Protein AF-0000000084439876 (afdb_homodimer)

InterPro domains:
  IPR001199 Cytochrome b5-like heme/steroid binding domain [PF00173] (379-425)
  IPR001199 Cytochrome b5-like heme/steroid binding domain [PS50255] (379-426)
  IPR001199 Cytochrome b5-like heme/steroid binding domain [SM01117] (335-426)
  IPR005804 Fatty acid desaturase domain [PF00487] (55-283)
  IPR009160 Acyl-CoA desaturase, haem/steroid binding domain-containing [PIRSF000345] (8-427)
  IPR015876 Acyl-CoA desaturase [PR00075] (55-77)
  IPR015876 Acyl-CoA desaturase [PR00075] (78-98)
  IPR015876 Acyl-CoA desaturase [PR00075] (115-144)
  IPR015876 Acyl-CoA desaturase [PR00075] (173-191)
  IPR015876 Acyl-CoA desaturase [PR00075] (251-265)
  IPR015876 Acyl-CoA desaturase [PTHR11351] (15-312)
  IPR015876 Acyl-CoA desaturase [cd03505] (54-293)
  IPR036400 Cytochrome b5-like heme/steroid binding domain superfamily [G3DSA:3.10.120.10] (331-429)
  IPR036400 Cytochrome b5-like heme/steroid binding domain superfamily [SSF55856] (329-426)

Nearest PDB structures (foldseek):
  6wf2-assembly2_B  TM=8.950E-01  e=7.050E-20  Mus musculus
  4zyo-assembly1_A  TM=9.152E-01  e=2.314E-19  Homo sapiens
  6wf2-assembly2_B  TM=8.950E-01  e=4.419E-20  Mus musculus
  4zyo-assembly1_A  TM=9.151E-01  e=1.450E-19  Homo sapiens

Organism: Leishmania panamensis (NCBI:txid5679)

Secondary structure (DSSP, 8-state):
--------------------TTTT---B-HHHHHHHHHHHHHHHHHHHHT----HHHHHHHHHHHIIIIIIIIIIIIIIIIIT--SEE-HHHHHHHHHHHHTT-S--HHHHHHHHHHHHHSTTSTT-TT-GGG-HHIIIIIHHHBPP-GGGS-----HHHHT-HHHHHHHHTHHHHHHIIIIIHHHHHHHHHHS-HHHIIIIIIIIHHHHHHHHHHHHHTGGGS-GGG-B-SS--SSS--B-HHHHHHTTTTTBHHHHHHSTTSS-SS-STTS--HHHHHHHHHHHTTSEE------HHHHHHHHHHHHHHHHHHHHHHHHHHHHHH------EE-HHHHHHHHHTT--EEEETTEEEETT-EEE----SS----EEEHHHH-TT-HHHHHHTTTSB-HHHHHTSSSPPPHHHHHHHHHHEEEEE-----/--------------------TTTT---B-HHHHHHHHHHHHHHHHHHHHT----HHHHHHHHHHHIIIIIIIIIIIIIIIIIT--SEE-HHHHHHHHHHHHTTTS--HHHHHHHHHHHHHTTTSTT-TT-GGG-HHIIIIIHHHBPP-GGGS-----HHHHT-HHHHHHHHTHHHHHHIIIIIHHHHHHHHHHS-HHHIIIIIIIIHHHHHHHHHHHHHTGGGS-GGG-B-SS--SSS--B-HHHHHHTTTTTBHHHHHHSTT-S-SS-STTS--HHHHHHHHHHHTTSEE------HHHHHHHHHHHHHHHHHHHHHHHHHHHHHH------EE-HHHHHHHHHTT--EEEETTEEEETT-EEE----SS----EEEHHHH-TT-HHHHHHTTTSB-HHHHHTSSSPPPHHHHHHHHHHEEEEE-----

Radius of gyration: 34.42 Å; Cα contacts (8 Å, |Δi|>4): 1474; chains: 2; bounding box: 84×92×147 Å

pLDDT: mean 92.36, std 11.89, range [29.14, 98.88]

Solvent-accessible surface area (backbone atoms only — not comparable to full-atom values): 43931 Å² total; per-residue (Å²): 135,82,78,72,78,72,75,75,72,71,70,70,72,75,82,87,68,79,62,42,80,89,74,60,62,57,49,78,26,62,67,44,45,45,66,64,43,47,33,51,52,46,33,51,49,36,59,74,70,61,61,67,84,48,68,72,38,51,50,47,13,52,51,43,35,42,39,14,41,33,44,1,33,49,40,20,35,43,36,35,68,46,41,52,7,35,45,62,36,71,69,51,47,47,51,16,52,40,26,21,23,20,40,70,70,55,32,53,54,61,40,20,52,52,49,49,21,26,69,64,30,59,67,37,85,29,11,72,47,26,46,81,72,32,58,62,34,16,39,50,36,48,54,34,32,53,72,62,71,85,62,36,54,84,71,90,59,65,70,49,76,75,30,64,65,46,46,50,43,45,75,43,27,68,63,41,16,45,44,51,26,36,50,47,39,15,47,52,28,26,72,68,76,63,35,44,64,38,6,41,35,43,19,9,25,40,26,37,49,50,43,44,55,40,55,25,32,58,40,21,57,28,42,34,60,66,92,78,21,38,52,53,39,44,81,89,50,58,39,6,28,23,71,71,47,8,70,65,40,45,9,59,11,27,29,18,49,28,70,42,42,52,44,27,51,49,43,36,82,50,90,83,41,65,24,58,37,41,51,50,51,52,51,33,34,75,74,64,35,29,44,75,73,35,67,67,29,47,68,39,54,48,46,31,32,28,53,37,44,30,54,51,20,50,52,46,28,51,51,22,50,52,52,47,59,69,67,55,68,86,81,88,43,76,36,47,72,67,52,52,48,51,45,32,74,73,67,48,56,33,33,27,46,84,53,28,31,30,38,42,76,43,64,46,61,23,48,68,54,99,89,42,72,60,46,73,40,44,49,44,83,62,40,89,83,41,51,65,61,53,60,73,34,48,70,34,78,39,37,55,59,48,63,44,63,86,48,56,62,45,65,43,56,59,45,50,48,63,72,27,43,70,29,33,48,62,73,78,76,123,136,82,77,72,76,72,75,74,73,72,69,71,72,76,81,86,68,81,63,44,78,89,75,61,63,55,51,77,26,62,67,46,45,45,68,62,43,48,33,51,51,47,33,51,49,36,59,75,69,61,60,65,83,48,67,70,37,50,51,48,12,52,52,44,36,44,40,15,43,34,45,1,33,48,39,21,36,43,36,35,68,45,41,53,8,34,44,64,35,70,68,51,48,47,52,16,52,39,26,22,24,19,40,70,70,54,31,55,54,61,40,22,52,54,50,48,22,26,69,62,29,57,66,35,84,30,12,73,46,24,45,82,72,32,59,62,35,16,40,50,38,49,54,32,34,54,72,63,70,85,62,37,54,84,70,92,60,65,69,50,76,75,30,64,65,45,46,51,43,44,74,42,27,66,64,40,16,44,44,51,25,36,49,46,40,16,47,51,27,27,73,68,75,64,35,44,65,38,5,41,35,43,20,9,25,41,26,36,48,50,42,42,53,40,55,25,33,57,40,21,57,27,41,35,61,66,92,77,22,38,54,53,40,44,81,90,49,57,37,8,28,22,71,72,47,8,71,65,41,44,9,58,10,25,30,18,49,28,71,42,40,53,42,27,51,48,44,36,82,50,90,83,41,66,23,57,37,40,52,51,51,52,52,33,34,73,74,63,36,28,44,73,72,35,66,67,29,47,67,39,54,49,44,32,31,28,54,37,44,30,53,51,20,50,51,46,29,52,52,22,49,52,51,46,60,70,66,55,68,84,79,88,43,76,36,48,73,68,54,52,47,51,45,33,76,73,68,48,57,32,32,29,45,84,54,28,32,29,38,43,76,42,64,46,61,23,46,67,54,98,89,40,72,60,48,73,40,44,47,45,82,62,41,89,83,41,50,65,62,52,60,73,33,47,70,33,78,39,37,56,60,48,62,43,64,86,47,55,62,46,64,43,57,58,45,49,47,66,72,28,43,71,29,33,48,62,73,78,77,123

Structure (mmCIF, N/CA/C/O backbone):
data_AF-0000000084439876-model_v1
#
loop_
_entity.id
_entity.type
_entity.pdbx_description
1 polymer 'Fatty-acid desaturase, putative'
#
loop_
_atom_site.group_PDB
_atom_site.id
_atom_site.type_symbol
_atom_site.label_atom_id
_atom_site.label_alt_id
_atom_site.label_comp_id
_atom_site.label_asym_id
_atom_site.label_entity_id
_atom_site.label_seq_id
_atom_site.pdbx_PDB_ins_code
_atom_site.Cartn_x
_atom_site.Cartn_y
_atom_site.Cartn_z
_atom_site.occupancy
_atom_site.B_iso_or_equiv
_atom_site.auth_seq_id
_atom_site.auth_comp_id
_atom_site.auth_asym_id
_atom_site.auth_atom_id
_atom_site.pdbx_PDB_model_num
ATOM 1 N N . MET A 1 1 ? 32.688 28.562 69.625 1 29.14 1 MET A N 1
ATOM 2 C CA . MET A 1 1 ? 31.297 28.312 69.312 1 29.14 1 MET A CA 1
ATOM 3 C C . MET A 1 1 ? 31.078 28.422 67.812 1 29.14 1 MET A C 1
ATOM 5 O O . MET A 1 1 ? 30.859 29.531 67.25 1 29.14 1 MET A O 1
ATOM 9 N N . THR A 1 2 ? 31.906 27.734 67 1 36.16 2 THR A N 1
ATOM 10 C CA . THR A 1 2 ? 31.953 27.672 65.5 1 36.16 2 THR A CA 1
ATOM 11 C C . THR A 1 2 ? 30.641 27.141 64.938 1 36.16 2 THR A C 1
ATOM 13 O O . THR A 1 2 ? 30.25 26 65.25 1 36.16 2 THR A O 1
ATOM 16 N N . SER A 1 3 ? 29.672 28.062 64.812 1 36.81 3 SER A N 1
ATOM 17 C CA . SER A 1 3 ? 28.359 27.75 64.25 1 36.81 3 SER A CA 1
ATOM 18 C C . SER A 1 3 ? 28.516 27.078 62.875 1 36.81 3 SER A C 1
ATOM 20 O O . SER A 1 3 ? 29.141 27.641 61.969 1 36.81 3 SER A O 1
ATOM 22 N N . VAL A 1 4 ? 28.609 25.719 62.875 1 37.78 4 VAL A N 1
ATOM 23 C CA . VAL A 1 4 ? 28.562 24.891 61.656 1 37.78 4 VAL A CA 1
ATOM 24 C C . VAL A 1 4 ? 27.297 25.188 60.875 1 37.78 4 VAL A C 1
ATOM 26 O O . VAL A 1 4 ? 26.188 25.016 61.375 1 37.78 4 VAL A O 1
ATOM 29 N N . GLU A 1 5 ? 27.281 26.203 60.031 1 31.47 5 GLU A N 1
ATOM 30 C CA . GLU A 1 5 ? 26.172 26.328 59.094 1 31.47 5 GLU A CA 1
ATOM 31 C C . GLU A 1 5 ? 25.906 25 58.406 1 31.47 5 GLU A C 1
ATOM 33 O O . GLU A 1 5 ? 26.781 24.438 57.75 1 31.47 5 GLU A O 1
ATOM 38 N N . LYS A 1 6 ? 25.016 24.141 58.938 1 38.69 6 LYS A N 1
ATOM 39 C CA . LYS A 1 6 ? 24.469 22.938 58.344 1 38.69 6 LYS A CA 1
ATOM 40 C C . LYS A 1 6 ? 24.078 23.156 56.875 1 38.69 6 LYS A C 1
ATOM 42 O O . LYS A 1 6 ? 23.453 24.156 56.531 1 38.69 6 LYS A O 1
ATOM 47 N N . GLY A 1 7 ? 24.875 22.656 56 1 35.72 7 GLY A N 1
ATOM 48 C CA . GLY A 1 7 ? 24.609 22.609 54.562 1 35.72 7 GLY A CA 1
ATOM 49 C C . GLY A 1 7 ? 23.141 22.406 54.219 1 35.72 7 GLY A C 1
ATOM 50 O O . GLY A 1 7 ? 22.484 21.531 54.781 1 35.72 7 GLY A O 1
ATOM 51 N N . LYS A 1 8 ? 22.406 23.484 54 1 40.81 8 LYS A N 1
ATOM 52 C CA . LYS A 1 8 ? 21.047 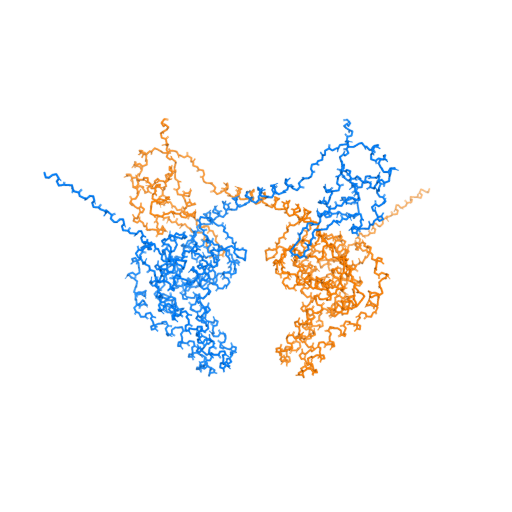23.359 53.5 1 40.81 8 LYS A CA 1
ATOM 53 C C . LYS A 1 8 ? 20.938 22.203 52.5 1 40.81 8 LYS A C 1
ATOM 55 O O . LYS A 1 8 ? 21.719 22.125 51.531 1 40.81 8 LYS A O 1
ATOM 60 N N . ASP A 1 9 ? 20.594 21.094 52.938 1 37.81 9 ASP A N 1
ATOM 61 C CA . ASP A 1 9 ? 20.125 20.031 52.062 1 37.81 9 ASP A CA 1
ATOM 62 C C . ASP A 1 9 ? 19.297 20.578 50.906 1 37.81 9 ASP A C 1
ATOM 64 O O . ASP A 1 9 ? 18.234 21.172 51.125 1 37.81 9 ASP A O 1
ATOM 68 N N . VAL A 1 10 ? 19.859 21.312 50.031 1 41.59 10 VAL A N 1
ATOM 69 C CA . VAL A 1 10 ? 19.141 21.562 48.781 1 41.59 10 VAL A CA 1
ATOM 70 C C . VAL A 1 10 ? 18.297 20.359 48.438 1 41.59 10 VAL A C 1
ATOM 72 O O . VAL A 1 10 ? 18.828 19.297 48.094 1 41.59 10 VAL A O 1
ATOM 75 N N . THR A 1 11 ? 17.297 20.078 49.188 1 40.81 11 THR A N 1
ATOM 76 C CA . THR A 1 11 ? 16.312 19.125 48.688 1 40.81 11 THR A CA 1
ATOM 77 C C . THR A 1 11 ? 16.078 19.312 47.188 1 40.81 11 THR A C 1
ATOM 79 O O . THR A 1 11 ? 15.688 20.391 46.75 1 40.81 11 THR A O 1
ATOM 82 N N . GLU A 1 12 ? 16.906 18.875 46.312 1 44.12 12 GLU A N 1
ATOM 83 C CA . GLU A 1 12 ? 16.672 18.812 44.875 1 44.12 12 GLU A CA 1
ATOM 84 C C . GLU A 1 12 ? 15.18 18.625 44.562 1 44.12 12 GLU A C 1
ATOM 86 O O . GLU A 1 12 ? 14.555 17.688 45.062 1 44.12 12 GLU A O 1
ATOM 91 N N . GLU A 1 13 ? 14.383 19.609 44.469 1 46.72 13 GLU A N 1
ATOM 92 C CA . GLU A 1 13 ? 13.016 19.469 44 1 46.72 13 GLU A CA 1
ATOM 93 C C . GLU A 1 13 ? 12.914 18.359 42.938 1 46.72 13 GLU A C 1
ATOM 95 O O . GLU A 1 13 ? 13.727 18.312 42.031 1 46.72 13 GLU A O 1
ATOM 100 N N . PRO A 1 14 ? 12.336 17.297 43.25 1 51.16 14 PRO A N 1
ATOM 101 C CA . PRO A 1 14 ? 12.242 16.188 42.312 1 51.16 14 PRO A CA 1
ATOM 102 C C . PRO A 1 14 ? 11.828 16.641 40.906 1 51.16 14 PRO A C 1
ATOM 104 O O . PRO A 1 14 ? 11.016 17.562 40.781 1 51.16 14 PRO A O 1
ATOM 107 N N . VAL A 1 15 ? 12.633 16.5 39.875 1 62 15 VAL A N 1
ATOM 108 C CA . VAL A 1 15 ? 12.391 16.781 38.469 1 62 15 VAL A CA 1
ATOM 109 C C . VAL A 1 15 ? 10.992 16.312 38.094 1 62 15 VAL A C 1
ATOM 111 O O . VAL A 1 15 ? 10.68 15.125 38.219 1 62 15 VAL A O 1
ATOM 114 N N . ARG A 1 16 ? 10.078 17.203 37.938 1 73.19 16 ARG A N 1
ATOM 115 C CA . ARG A 1 16 ? 8.711 16.906 37.562 1 73.19 16 ARG A CA 1
ATOM 116 C C . ARG A 1 16 ? 8.664 16.344 36.125 1 73.19 16 ARG A C 1
ATOM 118 O O . ARG A 1 16 ? 9.289 16.875 35.219 1 73.19 16 ARG A O 1
ATOM 125 N N . ARG A 1 17 ? 8.258 15.055 36.062 1 77.88 17 ARG A N 1
ATOM 126 C CA . ARG A 1 17 ? 8.086 14.375 34.781 1 77.88 17 ARG A CA 1
ATOM 127 C C . ARG A 1 17 ? 6.617 14.07 34.5 1 77.88 17 ARG A C 1
ATOM 129 O O . ARG A 1 17 ? 5.82 13.984 35.438 1 77.88 17 ARG A O 1
ATOM 136 N N . GLN A 1 18 ? 6.297 14.047 33.281 1 81.31 18 GLN A N 1
ATOM 137 C CA . GLN A 1 18 ? 4.938 13.664 32.906 1 81.31 18 GLN A CA 1
ATOM 138 C C . GLN A 1 18 ? 4.609 12.258 33.406 1 81.31 18 GLN A C 1
ATOM 140 O O . GLN A 1 18 ? 5.469 11.375 33.406 1 81.31 18 GLN A O 1
ATOM 145 N N . PRO A 1 19 ? 3.443 12.102 33.844 1 80.12 19 PRO A N 1
ATOM 146 C CA . PRO A 1 19 ? 3.047 10.781 34.344 1 80.12 19 PRO A CA 1
ATOM 147 C C . PRO A 1 19 ? 3.115 9.703 33.25 1 80.12 19 PRO A C 1
ATOM 149 O O . PRO A 1 19 ? 2.98 10 32.062 1 80.12 19 PRO A O 1
ATOM 152 N N . THR A 1 20 ? 3.404 8.477 33.75 1 81.62 20 THR A N 1
ATOM 153 C CA . THR A 1 20 ? 3.486 7.34 32.844 1 81.62 20 THR A CA 1
ATOM 154 C C . THR A 1 20 ? 2.66 6.168 33.344 1 81.62 20 THR A C 1
ATOM 156 O O . THR A 1 20 ? 2.451 6.043 34.562 1 81.62 20 THR A O 1
ATOM 159 N N . TYR A 1 21 ? 2.227 5.336 32.469 1 80.25 21 TYR A N 1
ATOM 160 C CA . TYR A 1 21 ? 1.484 4.145 32.875 1 80.25 21 TYR A CA 1
ATOM 161 C C . TYR A 1 21 ? 2.367 3.186 33.656 1 80.25 21 TYR A C 1
ATOM 163 O O . TYR A 1 21 ? 1.902 2.531 34.594 1 80.25 21 TYR A O 1
ATOM 171 N N . LYS A 1 22 ? 3.578 3.098 33.375 1 76.12 22 LYS A N 1
ATOM 172 C CA . LYS A 1 22 ? 4.527 2.176 34 1 76.12 22 LYS A CA 1
ATOM 173 C C . LYS A 1 22 ? 4.695 2.475 35.5 1 76.12 22 LYS A C 1
ATOM 175 O O . LYS A 1 22 ? 4.695 1.561 36.312 1 76.12 22 LYS A O 1
ATOM 180 N N . GLU A 1 23 ? 4.75 3.742 35.812 1 77.5 23 GLU A N 1
ATOM 181 C CA . GLU A 1 23 ? 4.977 4.172 37.219 1 77.5 23 GLU A CA 1
ATOM 182 C C . GLU A 1 23 ? 3.666 4.25 37.969 1 77.5 23 GLU A C 1
ATOM 184 O O . GLU A 1 23 ? 3.67 4.289 39.219 1 77.5 23 GLU A O 1
ATOM 189 N N . GLY A 1 24 ? 2.646 4.301 37.219 1 78.31 24 GLY A N 1
ATOM 190 C CA . GLY A 1 24 ? 1.336 4.371 37.844 1 78.31 24 GLY A CA 1
ATOM 191 C C . GLY A 1 24 ? 1.085 5.688 38.562 1 78.31 24 GLY A C 1
ATOM 192 O O . GLY A 1 24 ? 0.263 5.758 39.469 1 78.31 24 GLY A O 1
ATOM 193 N N . ASN A 1 25 ? 1.817 6.672 38.281 1 79.06 25 ASN A N 1
ATOM 194 C CA . ASN A 1 25 ? 1.74 7.957 38.969 1 79.06 25 ASN A CA 1
ATOM 195 C C . ASN A 1 25 ? 0.896 8.961 38.188 1 79.06 25 ASN A C 1
ATOM 197 O O . ASN A 1 25 ? 1.364 10.055 37.875 1 79.06 25 ASN A O 1
ATOM 201 N N . TYR A 1 26 ? -0.273 8.625 37.781 1 85.69 26 TYR A N 1
ATOM 202 C CA . TYR A 1 26 ? -1.103 9.562 37.031 1 85.69 26 TYR A CA 1
ATOM 203 C C . TYR A 1 26 ? -2.477 9.711 37.688 1 85.69 26 TYR A C 1
ATOM 205 O O . TYR A 1 26 ? -2.943 8.805 38.375 1 85.69 26 TYR A O 1
ATOM 213 N N . GLU A 1 27 ? -2.965 10.883 37.531 1 91.06 27 GLU A N 1
ATOM 214 C CA . GLU A 1 27 ? -4.359 11.148 37.875 1 91.06 27 GLU A CA 1
ATOM 215 C C . GLU A 1 27 ? -5.266 10.977 36.688 1 91.06 27 GLU A C 1
ATOM 217 O O . GLU A 1 27 ? -4.918 11.391 35.562 1 91.06 27 GLU A O 1
ATOM 222 N N . ILE A 1 28 ? -6.406 10.406 36.969 1 93.5 28 ILE A N 1
ATOM 223 C CA . ILE A 1 28 ? -7.332 10.117 35.875 1 93.5 28 ILE A CA 1
ATOM 224 C C . ILE A 1 28 ? -8.164 11.359 35.562 1 93.5 28 ILE A C 1
ATOM 226 O O . ILE A 1 28 ? -8.664 12.023 36.469 1 93.5 28 ILE A O 1
ATOM 230 N N . ASN A 1 29 ? -8.211 11.703 34.312 1 94.31 29 ASN A N 1
ATOM 231 C CA . ASN A 1 29 ? -9.125 12.727 33.812 1 94.31 29 ASN A CA 1
ATOM 232 C C . ASN A 1 29 ? -10.508 12.148 33.531 1 94.31 29 ASN A C 1
ATOM 234 O O . ASN A 1 29 ? -10.758 11.648 32.438 1 94.31 29 ASN A O 1
ATOM 238 N N . TYR A 1 30 ? -11.43 12.344 34.375 1 94.38 30 TYR A N 1
ATOM 239 C CA . TYR A 1 30 ? -12.719 11.672 34.312 1 94.38 30 TYR A CA 1
ATOM 240 C C . TYR A 1 30 ? -13.586 12.273 33.219 1 94.38 30 TYR A C 1
ATOM 242 O O . TYR A 1 30 ? -14.453 11.594 32.656 1 94.38 30 TYR A O 1
ATOM 250 N N . VAL A 1 31 ? -13.367 13.531 33 1 92.31 31 VAL A N 1
ATOM 251 C CA . VAL A 1 31 ? -14.094 14.148 31.906 1 92.31 31 VAL A CA 1
ATOM 252 C C . VAL A 1 31 ? -13.719 13.469 30.594 1 92.31 31 VAL A C 1
ATOM 254 O O . VAL A 1 31 ? -14.594 13.109 29.797 1 92.31 31 VAL A O 1
ATOM 257 N N . ALA A 1 32 ? -12.438 13.25 30.438 1 94.25 32 ALA A N 1
ATOM 258 C CA . ALA A 1 32 ? -11.953 12.586 29.234 1 94.25 32 ALA A CA 1
ATOM 259 C C . ALA A 1 32 ? -12.477 11.148 29.156 1 94.25 32 ALA A C 1
ATOM 261 O O . ALA A 1 32 ? -12.898 10.688 28.094 1 94.25 32 ALA A O 1
ATOM 262 N N . VAL A 1 33 ? -12.508 10.484 30.234 1 95.56 33 VAL A N 1
ATOM 263 C CA . VAL A 1 33 ? -12.984 9.102 30.297 1 95.56 33 VAL A CA 1
ATOM 264 C C . VAL A 1 33 ? -14.453 9.055 29.891 1 95.56 33 VAL A C 1
ATOM 266 O O . VAL A 1 33 ? -14.875 8.156 29.172 1 95.56 33 VAL A O 1
ATOM 269 N N . ALA A 1 34 ? -15.141 9.969 30.391 1 95.25 34 ALA A N 1
ATOM 270 C CA . ALA A 1 34 ? -16.562 10.016 30.062 1 95.25 34 ALA A CA 1
ATOM 271 C C . ALA A 1 34 ? -16.797 10.289 28.594 1 95.25 34 ALA A C 1
ATOM 273 O O . ALA A 1 34 ? -17.609 9.633 27.938 1 95.25 34 ALA A O 1
ATOM 274 N N . VAL A 1 35 ? -16.078 11.242 28.094 1 95.12 35 VAL A N 1
ATOM 275 C CA . VAL A 1 35 ? -16.25 11.656 26.703 1 95.12 35 VAL A CA 1
ATOM 276 C C . VAL A 1 35 ? -15.875 10.5 25.781 1 95.12 35 VAL A C 1
ATOM 278 O O . VAL A 1 35 ? -16.516 10.289 24.75 1 95.12 35 VAL A O 1
ATOM 281 N N . LEU A 1 36 ? -14.906 9.703 26.141 1 96.31 36 LEU A N 1
ATOM 282 C CA . LEU A 1 36 ? -14.43 8.594 25.328 1 96.31 36 LEU A CA 1
ATOM 283 C C . LEU A 1 36 ? -15.289 7.355 25.531 1 96.31 36 LEU A C 1
ATOM 285 O O . LEU A 1 36 ? -15.539 6.602 24.594 1 96.31 36 LEU A O 1
ATOM 289 N N . GLY A 1 37 ? -15.797 7.148 26.719 1 97.06 37 GLY A N 1
ATOM 290 C CA . GLY A 1 37 ? -16.422 5.895 27.094 1 97.06 37 GLY A CA 1
ATOM 291 C C . GLY A 1 37 ? -17.938 5.902 26.891 1 97.06 37 GLY A C 1
ATOM 292 O O . GLY A 1 37 ? -18.516 4.891 26.484 1 97.06 37 GLY A O 1
ATOM 293 N N . LEU A 1 38 ? -18.562 7.027 27.094 1 96.62 38 LEU A N 1
ATOM 294 C CA . LEU A 1 38 ? -20.031 7.082 27.078 1 96.62 38 LEU A CA 1
ATOM 295 C C . LEU A 1 38 ? -20.562 6.793 25.688 1 96.62 38 LEU A C 1
ATOM 297 O O . LEU A 1 38 ? -21.531 6.035 25.531 1 96.62 38 LEU A O 1
ATOM 301 N N . PRO A 1 39 ? -19.984 7.406 24.688 1 97.94 39 PRO A N 1
ATOM 302 C CA . PRO A 1 39 ? -20.484 7.055 23.359 1 97.94 39 PRO A CA 1
ATOM 303 C C . PRO A 1 39 ? -20.344 5.57 23.031 1 97.94 39 PRO A C 1
ATOM 305 O O . PRO A 1 39 ? -21.25 4.961 22.469 1 97.94 39 PRO A O 1
ATOM 308 N N . ILE A 1 40 ? -19.25 4.977 23.391 1 97.75 40 ILE A N 1
ATOM 309 C CA . ILE A 1 40 ? -19.031 3.553 23.172 1 97.75 40 ILE A CA 1
ATOM 310 C C . ILE A 1 40 ? -20.078 2.742 23.922 1 97.75 40 ILE A C 1
ATOM 312 O O . ILE A 1 40 ? -20.688 1.825 23.359 1 97.75 40 ILE A O 1
ATOM 316 N N . ALA A 1 41 ? -20.312 3.088 25.188 1 97.62 41 ALA A N 1
ATOM 317 C CA . ALA A 1 41 ? -21.328 2.408 26 1 97.62 41 ALA A CA 1
ATOM 318 C C . ALA A 1 41 ? -22.703 2.52 25.359 1 97.62 41 ALA A C 1
ATOM 320 O O . ALA A 1 41 ? -23.469 1.552 25.344 1 97.62 41 ALA A O 1
ATOM 321 N N . GLY A 1 42 ? -22.953 3.695 24.891 1 97.25 42 GLY A N 1
ATOM 322 C CA . GLY A 1 42 ? -24.234 3.896 24.219 1 97.25 42 GLY A CA 1
ATOM 323 C C . GLY A 1 42 ? -24.422 3.002 23.016 1 97.25 42 GLY A C 1
ATOM 324 O O . GLY A 1 42 ? -25.5 2.43 22.812 1 97.25 42 GLY A O 1
ATOM 325 N N . VAL A 1 43 ? -23.469 2.842 22.219 1 97 43 VAL A N 1
ATOM 326 C CA . VAL A 1 43 ? -23.547 2.004 21.031 1 97 43 VAL A CA 1
ATOM 327 C C . VAL A 1 43 ? -23.703 0.542 21.438 1 97 43 VAL A C 1
ATOM 329 O O . VAL A 1 43 ? -24.469 -0.198 20.812 1 97 43 VAL A O 1
ATOM 332 N N . LEU A 1 44 ? -23.062 0.129 22.469 1 96.5 44 LEU A N 1
ATOM 333 C CA . LEU A 1 44 ? -23.188 -1.241 22.953 1 96.5 44 LEU A CA 1
ATOM 334 C C . LEU A 1 44 ? -24.594 -1.517 23.469 1 96.5 44 LEU A C 1
ATOM 336 O O . LEU A 1 44 ? -25.141 -2.602 23.25 1 96.5 44 LEU A O 1
ATOM 340 N N . VAL A 1 45 ? -25.125 -0.566 24.141 1 95.25 45 VAL A N 1
ATOM 341 C CA . VAL A 1 45 ? -26.484 -0.688 24.625 1 95.25 45 VAL A CA 1
ATOM 342 C C . VAL A 1 45 ? -27.438 -0.866 23.438 1 95.25 45 VAL A C 1
ATOM 344 O O . VAL A 1 45 ? -28.328 -1.716 23.484 1 95.25 45 VAL A O 1
ATOM 347 N N . ALA A 1 46 ? -27.25 -0.061 22.438 1 95.88 46 ALA A N 1
ATOM 348 C CA . ALA A 1 46 ? -28.094 -0.166 21.234 1 95.88 46 ALA A CA 1
ATOM 349 C C . ALA A 1 46 ? -27.969 -1.549 20.609 1 95.88 46 ALA A C 1
ATOM 351 O O . ALA A 1 46 ? -28.984 -2.131 20.188 1 95.88 46 ALA A O 1
ATOM 352 N N . ALA A 1 47 ? -26.797 -2.076 20.484 1 92.88 47 ALA A N 1
ATOM 353 C CA . ALA A 1 47 ? -26.562 -3.4 19.922 1 92.88 47 ALA A CA 1
ATOM 354 C C . ALA A 1 47 ? -27.25 -4.48 20.75 1 92.88 47 ALA A C 1
ATOM 356 O O . ALA A 1 47 ? -27.906 -5.379 20.203 1 92.88 47 ALA A O 1
ATOM 357 N N . PHE A 1 48 ? -27.188 -4.344 22.078 1 94.31 48 PHE A N 1
ATOM 358 C CA . PHE A 1 48 ? -27.781 -5.324 22.984 1 94.31 48 PHE A CA 1
ATOM 359 C C . PHE A 1 48 ? -29.297 -5.25 22.938 1 94.31 48 PHE A C 1
ATOM 361 O O . PHE A 1 48 ? -29.984 -6.27 23.078 1 94.31 48 PHE A O 1
ATOM 368 N N . MET A 1 49 ? -29.797 -4.09 22.688 1 94.94 49 MET A N 1
ATOM 369 C CA . MET A 1 49 ? -31.234 -3.889 22.641 1 94.94 49 MET A CA 1
ATOM 370 C C . MET A 1 49 ? -31.797 -4.254 21.266 1 94.94 49 MET A C 1
ATOM 372 O O . MET A 1 49 ? -33 -4.289 21.078 1 94.94 49 MET A O 1
ATOM 376 N N . GLY A 1 50 ? -30.953 -4.484 20.312 1 92.56 50 GLY A N 1
ATOM 377 C CA . GLY A 1 50 ? -31.375 -4.902 18.984 1 92.56 50 GLY A CA 1
ATOM 378 C C . GLY A 1 50 ? -31.906 -3.758 18.125 1 92.56 50 GLY A C 1
ATOM 379 O O . GLY A 1 50 ? -32.812 -3.951 17.312 1 92.56 50 GLY A O 1
ATOM 380 N N . VAL A 1 51 ? -31.359 -2.539 18.406 1 94 51 VAL A N 1
ATOM 381 C CA . VAL A 1 51 ? -31.75 -1.402 17.578 1 94 51 VAL A CA 1
ATOM 382 C C . VAL A 1 51 ? -31.25 -1.596 16.156 1 94 51 VAL A C 1
ATOM 384 O O . VAL A 1 51 ? -30.047 -1.73 15.922 1 94 51 VAL A O 1
ATOM 387 N N . PRO A 1 52 ? -32.156 -1.602 15.234 1 90.75 52 PRO A N 1
ATOM 388 C CA . PRO A 1 52 ? -31.719 -1.863 13.867 1 90.75 52 PRO A CA 1
ATOM 389 C C . PRO A 1 52 ? -30.984 -0.676 13.25 1 90.75 52 PRO A C 1
ATOM 391 O O . PRO A 1 52 ? -31.297 0.477 13.555 1 90.75 52 PRO A O 1
ATOM 394 N N . LEU A 1 53 ? -30.047 -0.921 12.438 1 92.19 53 LEU A N 1
ATOM 395 C CA . LEU A 1 53 ? -29.359 0.1 11.664 1 92.19 53 LEU A CA 1
ATOM 396 C C . LEU A 1 53 ? -29.953 0.221 10.266 1 92.19 53 LEU A C 1
ATOM 398 O O . LEU A 1 53 ? -29.734 -0.655 9.422 1 92.19 53 LEU A O 1
ATOM 402 N N . GLN A 1 54 ? -30.641 1.31 10.086 1 90.94 54 GLN A N 1
ATOM 403 C CA . GLN A 1 54 ? -31.219 1.57 8.773 1 90.94 54 GLN A CA 1
ATOM 404 C C . GLN A 1 54 ? -30.203 2.197 7.832 1 90.94 54 GLN A C 1
ATOM 406 O O . GLN A 1 54 ? -29.344 2.977 8.266 1 90.94 54 GLN A O 1
ATOM 411 N N . TRP A 1 55 ? -30.391 1.922 6.562 1 87.38 55 TRP A N 1
ATOM 412 C CA . TRP A 1 55 ? -29.453 2.406 5.559 1 87.38 55 TRP A CA 1
ATOM 413 C C . TRP A 1 55 ? -29.422 3.932 5.535 1 87.38 55 TRP A C 1
ATOM 415 O O . TRP A 1 55 ? -28.344 4.535 5.453 1 87.38 55 TRP A O 1
ATOM 425 N N . LYS A 1 56 ? -30.594 4.52 5.543 1 93.75 56 LYS A N 1
ATOM 426 C CA . LYS A 1 56 ? -30.656 5.98 5.52 1 93.75 56 LYS A CA 1
ATOM 427 C C . LYS A 1 56 ? -29.953 6.578 6.734 1 93.75 56 LYS A C 1
ATOM 429 O O . LYS A 1 56 ? -29.297 7.621 6.633 1 93.75 56 LYS A O 1
ATOM 434 N N . THR A 1 57 ? -30.078 5.91 7.875 1 97 57 THR A N 1
ATOM 435 C CA . THR A 1 57 ? -29.422 6.355 9.102 1 97 57 THR A CA 1
ATOM 436 C C . THR A 1 57 ? -27.922 6.168 9.008 1 97 57 THR A C 1
ATOM 438 O O . THR A 1 57 ? -27.156 7.02 9.477 1 97 57 THR A O 1
ATOM 441 N N . PHE A 1 58 ? -27.562 5.105 8.414 1 95.75 58 PHE A N 1
ATOM 442 C CA . PHE A 1 58 ? -26.141 4.871 8.188 1 95.75 58 PHE A CA 1
ATOM 443 C C . PHE A 1 58 ? -25.547 5.973 7.316 1 95.75 58 PHE A C 1
ATOM 445 O O . PHE A 1 58 ? -24.484 6.5 7.617 1 95.75 58 PHE A O 1
ATOM 452 N N . VAL A 1 59 ? -26.25 6.305 6.27 1 96.5 59 VAL A N 1
ATOM 453 C CA . VAL A 1 59 ? -25.781 7.348 5.363 1 96.5 59 VAL A CA 1
ATOM 454 C C . VAL A 1 59 ? -25.688 8.68 6.102 1 96.5 59 VAL A C 1
ATOM 456 O O . VAL A 1 59 ? -24.734 9.445 5.91 1 96.5 59 VAL A O 1
ATOM 459 N N . THR A 1 60 ? -26.672 8.891 6.941 1 98.25 60 THR A N 1
ATOM 460 C CA . THR A 1 60 ? -26.656 10.102 7.75 1 98.25 60 THR A CA 1
ATOM 461 C C . THR A 1 60 ? -25.453 10.125 8.68 1 98.25 60 THR A C 1
ATOM 463 O O . THR A 1 60 ? -24.828 11.164 8.867 1 98.25 60 THR A O 1
ATOM 466 N N . ALA A 1 61 ? -25.125 8.984 9.203 1 98.5 61 ALA A N 1
ATOM 467 C CA . ALA A 1 61 ? -23.938 8.883 10.055 1 98.5 61 ALA A CA 1
ATOM 468 C C . ALA A 1 61 ? -22.672 9.227 9.289 1 98.5 61 ALA A C 1
ATOM 470 O O . ALA A 1 61 ? -21.812 9.945 9.789 1 98.5 61 ALA A O 1
ATOM 471 N N . VAL A 1 62 ? -22.594 8.781 8.094 1 97.88 62 VAL A N 1
ATOM 472 C CA . VAL A 1 62 ? -21.438 9.031 7.25 1 97.88 62 VAL A CA 1
ATOM 473 C C . VAL A 1 62 ? -21.344 10.516 6.914 1 97.88 62 VAL A C 1
ATOM 475 O O . VAL A 1 62 ? -20.266 11.109 6.957 1 97.88 62 VAL A O 1
ATOM 478 N N . LEU A 1 63 ? -22.469 11.102 6.617 1 98.31 63 LEU A N 1
ATOM 479 C CA . LEU A 1 63 ? -22.5 12.523 6.281 1 98.31 63 LEU A CA 1
ATOM 480 C C . LEU A 1 63 ? -22.078 13.375 7.473 1 98.31 63 LEU A C 1
ATOM 482 O O . LEU A 1 63 ? -21.344 14.359 7.309 1 98.31 63 LEU A O 1
ATOM 486 N N . PHE A 1 64 ? -22.5 12.961 8.594 1 98.69 64 PHE A N 1
ATOM 487 C CA . PHE A 1 64 ? -22.125 13.742 9.773 1 98.69 64 PHE A CA 1
ATOM 488 C C . PHE A 1 64 ? -20.688 13.445 10.195 1 98.69 64 PHE A C 1
ATOM 490 O O . PHE A 1 64 ? -20.047 14.266 10.844 1 98.69 64 PHE A O 1
ATOM 497 N N . TYR A 1 65 ? -20.266 12.258 9.875 1 98.44 65 TYR A N 1
ATOM 498 C CA . TYR A 1 65 ? -18.828 12.008 10.031 1 98.44 65 TYR A CA 1
ATOM 499 C C . TYR A 1 65 ? -18.016 12.977 9.195 1 98.44 65 TYR A C 1
ATOM 501 O O . TYR A 1 65 ? -17.031 13.547 9.68 1 98.44 65 TYR A O 1
ATOM 509 N N . MET A 1 66 ? -18.453 13.203 8.016 1 98.38 66 MET A N 1
ATOM 510 C CA . MET A 1 66 ? -17.766 14.156 7.137 1 98.38 66 MET A CA 1
ATOM 511 C C . MET A 1 66 ? -17.953 15.586 7.637 1 98.38 66 MET A C 1
ATOM 513 O O . MET A 1 66 ? -17.016 16.375 7.594 1 98.38 66 MET A O 1
ATOM 517 N N . PHE A 1 67 ? -19.078 15.875 8.109 1 98.75 67 PHE A N 1
ATOM 518 C CA . PHE A 1 67 ? -19.391 17.219 8.586 1 98.75 67 PHE A CA 1
ATOM 519 C C . PHE A 1 67 ? -18.562 17.562 9.812 1 98.75 67 PHE A C 1
ATOM 521 O O . PHE A 1 67 ? -17.906 18.609 9.852 1 98.75 67 PHE A O 1
ATOM 528 N N . ASN A 1 68 ? -18.547 16.656 10.758 1 98.81 68 ASN A N 1
ATOM 529 C CA . ASN A 1 68 ? -17.812 16.922 11.992 1 98.81 68 ASN A CA 1
ATOM 530 C C . ASN A 1 68 ? -16.328 16.625 11.844 1 98.81 68 ASN A C 1
ATOM 532 O O . ASN A 1 68 ? -15.484 17.422 12.273 1 98.81 68 ASN A O 1
ATOM 536 N N . GLY A 1 69 ? -16.031 15.539 11.234 1 98.44 69 GLY A N 1
ATOM 537 C CA . GLY A 1 69 ? -14.648 15.102 11.148 1 98.44 69 GLY A CA 1
ATOM 538 C C . GLY A 1 69 ? -13.867 15.82 10.07 1 98.44 69 GLY A C 1
ATOM 539 O O . GLY A 1 69 ? -12.711 16.203 10.281 1 98.44 69 GLY A O 1
ATOM 540 N N . CYS A 1 70 ? -14.422 16.031 8.945 1 98.62 70 CYS A N 1
ATOM 541 C CA . CYS A 1 70 ? -13.719 16.656 7.836 1 98.62 70 CYS A CA 1
ATOM 542 C C . CYS A 1 70 ? -13.883 18.172 7.867 1 98.62 70 CYS A C 1
ATOM 544 O O . CYS A 1 70 ? -12.969 18.891 8.258 1 98.62 70 CYS A O 1
ATOM 546 N N . LEU A 1 71 ? -15.047 18.672 7.723 1 98.69 71 LEU A N 1
ATOM 547 C CA . LEU A 1 71 ? -15.281 20.109 7.699 1 98.69 71 LEU A CA 1
ATOM 548 C C . LEU A 1 71 ? -14.906 20.734 9.039 1 98.69 71 LEU A C 1
ATOM 550 O O . LEU A 1 71 ? -14.289 21.797 9.07 1 98.69 71 LEU A O 1
ATOM 554 N N . GLY A 1 72 ? -15.266 20.047 10.023 1 98.75 72 GLY A N 1
ATOM 555 C CA . GLY A 1 72 ? -15.023 20.594 11.352 1 98.75 72 GLY A CA 1
ATOM 556 C C . GLY A 1 72 ? -13.57 20.484 11.781 1 98.75 72 GLY A C 1
ATOM 557 O O . GLY A 1 72 ? -12.922 21.5 12.039 1 98.75 72 GLY A O 1
ATOM 558 N N . VAL A 1 73 ? -13.062 19.297 11.75 1 98.69 73 VAL A N 1
ATOM 559 C CA . VAL A 1 73 ? -11.758 19.062 12.359 1 98.69 73 VAL A CA 1
ATOM 560 C C . VAL A 1 73 ? -10.656 19.312 11.328 1 98.69 73 VAL A C 1
ATOM 562 O O . VAL A 1 73 ? -9.797 20.172 11.523 1 98.69 73 VAL A O 1
ATOM 565 N N . THR A 1 74 ? -10.641 18.672 10.203 1 98.75 74 THR A N 1
ATOM 566 C CA . THR A 1 74 ? -9.5 18.719 9.305 1 98.75 74 THR A CA 1
ATOM 567 C C . THR A 1 74 ? -9.461 20.062 8.562 1 98.75 74 THR A C 1
ATOM 569 O O . THR A 1 74 ? -8.422 20.703 8.484 1 98.75 74 THR A O 1
ATOM 572 N N . VAL A 1 75 ? -10.602 20.547 8.109 1 98.81 75 VAL A N 1
ATOM 573 C CA . VAL A 1 75 ? -10.672 21.812 7.398 1 98.81 75 VAL A CA 1
ATOM 574 C C . VAL A 1 75 ? -10.602 22.969 8.398 1 98.81 75 VAL A C 1
ATOM 576 O O . VAL A 1 75 ? -9.836 23.922 8.203 1 98.81 75 VAL A O 1
ATOM 579 N N . GLY A 1 76 ? -11.344 22.859 9.453 1 98.75 76 GLY A N 1
ATOM 580 C CA . GLY A 1 76 ? -11.5 23.953 10.398 1 98.75 76 GLY A CA 1
ATOM 581 C C . GLY A 1 76 ? -10.414 23.984 11.461 1 98.75 76 GLY A C 1
ATOM 582 O O . GLY A 1 76 ? -9.445 24.734 11.336 1 98.75 76 GLY A O 1
ATOM 583 N N . TYR A 1 77 ? -10.469 23.078 12.445 1 98.62 77 TYR A N 1
ATOM 584 C CA . TYR A 1 77 ? -9.555 23.078 13.586 1 98.62 77 TYR A CA 1
ATOM 585 C C . TYR A 1 77 ? -8.102 23 13.125 1 98.62 77 TYR A C 1
ATOM 587 O O . TYR A 1 77 ? -7.25 23.75 13.586 1 98.62 77 TYR A O 1
ATOM 595 N N . HIS A 1 78 ? -7.824 22.172 12.195 1 98.62 78 HIS A N 1
ATOM 596 C CA . HIS A 1 78 ? -6.465 21.797 11.82 1 98.62 78 HIS A CA 1
ATOM 597 C C . HIS A 1 78 ? -5.871 22.781 10.82 1 98.62 78 HIS A C 1
ATOM 599 O O . HIS A 1 78 ? -5.023 23.594 11.18 1 98.62 78 HIS A O 1
ATOM 605 N N . ARG A 1 79 ? -6.461 22.875 9.602 1 98.44 79 ARG A N 1
ATOM 606 C CA . ARG A 1 79 ? -5.824 23.625 8.523 1 98.44 79 ARG A CA 1
ATOM 607 C C . ARG A 1 79 ? -6.098 25.125 8.664 1 98.44 79 ARG A C 1
ATOM 609 O O . ARG A 1 79 ? -5.23 25.953 8.367 1 98.44 79 ARG A O 1
ATOM 616 N N . LEU A 1 80 ? -7.281 25.453 9.117 1 98.44 80 LEU A N 1
ATOM 617 C CA . LEU A 1 80 ? -7.66 26.859 9.227 1 98.44 80 LEU A CA 1
ATOM 618 C C . LEU A 1 80 ? -7.133 27.469 10.523 1 98.44 80 LEU A C 1
ATOM 620 O O . LEU A 1 80 ? -6.277 28.359 10.492 1 98.44 80 LEU A O 1
ATOM 624 N N . PHE A 1 81 ? -7.555 26.938 11.656 1 98.06 81 PHE A N 1
ATOM 625 C CA . PHE A 1 81 ? -7.316 27.609 12.93 1 98.06 81 PHE A CA 1
ATOM 626 C C . PHE A 1 81 ? -5.914 27.312 13.445 1 98.06 81 PHE A C 1
ATOM 628 O O . PHE A 1 81 ? -5.246 28.188 13.992 1 98.06 81 PHE A O 1
ATOM 635 N N . SER A 1 82 ? -5.422 26.141 13.32 1 97.44 82 SER A N 1
ATOM 636 C CA . SER A 1 82 ? -4.125 25.781 13.875 1 97.44 82 SER A CA 1
ATOM 637 C C . SER A 1 82 ? -2.986 26.266 12.984 1 97.44 82 SER A C 1
ATOM 639 O O . SER A 1 82 ? -2.08 26.969 13.438 1 97.44 82 SER A O 1
ATOM 641 N N . HIS A 1 83 ? -3.051 25.938 11.703 1 96.81 83 HIS A N 1
ATOM 642 C CA . HIS A 1 83 ? -1.901 26.172 10.836 1 96.81 83 HIS A CA 1
ATOM 643 C C . HIS A 1 83 ? -2.084 27.422 9.992 1 96.81 83 HIS A C 1
ATOM 645 O O . HIS A 1 83 ? -1.145 27.875 9.336 1 96.81 83 HIS A O 1
ATOM 651 N N . ARG A 1 84 ? -3.225 27.969 9.992 1 95.31 84 ARG A N 1
ATOM 652 C CA . ARG A 1 84 ? -3.498 29.172 9.211 1 95.31 84 ARG A CA 1
ATOM 653 C C . ARG A 1 84 ? -3.025 29 7.766 1 95.31 84 ARG A C 1
ATOM 655 O O . ARG A 1 84 ? -2.369 29.891 7.219 1 95.31 84 ARG A O 1
ATOM 662 N N . SER A 1 85 ? -3.348 27.906 7.258 1 96.81 85 SER A N 1
ATOM 663 C CA . SER A 1 85 ? -2.918 27.562 5.906 1 96.81 85 SER A CA 1
ATOM 664 C C . SER A 1 85 ? -3.703 28.344 4.859 1 96.81 85 SER A C 1
ATOM 666 O O . SER A 1 85 ? -3.322 28.375 3.689 1 96.81 85 SER A O 1
ATOM 668 N N . TYR A 1 86 ? -4.719 28.953 5.234 1 97.31 86 TYR A N 1
ATOM 669 C CA . TYR A 1 86 ? -5.523 29.859 4.426 1 97.31 86 TYR A CA 1
ATOM 670 C C . TYR A 1 86 ? -6.328 30.812 5.305 1 97.31 86 TYR A C 1
ATOM 672 O O . TYR A 1 86 ? -6.348 30.672 6.531 1 97.31 86 TYR A O 1
ATOM 680 N N . THR A 1 87 ? -6.855 31.828 4.703 1 96.94 87 THR A N 1
ATOM 681 C CA . THR A 1 87 ? -7.77 32.719 5.395 1 96.94 87 THR A CA 1
ATOM 682 C C . THR A 1 87 ? -9.219 32.438 5 1 96.94 87 THR A C 1
ATOM 684 O O . THR A 1 87 ? -9.5 32.125 3.84 1 96.94 87 THR A O 1
ATOM 687 N N . ALA A 1 88 ? -10.039 32.5 5.984 1 98.25 88 ALA A N 1
ATOM 688 C CA . ALA A 1 88 ? -11.438 32.156 5.723 1 98.25 88 ALA A CA 1
ATOM 689 C C . ALA A 1 88 ? -12.359 33.312 6.043 1 98.25 88 ALA A C 1
ATOM 691 O O . ALA A 1 88 ? -12.062 34.125 6.918 1 98.25 88 ALA A O 1
ATOM 692 N N . SER A 1 89 ? -13.477 33.406 5.293 1 98.25 89 SER A N 1
ATOM 693 C CA . SER A 1 89 ? -14.531 34.344 5.645 1 98.25 89 SER A CA 1
ATOM 694 C C . SER A 1 89 ? -15.109 34.031 7.023 1 98.25 89 SER A C 1
ATOM 696 O O . SER A 1 89 ? -15 32.906 7.516 1 98.25 89 SER A O 1
ATOM 698 N N . THR A 1 90 ? -15.711 35.031 7.598 1 97.81 90 THR A N 1
ATOM 699 C CA . THR A 1 90 ? -16.297 34.875 8.922 1 97.81 90 THR A CA 1
ATOM 700 C C . THR A 1 90 ? -17.375 33.781 8.898 1 97.81 90 THR A C 1
ATOM 702 O O . THR A 1 90 ? -17.469 32.969 9.82 1 97.81 90 THR A O 1
ATOM 705 N N . ALA A 1 91 ? -18.141 33.781 7.844 1 98.12 91 ALA A N 1
ATOM 706 C CA . ALA A 1 91 ? -19.203 32.781 7.711 1 98.12 91 ALA A CA 1
ATOM 707 C C . ALA A 1 91 ? -18.609 31.375 7.668 1 98.12 91 ALA A C 1
ATOM 709 O O . ALA A 1 91 ? -19.141 30.453 8.305 1 98.12 91 ALA A O 1
ATOM 710 N N . PHE A 1 92 ? -17.594 31.203 6.906 1 98.62 92 PHE A N 1
ATOM 711 C CA . PHE A 1 92 ? -16.969 29.891 6.789 1 98.62 92 PHE A CA 1
ATOM 712 C C . PHE A 1 92 ? -16.312 29.484 8.102 1 98.62 92 PHE A C 1
ATOM 714 O O . PHE A 1 92 ? -16.297 28.297 8.453 1 98.62 92 PHE A O 1
ATOM 721 N N . GLN A 1 93 ? -15.758 30.453 8.859 1 98.69 93 GLN A N 1
ATOM 722 C CA . GLN A 1 93 ? -15.188 30.172 10.18 1 98.69 93 GLN A CA 1
ATOM 723 C C . GLN A 1 93 ? -16.266 29.656 11.133 1 98.69 93 GLN A C 1
ATOM 725 O O . GLN A 1 93 ? -16.031 28.703 11.883 1 98.69 93 GLN A O 1
ATOM 730 N N . TRP A 1 94 ? -17.375 30.281 11.086 1 98.75 94 TRP A N 1
ATOM 731 C CA . TRP A 1 94 ? -18.469 29.859 11.953 1 98.75 94 TRP A CA 1
ATOM 732 C C . TRP A 1 94 ? -18.906 28.422 11.625 1 98.75 94 TRP A C 1
ATOM 734 O O . TRP A 1 94 ? -19.156 27.625 12.523 1 98.75 94 TRP A O 1
ATOM 744 N N . LEU A 1 95 ? -19 28.188 10.359 1 98.81 95 LEU A N 1
ATOM 745 C CA . LEU A 1 95 ? -19.406 26.859 9.93 1 98.81 95 LEU A CA 1
ATOM 746 C C . LEU A 1 95 ? -18.406 25.797 10.414 1 98.81 95 LEU A C 1
ATOM 748 O O . LEU A 1 95 ? -18.797 24.75 10.93 1 98.81 95 LEU A O 1
ATOM 752 N N . CYS A 1 96 ? -17.172 26.078 10.25 1 98.81 96 CYS A N 1
ATOM 753 C CA . CYS A 1 96 ? -16.125 25.156 10.664 1 98.81 96 CYS A CA 1
ATOM 754 C C . CYS A 1 96 ? -16.125 24.984 12.18 1 98.81 96 CYS A C 1
ATOM 756 O O . CYS A 1 96 ? -16 23.859 12.68 1 98.81 96 CYS A O 1
ATOM 758 N N . ALA A 1 97 ? -16.281 26.078 12.875 1 98.88 97 ALA A N 1
ATOM 759 C CA . ALA A 1 97 ? -16.297 26.031 14.336 1 98.88 97 ALA A CA 1
ATOM 760 C C . ALA A 1 97 ? -17.469 25.203 14.844 1 98.88 97 ALA A C 1
ATOM 762 O O . ALA A 1 97 ? -17.312 24.406 15.773 1 98.88 97 ALA A O 1
ATOM 763 N N . PHE A 1 98 ? -18.578 25.422 14.219 1 98.88 98 PHE A N 1
ATOM 764 C CA . PHE A 1 98 ? -19.766 24.688 14.609 1 98.88 98 PHE A CA 1
ATOM 765 C C . PHE A 1 98 ? -19.625 23.203 14.297 1 98.88 98 PHE A C 1
ATOM 767 O O . PHE A 1 98 ? -19.906 22.359 15.148 1 98.88 98 PHE A O 1
ATOM 774 N N . ALA A 1 99 ? -19.234 22.922 13.125 1 98.88 99 ALA A N 1
ATOM 775 C CA . ALA A 1 99 ? -19.016 21.531 12.734 1 98.88 99 ALA A CA 1
ATOM 776 C C . ALA A 1 99 ? -17.969 20.859 13.625 1 98.88 99 ALA A C 1
ATOM 778 O O . ALA A 1 99 ? -18.156 19.719 14.062 1 98.88 99 ALA A O 1
ATOM 779 N N . GLY A 1 100 ? -16.906 21.562 13.914 1 98.81 100 GLY A N 1
ATOM 780 C CA . GLY A 1 100 ? -15.812 21.016 14.711 1 98.81 100 GLY A CA 1
ATOM 781 C C . GLY A 1 100 ? -16.219 20.688 16.141 1 98.81 100 GLY A C 1
ATOM 782 O O . GLY A 1 100 ? -15.75 19.703 16.703 1 98.81 100 GLY A O 1
ATOM 783 N N . ALA A 1 101 ? -17.078 21.5 16.672 1 98.81 101 ALA A N 1
ATOM 784 C CA . ALA A 1 101 ? -17.547 21.25 18.031 1 98.81 101 ALA A CA 1
ATOM 785 C C . ALA A 1 101 ? -18.219 19.875 18.141 1 98.81 101 ALA A C 1
ATOM 787 O O . ALA A 1 101 ? -18.078 19.203 19.156 1 98.81 101 ALA A O 1
ATOM 788 N N . GLY A 1 102 ? -18.797 19.484 17.094 1 98.69 102 GLY A N 1
ATOM 789 C CA . GLY A 1 102 ? -19.562 18.234 17.094 1 98.69 102 GLY A CA 1
ATOM 790 C C . GLY A 1 102 ? -18.688 17 17.125 1 98.69 102 GLY A C 1
ATOM 791 O O . GLY A 1 102 ? -19.188 15.891 17.344 1 98.69 102 GLY A O 1
ATOM 792 N N . SER A 1 103 ? -17.453 17.188 16.953 1 98.31 103 SER A N 1
ATOM 793 C CA . SER A 1 103 ? -16.531 16.062 17.016 1 98.31 103 SER A CA 1
ATOM 794 C C . SER A 1 103 ? -16.25 15.641 18.453 1 98.31 103 SER A C 1
ATOM 796 O O . SER A 1 103 ? -15.719 14.555 18.703 1 98.31 103 SER A O 1
ATOM 798 N N . PHE A 1 104 ? -16.531 16.562 19.391 1 97.94 104 PHE A N 1
ATOM 799 C CA . PHE A 1 104 ? -16.312 16.344 20.812 1 97.94 104 PHE A CA 1
ATOM 800 C C . PHE A 1 104 ? -14.836 16.109 21.109 1 97.94 104 PHE A C 1
ATOM 802 O O . PHE A 1 104 ? -14.492 15.297 21.969 1 97.94 104 PHE A O 1
ATOM 809 N N . GLU A 1 105 ? -13.953 16.781 20.391 1 96.81 105 GLU A N 1
ATOM 810 C CA . GLU A 1 105 ? -12.516 16.688 20.609 1 96.81 105 GLU A CA 1
ATOM 811 C C . GLU A 1 105 ? -11.969 17.906 21.328 1 96.81 105 GLU A C 1
ATOM 813 O O . GLU A 1 105 ? -10.773 18.188 21.266 1 96.81 105 GLU A O 1
ATOM 818 N N . GLY A 1 106 ? -12.836 18.688 21.969 1 96.62 106 GLY A N 1
ATOM 819 C CA . GLY A 1 106 ? -12.445 19.922 22.641 1 96.62 106 GLY A CA 1
ATOM 820 C C . GLY A 1 106 ? -12.719 21.156 21.797 1 96.62 106 GLY A C 1
ATOM 821 O O . GLY A 1 106 ? -13.07 21.062 20.625 1 96.62 106 GLY A O 1
ATOM 822 N N . SER A 1 107 ? -12.586 22.281 22.5 1 97.94 107 SER A N 1
ATOM 823 C CA . SER A 1 107 ? -12.797 23.547 21.797 1 97.94 107 SER A CA 1
ATOM 824 C C . SER A 1 107 ? -11.703 23.797 20.766 1 97.94 107 SER A C 1
ATOM 826 O O . SER A 1 107 ? -10.617 23.234 20.859 1 97.94 107 SER A O 1
ATOM 828 N N . ALA A 1 108 ? -12.055 24.641 19.797 1 98.44 108 ALA A N 1
ATOM 829 C CA . ALA A 1 108 ? -11.086 24.984 18.766 1 98.44 108 ALA A CA 1
ATOM 830 C C . ALA A 1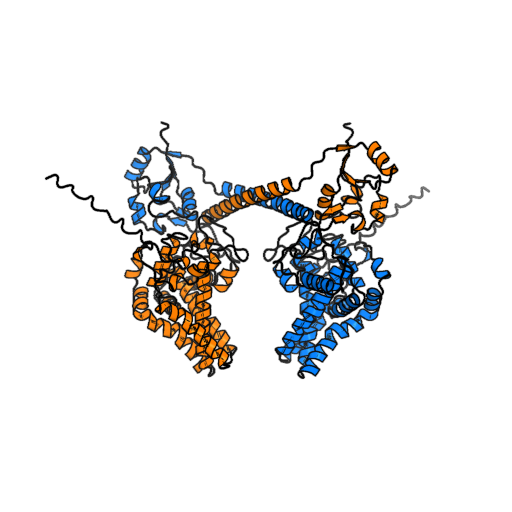 108 ? -9.82 25.594 19.359 1 98.44 108 ALA A C 1
ATOM 832 O O . ALA A 1 108 ? -8.711 25.312 18.922 1 98.44 108 ALA A O 1
ATOM 833 N N . LYS A 1 109 ? -9.992 26.422 20.359 1 98 109 LYS A N 1
ATOM 834 C CA . LYS A 1 109 ? -8.875 27.062 21.047 1 98 109 LYS A CA 1
ATOM 835 C C . LYS A 1 109 ? -7.969 26.031 21.703 1 98 109 LYS A C 1
ATOM 837 O O . LYS A 1 109 ? -6.754 26.031 21.484 1 98 109 LYS A O 1
ATOM 842 N N . TRP A 1 110 ? -8.562 25.188 22.438 1 96.12 110 TRP A N 1
ATOM 843 C CA . TRP A 1 110 ? -7.828 24.156 23.156 1 96.12 110 TRP A CA 1
ATOM 844 C C . TRP A 1 110 ? -7.16 23.188 22.188 1 96.12 110 TRP A C 1
ATOM 846 O O . TRP A 1 110 ? -5.98 22.859 22.344 1 96.12 110 TRP A O 1
ATOM 856 N N . TRP A 1 111 ? -7.887 22.781 21.25 1 97.44 111 TRP A N 1
ATOM 857 C CA . TRP A 1 111 ? -7.414 21.812 20.266 1 97.44 111 TRP A CA 1
ATOM 858 C C . TRP A 1 111 ? -6.25 22.375 19.469 1 97.44 111 TRP A C 1
ATOM 860 O O . TRP A 1 111 ? -5.211 21.734 19.328 1 97.44 111 TRP A O 1
ATOM 870 N N . ALA A 1 112 ? -6.414 23.547 18.984 1 97.94 112 ALA A N 1
ATOM 871 C CA . ALA A 1 112 ? -5.414 24.172 18.125 1 97.94 112 ALA A CA 1
ATOM 872 C C . ALA A 1 112 ? -4.133 24.469 18.906 1 97.94 112 ALA A C 1
ATOM 874 O O . ALA A 1 112 ? -3.029 24.328 18.375 1 97.94 112 ALA A O 1
ATOM 875 N N . ARG A 1 113 ? -4.281 24.922 20.094 1 96.12 113 ARG A N 1
ATOM 876 C CA . ARG A 1 113 ? -3.107 25.156 20.922 1 96.12 113 ARG A CA 1
ATOM 877 C C . ARG A 1 113 ? -2.281 23.891 21.109 1 96.12 113 ARG A C 1
ATOM 879 O O . ARG A 1 113 ? -1.07 23.891 20.875 1 96.12 113 ARG A O 1
ATOM 886 N N . ASN A 1 114 ? -2.949 22.844 21.516 1 96.19 114 ASN A N 1
ATOM 887 C CA . ASN A 1 114 ? -2.254 21.578 21.719 1 96.19 114 ASN A CA 1
ATOM 888 C C . ASN A 1 114 ? -1.637 21.062 20.422 1 96.19 114 ASN A C 1
ATOM 890 O O . ASN A 1 114 ? -0.553 20.484 20.438 1 96.19 114 ASN A O 1
ATOM 894 N N . HIS A 1 115 ? -2.324 21.281 19.359 1 97.19 115 HIS A N 1
ATOM 895 C CA . HIS A 1 115 ? -1.828 20.844 18.062 1 97.19 115 HIS A CA 1
ATOM 896 C C . HIS A 1 115 ? -0.571 21.609 17.656 1 97.19 115 HIS A C 1
ATOM 898 O O . HIS A 1 115 ? 0.385 21.016 17.156 1 97.19 115 HIS A O 1
ATOM 904 N N . ARG A 1 116 ? -0.573 22.891 17.922 1 95.38 116 ARG A N 1
ATOM 905 C CA . ARG A 1 116 ? 0.615 23.688 17.641 1 95.38 116 ARG A CA 1
ATOM 906 C C . ARG A 1 116 ? 1.797 23.219 18.484 1 95.38 116 ARG A C 1
ATOM 908 O O . ARG A 1 116 ? 2.924 23.141 18 1 95.38 116 ARG A O 1
ATOM 915 N N . ILE A 1 117 ? 1.568 22.906 19.734 1 94.69 117 ILE A N 1
ATOM 916 C CA . ILE A 1 117 ? 2.619 22.391 20.609 1 94.69 117 ILE A CA 1
ATOM 917 C C . ILE A 1 117 ? 3.168 21.078 20.047 1 94.69 117 ILE A C 1
ATOM 919 O O . ILE A 1 117 ? 4.383 20.891 19.984 1 94.69 117 ILE A O 1
ATOM 923 N N . HIS A 1 118 ? 2.268 20.266 19.641 1 95.81 118 HIS A N 1
ATOM 924 C CA . HIS A 1 118 ? 2.662 18.984 19.062 1 95.81 118 HIS A CA 1
ATOM 925 C C . HIS A 1 118 ? 3.588 19.188 17.859 1 95.81 118 HIS A C 1
ATOM 927 O O . HIS A 1 118 ? 4.621 18.531 17.75 1 95.81 118 HIS A O 1
ATOM 933 N N . HIS A 1 119 ? 3.271 20.062 17 1 94.88 119 HIS A N 1
ATOM 934 C CA . HIS A 1 119 ? 4.074 20.297 15.805 1 94.88 119 HIS A CA 1
ATOM 935 C C . HIS A 1 119 ? 5.441 20.875 16.172 1 94.88 119 HIS A C 1
ATOM 937 O O . HIS A 1 119 ? 6.449 20.5 15.555 1 94.88 119 HIS A O 1
ATOM 943 N N . ARG A 1 120 ? 5.449 21.688 17.141 1 91.25 120 ARG A N 1
ATOM 944 C CA . ARG A 1 120 ? 6.688 22.359 17.5 1 91.25 120 ARG A CA 1
ATOM 945 C C . ARG A 1 120 ? 7.621 21.422 18.266 1 91.25 120 ARG A C 1
ATOM 947 O O . ARG A 1 120 ? 8.844 21.5 18.109 1 91.25 120 ARG A O 1
ATOM 954 N N . TYR A 1 121 ? 7.02 20.531 19.047 1 92.19 121 TYR A N 1
ATOM 955 C CA . TYR A 1 121 ? 7.832 19.719 19.953 1 92.19 121 TYR A CA 1
ATOM 956 C C . TYR A 1 121 ? 7.598 18.234 19.719 1 92.19 121 TYR A C 1
ATOM 958 O O . TYR A 1 121 ? 7.684 17.438 20.641 1 92.19 121 TYR A O 1
ATOM 966 N N . VAL A 1 122 ? 7.332 17.875 18.516 1 93.75 122 VAL A N 1
ATOM 967 C CA . VAL A 1 122 ? 6.941 16.516 18.156 1 93.75 122 VAL A CA 1
ATOM 968 C C . VAL A 1 122 ? 7.965 15.523 18.688 1 93.75 122 VAL A C 1
ATOM 970 O O . VAL A 1 122 ? 9.172 15.75 18.578 1 93.75 122 VAL A O 1
ATOM 973 N N . ASP A 1 123 ? 7.586 14.477 19.359 1 93.62 123 ASP A N 1
ATOM 974 C CA . ASP A 1 123 ? 8.352 13.312 19.812 1 93.62 123 ASP A CA 1
ATOM 975 C C . ASP A 1 123 ? 9.266 13.672 20.969 1 93.62 123 ASP A C 1
ATOM 977 O O . ASP A 1 123 ? 10.305 13.039 21.172 1 93.62 123 ASP A O 1
ATOM 981 N N . THR A 1 124 ? 8.992 14.758 21.672 1 91.19 124 THR A N 1
ATOM 982 C CA . THR A 1 124 ? 9.727 15.125 22.875 1 91.19 124 THR A CA 1
ATOM 983 C C . THR A 1 124 ? 8.812 15.102 24.094 1 91.19 124 THR A C 1
ATOM 985 O O . THR A 1 124 ? 7.602 14.922 23.969 1 91.19 124 THR A O 1
ATOM 988 N N . GLU A 1 125 ? 9.336 15.359 25.172 1 89.69 125 GLU A N 1
ATOM 989 C CA . GLU A 1 125 ? 8.562 15.359 26.422 1 89.69 125 GLU A CA 1
ATOM 990 C C . GLU A 1 125 ? 7.621 16.562 26.469 1 89.69 125 GLU A C 1
ATOM 992 O O . GLU A 1 125 ? 6.664 16.562 27.25 1 89.69 125 GLU A O 1
ATOM 997 N N . LYS A 1 126 ? 7.883 17.531 25.703 1 92.44 126 LYS A N 1
ATOM 998 C CA . LYS A 1 126 ? 7.043 18.719 25.672 1 92.44 126 LYS A CA 1
ATOM 999 C C . LYS A 1 126 ? 5.832 18.516 24.766 1 92.44 126 LYS A C 1
ATOM 1001 O O . LYS A 1 126 ? 4.93 19.359 24.734 1 92.44 126 LYS A O 1
ATOM 1006 N N . ASP A 1 127 ? 5.844 17.422 24 1 93.94 127 ASP A N 1
ATOM 1007 C CA . ASP A 1 127 ? 4.762 17.031 23.094 1 93.94 127 ASP A CA 1
ATOM 1008 C C . ASP A 1 127 ? 3.604 16.406 23.859 1 93.94 127 ASP A C 1
ATOM 1010 O O . ASP A 1 127 ? 3.77 15.359 24.5 1 93.94 127 ASP A O 1
ATOM 1014 N N . PRO A 1 128 ? 2.49 17.016 23.781 1 94.38 128 PRO A N 1
ATOM 1015 C CA . PRO A 1 128 ? 1.359 16.453 24.531 1 94.38 128 PRO A CA 1
ATOM 1016 C C . PRO A 1 128 ? 0.98 15.055 24.062 1 94.38 128 PRO A C 1
ATOM 1018 O O . PRO A 1 128 ? 0.419 14.273 24.828 1 94.38 128 PRO A O 1
ATOM 1021 N N . TYR A 1 129 ? 1.254 14.727 22.781 1 93.69 129 TYR A N 1
ATOM 1022 C CA . TYR A 1 129 ? 0.904 13.438 22.188 1 93.69 129 TYR A CA 1
ATOM 1023 C C . TYR A 1 129 ? 2.152 12.609 21.906 1 93.69 129 TYR A C 1
ATOM 1025 O O . TYR A 1 129 ? 2.201 11.867 20.922 1 93.69 129 TYR A O 1
ATOM 1033 N N . ASN A 1 130 ? 3.084 12.664 22.656 1 94.56 130 ASN A N 1
ATOM 1034 C CA . ASN A 1 130 ? 4.387 12.055 22.406 1 94.56 130 ASN A CA 1
ATOM 1035 C C . ASN A 1 130 ? 4.258 10.578 22.031 1 94.56 130 ASN A C 1
ATOM 1037 O O . ASN A 1 130 ? 4.059 9.734 22.906 1 94.56 130 ASN A O 1
ATOM 1041 N N . ALA A 1 131 ? 4.492 10.312 20.781 1 95.5 131 ALA A N 1
ATOM 1042 C CA . ALA A 1 131 ? 4.332 8.953 20.266 1 95.5 131 ALA A CA 1
ATOM 1043 C C . ALA A 1 131 ? 5.398 8.023 20.828 1 95.5 131 ALA A C 1
ATOM 1045 O O . ALA A 1 131 ? 5.227 6.801 20.844 1 95.5 131 ALA A O 1
ATOM 1046 N N . GLN A 1 132 ? 6.449 8.57 21.328 1 94.06 132 GLN A N 1
ATOM 1047 C CA . GLN A 1 132 ? 7.535 7.77 21.891 1 94.06 132 GLN A CA 1
ATOM 1048 C C . GLN A 1 132 ? 7.125 7.121 23.203 1 94.06 132 GLN A C 1
ATOM 1050 O O . GLN A 1 132 ? 7.785 6.195 23.688 1 94.06 132 GLN A O 1
ATOM 1055 N N . ARG A 1 133 ? 6.07 7.57 23.719 1 93.38 133 ARG A N 1
ATOM 1056 C CA . ARG A 1 133 ? 5.586 7.016 24.969 1 93.38 133 ARG A CA 1
ATOM 1057 C C . ARG A 1 133 ? 4.715 5.785 24.734 1 93.38 133 ARG A C 1
ATOM 1059 O O . ARG A 1 133 ? 4.18 5.203 25.688 1 93.38 133 ARG A O 1
ATOM 1066 N N . GLY A 1 134 ? 4.566 5.469 23.531 1 93.88 134 GLY A N 1
ATOM 1067 C CA . GLY A 1 134 ? 3.832 4.258 23.219 1 93.88 134 GLY A CA 1
ATOM 1068 C C . GLY A 1 134 ? 2.566 4.52 22.422 1 93.88 134 GLY A C 1
ATOM 1069 O O . GLY A 1 134 ? 2.004 5.617 22.484 1 93.88 134 GLY A O 1
ATOM 1070 N N . PHE A 1 135 ? 2.084 3.488 21.828 1 95.25 135 PHE A N 1
ATOM 1071 C CA . PHE A 1 135 ? 0.934 3.572 20.938 1 95.25 135 PHE A CA 1
ATOM 1072 C C . PHE A 1 135 ? -0.33 3.918 21.703 1 95.25 135 PHE A C 1
ATOM 1074 O O . PHE A 1 135 ? -1.088 4.805 21.312 1 95.25 135 PHE A O 1
ATOM 1081 N N . ILE A 1 136 ? -0.581 3.322 22.812 1 94.5 136 ILE A N 1
ATOM 1082 C CA . ILE A 1 136 ? -1.798 3.51 23.594 1 94.5 136 ILE A CA 1
ATOM 1083 C C . ILE A 1 136 ? -1.817 4.914 24.188 1 94.5 136 ILE A C 1
ATOM 1085 O O . ILE A 1 136 ? -2.863 5.566 24.219 1 94.5 136 ILE A O 1
ATOM 1089 N N . PHE A 1 137 ? -0.689 5.348 24.641 1 94.69 137 PHE A N 1
ATOM 1090 C CA . PHE A 1 137 ? -0.62 6.695 25.203 1 94.69 137 PHE A CA 1
ATOM 1091 C C . PHE A 1 137 ? -0.962 7.734 24.141 1 94.69 137 PHE A C 1
ATOM 1093 O O . PHE A 1 137 ? -1.822 8.586 24.359 1 94.69 137 PHE A O 1
ATOM 1100 N N . SER A 1 138 ? -0.303 7.645 23.016 1 96.44 138 SER A N 1
ATOM 1101 C CA . SER A 1 138 ? -0.514 8.656 21.984 1 96.44 138 SER A CA 1
ATOM 1102 C C . SER A 1 138 ? -1.909 8.547 21.391 1 96.44 138 SER A C 1
ATOM 1104 O O . SER A 1 138 ? -2.445 9.531 20.859 1 96.44 138 SER A O 1
ATOM 1106 N N . HIS A 1 139 ? -2.453 7.375 21.453 1 96.88 139 HIS A N 1
ATOM 1107 C CA . HIS A 1 139 ? -3.791 7.191 20.906 1 96.88 139 HIS A CA 1
ATOM 1108 C C . HIS A 1 139 ? -4.848 7.82 21.797 1 96.88 139 HIS A C 1
ATOM 1110 O O . HIS A 1 139 ? -5.703 8.57 21.328 1 96.88 139 HIS A O 1
ATOM 1116 N N . MET A 1 140 ? -4.777 7.539 23.125 1 94.94 140 MET A N 1
ATOM 1117 C CA . MET A 1 140 ? -5.82 8.094 23.984 1 94.94 140 MET A CA 1
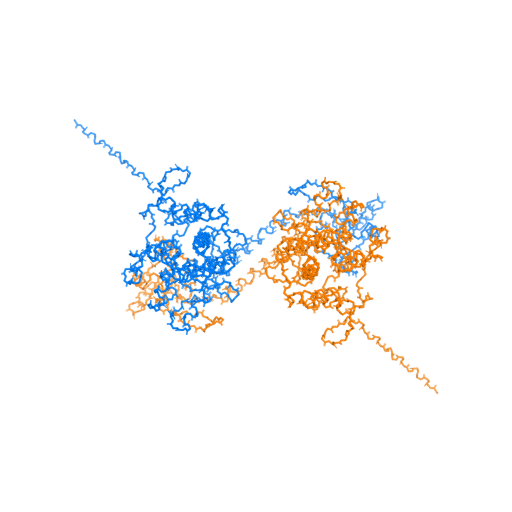ATOM 1118 C C . MET A 1 140 ? -5.312 8.297 25.406 1 94.94 140 MET A C 1
ATOM 1120 O O . MET A 1 140 ? -5.969 8.953 26.219 1 94.94 140 MET A O 1
ATOM 1124 N N . GLY A 1 141 ? -4.16 7.773 25.719 1 94.25 141 GLY A N 1
ATOM 1125 C CA . GLY A 1 141 ? -3.625 7.887 27.078 1 94.25 141 GLY A CA 1
ATOM 1126 C C . GLY A 1 141 ? -3.379 9.32 27.5 1 94.25 141 GLY A C 1
ATOM 1127 O O . GLY A 1 141 ? -3.541 9.656 28.672 1 94.25 141 GLY A O 1
ATOM 1128 N N . TRP A 1 142 ? -2.967 10.141 26.609 1 93.94 142 TRP A N 1
ATOM 1129 C CA . TRP A 1 142 ? -2.689 11.547 26.906 1 93.94 142 TRP A CA 1
ATOM 1130 C C . TRP A 1 142 ? -3.949 12.258 27.375 1 93.94 142 TRP A C 1
ATOM 1132 O O . TRP A 1 142 ? -3.871 13.25 28.109 1 93.94 142 TRP A O 1
ATOM 1142 N N . MET A 1 143 ? -5.105 11.812 26.938 1 93.81 143 MET A N 1
ATOM 1143 C CA . MET A 1 143 ? -6.363 12.414 27.375 1 93.81 143 MET A CA 1
ATOM 1144 C C . MET A 1 143 ? -6.789 11.859 28.734 1 93.81 143 MET A C 1
ATOM 1146 O O . MET A 1 143 ? -7.316 12.602 29.562 1 93.81 143 MET A O 1
ATOM 1150 N N . VAL A 1 144 ? -6.574 10.617 28.891 1 93.56 144 VAL A N 1
ATOM 1151 C CA . VAL A 1 144 ? -7.043 9.914 30.094 1 93.56 144 VAL A CA 1
ATOM 1152 C C . VAL A 1 144 ? -6.191 10.312 31.297 1 93.56 144 VAL A C 1
ATOM 1154 O O . VAL A 1 144 ? -6.707 10.484 32.406 1 93.56 144 VAL A O 1
ATOM 1157 N N . MET A 1 145 ? -4.926 10.461 31.078 1 91.81 145 MET A N 1
ATOM 1158 C CA . MET A 1 145 ? -4.027 10.898 32.125 1 91.81 145 MET A CA 1
ATOM 1159 C C . MET A 1 145 ? -3.994 12.422 32.219 1 91.81 145 ME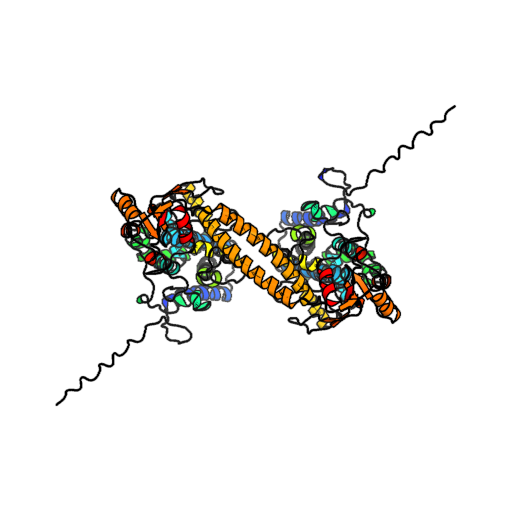T A C 1
ATOM 1161 O O . MET A 1 145 ? -3.68 13.094 31.25 1 91.81 145 MET A O 1
ATOM 1165 N N . LYS A 1 146 ? -4.25 12.883 33.344 1 89 146 LYS A N 1
ATOM 1166 C CA . LYS A 1 146 ? -4.199 14.328 33.5 1 89 146 LYS A CA 1
ATOM 1167 C C . LYS A 1 146 ? -2.795 14.867 33.25 1 89 146 LYS A C 1
ATOM 1169 O O . LYS A 1 146 ? -1.829 14.414 33.844 1 89 146 LYS A O 1
ATOM 1174 N N . GLN A 1 147 ? -2.773 15.812 32.375 1 86.12 147 GLN A N 1
ATOM 1175 C CA . GLN A 1 147 ? -1.473 16.344 32 1 86.12 147 GLN A CA 1
ATOM 1176 C C . GLN A 1 147 ? -1.125 17.594 32.812 1 86.12 147 GLN A C 1
ATOM 1178 O O . GLN A 1 147 ? -2.016 18.328 33.25 1 86.12 147 GLN A O 1
ATOM 1183 N N . ASP A 1 148 ? 0.14 17.609 33.094 1 86.44 148 ASP A N 1
ATOM 1184 C CA . ASP A 1 148 ? 0.665 18.844 33.656 1 86.44 148 ASP A CA 1
ATOM 1185 C C . ASP A 1 148 ? 1.042 19.844 32.562 1 86.44 148 ASP A C 1
ATOM 1187 O O . ASP A 1 148 ? 2.127 19.75 31.969 1 86.44 148 ASP A O 1
ATOM 1191 N N . TYR A 1 149 ? 0.255 20.812 32.375 1 86 149 TYR A N 1
ATOM 1192 C CA . TYR A 1 149 ? 0.397 21.734 31.25 1 86 149 TYR A CA 1
ATOM 1193 C C . TYR A 1 149 ? 1.628 22.609 31.406 1 86 149 TYR A C 1
ATOM 1195 O O . TYR A 1 149 ? 2.111 23.203 30.453 1 86 149 TYR A O 1
ATOM 1203 N N . SER A 1 150 ? 2.117 22.672 32.594 1 87.81 150 SER A N 1
ATOM 1204 C CA . SER A 1 150 ? 3.312 23.484 32.812 1 87.81 150 SER A CA 1
ATOM 1205 C C . SER A 1 150 ? 4.555 22.812 32.25 1 87.81 150 SER A C 1
ATOM 1207 O O . SER A 1 150 ? 5.57 23.469 32 1 87.81 150 SER A O 1
ATOM 1209 N N . LEU A 1 151 ? 4.387 21.578 32 1 87.75 151 LEU A N 1
ATOM 1210 C CA . LEU A 1 151 ? 5.527 20.828 31.5 1 87.75 151 LEU A CA 1
ATOM 1211 C C . LEU A 1 151 ? 5.484 20.75 29.969 1 87.75 151 LEU A C 1
ATOM 1213 O O . LEU A 1 151 ? 6.453 20.312 29.344 1 87.75 151 LEU A O 1
ATOM 1217 N N . LEU A 1 152 ? 4.434 21.219 29.406 1 89.69 152 LEU A N 1
ATOM 1218 C CA . LEU A 1 152 ? 4.309 21.203 27.953 1 89.69 152 LEU A CA 1
ATOM 1219 C C . LEU A 1 152 ? 4.98 22.422 27.328 1 89.69 152 LEU A C 1
ATOM 1221 O O . LEU A 1 152 ? 5.301 23.391 28.031 1 89.69 152 LEU A O 1
ATOM 1225 N N . GLY A 1 153 ? 5.227 22.219 26.078 1 88.88 153 GLY A N 1
ATOM 1226 C CA . GLY A 1 153 ? 5.844 23.328 25.375 1 88.88 153 GLY A CA 1
ATOM 1227 C C . GLY A 1 153 ? 4.941 24.547 25.266 1 88.88 153 GLY A C 1
ATOM 1228 O O . GLY A 1 153 ? 3.734 24.453 25.484 1 88.88 153 GLY A O 1
ATOM 1229 N N . LYS A 1 154 ? 5.594 25.641 25 1 88.31 154 LYS A N 1
ATOM 1230 C CA . LYS A 1 154 ? 4.84 26.875 24.844 1 88.31 154 LYS A CA 1
ATOM 1231 C C . LYS A 1 154 ? 4.77 27.297 23.375 1 88.31 154 LYS A C 1
ATOM 1233 O O . LYS A 1 154 ? 5.727 27.109 22.625 1 88.31 154 LYS A O 1
ATOM 1238 N N . VAL A 1 155 ? 3.576 27.75 23 1 89.62 155 VAL A N 1
ATOM 1239 C CA . VAL A 1 155 ? 3.381 28.25 21.641 1 89.62 155 VAL A CA 1
ATOM 1240 C C . VAL A 1 155 ? 2.6 29.547 21.672 1 89.62 155 VAL A C 1
ATOM 1242 O O . VAL A 1 155 ? 1.932 29.859 22.656 1 89.62 155 VAL A O 1
ATOM 1245 N N . ASP A 1 156 ? 2.76 30.266 20.609 1 87 156 ASP A N 1
ATOM 1246 C CA . ASP A 1 156 ? 2.018 31.516 20.469 1 87 156 ASP A CA 1
ATOM 1247 C C . ASP A 1 156 ? 0.572 31.25 20.047 1 87 156 ASP A C 1
ATOM 1249 O O . ASP A 1 156 ? 0.321 30.594 19.047 1 87 156 ASP A O 1
ATOM 1253 N N . VAL A 1 157 ? -0.379 31.734 20.844 1 91.56 157 VAL A N 1
ATOM 1254 C CA . VAL A 1 157 ? -1.793 31.578 20.516 1 91.56 157 VAL A CA 1
ATOM 1255 C C . VAL A 1 157 ? -2.496 32.938 20.625 1 91.56 157 VAL A C 1
ATOM 1257 O O . VAL A 1 157 ? -3.689 33 20.938 1 91.56 157 VAL A O 1
ATOM 1260 N N . SER A 1 158 ? -1.788 33.969 20.453 1 89.88 158 SER A N 1
ATOM 1261 C CA . SER A 1 158 ? -2.35 35.312 20.578 1 89.88 158 SER A CA 1
ATOM 1262 C C . SER A 1 158 ? -3.412 35.562 19.516 1 89.88 158 SER A C 1
ATOM 1264 O O . SER A 1 158 ? -4.359 36.344 19.734 1 89.88 158 SER A O 1
ATOM 1266 N N . ASP A 1 159 ? -3.248 34.938 18.453 1 90.94 159 ASP A N 1
ATOM 1267 C CA . ASP A 1 159 ? -4.211 35.125 17.375 1 90.94 159 ASP A CA 1
ATOM 1268 C C . ASP A 1 159 ? -5.586 34.594 17.766 1 90.94 159 ASP A C 1
ATOM 1270 O O . ASP A 1 159 ? -6.602 35.031 17.219 1 90.94 159 ASP A O 1
ATOM 1274 N N . PHE A 1 160 ? -5.641 33.656 18.688 1 94.88 160 PHE A N 1
ATOM 1275 C CA . PHE A 1 160 ? -6.918 33.125 19.141 1 94.88 160 PHE A CA 1
ATOM 1276 C C . PHE A 1 160 ? -7.676 34.156 19.953 1 94.88 160 PHE A C 1
ATOM 1278 O O . PHE A 1 160 ? -8.906 34.25 19.875 1 94.88 160 PHE A O 1
ATOM 1285 N N . LYS A 1 161 ? -6.875 34.906 20.688 1 91.5 161 LYS A N 1
ATOM 1286 C CA . LYS A 1 161 ? -7.469 35.906 21.578 1 91.5 161 LYS A CA 1
ATOM 1287 C C . LYS A 1 161 ? -8.25 36.938 20.781 1 91.5 161 LYS A C 1
ATOM 1289 O O . LYS A 1 161 ? -9.266 37.469 21.266 1 91.5 161 LYS A O 1
ATOM 1294 N N . TYR A 1 162 ? -7.832 37.188 19.594 1 90.94 162 TYR A N 1
ATOM 1295 C CA . TYR A 1 162 ? -8.43 38.281 18.828 1 90.94 162 TYR A CA 1
ATOM 1296 C C . TYR A 1 162 ? -9.445 37.719 17.828 1 90.94 162 TYR A C 1
ATOM 1298 O O . TYR A 1 162 ? -10.039 38.5 17.062 1 90.94 162 TYR A O 1
ATOM 1306 N N . ASN A 1 163 ? -9.711 36.531 17.797 1 96.25 163 ASN A N 1
ATOM 1307 C CA . ASN A 1 163 ? -10.703 35.906 16.922 1 96.25 163 ASN A CA 1
ATOM 1308 C C . ASN A 1 163 ? -12 35.625 17.672 1 96.25 163 ASN A C 1
ATOM 1310 O O . ASN A 1 163 ? -12.062 34.688 18.469 1 96.25 163 ASN A O 1
ATOM 1314 N N . TYR A 1 164 ? -12.93 36.281 17.359 1 97 164 TYR A N 1
ATOM 1315 C CA . TYR A 1 164 ? -14.188 36.219 18.094 1 97 164 TYR A CA 1
ATOM 1316 C C . TYR A 1 164 ? -14.859 34.875 17.891 1 97 164 TYR A C 1
ATOM 1318 O O . TYR A 1 164 ? -15.492 34.344 18.812 1 97 164 TYR A O 1
ATOM 1326 N N . VAL A 1 165 ? -14.789 34.281 16.734 1 98.31 165 VAL A N 1
ATOM 1327 C CA . VAL A 1 165 ? -15.398 33 16.453 1 98.31 165 VAL A CA 1
ATOM 1328 C C . VAL A 1 165 ? -14.805 31.922 17.359 1 98.31 165 VAL A C 1
ATOM 1330 O O . VAL A 1 165 ? -15.539 31.156 17.984 1 98.31 165 VAL A O 1
ATOM 1333 N N . ILE A 1 166 ? -13.516 31.938 17.469 1 98.44 166 ILE A N 1
ATOM 1334 C CA . ILE A 1 166 ? -12.812 30.953 18.297 1 98.44 166 ILE A CA 1
ATOM 1335 C C . ILE A 1 166 ? -13.18 31.156 19.766 1 98.44 166 ILE A C 1
ATOM 1337 O O . ILE A 1 166 ? -13.469 30.188 20.469 1 98.44 166 ILE A O 1
ATOM 1341 N N . GLN A 1 167 ? -13.25 32.406 20.188 1 98 167 GLN A N 1
ATOM 1342 C CA . GLN A 1 167 ? -13.547 32.688 21.578 1 98 167 GLN A CA 1
ATOM 1343 C C . GLN A 1 167 ? -14.977 32.281 21.938 1 98 167 GLN A C 1
ATOM 1345 O O . GLN A 1 167 ? -15.211 31.703 23 1 98 167 GLN A O 1
ATOM 1350 N N . PHE A 1 168 ? -15.836 32.625 21.078 1 98.5 168 PHE A N 1
ATOM 1351 C CA . PHE A 1 168 ? -17.234 32.281 21.328 1 98.5 168 PHE A CA 1
ATOM 1352 C C . PHE A 1 168 ? -17.406 30.766 21.375 1 98.5 168 PHE A C 1
ATOM 1354 O O . PHE A 1 168 ? -18.078 30.25 22.281 1 98.5 168 PHE A O 1
ATOM 1361 N N . GLN A 1 169 ? -16.875 30.109 20.422 1 98.56 169 GLN A N 1
ATOM 1362 C CA . GLN A 1 169 ? -16.984 28.641 20.375 1 98.56 169 GLN A CA 1
ATOM 1363 C C . GLN A 1 169 ? -16.391 28.016 21.625 1 98.56 169 GLN A C 1
ATOM 1365 O O . GLN A 1 169 ? -16.953 27.062 22.172 1 98.56 169 GLN A O 1
ATOM 1370 N N . HIS A 1 170 ? -15.281 28.531 22.094 1 98.31 170 HIS A N 1
ATOM 1371 C CA . HIS A 1 170 ? -14.633 28.047 23.297 1 98.31 170 HIS A CA 1
ATOM 1372 C C . HIS A 1 170 ? -15.547 28.219 24.516 1 98.31 170 HIS A C 1
ATOM 1374 O O . HIS A 1 170 ? -15.688 27.281 25.328 1 98.31 170 HIS A O 1
ATOM 1380 N N . GLN A 1 171 ? -16.188 29.328 24.594 1 98 171 GLN A N 1
ATOM 1381 C CA . GLN A 1 171 ? -17.031 29.641 25.734 1 98 171 GLN A CA 1
ATOM 1382 C C . GLN A 1 171 ? -18.297 28.781 25.719 1 98 171 GLN A C 1
ATOM 1384 O O . GLN A 1 171 ? -18.828 28.438 26.781 1 98 171 GLN A O 1
ATOM 1389 N N . HIS A 1 172 ? -18.781 28.516 24.562 1 98.5 172 HIS A N 1
ATOM 1390 C CA . HIS A 1 172 ? -20.031 27.781 24.438 1 98.5 172 HIS A CA 1
ATOM 1391 C C . HIS A 1 172 ? -19.797 26.406 23.812 1 98.5 172 HIS A C 1
ATOM 1393 O O . HIS A 1 172 ? -20.656 25.906 23.078 1 98.5 172 HIS A O 1
ATOM 1399 N N . PHE A 1 173 ? -18.703 25.906 24.078 1 98.19 173 PHE A N 1
ATOM 1400 C CA . PHE A 1 173 ? -18.266 24.688 23.391 1 98.19 173 PHE A CA 1
ATOM 1401 C C . PHE A 1 173 ? -19.281 23.578 23.578 1 98.19 173 PHE A C 1
ATOM 1403 O O . PHE A 1 173 ? -19.75 22.984 22.609 1 98.19 173 PHE A O 1
ATOM 1410 N N . PHE A 1 174 ? -19.672 23.281 24.781 1 97.25 174 PHE A N 1
ATOM 1411 C CA . PHE A 1 174 ? -20.484 22.109 25.078 1 97.25 174 PHE A CA 1
ATOM 1412 C C . PHE A 1 174 ? -21.859 22.219 24.391 1 97.25 174 PHE A C 1
ATOM 1414 O O . PHE A 1 174 ? -22.359 21.234 23.844 1 97.25 174 PHE A O 1
ATOM 1421 N N . LYS A 1 175 ? -22.438 23.391 24.438 1 98.31 175 LYS A N 1
ATOM 1422 C CA . LYS A 1 175 ? -23.734 23.594 23.781 1 98.31 175 LYS A CA 1
ATOM 1423 C C . LYS A 1 175 ? -23.625 23.375 22.266 1 98.31 175 LYS A C 1
ATOM 1425 O O . LYS A 1 175 ? -24.5 22.719 21.672 1 98.31 175 LYS A O 1
ATOM 1430 N N . MET A 1 176 ? -22.641 23.875 21.719 1 98.62 176 MET A N 1
ATOM 1431 C CA . MET A 1 176 ? -22.438 23.734 20.266 1 98.62 176 MET A CA 1
ATOM 1432 C C . MET A 1 176 ? -22.141 22.281 19.906 1 98.62 176 MET A C 1
ATOM 1434 O O . MET A 1 176 ? -22.578 21.781 18.875 1 98.62 176 MET A O 1
ATOM 1438 N N . ALA A 1 177 ? -21.359 21.641 20.812 1 98.69 177 ALA A N 1
ATOM 1439 C CA . ALA A 1 177 ? -21.016 20.25 20.594 1 98.69 177 ALA A CA 1
ATOM 1440 C C . ALA A 1 177 ? -22.266 19.359 20.578 1 98.69 177 ALA A C 1
ATOM 1442 O O . ALA A 1 177 ? -22.438 18.531 19.688 1 98.69 177 ALA A O 1
ATOM 1443 N N . MET A 1 178 ? -23.109 19.609 21.5 1 98.5 178 MET A N 1
ATOM 1444 C CA . MET A 1 178 ? -24.344 18.812 21.609 1 98.5 178 MET A CA 1
ATOM 1445 C C . MET A 1 178 ? -25.25 19.062 20.422 1 98.5 178 MET A C 1
ATOM 1447 O O . MET A 1 178 ? -25.828 18.125 19.859 1 98.5 178 MET A O 1
ATOM 1451 N N . LEU A 1 179 ? -25.328 20.281 20.031 1 98.75 179 LEU A N 1
ATOM 1452 C CA . LEU A 1 179 ? -26.188 20.641 18.906 1 98.75 179 LEU A CA 1
ATOM 1453 C C . LEU A 1 179 ? -25.656 20.062 17.609 1 98.75 179 LEU A C 1
ATOM 1455 O O . LEU A 1 179 ? -26.406 19.453 16.844 1 98.75 179 LEU A O 1
ATOM 1459 N N . SER A 1 180 ? -24.422 20.219 17.375 1 98.81 180 SER A N 1
ATOM 1460 C CA . SER A 1 180 ? -23.797 19.844 16.109 1 98.81 180 SER A CA 1
ATOM 1461 C C . SER A 1 180 ? -23.594 18.328 16.016 1 98.81 180 SER A C 1
ATOM 1463 O O . SER A 1 180 ? -23.797 17.734 14.953 1 98.81 180 SER A O 1
ATOM 1465 N N . GLY A 1 181 ? -23.219 17.688 17.156 1 98.75 181 GLY A N 1
ATOM 1466 C CA . GLY A 1 181 ? -22.766 16.297 17.109 1 98.75 181 GLY A CA 1
ATOM 1467 C C . GLY A 1 181 ? -23.844 15.312 17.516 1 98.75 181 GLY A C 1
ATOM 1468 O O . GLY A 1 181 ? -23.781 14.141 17.141 1 98.75 181 GLY A O 1
ATOM 1469 N N . VAL A 1 182 ? -24.844 15.742 18.266 1 98.69 182 VAL A N 1
ATOM 1470 C CA . VAL A 1 182 ? -25.797 14.766 18.797 1 98.69 182 VAL A CA 1
ATOM 1471 C C . VAL A 1 182 ? -27.203 15.133 18.359 1 98.69 182 VAL A C 1
ATOM 1473 O O . VAL A 1 182 ? -27.875 14.352 17.688 1 98.69 182 VAL A O 1
ATOM 1476 N N . ILE A 1 183 ? -27.703 16.328 18.594 1 98.81 183 ILE A N 1
ATOM 1477 C CA . ILE A 1 183 ? -29.094 16.719 18.406 1 98.81 183 ILE A CA 1
ATOM 1478 C C . ILE A 1 183 ? -29.422 16.781 16.922 1 98.81 183 ILE A C 1
ATOM 1480 O O . ILE A 1 183 ? -30.406 16.203 16.484 1 98.81 183 ILE A O 1
ATOM 1484 N N . LEU A 1 184 ? -28.609 17.391 16.141 1 98.81 184 LEU A N 1
ATOM 1485 C CA . LEU A 1 184 ? -28.906 17.609 14.734 1 98.81 184 LEU A CA 1
ATOM 1486 C C . LEU A 1 184 ? -29 16.266 14 1 98.81 184 LEU A C 1
ATOM 1488 O O . LEU A 1 184 ? -29.984 16 13.305 1 98.81 184 LEU A O 1
ATOM 1492 N N . PRO A 1 185 ? -27.984 15.391 14.078 1 98.75 185 PRO A N 1
ATOM 1493 C CA . PRO A 1 185 ? -28.125 14.117 13.367 1 98.75 185 PRO A CA 1
ATOM 1494 C C . PRO A 1 185 ? -29.312 13.297 13.859 1 98.75 185 PRO A C 1
ATOM 1496 O O . PRO A 1 185 ? -29.969 12.625 13.062 1 98.75 185 PRO A O 1
ATOM 1499 N N . THR A 1 186 ? -29.609 13.367 15.172 1 98.75 186 THR A N 1
ATOM 1500 C CA . THR A 1 186 ? -30.766 12.664 15.711 1 98.75 186 THR A CA 1
ATOM 1501 C C . THR A 1 186 ? -32.062 13.219 15.117 1 98.75 186 THR A C 1
ATOM 1503 O O . THR A 1 186 ? -32.938 12.453 14.734 1 98.75 186 THR A O 1
ATOM 1506 N N . MET A 1 187 ? -32.156 14.5 15.023 1 98.75 187 MET A N 1
ATOM 1507 C CA . MET A 1 187 ? -33.344 15.156 14.5 1 98.75 187 MET A CA 1
ATOM 1508 C C . MET A 1 187 ? -33.531 14.852 13.016 1 98.75 187 MET A C 1
ATOM 1510 O O . MET A 1 187 ? -34.656 14.656 12.555 1 98.75 187 MET A O 1
ATOM 1514 N N . VAL A 1 188 ? -32.438 14.844 12.266 1 98.62 188 VAL A N 1
ATOM 1515 C CA . VAL A 1 188 ? -32.531 14.539 10.836 1 98.62 188 VAL A CA 1
ATOM 1516 C C . VAL A 1 188 ? -33.125 13.164 10.633 1 98.62 188 VAL A C 1
ATOM 1518 O O . VAL A 1 188 ? -34.062 13 9.82 1 98.62 188 VAL A O 1
ATOM 1521 N N . CYS A 1 189 ? -32.688 12.156 11.406 1 98.56 189 CYS A N 1
ATOM 1522 C CA . CYS A 1 189 ? -33.188 10.797 11.266 1 98.56 189 CYS A CA 1
ATOM 1523 C C . CYS A 1 189 ? -34.594 10.664 11.836 1 98.56 189 CYS A C 1
ATOM 1525 O O . CYS A 1 189 ? -35.438 10.016 11.234 1 98.56 189 CYS A O 1
ATOM 1527 N N . GLY A 1 190 ? -34.844 11.266 12.977 1 98.25 190 GLY A N 1
ATOM 1528 C CA . GLY A 1 190 ? -36.156 11.195 13.609 1 98.25 190 GLY A CA 1
ATOM 1529 C C . GLY A 1 190 ? -37.25 11.875 12.812 1 98.25 190 GLY A C 1
ATOM 1530 O O . GLY A 1 190 ? -38.312 11.289 12.555 1 98.25 190 GLY A O 1
ATOM 1531 N N . LEU A 1 191 ? -37 13.07 12.367 1 98.31 191 LEU A N 1
ATOM 1532 C CA . LEU A 1 191 ? -37.969 13.844 11.617 1 98.31 191 LEU A CA 1
ATOM 1533 C C . LEU A 1 191 ? -38.062 13.367 10.172 1 98.31 191 LEU A C 1
ATOM 1535 O O . LEU A 1 191 ? -39.125 13.461 9.547 1 98.31 191 LEU A O 1
ATOM 1539 N N . GLY A 1 192 ? -36.938 12.891 9.641 1 97.69 192 GLY A N 1
ATOM 1540 C CA . GLY A 1 192 ? -36.906 12.461 8.25 1 97.69 192 GLY A CA 1
ATOM 1541 C C . GLY A 1 192 ? -37.625 11.148 8.023 1 97.69 192 GLY A C 1
ATOM 1542 O O . GLY A 1 192 ? -38.562 11.07 7.211 1 97.69 192 GLY A O 1
ATOM 1543 N N . TRP A 1 193 ? -37.312 10.055 8.773 1 96.5 193 TRP A N 1
ATOM 1544 C CA . TRP A 1 193 ? -37.938 8.758 8.5 1 96.5 193 TRP A CA 1
ATOM 1545 C C . TRP A 1 193 ? -38.281 8.039 9.797 1 96.5 193 TRP A C 1
ATOM 1547 O O . TRP A 1 193 ? -38.344 6.809 9.828 1 96.5 193 TRP A O 1
ATOM 1557 N N . GLY A 1 194 ? -38.375 8.766 10.914 1 97.69 194 GLY A N 1
ATOM 1558 C CA . GLY A 1 194 ? -38.938 8.258 12.156 1 97.69 194 GLY A CA 1
ATOM 1559 C C . GLY A 1 194 ? -37.938 7.457 12.977 1 97.69 194 GLY A C 1
ATOM 1560 O O . GLY A 1 194 ? -38.312 6.82 13.961 1 97.69 194 GLY A O 1
ATOM 1561 N N . ASP A 1 195 ? -36.719 7.441 12.648 1 97.44 195 ASP A N 1
ATOM 1562 C CA . ASP A 1 195 ? -35.719 6.625 13.312 1 97.44 195 ASP A CA 1
ATOM 1563 C C . ASP A 1 195 ? -34.969 7.43 14.383 1 97.44 195 ASP A C 1
ATOM 1565 O O . ASP A 1 195 ? -33.781 7.664 14.273 1 97.44 195 ASP A O 1
ATOM 1569 N N . TRP A 1 196 ? -35.656 7.719 15.508 1 98 196 TRP A N 1
ATOM 1570 C CA . TRP A 1 196 ? -35.094 8.516 16.594 1 98 196 TRP A CA 1
ATOM 1571 C C . TRP A 1 196 ? -33.969 7.754 17.297 1 98 196 TRP A C 1
ATOM 1573 O O . TRP A 1 196 ? -32.906 8.312 17.594 1 98 196 TRP A O 1
ATOM 1583 N N . LEU A 1 197 ? -34.219 6.496 17.484 1 97.75 197 LEU A N 1
ATOM 1584 C CA . LEU A 1 197 ? -33.219 5.695 18.188 1 97.75 197 LEU A CA 1
ATOM 1585 C C . LEU A 1 197 ? -31.969 5.477 17.328 1 97.75 197 LEU A C 1
ATOM 1587 O O . LEU A 1 197 ? -30.844 5.625 17.812 1 97.75 197 LEU A O 1
ATOM 1591 N N . GLY A 1 198 ? -32.188 5.148 16.094 1 97.38 198 GLY A N 1
ATOM 1592 C CA . GLY A 1 198 ? -31.047 5.004 15.188 1 97.38 198 GLY A CA 1
ATOM 1593 C C . GLY A 1 198 ? -30.266 6.285 15.016 1 97.38 198 GLY A C 1
ATOM 1594 O O . GLY A 1 198 ? -29.031 6.262 14.953 1 97.38 198 GLY A O 1
ATOM 1595 N N . GLY A 1 199 ? -31.016 7.367 14.961 1 98.44 199 GLY A N 1
ATOM 1596 C CA . GLY A 1 199 ? -30.344 8.656 14.867 1 98.44 199 GLY A CA 1
ATOM 1597 C C . GLY A 1 199 ? -29.469 8.961 16.062 1 98.44 199 GLY A C 1
ATOM 1598 O O . GLY A 1 199 ? -28.344 9.445 15.898 1 98.44 199 GLY A O 1
ATOM 1599 N N . TYR A 1 200 ? -29.938 8.633 17.172 1 98.5 200 TYR A N 1
ATOM 1600 C CA . TYR A 1 200 ? -29.188 8.922 18.391 1 98.5 200 TYR A CA 1
ATOM 1601 C C . TYR A 1 200 ? -28 7.973 18.547 1 98.5 200 TYR A C 1
ATOM 1603 O O . TYR A 1 200 ? -26.875 8.414 18.75 1 98.5 200 TYR A O 1
ATOM 1611 N N . PHE A 1 201 ? -28.219 6.688 18.359 1 98.38 201 PHE A N 1
ATOM 1612 C CA . PHE A 1 201 ? -27.203 5.703 18.703 1 98.38 201 PHE A CA 1
ATOM 1613 C C . PHE A 1 201 ? -26.188 5.57 17.562 1 98.38 201 PHE A C 1
ATOM 1615 O O . PHE A 1 201 ? -25 5.371 17.812 1 98.38 201 PHE A O 1
ATOM 1622 N N . TYR A 1 202 ? -26.625 5.703 16.328 1 98 202 TYR A N 1
ATOM 1623 C CA . TYR A 1 202 ? -25.734 5.422 15.219 1 98 202 TYR A CA 1
ATOM 1624 C C . TYR A 1 202 ? -25.25 6.711 14.555 1 98 202 TYR A C 1
ATOM 1626 O O . TYR A 1 202 ? -24.047 6.938 14.422 1 98 202 TYR A O 1
ATOM 1634 N N . ALA A 1 203 ? -26.125 7.617 14.227 1 98.69 203 ALA A N 1
ATOM 1635 C CA . ALA A 1 203 ? -25.766 8.828 13.508 1 98.69 203 ALA A CA 1
ATOM 1636 C C . ALA A 1 203 ? -25.094 9.844 14.438 1 98.69 203 ALA A C 1
ATOM 1638 O O . ALA A 1 203 ? -24.438 10.773 13.984 1 98.69 203 ALA A O 1
ATOM 1639 N N . ALA A 1 204 ? -25.281 9.609 15.727 1 98.69 204 ALA A N 1
ATOM 1640 C CA . ALA A 1 204 ? -24.641 10.508 16.688 1 98.69 204 ALA A CA 1
ATOM 1641 C C . ALA A 1 204 ? -23.531 9.797 17.453 1 98.69 204 ALA A C 1
ATOM 1643 O O . ALA A 1 204 ? -22.344 10 17.172 1 98.69 204 ALA A O 1
ATOM 1644 N N . LEU A 1 205 ? -23.875 8.82 18.25 1 98.62 205 LEU A N 1
ATOM 1645 C CA . LEU A 1 205 ? -22.922 8.234 19.172 1 98.62 205 LEU A CA 1
ATOM 1646 C C . LEU A 1 205 ? -21.891 7.391 18.422 1 98.62 205 LEU A C 1
ATOM 1648 O O . LEU A 1 205 ? -20.688 7.551 18.625 1 98.62 205 LEU A O 1
ATOM 1652 N N . ALA A 1 206 ? -22.312 6.5 17.625 1 98.56 206 ALA A N 1
ATOM 1653 C CA . ALA A 1 206 ? -21.375 5.684 16.859 1 98.56 206 ALA A CA 1
ATOM 1654 C C . ALA A 1 206 ? -20.484 6.551 15.984 1 98.56 206 ALA A C 1
ATOM 1656 O O . ALA A 1 206 ? -19.281 6.285 15.852 1 98.56 206 ALA A O 1
ATOM 1657 N N . LYS A 1 207 ? -21.141 7.512 15.398 1 98.62 207 LYS A N 1
ATOM 1658 C CA . LYS A 1 207 ? -20.375 8.445 14.578 1 98.62 207 LYS A CA 1
ATOM 1659 C C . LYS A 1 207 ? -19.312 9.172 15.406 1 98.62 207 LYS A C 1
ATOM 1661 O O . LYS A 1 207 ? -18.172 9.344 14.953 1 98.62 207 LYS A O 1
ATOM 1666 N N . ILE A 1 208 ? -19.578 9.539 16.594 1 98.5 208 ILE A N 1
ATOM 1667 C CA . ILE A 1 208 ? -18.641 10.211 17.469 1 98.5 208 ILE A CA 1
ATOM 1668 C C . ILE A 1 208 ? -17.469 9.281 17.781 1 98.5 208 ILE A C 1
ATOM 1670 O O . ILE A 1 208 ? -16.312 9.695 17.75 1 98.5 208 ILE A O 1
ATOM 1674 N N . VAL A 1 209 ? -17.797 8.023 18.062 1 98.38 209 VAL A N 1
ATOM 1675 C CA . VAL A 1 209 ? -16.766 7.031 18.312 1 98.38 209 VAL A CA 1
ATOM 1676 C C . VAL A 1 209 ? -15.844 6.914 17.109 1 98.38 209 VAL A C 1
ATOM 1678 O O . VAL A 1 209 ? -14.617 6.906 17.25 1 98.38 209 VAL A O 1
ATOM 1681 N N . PHE A 1 210 ? -16.438 6.898 15.977 1 98.12 210 PHE A N 1
ATOM 1682 C CA . PHE A 1 210 ? -15.672 6.75 14.75 1 98.12 210 PHE A CA 1
ATOM 1683 C C . PHE A 1 210 ? -14.805 7.977 14.492 1 98.12 210 PHE A C 1
ATOM 1685 O O . PHE A 1 210 ? -13.633 7.855 14.125 1 98.12 210 PHE A O 1
ATOM 1692 N N . VAL A 1 211 ? -15.312 9.133 14.734 1 98.19 211 VAL A N 1
ATOM 1693 C CA . VAL A 1 211 ? -14.562 10.367 14.555 1 98.19 211 VAL A CA 1
ATOM 1694 C C . VAL A 1 211 ? -13.367 10.391 15.508 1 98.19 211 VAL A C 1
ATOM 1696 O O . VAL A 1 211 ? -12.25 10.695 15.102 1 98.19 211 VAL A O 1
ATOM 1699 N N . HIS A 1 212 ? -13.609 9.992 16.719 1 97.94 212 HIS A N 1
ATOM 1700 C CA . HIS A 1 212 ? -12.555 9.984 17.719 1 97.94 212 HIS A CA 1
ATOM 1701 C C . HIS A 1 212 ? -11.391 9.094 17.297 1 97.94 212 HIS A C 1
ATOM 1703 O O . HIS A 1 212 ? -10.266 9.578 17.125 1 97.94 212 HIS A O 1
ATOM 1709 N N . HIS A 1 213 ? -11.688 7.965 17.062 1 97.38 213 HIS A N 1
ATOM 1710 C CA . HIS A 1 213 ? -10.617 6.988 16.875 1 97.38 213 HIS A CA 1
ATOM 1711 C C . HIS A 1 213 ? -9.922 7.176 15.539 1 97.38 213 HIS A C 1
ATOM 1713 O O . HIS A 1 213 ? -8.719 6.938 15.422 1 97.38 213 HIS A O 1
ATOM 1719 N N . CYS A 1 214 ? -10.625 7.621 14.531 1 97.06 214 CYS A N 1
ATOM 1720 C CA . CYS A 1 214 ? -9.961 7.945 13.273 1 97.06 214 CYS A CA 1
ATOM 1721 C C . CYS A 1 214 ? -9.016 9.125 13.445 1 97.06 214 CYS A C 1
ATOM 1723 O O . CYS A 1 214 ? -7.879 9.094 12.969 1 97.06 214 CYS A O 1
ATOM 1725 N N . THR A 1 215 ? -9.469 10.094 14.125 1 96.12 215 THR A N 1
ATOM 1726 C CA . THR A 1 215 ? -8.617 11.25 14.375 1 96.12 215 THR A CA 1
ATOM 1727 C C . THR A 1 215 ? -7.445 10.883 15.281 1 96.12 215 THR A C 1
ATOM 1729 O O . THR A 1 215 ? -6.312 11.312 15.047 1 96.12 215 THR A O 1
ATOM 1732 N N . PHE A 1 216 ? -7.727 10.047 16.281 1 97.06 216 PHE A N 1
ATOM 1733 C CA . PHE A 1 216 ? -6.695 9.664 17.234 1 97.06 216 PHE A CA 1
ATOM 1734 C C . PHE A 1 216 ? -5.598 8.852 16.562 1 97.06 216 PHE A C 1
ATOM 1736 O O . PHE A 1 216 ? -4.441 8.883 16.984 1 97.06 216 PHE A O 1
ATOM 1743 N N . PHE A 1 217 ? -5.926 8.219 15.5 1 96.75 217 PHE A N 1
ATOM 1744 C CA . PHE A 1 217 ? -4.941 7.453 14.742 1 96.75 217 PHE A CA 1
ATOM 1745 C C . PHE A 1 217 ? -3.871 8.375 14.172 1 96.75 217 PHE A C 1
ATOM 1747 O O . PHE A 1 217 ? -2.746 7.945 13.914 1 96.75 217 PHE A O 1
ATOM 1754 N N . ILE A 1 218 ? -4.148 9.617 14.062 1 96.75 218 ILE A N 1
ATOM 1755 C CA . ILE A 1 218 ? -3.166 10.562 13.555 1 96.75 218 ILE A CA 1
ATOM 1756 C C . ILE A 1 218 ? -2.066 10.773 14.594 1 96.75 218 ILE A C 1
ATOM 1758 O O . ILE A 1 218 ? -0.899 10.961 14.234 1 96.75 218 ILE A O 1
ATOM 1762 N N . ASN A 1 219 ? -2.43 10.641 15.828 1 96.44 219 ASN A N 1
ATOM 1763 C CA . ASN A 1 219 ? -1.452 10.773 16.906 1 96.44 219 ASN A CA 1
ATOM 1764 C C . ASN A 1 219 ? -0.687 9.469 17.125 1 96.44 219 ASN A C 1
ATOM 1766 O O . ASN A 1 219 ? 0.419 9.484 17.672 1 96.44 219 ASN A O 1
ATOM 1770 N N . SER A 1 220 ? -1.253 8.383 16.75 1 97.12 220 SER A N 1
ATOM 1771 C CA . SER A 1 220 ? -0.681 7.082 17.094 1 97.12 220 SER A CA 1
ATOM 1772 C C . SER A 1 220 ? -0.215 6.336 15.859 1 97.12 220 SER A C 1
ATOM 1774 O O . SER A 1 220 ? 0.961 6.398 15.492 1 97.12 220 SER A O 1
ATOM 1776 N N . LEU A 1 221 ? -1.137 5.969 15.023 1 96.25 221 LEU A N 1
ATOM 1777 C CA . LEU A 1 221 ? -0.835 5.141 13.859 1 96.25 221 LEU A CA 1
ATOM 1778 C C . LEU A 1 221 ? 0.003 5.914 12.852 1 96.25 221 LEU A C 1
ATOM 1780 O O . LEU A 1 221 ? 0.915 5.355 12.234 1 96.25 221 LEU A O 1
ATOM 1784 N N . ALA A 1 222 ? -0.255 7.176 12.711 1 97.31 222 ALA A N 1
ATOM 1785 C CA . ALA A 1 222 ? 0.438 8 11.727 1 97.31 222 ALA A CA 1
ATOM 1786 C C . ALA A 1 222 ? 1.884 8.258 12.141 1 97.31 222 ALA A C 1
ATOM 1788 O O . ALA A 1 222 ? 2.654 8.859 11.391 1 97.31 222 ALA A O 1
ATOM 1789 N N . HIS A 1 223 ? 2.242 7.82 13.273 1 97.81 223 HIS A N 1
ATOM 1790 C CA . HIS A 1 223 ? 3.615 7.93 13.75 1 97.81 223 HIS A CA 1
ATOM 1791 C C . HIS A 1 223 ? 4.289 6.562 13.805 1 97.81 223 HIS A C 1
ATOM 1793 O O . HIS A 1 223 ? 5.246 6.363 14.555 1 97.81 223 HIS A O 1
ATOM 1799 N N . THR A 1 224 ? 3.768 5.637 13.07 1 96 224 THR A N 1
ATOM 1800 C CA . THR A 1 224 ? 4.344 4.309 12.914 1 96 224 THR A CA 1
ATOM 1801 C C . THR A 1 224 ? 4.551 3.979 11.438 1 96 224 THR A C 1
ATOM 1803 O O . THR A 1 224 ? 4.07 4.703 10.562 1 96 224 THR A O 1
ATOM 1806 N N . SER A 1 225 ? 5.281 2.904 11.25 1 93.88 225 SER A N 1
ATOM 1807 C CA . SER A 1 225 ? 5.527 2.471 9.883 1 93.88 225 SER A CA 1
ATOM 1808 C C . SER A 1 225 ? 4.535 1.395 9.453 1 93.88 225 SER A C 1
ATOM 1810 O O . SER A 1 225 ? 4.676 0.806 8.383 1 93.88 225 SER A O 1
ATOM 1812 N N . LEU A 1 226 ? 3.578 1.226 10.203 1 89.56 226 LEU A N 1
ATOM 1813 C CA . LEU A 1 226 ? 2.635 0.144 9.945 1 89.56 226 LEU A CA 1
ATOM 1814 C C . LEU A 1 226 ? 1.874 0.384 8.648 1 89.56 226 LEU A C 1
ATOM 1816 O O . LEU A 1 226 ? 1.645 1.532 8.258 1 89.56 226 LEU A O 1
ATOM 1820 N N . PHE A 1 227 ? 1.562 -0.682 7.895 1 85.75 227 PHE A N 1
ATOM 1821 C CA . PHE A 1 227 ? 0.739 -0.721 6.691 1 85.75 227 PHE A CA 1
ATOM 1822 C C . PHE A 1 227 ? 1.418 0.021 5.547 1 85.75 227 PHE A C 1
ATOM 1824 O O . PHE A 1 227 ? 0.756 0.708 4.766 1 85.75 227 PHE A O 1
ATOM 1831 N N . GLY A 1 228 ? 2.693 0.009 5.523 1 85.12 228 GLY A N 1
ATOM 1832 C CA . GLY A 1 228 ? 3.453 0.546 4.406 1 85.12 228 GLY A CA 1
ATOM 1833 C C . GLY A 1 228 ? 3.668 2.045 4.496 1 85.12 228 GLY A C 1
ATOM 1834 O O . GLY A 1 228 ? 3.979 2.693 3.496 1 85.12 228 GLY A O 1
ATOM 1835 N N . ALA A 1 229 ? 3.49 2.596 5.656 1 94.44 229 ALA A N 1
ATOM 1836 C CA . ALA A 1 229 ? 3.723 4.023 5.848 1 94.44 229 ALA A CA 1
ATOM 1837 C C . ALA A 1 229 ? 5.195 4.371 5.645 1 94.44 229 ALA A C 1
ATOM 1839 O O . ALA A 1 229 ? 6.074 3.549 5.906 1 94.44 229 ALA A O 1
ATOM 1840 N N . MET A 1 230 ? 5.395 5.656 5.125 1 95.75 230 MET A N 1
ATOM 1841 C CA . MET A 1 230 ? 6.758 6.027 4.75 1 95.75 230 MET A CA 1
ATOM 1842 C C . MET A 1 230 ? 7.098 7.426 5.25 1 95.75 230 MET A C 1
ATOM 1844 O O . MET A 1 230 ? 6.207 8.25 5.457 1 95.75 230 MET A O 1
ATOM 1848 N N . GLN A 1 231 ? 8.305 7.594 5.492 1 97.44 231 GLN A N 1
ATOM 1849 C CA . GLN A 1 231 ? 8.836 8.922 5.766 1 97.44 231 GLN A CA 1
ATOM 1850 C C . GLN A 1 231 ? 9.484 9.523 4.52 1 97.44 231 GLN A C 1
ATOM 1852 O O . GLN A 1 231 ? 10.695 9.367 4.309 1 97.44 231 GLN A O 1
ATOM 1857 N N . ASN A 1 232 ? 8.773 10.305 3.84 1 97.44 232 ASN A N 1
ATOM 1858 C CA . ASN A 1 232 ? 9.156 10.75 2.504 1 97.44 232 ASN A CA 1
ATOM 1859 C C . ASN A 1 232 ? 9.914 12.07 2.547 1 97.44 232 ASN A C 1
ATOM 1861 O O . ASN A 1 232 ? 10.625 12.414 1.603 1 97.44 232 ASN A O 1
ATOM 1865 N N . TYR A 1 233 ? 9.812 12.797 3.691 1 98 233 TYR A N 1
ATOM 1866 C CA . TYR A 1 233 ? 10.336 14.156 3.645 1 98 233 TYR A CA 1
ATOM 1867 C C . TYR A 1 233 ? 11.297 14.414 4.797 1 98 233 TYR A C 1
ATOM 1869 O O . TYR A 1 233 ? 12.07 15.375 4.766 1 98 233 TYR A O 1
ATOM 1877 N N . SER A 1 234 ? 11.156 13.586 5.895 1 97.19 234 SER A N 1
ATOM 1878 C CA . SER A 1 234 ? 12.062 13.719 7.031 1 97.19 234 SER A CA 1
ATOM 1879 C C . SER A 1 234 ? 12.016 12.484 7.926 1 97.19 234 SER A C 1
ATOM 1881 O O . SER A 1 234 ? 10.984 11.812 8.008 1 97.19 234 SER A O 1
ATOM 1883 N N . ASP A 1 235 ? 13.117 12.172 8.5 1 96.38 235 ASP A N 1
ATOM 1884 C CA . ASP A 1 235 ? 13.156 11.086 9.477 1 96.38 235 ASP A CA 1
ATOM 1885 C C . ASP A 1 235 ? 13.57 11.602 10.852 1 96.38 235 ASP A C 1
ATOM 1887 O O . ASP A 1 235 ? 14.023 10.82 11.695 1 96.38 235 ASP A O 1
ATOM 1891 N N . ARG A 1 236 ? 13.461 12.938 11.055 1 94.25 236 ARG A N 1
ATOM 1892 C CA . ARG A 1 236 ? 13.836 13.547 12.32 1 94.25 236 ARG A CA 1
ATOM 1893 C C . ARG A 1 236 ? 12.766 13.32 13.383 1 94.25 236 ARG A C 1
ATOM 1895 O O . ARG A 1 236 ? 13.008 13.523 14.578 1 94.25 236 ARG A O 1
ATOM 1902 N N . HIS A 1 237 ? 11.617 12.984 12.977 1 94.88 237 HIS A N 1
ATOM 1903 C CA . HIS A 1 237 ? 10.5 12.641 13.859 1 94.88 237 HIS A CA 1
ATOM 1904 C C . HIS A 1 237 ? 9.758 11.414 13.344 1 94.88 237 HIS A C 1
ATOM 1906 O O . HIS A 1 237 ? 10.016 10.945 12.234 1 94.88 237 HIS A O 1
ATOM 1912 N N . SER A 1 238 ? 8.805 10.938 14.102 1 97.31 238 SER A N 1
ATOM 1913 C CA . SER A 1 238 ? 8.242 9.617 13.844 1 97.31 238 SER A CA 1
ATOM 1914 C C . SER A 1 238 ? 7.035 9.703 12.914 1 97.31 238 SER A C 1
ATOM 1916 O O . SER A 1 238 ? 6.41 8.688 12.602 1 97.31 238 SER A O 1
ATOM 1918 N N . SER A 1 239 ? 6.695 10.859 12.445 1 97.62 239 SER A N 1
ATOM 1919 C CA . SER A 1 239 ? 5.531 10.977 11.57 1 97.62 239 SER A CA 1
ATOM 1920 C C . SER A 1 239 ? 5.754 10.25 10.25 1 97.62 239 SER A C 1
ATOM 1922 O O . SER A 1 239 ? 6.871 10.234 9.727 1 97.62 239 SER A O 1
ATOM 1924 N N . HIS A 1 240 ? 4.746 9.641 9.719 1 98.12 240 HIS A N 1
ATOM 1925 C CA . HIS A 1 240 ? 4.789 8.898 8.461 1 98.12 240 HIS A CA 1
ATOM 1926 C C . HIS A 1 240 ? 3.633 9.297 7.547 1 98.12 240 HIS A C 1
ATOM 1928 O O . HIS A 1 240 ? 2.578 9.719 8.023 1 98.12 240 HIS A O 1
ATOM 1934 N N . ASP A 1 241 ? 3.893 9.25 6.254 1 97.69 241 ASP A N 1
ATOM 1935 C CA . ASP A 1 241 ? 2.812 9.305 5.273 1 97.69 241 ASP A CA 1
ATOM 1936 C C . ASP A 1 241 ? 2.141 7.941 5.117 1 97.69 241 ASP A C 1
ATOM 1938 O O . ASP A 1 241 ? 2.807 6.945 4.828 1 97.69 241 ASP A O 1
ATOM 1942 N N . SER A 1 242 ? 0.901 7.938 5.383 1 95.75 242 SER A N 1
ATOM 1943 C CA . SER A 1 242 ? 0.145 6.688 5.324 1 95.75 242 SER A CA 1
ATOM 1944 C C . SER A 1 242 ? -1.141 6.859 4.52 1 95.75 242 SER A C 1
ATOM 1946 O O . SER A 1 242 ? -2.008 7.656 4.887 1 95.75 242 SER A O 1
ATOM 1948 N N . PHE A 1 243 ? -1.252 6.082 3.43 1 92 243 PHE A N 1
ATOM 1949 C CA . PHE A 1 243 ? -2.475 6.105 2.637 1 92 243 PHE A CA 1
ATOM 1950 C C . PHE A 1 243 ? -3.658 5.594 3.449 1 92 243 PHE A C 1
ATOM 1952 O O . PHE A 1 243 ? -4.766 6.129 3.348 1 92 243 PHE A O 1
ATOM 1959 N N . VAL A 1 244 ? -3.439 4.566 4.238 1 90.62 244 VAL A N 1
ATOM 1960 C CA . VAL A 1 244 ? -4.484 3.975 5.07 1 90.62 244 VAL A CA 1
ATOM 1961 C C . VAL A 1 244 ? -5.035 5.02 6.035 1 90.62 244 VAL A C 1
ATOM 1963 O O . VAL A 1 244 ? -6.25 5.199 6.141 1 90.62 244 VAL A O 1
ATOM 1966 N N . CYS A 1 245 ? -4.176 5.738 6.633 1 94.69 245 CYS A N 1
ATOM 1967 C CA . CYS A 1 245 ? -4.617 6.781 7.547 1 94.69 245 CYS A CA 1
ATOM 1968 C C . CYS A 1 245 ? -5.328 7.902 6.797 1 94.69 245 CYS A C 1
ATOM 1970 O O . CYS A 1 245 ? -6.297 8.477 7.297 1 94.69 245 CYS A O 1
ATOM 1972 N N . ALA A 1 246 ? -4.824 8.172 5.598 1 96.88 246 ALA A N 1
ATOM 1973 C CA . ALA A 1 246 ? -5.43 9.242 4.809 1 96.88 246 ALA A CA 1
ATOM 1974 C C . ALA A 1 246 ? -6.879 8.914 4.457 1 96.88 246 ALA A C 1
ATOM 1976 O O . ALA A 1 246 ? -7.742 9.789 4.457 1 96.88 246 ALA A O 1
ATOM 1977 N N . LEU A 1 247 ? -7.098 7.676 4.223 1 93.88 247 LEU A N 1
ATOM 1978 C CA . LEU A 1 247 ? -8.43 7.227 3.818 1 93.88 247 LEU A CA 1
ATOM 1979 C C . LEU A 1 247 ? -9.445 7.496 4.918 1 93.88 247 LEU A C 1
ATOM 1981 O O . LEU A 1 247 ? -10.57 7.934 4.637 1 93.88 247 LEU A O 1
ATOM 1985 N N . PHE A 1 248 ? -9.047 7.336 6.141 1 94.44 248 PHE A N 1
ATOM 1986 C CA . PHE A 1 248 ? -10 7.414 7.242 1 94.44 248 PHE A CA 1
ATOM 1987 C C . PHE A 1 248 ? -9.977 8.797 7.879 1 94.44 248 PHE A C 1
ATOM 1989 O O . PHE A 1 248 ? -10.805 9.109 8.734 1 94.44 248 PHE A O 1
ATOM 1996 N N . THR A 1 249 ? -9.094 9.648 7.418 1 97.12 249 THR A N 1
ATOM 1997 C CA . THR A 1 249 ? -8.961 10.953 8.055 1 97.12 249 THR A CA 1
ATOM 1998 C C . THR A 1 249 ? -8.977 12.062 7.016 1 97.12 249 THR A C 1
ATOM 2000 O O . THR A 1 249 ? -8.398 13.133 7.238 1 97.12 249 THR A O 1
ATOM 2003 N N . PHE A 1 250 ? -9.477 11.773 5.938 1 97.88 250 PHE A N 1
ATOM 2004 C CA . PHE A 1 250 ? -9.734 12.773 4.914 1 97.88 250 PHE A CA 1
ATOM 2005 C C . PHE A 1 250 ? -8.438 13.477 4.504 1 97.88 250 PHE A C 1
ATOM 2007 O O . PHE A 1 250 ? -8.406 14.695 4.359 1 97.88 250 PHE A O 1
ATOM 2014 N N . GLY A 1 251 ? -7.328 12.719 4.43 1 97.69 251 GLY A N 1
ATOM 2015 C CA . GLY A 1 251 ? -6.074 13.227 3.893 1 97.69 251 GLY A CA 1
ATOM 2016 C C . GLY A 1 251 ? -5.023 13.477 4.957 1 97.69 251 GLY A C 1
ATOM 2017 O O . GLY A 1 251 ? -3.844 13.648 4.645 1 97.69 251 GLY A O 1
ATOM 2018 N N . GLU A 1 252 ? -5.383 13.398 6.184 1 97.81 252 GLU A N 1
ATOM 2019 C CA . GLU A 1 252 ? -4.465 13.727 7.27 1 97.81 252 GLU A CA 1
ATOM 2020 C C . GLU A 1 252 ? -3.369 12.672 7.402 1 97.81 252 GLU A C 1
ATOM 2022 O O . GLU A 1 252 ? -2.369 12.891 8.086 1 97.81 252 GLU A O 1
ATOM 2027 N N . GLY A 1 253 ? -3.516 11.625 6.703 1 97.88 253 GLY A N 1
ATOM 2028 C CA . GLY A 1 253 ? -2.541 10.539 6.734 1 97.88 253 GLY A CA 1
ATOM 2029 C C . GLY A 1 253 ? -1.225 10.906 6.074 1 97.88 253 GLY A C 1
ATOM 2030 O O . GLY A 1 253 ? -0.216 10.227 6.27 1 97.88 253 GLY A O 1
ATOM 2031 N N . TYR A 1 254 ? -1.238 11.914 5.207 1 98.06 254 TYR A N 1
ATOM 2032 C CA . TYR A 1 254 ? 0.021 12.445 4.699 1 98.06 254 TYR A CA 1
ATOM 2033 C C . TYR A 1 254 ? 0.693 13.336 5.742 1 98.06 254 TYR A C 1
ATOM 2035 O O . TYR A 1 254 ? 0.895 14.531 5.512 1 98.06 254 TYR A O 1
ATOM 2043 N N . HIS A 1 255 ? 1.073 12.57 6.75 1 98.38 255 HIS A N 1
ATOM 2044 C CA . HIS A 1 255 ? 1.391 13.203 8.023 1 98.38 255 HIS A CA 1
ATOM 2045 C C . HIS A 1 255 ? 2.848 13.648 8.07 1 98.38 255 HIS A C 1
ATOM 2047 O O . HIS A 1 255 ? 3.17 14.68 8.68 1 98.38 255 HIS A O 1
ATOM 2053 N N . ASN A 1 256 ? 3.789 12.922 7.422 1 98.38 256 ASN A N 1
ATOM 2054 C CA . ASN A 1 256 ? 5.188 13.328 7.328 1 98.38 256 ASN A CA 1
ATOM 2055 C C . ASN A 1 256 ? 5.336 14.633 6.547 1 98.38 256 ASN A C 1
ATOM 2057 O O . ASN A 1 256 ? 6.078 15.523 6.957 1 98.38 256 ASN A O 1
ATOM 2061 N N . PHE A 1 257 ? 4.578 14.672 5.426 1 98.44 257 PHE A N 1
ATOM 2062 C CA . PHE A 1 257 ? 4.551 15.914 4.66 1 98.44 257 PHE A CA 1
ATOM 2063 C C . PHE A 1 257 ? 4.051 17.062 5.52 1 98.44 257 PHE A C 1
ATOM 2065 O O . PHE A 1 257 ? 4.648 18.141 5.535 1 98.44 257 PHE A O 1
ATOM 2072 N N . HIS A 1 258 ? 2.992 16.781 6.203 1 98.25 258 HIS A N 1
ATOM 2073 C CA . HIS A 1 258 ? 2.332 17.828 6.973 1 98.25 258 HIS A CA 1
ATOM 2074 C C . HIS A 1 258 ? 3.24 18.344 8.078 1 98.25 258 HIS A C 1
ATOM 2076 O O . HIS A 1 258 ? 3.277 19.547 8.336 1 98.25 258 HIS A O 1
ATOM 2082 N N . HIS A 1 259 ? 3.943 17.516 8.727 1 97.12 259 HIS A N 1
ATOM 2083 C CA . HIS A 1 259 ? 4.844 17.969 9.781 1 97.12 259 HIS A CA 1
ATOM 2084 C C . HIS A 1 259 ? 5.973 18.812 9.219 1 97.12 259 HIS A C 1
ATOM 2086 O O . HIS A 1 259 ? 6.457 19.734 9.891 1 97.12 259 HIS A O 1
ATOM 2092 N N . GLU A 1 260 ? 6.398 18.547 8.016 1 96.69 260 GLU A N 1
ATOM 2093 C CA . GLU A 1 260 ? 7.504 19.281 7.406 1 96.69 260 GLU A CA 1
ATOM 2094 C C . GLU A 1 260 ? 7.027 20.578 6.785 1 96.69 260 GLU A C 1
ATOM 2096 O O . GLU A 1 260 ? 7.766 21.562 6.754 1 96.69 260 GLU A O 1
ATOM 2101 N N . PHE A 1 261 ? 5.809 20.531 6.277 1 96.56 261 PHE A N 1
ATOM 2102 C CA . PHE A 1 261 ? 5.258 21.672 5.559 1 96.56 261 PHE A CA 1
ATOM 2103 C C . PHE A 1 261 ? 3.865 22.016 6.074 1 96.56 261 PHE A C 1
ATOM 2105 O O . PHE A 1 261 ? 2.91 22.078 5.301 1 96.56 261 PHE A O 1
ATOM 2112 N N . ALA A 1 262 ? 3.811 22.375 7.32 1 95.38 262 ALA A N 1
ATOM 2113 C CA . ALA A 1 262 ? 2.557 22.469 8.062 1 95.38 262 ALA A CA 1
ATOM 2114 C C . ALA A 1 262 ? 1.701 23.625 7.539 1 95.38 262 ALA A C 1
ATOM 2116 O O . ALA A 1 262 ? 0.477 23.625 7.691 1 95.38 262 ALA A O 1
ATOM 2117 N N . GLN A 1 263 ? 2.271 24.578 6.918 1 94.25 263 GLN A N 1
ATOM 2118 C CA . GLN A 1 263 ? 1.509 25.734 6.473 1 94.25 263 GLN A CA 1
ATOM 2119 C C . GLN A 1 263 ? 0.847 25.469 5.121 1 94.25 263 GLN A C 1
ATOM 2121 O O . GLN A 1 263 ? -0.013 26.25 4.688 1 94.25 263 GLN A O 1
ATOM 2126 N N . ASP A 1 264 ? 1.351 24.5 4.41 1 96.62 264 ASP A N 1
ATOM 2127 C CA . ASP A 1 264 ? 0.707 24.141 3.148 1 96.62 264 ASP A CA 1
ATOM 2128 C C . ASP A 1 264 ? -0.729 23.672 3.375 1 96.62 264 ASP A C 1
ATOM 2130 O O . ASP A 1 264 ? -0.986 22.859 4.258 1 96.62 264 ASP A O 1
ATOM 2134 N N . TYR A 1 265 ? -1.676 24.203 2.6 1 97.62 265 TYR A N 1
ATOM 2135 C CA . TYR A 1 265 ? -3.059 23.797 2.838 1 97.62 265 TYR A CA 1
ATOM 2136 C C . TYR A 1 265 ? -3.301 22.375 2.377 1 97.62 265 TYR A C 1
ATOM 2138 O O . TYR A 1 265 ? -4.305 21.75 2.746 1 97.62 265 TYR A O 1
ATOM 2146 N N . ARG A 1 266 ? -2.305 21.844 1.574 1 96.62 266 ARG A N 1
ATOM 2147 C CA . ARG A 1 266 ? -2.381 20.469 1.08 1 96.62 266 ARG A CA 1
ATOM 2148 C C . ARG A 1 266 ? -1.596 19.516 1.979 1 96.62 266 ARG A C 1
ATOM 2150 O O . ARG A 1 266 ? -0.459 19.812 2.355 1 96.62 266 ARG A O 1
ATOM 2157 N N . ASN A 1 267 ? -2.242 18.422 2.289 1 97.88 267 ASN A N 1
ATOM 2158 C CA . ASN A 1 267 ? -1.477 17.297 2.83 1 97.88 267 ASN A CA 1
ATOM 2159 C C . ASN A 1 267 ? -1.073 16.312 1.736 1 97.88 267 ASN A C 1
ATOM 2161 O O . ASN A 1 267 ? 0.081 15.891 1.676 1 97.88 267 ASN A O 1
ATOM 2165 N N . GLY A 1 268 ? -2.053 16 0.922 1 96.38 268 GLY A N 1
ATOM 2166 C CA . GLY A 1 268 ? -1.775 15.25 -0.291 1 96.38 268 GLY A CA 1
ATOM 2167 C C . GLY A 1 268 ? -1.451 16.125 -1.48 1 96.38 268 GLY A C 1
ATOM 2168 O O . GLY A 1 268 ? -2.354 16.672 -2.127 1 96.38 268 GLY A O 1
ATOM 2169 N N . ILE A 1 269 ? -0.219 16.203 -1.892 1 94.38 269 ILE A N 1
ATOM 2170 C CA . ILE A 1 269 ? 0.207 17.234 -2.828 1 94.38 269 ILE A CA 1
ATOM 2171 C C . ILE A 1 269 ? 0.072 16.719 -4.258 1 94.38 269 ILE A C 1
ATOM 2173 O O . ILE A 1 269 ? 0.067 17.5 -5.211 1 94.38 269 ILE A O 1
ATOM 2177 N N . LYS A 1 270 ? -0.022 15.492 -4.438 1 91.88 270 LYS A N 1
ATOM 2178 C CA . LYS A 1 270 ? -0.226 14.961 -5.781 1 91.88 270 LYS A CA 1
ATOM 2179 C C . LYS A 1 270 ? -1.711 14.898 -6.129 1 91.88 270 LYS A C 1
ATOM 2181 O O . LYS A 1 270 ? -2.559 14.844 -5.234 1 91.88 270 LYS A O 1
ATOM 2186 N N . TRP A 1 271 ? -2.008 14.875 -7.367 1 89.25 271 TRP A N 1
ATOM 2187 C CA . TRP A 1 271 ? -3.398 14.906 -7.805 1 89.25 271 TRP A CA 1
ATOM 2188 C C . TRP A 1 271 ? -4.141 13.648 -7.363 1 89.25 271 TRP A C 1
ATOM 2190 O O . TRP A 1 271 ? -5.344 13.695 -7.094 1 89.25 271 TRP A O 1
ATOM 2200 N N . TYR A 1 272 ? -3.434 12.523 -7.227 1 88.19 272 TYR A N 1
ATOM 2201 C CA . TYR A 1 272 ? -4.078 11.25 -6.926 1 88.19 272 TYR A CA 1
ATOM 2202 C C . TYR A 1 272 ? -4.066 10.977 -5.43 1 88.19 272 TYR A C 1
ATOM 2204 O O . TYR A 1 272 ? -4.578 9.945 -4.977 1 88.19 272 TYR A O 1
ATOM 2212 N N . HIS A 1 273 ? -3.416 11.852 -4.715 1 93.88 273 HIS A N 1
ATOM 2213 C CA . HIS A 1 273 ? -3.457 11.695 -3.264 1 93.88 273 HIS A CA 1
ATOM 2214 C C . HIS A 1 273 ? -4.859 11.953 -2.723 1 93.88 273 HIS A C 1
ATOM 2216 O O . HIS A 1 273 ? -5.457 12.992 -3 1 93.88 273 HIS A O 1
ATOM 2222 N N . TYR A 1 274 ? -5.438 11 -2.014 1 95.88 274 TYR A N 1
ATOM 2223 C CA . TYR A 1 274 ? -6.734 11.18 -1.368 1 95.88 274 TYR A CA 1
ATOM 2224 C C . TYR A 1 274 ? -6.645 12.203 -0.243 1 95.88 274 TYR A C 1
ATOM 2226 O O . TYR A 1 274 ? -6.016 11.945 0.788 1 95.88 274 TYR A O 1
ATOM 2234 N N . ASP A 1 275 ? -7.219 13.352 -0.458 1 97.44 275 ASP A N 1
ATOM 2235 C CA . ASP A 1 275 ? -7.234 14.461 0.487 1 97.44 275 ASP A CA 1
ATOM 2236 C C . ASP A 1 275 ? -8.469 15.328 0.291 1 97.44 275 ASP A C 1
ATOM 2238 O O . ASP A 1 275 ? -8.367 16.469 -0.169 1 97.44 275 ASP A O 1
ATOM 2242 N N . PRO A 1 276 ? -9.633 14.805 0.724 1 97.69 276 PRO A N 1
ATOM 2243 C CA . PRO A 1 276 ? -10.875 15.57 0.6 1 97.69 276 PRO A CA 1
ATOM 2244 C C . PRO A 1 276 ? -10.789 16.938 1.272 1 97.69 276 PRO A C 1
ATOM 2246 O O . PRO A 1 276 ? -11.43 17.891 0.826 1 97.69 276 PRO A O 1
ATOM 2249 N N . THR A 1 277 ? -10.039 17.031 2.289 1 98.44 277 THR A N 1
ATOM 2250 C CA . THR A 1 277 ? -9.867 18.312 2.965 1 98.44 277 THR A CA 1
ATOM 2251 C C . THR A 1 277 ? -9.32 19.359 2.002 1 98.44 277 THR A C 1
ATOM 2253 O O . THR A 1 277 ? -9.852 20.469 1.919 1 98.44 277 THR A O 1
ATOM 2256 N N . LYS A 1 278 ? -8.305 18.984 1.262 1 97.62 278 LYS A N 1
ATOM 2257 C CA . LYS A 1 278 ? -7.746 19.906 0.275 1 97.62 278 LYS A CA 1
ATOM 2258 C C . LYS A 1 278 ? -8.789 20.281 -0.775 1 97.62 278 LYS A C 1
ATOM 2260 O O . LYS A 1 278 ? -8.836 21.422 -1.218 1 97.62 278 LYS A O 1
ATOM 2265 N N . TRP A 1 279 ? -9.578 19.391 -1.129 1 97.19 279 TRP A N 1
ATOM 2266 C CA . TRP A 1 279 ? -10.578 19.656 -2.16 1 97.19 279 TRP A CA 1
ATOM 2267 C C . TRP A 1 279 ? -11.672 20.578 -1.637 1 97.19 279 TRP A C 1
ATOM 2269 O O . TRP A 1 279 ? -12.156 21.453 -2.367 1 97.19 279 TRP A O 1
ATOM 2279 N N . ILE A 1 280 ? -12.023 20.422 -0.398 1 98.06 280 ILE A N 1
ATOM 2280 C CA . ILE A 1 280 ? -13.039 21.266 0.203 1 98.06 280 ILE A CA 1
ATOM 2281 C C . ILE A 1 280 ? -12.508 22.688 0.337 1 98.06 280 ILE A C 1
ATOM 2283 O O . ILE A 1 280 ? -13.219 23.656 0.043 1 98.06 280 ILE A O 1
ATOM 2287 N N . ILE A 1 281 ? -11.289 22.859 0.765 1 98.12 281 ILE A N 1
ATOM 2288 C CA . ILE A 1 281 ? -10.68 24.188 0.902 1 98.12 281 ILE A CA 1
ATOM 2289 C C . ILE A 1 281 ? -10.617 24.859 -0.462 1 98.12 281 ILE A C 1
ATOM 2291 O O . ILE A 1 281 ? -10.945 26.047 -0.588 1 98.12 281 ILE A O 1
ATOM 2295 N N . ARG A 1 282 ? -10.219 24.125 -1.471 1 96.44 282 ARG A N 1
ATOM 2296 C CA . ARG A 1 282 ? -10.148 24.672 -2.822 1 96.44 282 ARG A CA 1
ATOM 2297 C C . ARG A 1 282 ? -11.523 25.078 -3.32 1 96.44 282 ARG A C 1
ATOM 2299 O O . ARG A 1 282 ? -11.672 26.125 -3.965 1 96.44 282 ARG A O 1
ATOM 2306 N N . ALA A 1 283 ? -12.469 24.266 -3.047 1 97.19 283 ALA A N 1
ATOM 2307 C CA . ALA A 1 283 ? -13.836 24.594 -3.43 1 97.19 283 ALA A CA 1
ATOM 2308 C C . ALA A 1 283 ? -14.312 25.859 -2.723 1 97.19 283 ALA A C 1
ATOM 2310 O O . ALA A 1 283 ? -14.961 26.703 -3.334 1 97.19 283 ALA A O 1
ATOM 2311 N N . ALA A 1 284 ? -14.031 25.938 -1.465 1 98 284 ALA A N 1
ATOM 2312 C CA . ALA A 1 284 ? -14.391 27.141 -0.707 1 98 284 ALA A CA 1
ATOM 2313 C C . ALA A 1 284 ? -13.711 28.375 -1.285 1 98 284 ALA A C 1
ATOM 2315 O O . ALA A 1 284 ? -14.297 29.453 -1.309 1 98 284 ALA A O 1
ATOM 2316 N N . SER A 1 285 ? -12.461 28.203 -1.662 1 97.19 285 SER A N 1
ATOM 2317 C CA . SER A 1 285 ? -11.734 29.312 -2.283 1 97.19 285 SER A CA 1
ATOM 2318 C C . SER A 1 285 ? -12.406 29.75 -3.584 1 97.19 285 SER A C 1
ATOM 2320 O O . SER A 1 285 ? -12.477 30.938 -3.879 1 97.19 285 SER A O 1
ATOM 2322 N N . PHE A 1 286 ? -12.906 28.828 -4.309 1 95.69 286 PHE A N 1
ATOM 2323 C CA . PHE A 1 286 ? -13.555 29.094 -5.59 1 95.69 286 PHE A CA 1
ATOM 2324 C C . PHE A 1 286 ? -14.812 29.922 -5.398 1 95.69 286 PHE A C 1
ATOM 2326 O O . PHE A 1 286 ? -15.141 30.766 -6.242 1 95.69 286 PHE A O 1
ATOM 2333 N N . VAL A 1 287 ? -15.477 29.781 -4.285 1 96.81 287 VAL A N 1
ATOM 2334 C CA . VAL A 1 287 ? -16.734 30.484 -4.082 1 96.81 287 VAL A CA 1
ATOM 2335 C C . VAL A 1 287 ? -16.516 31.688 -3.17 1 96.81 287 VAL A C 1
ATOM 2337 O O . VAL A 1 287 ? -17.484 32.312 -2.738 1 96.81 287 VAL A O 1
ATOM 2340 N N . GLY A 1 288 ? -15.289 31.906 -2.795 1 96.31 288 GLY A N 1
ATOM 2341 C CA . GLY A 1 288 ? -14.953 33.125 -2.082 1 96.31 288 GLY A CA 1
ATOM 2342 C C . GLY A 1 288 ? -14.898 32.938 -0.577 1 96.31 288 GLY A C 1
ATOM 2343 O O . GLY A 1 288 ? -14.68 33.906 0.163 1 96.31 288 GLY A O 1
ATOM 2344 N N . GLY A 1 289 ? -15.031 31.75 -0.104 1 97.94 289 GLY A N 1
ATOM 2345 C CA . GLY A 1 289 ? -15.023 31.469 1.324 1 97.94 289 GLY A CA 1
ATOM 2346 C C . GLY A 1 289 ? -13.633 31.328 1.898 1 97.94 289 GLY A C 1
ATOM 2347 O O . GLY A 1 289 ? -13.445 31.391 3.115 1 97.94 289 GLY A O 1
ATOM 2348 N N . ALA A 1 290 ? -12.688 31.125 1.097 1 97.75 290 ALA A N 1
ATOM 2349 C CA . ALA A 1 290 ? -11.289 30.984 1.494 1 97.75 290 ALA A CA 1
ATOM 2350 C C . ALA A 1 290 ? -10.375 31.766 0.556 1 97.75 290 ALA A C 1
ATOM 2352 O O . ALA A 1 290 ? -10.656 31.891 -0.637 1 97.75 290 ALA A O 1
ATOM 2353 N N . LYS A 1 291 ? -9.305 32.344 1.118 1 96.75 291 LYS A N 1
ATOM 2354 C CA . LYS A 1 291 ? -8.312 33.094 0.353 1 96.75 291 LYS A CA 1
ATOM 2355 C C . LYS A 1 291 ? -6.898 32.844 0.867 1 96.75 291 LYS A C 1
ATOM 2357 O O . LYS A 1 291 ? -6.727 32.219 1.925 1 96.75 291 LYS A O 1
ATOM 2362 N N . ASN A 1 292 ? -5.949 33.188 0.06 1 94.44 292 ASN A N 1
ATOM 2363 C CA . ASN A 1 292 ? -4.543 33.125 0.437 1 94.44 292 ASN A CA 1
ATOM 2364 C C . ASN A 1 292 ? -4.133 31.688 0.794 1 94.44 292 ASN A C 1
ATOM 2366 O O . ASN A 1 292 ? -3.568 31.453 1.862 1 94.44 292 ASN A O 1
ATOM 2370 N N . LEU A 1 293 ? -4.48 30.797 -0.087 1 96.44 293 LEU A N 1
ATOM 2371 C CA . LEU A 1 293 ? -4.078 29.406 0.123 1 96.44 293 LEU A CA 1
ATOM 2372 C C . LEU A 1 293 ? -2.561 29.266 0.049 1 96.44 293 LEU A C 1
ATOM 2374 O O . LEU A 1 293 ? -1.961 29.5 -1.001 1 96.44 293 LEU A O 1
ATOM 2378 N N . VAL A 1 294 ? -2.016 28.875 1.132 1 95.56 294 VAL A N 1
ATOM 2379 C CA . VAL A 1 294 ? -0.562 28.781 1.212 1 95.56 294 VAL A CA 1
ATOM 2380 C C . VAL A 1 294 ? -0.091 27.484 0.572 1 95.56 294 VAL A C 1
ATOM 2382 O O . VAL A 1 294 ? -0.682 26.422 0.798 1 95.56 294 VAL A O 1
ATOM 2385 N N . ARG A 1 295 ? 0.975 27.594 -0.254 1 95.44 295 ARG A N 1
ATOM 2386 C CA . ARG A 1 295 ? 1.594 26.438 -0.89 1 95.44 295 ARG A CA 1
ATOM 2387 C C . ARG A 1 295 ? 3.109 26.453 -0.723 1 95.44 295 ARG A C 1
ATOM 2389 O O . ARG A 1 295 ? 3.742 27.5 -0.921 1 95.44 295 ARG A O 1
ATOM 2396 N N . THR A 1 296 ? 3.656 25.359 -0.342 1 95.94 296 THR A N 1
ATOM 2397 C CA . THR A 1 296 ? 5.105 25.203 -0.305 1 95.94 296 THR A CA 1
ATOM 2398 C C . THR A 1 296 ? 5.676 25.109 -1.718 1 95.94 296 THR A C 1
ATOM 2400 O O . THR A 1 296 ? 5.113 24.422 -2.574 1 95.94 296 THR A O 1
ATOM 2403 N N . PRO A 1 297 ? 6.723 25.875 -1.924 1 96.06 297 PRO A N 1
ATOM 2404 C CA . PRO A 1 297 ? 7.34 25.781 -3.25 1 96.06 297 PRO A CA 1
ATOM 2405 C C . PRO A 1 297 ? 7.707 24.359 -3.643 1 96.06 297 PRO A C 1
ATOM 2407 O O . PRO A 1 297 ? 8.242 23.609 -2.824 1 96.06 297 PRO A O 1
ATOM 2410 N N . ASN A 1 298 ? 7.453 24.016 -4.895 1 96.94 298 ASN A N 1
ATOM 2411 C CA . ASN A 1 298 ? 7.715 22.672 -5.395 1 96.94 298 ASN A CA 1
ATOM 2412 C C . ASN A 1 298 ? 9.18 22.297 -5.227 1 96.94 298 ASN A C 1
ATOM 2414 O O . ASN A 1 298 ? 9.492 21.156 -4.859 1 96.94 298 ASN A O 1
ATOM 2418 N N . ASP A 1 299 ? 10.102 23.203 -5.43 1 96.62 299 ASP A N 1
ATOM 2419 C CA . ASP A 1 299 ? 11.531 22.922 -5.352 1 96.62 299 ASP A CA 1
ATOM 2420 C C . ASP A 1 299 ? 11.938 22.547 -3.93 1 96.62 299 ASP A C 1
ATOM 2422 O O . ASP A 1 299 ? 12.82 21.703 -3.73 1 96.62 299 ASP A O 1
ATOM 2426 N N . VAL A 1 300 ? 11.328 23.188 -2.998 1 96.12 300 VAL A N 1
ATOM 2427 C CA . VAL A 1 300 ? 11.609 22.906 -1.593 1 96.12 300 VAL A CA 1
ATOM 2428 C C . VAL A 1 300 ? 11.125 21.5 -1.238 1 96.12 300 VAL A C 1
ATOM 2430 O O . VAL A 1 300 ? 11.852 20.734 -0.604 1 96.12 300 VAL A O 1
ATOM 2433 N N . ILE A 1 301 ? 9.914 21.203 -1.68 1 97.5 301 ILE A N 1
ATOM 2434 C CA . ILE A 1 301 ? 9.344 19.875 -1.445 1 97.5 301 ILE A CA 1
ATOM 2435 C C . ILE A 1 301 ? 10.219 18.812 -2.094 1 97.5 301 ILE A C 1
ATOM 2437 O O . ILE A 1 301 ? 10.555 17.812 -1.462 1 97.5 301 ILE A O 1
ATOM 2441 N N . ASP A 1 302 ? 10.664 19.047 -3.346 1 97.31 302 ASP A N 1
ATOM 2442 C CA . ASP A 1 302 ? 11.469 18.094 -4.102 1 97.31 302 ASP A CA 1
ATOM 2443 C C . ASP A 1 302 ? 12.828 17.859 -3.438 1 97.31 302 ASP A C 1
ATOM 2445 O O . ASP A 1 302 ? 13.352 16.75 -3.453 1 97.31 302 ASP A O 1
ATOM 2449 N N . ALA A 1 303 ? 13.352 18.891 -2.951 1 96.94 303 ALA A N 1
ATOM 2450 C CA . ALA A 1 303 ? 14.641 18.766 -2.275 1 96.94 303 ALA A CA 1
ATOM 2451 C C . ALA A 1 303 ? 14.539 17.812 -1.091 1 96.94 303 ALA A C 1
ATOM 2453 O O . ALA A 1 303 ? 15.367 16.906 -0.943 1 96.94 303 ALA A O 1
ATOM 2454 N N . ASN A 1 304 ? 13.523 18.031 -0.279 1 97.62 304 ASN A N 1
ATOM 2455 C CA . ASN A 1 304 ? 13.344 17.156 0.883 1 97.62 304 ASN A CA 1
ATOM 2456 C C . ASN A 1 304 ? 13.07 15.719 0.471 1 97.62 304 ASN A C 1
ATOM 2458 O O . ASN A 1 304 ? 13.625 14.789 1.057 1 97.62 304 ASN A O 1
ATOM 2462 N N . PHE A 1 305 ? 12.242 15.602 -0.497 1 98.06 305 PHE A N 1
ATOM 2463 C CA . PHE A 1 305 ? 11.875 14.266 -0.961 1 98.06 305 PHE A CA 1
ATOM 2464 C C . PHE A 1 305 ? 13.102 13.508 -1.455 1 98.06 305 PHE A C 1
ATOM 2466 O O . PHE A 1 305 ? 13.328 12.367 -1.062 1 98.06 305 PHE A O 1
ATOM 2473 N N . ASN A 1 306 ? 13.836 14.133 -2.311 1 98 306 ASN A N 1
ATOM 2474 C CA . ASN A 1 306 ? 14.961 13.461 -2.945 1 98 306 ASN A CA 1
ATOM 2475 C C . ASN A 1 306 ? 16.109 13.25 -1.963 1 98 306 ASN A C 1
ATOM 2477 O O . ASN A 1 306 ? 16.844 12.266 -2.066 1 98 306 ASN A O 1
ATOM 2481 N N . LYS A 1 307 ? 16.297 14.164 -0.989 1 97.25 307 LYS A N 1
ATOM 2482 C CA . LYS A 1 307 ? 17.281 13.922 0.062 1 97.25 307 LYS A CA 1
ATOM 2483 C C . LYS A 1 307 ? 16.938 12.648 0.842 1 97.25 307 LYS A C 1
ATOM 2485 O O . LYS A 1 307 ? 17.828 11.836 1.122 1 97.25 307 LYS A O 1
ATOM 2490 N N . MET A 1 308 ? 15.641 12.539 1.197 1 97.81 308 MET A N 1
ATOM 2491 C CA . MET A 1 308 ? 15.203 11.344 1.917 1 97.81 308 MET A CA 1
ATOM 2492 C C . MET A 1 308 ? 15.336 10.102 1.048 1 97.81 308 MET A C 1
ATOM 2494 O O . MET A 1 308 ? 15.742 9.039 1.532 1 97.81 308 MET A O 1
ATOM 2498 N N . LEU A 1 309 ? 14.984 10.242 -0.245 1 97.5 309 LEU A N 1
ATOM 2499 C CA . LEU A 1 309 ? 15.102 9.125 -1.175 1 97.5 309 LEU A CA 1
ATOM 2500 C C . LEU A 1 309 ? 16.547 8.656 -1.29 1 97.5 309 LEU A C 1
ATOM 2502 O O . LEU A 1 309 ? 16.812 7.453 -1.319 1 97.5 309 LEU A O 1
ATOM 2506 N N . LEU A 1 310 ? 17.469 9.609 -1.38 1 97.38 310 LEU A N 1
ATOM 2507 C CA . LEU A 1 310 ? 18.891 9.297 -1.468 1 97.38 310 LEU A CA 1
ATOM 2508 C C . LEU A 1 310 ? 19.359 8.547 -0.225 1 97.38 310 LEU A C 1
ATOM 2510 O O . LEU A 1 310 ? 20.047 7.531 -0.333 1 97.38 310 LEU A O 1
ATOM 2514 N N . LYS A 1 311 ? 19 9.062 0.886 1 96.88 311 LYS A N 1
ATOM 2515 C CA . LYS A 1 311 ? 19.375 8.438 2.148 1 96.88 311 LYS A CA 1
ATOM 2516 C C . LYS A 1 311 ? 18.844 7.012 2.24 1 96.88 311 LYS A C 1
ATOM 2518 O O . LYS A 1 311 ? 19.578 6.086 2.6 1 96.88 311 LYS A O 1
ATOM 2523 N N . LYS A 1 312 ? 17.578 6.836 1.97 1 96.69 312 LYS A N 1
ATOM 2524 C CA . LYS A 1 312 ? 16.922 5.531 2.029 1 96.69 312 LYS A CA 1
ATOM 2525 C C . LYS A 1 312 ? 17.562 4.559 1.036 1 96.69 312 LYS A C 1
ATOM 2527 O O . LYS A 1 312 ? 17.812 3.4 1.374 1 96.69 312 LYS A O 1
ATOM 2532 N N . SER A 1 313 ? 17.734 5 -0.189 1 97.31 313 SER A N 1
ATOM 2533 C CA . SER A 1 313 ? 18.281 4.148 -1.238 1 97.31 313 SER A CA 1
ATOM 2534 C C . SER A 1 313 ? 19.703 3.701 -0.895 1 97.31 313 SER A C 1
ATOM 2536 O O . SER A 1 313 ? 20.078 2.561 -1.17 1 97.31 313 SER A O 1
ATOM 2538 N N . ARG A 1 314 ? 20.484 4.609 -0.335 1 96.81 314 ARG A N 1
ATOM 2539 C CA . ARG A 1 314 ? 21.828 4.254 0.081 1 96.81 314 ARG A CA 1
ATOM 2540 C C . ARG A 1 314 ? 21.812 3.154 1.138 1 96.81 314 ARG A C 1
ATOM 2542 O O . ARG A 1 314 ? 22.594 2.203 1.066 1 96.81 314 ARG A O 1
ATOM 2549 N N . LYS A 1 315 ? 20.969 3.354 2.053 1 96.94 315 LYS A N 1
ATOM 2550 C CA . LYS A 1 315 ? 20.844 2.35 3.105 1 96.94 315 LYS A CA 1
ATOM 2551 C C . LYS A 1 315 ? 20.406 1.004 2.531 1 96.94 315 LYS A C 1
ATOM 2553 O O . LYS A 1 315 ? 20.938 -0.04 2.908 1 96.94 315 LYS A O 1
ATOM 2558 N N . GLU A 1 316 ? 19.422 1.023 1.673 1 96.69 316 GLU A N 1
ATOM 2559 C CA . GLU A 1 316 ? 18.922 -0.201 1.046 1 96.69 316 GLU A CA 1
ATOM 2560 C C . GLU A 1 316 ? 20.016 -0.869 0.212 1 96.69 316 GLU A C 1
ATOM 2562 O O . GLU A 1 316 ? 20.125 -2.096 0.193 1 96.69 316 GLU A O 1
ATOM 2567 N N . MET A 1 317 ? 20.781 -0.066 -0.465 1 97.06 317 MET A N 1
ATOM 2568 C CA . MET A 1 317 ? 21.891 -0.597 -1.261 1 97.06 317 MET A CA 1
ATOM 2569 C C . MET A 1 317 ? 22.906 -1.307 -0.375 1 97.06 317 MET A C 1
ATOM 2571 O O . MET A 1 317 ? 23.375 -2.393 -0.712 1 97.06 317 MET A O 1
ATOM 2575 N N . GLU A 1 318 ? 23.219 -0.652 0.679 1 97.06 318 GLU A N 1
ATOM 2576 C CA . GLU A 1 318 ? 24.188 -1.238 1.607 1 97.06 318 GLU A CA 1
ATOM 2577 C C . GLU A 1 318 ? 23.656 -2.549 2.189 1 97.06 318 GLU A C 1
ATOM 2579 O O . GLU A 1 318 ? 24.406 -3.527 2.295 1 97.06 318 GLU A O 1
ATOM 2584 N N . GLN A 1 319 ? 22.453 -2.539 2.557 1 97 319 GLN A N 1
ATOM 2585 C CA . GLN A 1 319 ? 21.828 -3.74 3.107 1 97 319 GLN A CA 1
ATOM 2586 C C . GLN A 1 319 ? 21.797 -4.863 2.076 1 97 319 GLN A C 1
ATOM 2588 O O . GLN A 1 319 ? 22.109 -6.012 2.391 1 97 319 GLN A O 1
ATOM 2593 N N . ALA A 1 320 ? 21.344 -4.566 0.876 1 97.62 320 ALA A N 1
ATOM 2594 C CA . ALA A 1 320 ? 21.281 -5.555 -0.198 1 97.62 320 ALA A CA 1
ATOM 2595 C C . ALA A 1 320 ? 22.656 -6.137 -0.504 1 97.62 320 ALA A C 1
ATOM 2597 O O . ALA A 1 320 ? 22.797 -7.352 -0.642 1 97.62 320 ALA A O 1
ATOM 2598 N N . GLN A 1 321 ? 23.656 -5.258 -0.604 1 97 321 GLN A N 1
ATOM 2599 C CA . GLN A 1 321 ? 25.016 -5.703 -0.889 1 97 321 GLN A CA 1
ATOM 2600 C C . GLN A 1 321 ? 25.547 -6.598 0.229 1 97 321 GLN A C 1
ATOM 2602 O O . GLN A 1 321 ? 26.172 -7.625 -0.037 1 97 321 GLN A O 1
ATOM 2607 N N . THR A 1 322 ? 25.281 -6.156 1.429 1 97.56 322 THR A N 1
ATOM 2608 C CA . THR A 1 322 ? 25.719 -6.953 2.568 1 97.56 322 THR A CA 1
ATOM 2609 C C . THR A 1 322 ? 25.109 -8.352 2.52 1 97.56 322 THR A C 1
ATOM 2611 O O . THR A 1 322 ? 25.797 -9.352 2.717 1 97.56 322 THR A O 1
ATOM 2614 N N . ARG A 1 323 ? 23.828 -8.453 2.236 1 97.19 323 ARG A N 1
ATOM 2615 C CA . ARG A 1 323 ? 23.156 -9.75 2.178 1 97.19 323 ARG A CA 1
ATOM 2616 C C . ARG A 1 323 ? 23.688 -10.586 1.013 1 97.19 323 ARG A C 1
ATOM 2618 O O . ARG A 1 323 ? 23.891 -11.789 1.149 1 97.19 323 ARG A O 1
ATOM 2625 N N . LEU A 1 324 ? 23.844 -10.008 -0.125 1 96.62 324 LEU A N 1
ATOM 2626 C CA . LEU A 1 324 ? 24.391 -10.711 -1.284 1 96.62 324 LEU A CA 1
ATOM 2627 C C . LEU A 1 324 ? 25.781 -11.25 -0.995 1 96.62 324 LEU A C 1
ATOM 2629 O O . LEU A 1 324 ? 26.125 -12.352 -1.417 1 96.62 324 LEU A O 1
ATOM 2633 N N . ASP A 1 325 ? 26.594 -10.469 -0.27 1 96.38 325 ASP A N 1
ATOM 2634 C CA . ASP A 1 325 ? 27.922 -10.914 0.126 1 96.38 325 ASP A CA 1
ATOM 2635 C C . ASP A 1 325 ? 27.844 -12.133 1.05 1 96.38 325 ASP A C 1
ATOM 2637 O O . ASP A 1 325 ? 28.641 -13.055 0.937 1 96.38 325 ASP A O 1
ATOM 2641 N N . GLU A 1 326 ? 26.875 -12.078 1.939 1 96.19 326 GLU A N 1
ATOM 2642 C CA . GLU A 1 326 ? 26.656 -13.203 2.848 1 96.19 326 GLU A CA 1
ATOM 2643 C C . GLU A 1 326 ? 26.25 -14.453 2.086 1 96.19 326 GLU A C 1
ATOM 2645 O O . GLU A 1 326 ? 26.578 -15.57 2.492 1 96.19 326 GLU A O 1
ATOM 2650 N N . LEU A 1 327 ? 25.531 -14.281 0.97 1 95.25 327 LEU A N 1
ATOM 2651 C CA . LEU A 1 327 ? 24.984 -15.398 0.204 1 95.25 327 LEU A CA 1
ATOM 2652 C C . LEU A 1 327 ? 26 -15.93 -0.79 1 95.25 327 LEU A C 1
ATOM 2654 O O . LEU A 1 327 ? 25.844 -17.016 -1.334 1 95.25 327 LEU A O 1
ATOM 2658 N N . SER A 1 328 ? 26.984 -15.156 -1.049 1 92.31 328 SER A N 1
ATOM 2659 C CA . SER A 1 328 ? 27.984 -15.539 -2.039 1 92.31 328 SER A CA 1
ATOM 2660 C C . SER A 1 328 ? 28.75 -16.781 -1.595 1 92.31 328 SER A C 1
ATOM 2662 O O . SER A 1 328 ? 29.219 -16.859 -0.454 1 92.31 328 SER A O 1
ATOM 2664 N N . ILE A 1 329 ? 28.828 -17.734 -2.512 1 91.38 329 ILE A N 1
ATOM 2665 C CA . ILE A 1 329 ? 29.594 -18.953 -2.283 1 91.38 329 ILE A CA 1
ATOM 2666 C C . ILE A 1 329 ? 30.906 -18.891 -3.057 1 91.38 329 ILE A C 1
ATOM 2668 O O . ILE A 1 329 ? 30.922 -18.938 -4.289 1 91.38 329 ILE A O 1
ATOM 2672 N N . PRO A 1 330 ? 31.984 -18.672 -2.342 1 88.31 330 PRO A N 1
ATOM 2673 C CA . PRO A 1 330 ? 33.281 -18.547 -3.027 1 88.31 330 PRO A CA 1
ATOM 2674 C C . PRO A 1 330 ? 33.656 -19.812 -3.787 1 88.31 330 PRO A C 1
ATOM 2676 O O . PRO A 1 330 ? 33.312 -20.906 -3.371 1 88.31 330 PRO A O 1
ATOM 2679 N N . ILE A 1 331 ? 34.312 -19.5 -4.961 1 81.44 331 ILE A N 1
ATOM 2680 C CA . ILE A 1 331 ? 34.812 -20.609 -5.773 1 81.44 331 ILE A CA 1
ATOM 2681 C C . ILE A 1 331 ? 36.281 -20.797 -5.508 1 81.44 331 ILE A C 1
ATOM 2683 O O . ILE A 1 331 ? 37.094 -19.859 -5.648 1 81.44 331 ILE A O 1
ATOM 2687 N N . SER A 1 332 ? 36.562 -21.984 -5.094 1 76.5 332 SER A N 1
ATOM 2688 C CA . SER A 1 332 ? 37.969 -22.125 -4.723 1 76.5 332 SER A CA 1
ATOM 2689 C C . SER A 1 332 ? 38.719 -22.969 -5.742 1 76.5 332 SER A C 1
ATOM 2691 O O . SER A 1 332 ? 39.969 -23.016 -5.719 1 76.5 332 SER A O 1
ATOM 2693 N N . THR A 1 333 ? 38.031 -23.641 -6.707 1 90.19 333 THR A N 1
ATOM 2694 C CA . THR A 1 333 ? 38.781 -24.578 -7.547 1 90.19 333 THR A CA 1
ATOM 2695 C C . THR A 1 333 ? 38.531 -24.297 -9.023 1 90.19 333 THR A C 1
ATOM 2697 O O . THR A 1 333 ? 37.438 -23.891 -9.406 1 90.19 333 THR A O 1
ATOM 2700 N N . GLU A 1 334 ? 39.594 -24.422 -9.789 1 94.06 334 GLU A N 1
ATOM 2701 C CA . GLU A 1 334 ? 39.531 -24.344 -11.242 1 94.06 334 GLU A CA 1
ATOM 2702 C C . GLU A 1 334 ? 39.781 -25.703 -11.883 1 94.06 334 GLU A C 1
ATOM 2704 O O . GLU A 1 334 ? 40.688 -26.422 -11.477 1 94.06 334 GLU A O 1
ATOM 2709 N N . TRP A 1 335 ? 38.844 -26.047 -12.797 1 96 335 TRP A N 1
ATOM 2710 C CA . TRP A 1 335 ? 38.969 -27.328 -13.484 1 96 335 TRP A CA 1
ATOM 2711 C C . TRP A 1 335 ? 39.188 -27.141 -14.977 1 96 335 TRP A C 1
ATOM 2713 O O . TRP A 1 335 ? 38.75 -26.125 -15.547 1 96 335 TRP A O 1
ATOM 2723 N N . THR A 1 336 ? 39.938 -28.062 -15.594 1 95.12 336 THR A N 1
ATOM 2724 C CA . THR A 1 336 ? 40 -28.125 -17.047 1 95.12 336 THR A CA 1
ATOM 2725 C C . THR A 1 336 ? 38.844 -28.969 -17.609 1 95.12 336 THR A C 1
ATOM 2727 O O . THR A 1 336 ? 38.188 -29.688 -16.859 1 95.12 336 THR A O 1
ATOM 2730 N N . TRP A 1 337 ? 38.688 -28.844 -18.891 1 95.94 337 TRP A N 1
ATOM 2731 C CA . TRP A 1 337 ? 37.656 -29.656 -19.547 1 95.94 337 TRP A CA 1
ATOM 2732 C C . TRP A 1 337 ? 37.969 -31.141 -19.375 1 95.94 337 TRP A C 1
ATOM 2734 O O . TRP A 1 337 ? 37.062 -31.969 -19.234 1 95.94 337 TRP A O 1
ATOM 2744 N N . GLU A 1 338 ? 39.219 -31.516 -19.438 1 96 338 GLU A N 1
ATOM 2745 C CA . GLU A 1 338 ? 39.656 -32.906 -19.25 1 96 338 GLU A CA 1
ATOM 2746 C C . GLU A 1 338 ? 39.25 -33.438 -17.875 1 96 338 GLU A C 1
ATOM 2748 O O . GLU A 1 338 ? 38.812 -34.562 -17.734 1 96 338 GLU A O 1
ATOM 2753 N N . LYS A 1 339 ? 39.406 -32.594 -16.953 1 96.31 339 LYS A N 1
ATOM 2754 C CA . LYS A 1 339 ? 39.031 -32.969 -15.594 1 96.31 339 LYS A CA 1
ATOM 2755 C C . LYS A 1 339 ? 37.531 -33.219 -15.477 1 96.31 339 LYS A C 1
ATOM 2757 O O . LYS A 1 339 ? 37.062 -34.156 -14.836 1 96.31 339 LYS A O 1
ATOM 2762 N N . VAL A 1 340 ? 36.781 -32.375 -16.062 1 97.06 340 VAL A N 1
ATOM 2763 C CA . VAL A 1 340 ? 35.312 -32.5 -16.062 1 97.06 340 VAL A CA 1
ATOM 2764 C C . VAL A 1 340 ? 34.938 -33.844 -16.672 1 97.06 340 VAL A C 1
ATOM 2766 O O . VAL A 1 340 ? 34.125 -34.594 -16.094 1 97.06 340 VAL A O 1
ATOM 2769 N N . GLN A 1 341 ? 35.625 -34.188 -17.812 1 97.12 341 GLN A N 1
ATOM 2770 C CA . GLN A 1 341 ? 35.312 -35.438 -18.5 1 97.12 341 GLN A CA 1
ATOM 2771 C C . GLN A 1 341 ? 35.719 -36.656 -17.656 1 97.12 341 GLN A C 1
ATOM 2773 O O . GLN A 1 341 ? 35 -37.656 -17.656 1 97.12 341 GLN A O 1
ATOM 2778 N N . ASP A 1 342 ? 36.75 -36.5 -17 1 97.69 342 ASP A N 1
ATOM 2779 C CA . ASP A 1 342 ? 37.219 -37.562 -16.125 1 97.69 342 ASP A CA 1
ATOM 2780 C C . ASP A 1 342 ? 36.219 -37.844 -15.016 1 97.69 342 ASP A C 1
ATOM 2782 O O . ASP A 1 342 ? 35.906 -39 -14.734 1 97.69 342 ASP A O 1
ATOM 2786 N N . GLU A 1 343 ? 35.781 -36.812 -14.383 1 97.5 343 GLU A N 1
ATOM 2787 C CA . GLU A 1 343 ? 34.812 -36.969 -13.305 1 97.5 343 GLU A CA 1
ATOM 2788 C C . GLU A 1 343 ? 33.5 -37.531 -13.812 1 97.5 343 GLU A C 1
ATOM 2790 O O . GLU A 1 343 ? 32.844 -38.312 -13.117 1 97.5 343 GLU A O 1
ATOM 2795 N N . VAL A 1 344 ? 33.125 -37.156 -14.969 1 98 344 VAL A N 1
ATOM 2796 C CA . VAL A 1 344 ? 31.891 -37.656 -15.57 1 98 344 VAL A CA 1
ATOM 2797 C C . VAL A 1 344 ? 32.031 -39.156 -15.859 1 98 344 VAL A C 1
ATOM 2799 O O . VAL A 1 344 ? 31.094 -39.938 -15.648 1 98 344 VAL A O 1
ATOM 2802 N N . SER A 1 345 ? 33.188 -39.531 -16.359 1 97.38 345 SER A N 1
ATOM 2803 C CA . SER A 1 345 ? 33.438 -40.938 -16.656 1 97.38 345 SER A CA 1
ATOM 2804 C C . SER A 1 345 ? 33.375 -41.781 -15.383 1 97.38 345 SER A C 1
ATOM 2806 O O . SER A 1 345 ? 33.094 -43 -15.445 1 97.38 345 SER A O 1
ATOM 2808 N N . LYS A 1 346 ? 33.594 -41.156 -14.258 1 97.56 346 LYS A N 1
ATOM 2809 C CA . LYS A 1 346 ? 33.531 -41.844 -12.969 1 97.56 346 LYS A CA 1
ATOM 2810 C C . LYS A 1 346 ? 32.125 -41.906 -12.438 1 97.56 346 LYS A C 1
ATOM 2812 O O . LYS A 1 346 ? 31.875 -42.438 -11.352 1 97.56 346 LYS A O 1
ATOM 2817 N N . GLY A 1 347 ? 31.156 -41.25 -13.148 1 96.62 347 GLY A N 1
ATOM 2818 C CA . GLY A 1 347 ? 29.766 -41.406 -12.781 1 96.62 347 GLY A CA 1
ATOM 2819 C C . GLY A 1 347 ? 29.125 -40.125 -12.273 1 96.62 347 GLY A C 1
ATOM 2820 O O . GLY A 1 347 ? 27.922 -40.094 -11.984 1 96.62 347 GLY A O 1
ATOM 2821 N N . ARG A 1 348 ? 29.938 -39.094 -12.164 1 97.38 348 ARG A N 1
ATOM 2822 C CA . ARG A 1 348 ? 29.391 -37.812 -11.688 1 97.38 348 ARG A CA 1
ATOM 2823 C C . ARG A 1 348 ? 28.547 -37.156 -12.773 1 97.38 348 ARG A C 1
ATOM 2825 O O . ARG A 1 348 ? 28.906 -37.156 -13.953 1 97.38 348 ARG A O 1
ATOM 2832 N N . LYS A 1 349 ? 27.422 -36.531 -12.383 1 98 349 LYS A N 1
ATOM 2833 C CA . LYS A 1 349 ? 26.562 -35.812 -13.32 1 98 349 LYS A CA 1
ATOM 2834 C C . LYS A 1 349 ? 26.875 -34.344 -13.32 1 98 349 LYS A C 1
ATOM 2836 O O . LYS A 1 349 ? 26.203 -33.562 -12.633 1 98 349 LYS A O 1
ATOM 2841 N N . LEU A 1 350 ? 27.844 -34 -14.18 1 97.94 350 LEU A N 1
ATOM 2842 C CA . LEU A 1 350 ? 28.312 -32.625 -14.273 1 97.94 350 LEU A CA 1
ATOM 2843 C C . LEU A 1 350 ? 27.906 -32 -15.609 1 97.94 350 LEU A C 1
ATOM 2845 O O . LEU A 1 350 ? 27.953 -32.656 -16.641 1 97.94 350 LEU A O 1
ATOM 2849 N N . ILE A 1 351 ? 27.516 -30.75 -15.555 1 97.5 351 ILE A N 1
ATOM 2850 C CA . ILE A 1 351 ? 27.312 -29.938 -16.75 1 97.5 351 ILE A CA 1
ATOM 2851 C C . ILE A 1 351 ? 28.047 -28.609 -16.594 1 97.5 351 ILE A C 1
ATOM 2853 O O . ILE A 1 351 ? 28.5 -28.266 -15.5 1 97.5 351 ILE A O 1
ATOM 2857 N N . VAL A 1 352 ? 28.266 -27.953 -17.703 1 96.81 352 VAL A N 1
ATOM 2858 C CA . VAL A 1 352 ? 28.922 -26.641 -17.656 1 96.81 352 VAL A CA 1
ATOM 2859 C C . VAL A 1 352 ? 27.953 -25.562 -18.141 1 96.81 352 VAL A C 1
ATOM 2861 O O . VAL A 1 352 ? 27.297 -25.719 -19.172 1 96.81 352 VAL A O 1
ATOM 2864 N N . ILE A 1 353 ? 27.812 -24.531 -17.328 1 95.06 353 ILE A N 1
ATOM 2865 C CA . ILE A 1 353 ? 27 -23.375 -17.688 1 95.06 353 ILE A CA 1
ATOM 2866 C C . ILE A 1 353 ? 27.797 -22.094 -17.453 1 95.06 353 ILE A C 1
ATOM 2868 O O . ILE A 1 353 ? 28.188 -21.812 -16.312 1 95.06 353 ILE A O 1
ATOM 2872 N N . ASN A 1 354 ? 28.094 -21.297 -18.469 1 92.81 354 ASN A N 1
ATOM 2873 C CA . ASN A 1 354 ? 28.828 -20.047 -18.375 1 92.81 354 ASN A CA 1
ATOM 2874 C C . ASN A 1 354 ? 30.156 -20.25 -17.656 1 92.81 354 ASN A C 1
ATOM 2876 O O . ASN A 1 354 ? 30.469 -19.531 -16.703 1 92.81 354 ASN A O 1
ATOM 2880 N N . ASN A 1 355 ? 30.797 -21.266 -17.969 1 93.94 355 ASN A N 1
ATOM 2881 C CA . ASN A 1 355 ? 32.125 -21.609 -17.484 1 93.94 355 ASN A CA 1
ATOM 2882 C C . ASN A 1 355 ? 32.094 -22.062 -16.031 1 93.94 355 ASN A C 1
ATOM 2884 O O . ASN A 1 355 ? 33.125 -22.172 -15.383 1 93.94 355 ASN A O 1
ATOM 2888 N N . ASP A 1 356 ? 30.969 -22.281 -15.469 1 95.44 356 ASP A N 1
ATOM 2889 C CA . ASP A 1 356 ? 30.812 -22.891 -14.156 1 95.44 356 ASP A CA 1
ATOM 2890 C C . ASP A 1 356 ? 30.547 -24.391 -14.273 1 95.44 356 ASP A C 1
ATOM 2892 O O . ASP A 1 356 ? 29.719 -24.812 -15.086 1 95.44 356 ASP A O 1
ATOM 2896 N N . VAL A 1 357 ? 31.25 -25.109 -13.547 1 97.06 357 VAL A N 1
ATOM 2897 C CA . VAL A 1 357 ? 31 -26.547 -13.492 1 97.06 357 VAL A CA 1
ATOM 2898 C C . VAL A 1 357 ? 29.922 -26.844 -12.453 1 97.06 357 VAL A C 1
ATOM 2900 O O . VAL A 1 357 ? 30.125 -26.609 -11.258 1 97.06 357 VAL A O 1
ATOM 2903 N N . ILE A 1 358 ? 28.875 -27.359 -12.914 1 96.81 358 ILE A N 1
ATOM 2904 C CA . ILE A 1 358 ? 27.688 -27.531 -12.086 1 96.81 358 ILE A CA 1
ATOM 2905 C C . ILE A 1 358 ? 27.484 -29.016 -11.781 1 96.81 358 ILE A C 1
ATOM 2907 O O . ILE A 1 358 ? 27.484 -29.859 -12.688 1 96.81 358 ILE A O 1
ATOM 2911 N N . ASP A 1 359 ? 27.391 -29.344 -10.547 1 96.81 359 ASP A N 1
ATOM 2912 C CA . ASP A 1 359 ? 27.062 -30.688 -10.109 1 96.81 359 ASP A CA 1
ATOM 2913 C C . ASP A 1 359 ? 25.562 -30.859 -9.898 1 96.81 359 ASP A C 1
ATOM 2915 O O . ASP A 1 359 ? 25 -30.344 -8.922 1 96.81 359 ASP A O 1
ATOM 2919 N N . LEU A 1 360 ? 24.891 -31.641 -10.711 1 96.56 360 LEU A N 1
ATOM 2920 C CA . LEU A 1 360 ? 23.438 -31.766 -10.734 1 96.56 360 LEU A CA 1
ATOM 2921 C C . LEU A 1 360 ? 22.938 -32.5 -9.5 1 96.56 360 LEU A C 1
ATOM 2923 O O . LEU A 1 360 ? 21.75 -32.469 -9.18 1 96.56 360 LEU A O 1
ATOM 2927 N N . MET A 1 361 ? 23.781 -33.188 -8.797 1 96.06 361 MET A N 1
ATOM 2928 C CA . MET A 1 361 ? 23.359 -34.062 -7.699 1 96.06 361 MET A CA 1
ATOM 2929 C C . MET A 1 361 ? 23.578 -33.375 -6.352 1 96.06 361 MET A C 1
ATOM 2931 O O . MET A 1 361 ? 23.297 -33.969 -5.305 1 96.06 361 MET A O 1
ATOM 2935 N N . ARG A 1 362 ? 23.984 -32.188 -6.359 1 94.19 362 ARG A N 1
ATOM 2936 C CA . ARG A 1 362 ? 24.172 -31.469 -5.113 1 94.19 362 ARG A CA 1
ATOM 2937 C C . ARG A 1 362 ? 22.844 -31.094 -4.477 1 94.19 362 ARG A C 1
ATOM 2939 O O . ARG A 1 362 ? 21.844 -30.875 -5.176 1 94.19 362 ARG A O 1
ATOM 2946 N N . SER A 1 363 ? 22.859 -31.078 -3.166 1 94.81 363 SER A N 1
ATOM 2947 C CA . SER A 1 363 ? 21.656 -30.719 -2.422 1 94.81 363 SER A CA 1
ATOM 2948 C C . SER A 1 363 ? 21.703 -29.266 -1.963 1 94.81 363 SER A C 1
ATOM 2950 O O . SER A 1 363 ? 22.797 -28.719 -1.748 1 94.81 363 SER A O 1
ATOM 2952 N N . ILE A 1 364 ? 20.609 -28.625 -1.911 1 94.88 364 ILE A N 1
ATOM 2953 C CA . ILE A 1 364 ? 20.453 -27.266 -1.429 1 94.88 364 ILE A CA 1
ATOM 2954 C C . ILE A 1 364 ? 19.453 -27.234 -0.278 1 94.88 364 ILE A C 1
ATOM 2956 O O . ILE A 1 364 ? 18.328 -27.719 -0.411 1 94.88 364 ILE A O 1
ATOM 2960 N N . PRO A 1 365 ? 19.828 -26.672 0.824 1 94.75 365 PRO A N 1
ATOM 2961 C CA . PRO A 1 365 ? 18.844 -26.562 1.907 1 94.75 365 PRO A CA 1
ATOM 2962 C C . PRO A 1 365 ? 17.75 -25.531 1.614 1 94.75 365 PRO A C 1
ATOM 2964 O O . PRO A 1 365 ? 18.031 -24.469 1.081 1 94.75 365 PRO A O 1
ATOM 2967 N N . THR A 1 366 ? 16.578 -25.844 1.893 1 94.81 366 THR A N 1
ATOM 2968 C CA . THR A 1 366 ? 15.453 -24.953 1.665 1 94.81 366 THR A CA 1
ATOM 2969 C C . THR A 1 366 ? 15.438 -23.828 2.701 1 94.81 366 THR A C 1
ATOM 2971 O O . THR A 1 366 ? 14.883 -22.75 2.455 1 94.81 366 THR A O 1
ATOM 2974 N N . GLY A 1 367 ? 16.062 -24.109 3.879 1 93.75 367 GLY A N 1
ATOM 2975 C CA . GLY A 1 367 ? 15.961 -23.172 4.988 1 93.75 367 GLY A CA 1
ATOM 2976 C C . GLY A 1 367 ? 14.672 -23.328 5.773 1 93.75 367 GLY A C 1
ATOM 2977 O O . GLY A 1 367 ? 13.695 -23.891 5.273 1 93.75 367 GLY A O 1
ATOM 2978 N N . SER A 1 368 ? 14.648 -22.844 6.992 1 91 368 SER A N 1
ATOM 2979 C CA . SER A 1 368 ? 13.469 -22.953 7.848 1 91 368 SER A CA 1
ATOM 2980 C C . SER A 1 368 ? 12.43 -21.891 7.5 1 91 368 SER A C 1
ATOM 2982 O O . SER A 1 368 ? 12.773 -20.828 6.973 1 91 368 SER A O 1
ATOM 2984 N N . GLY A 1 369 ? 11.195 -22.25 7.617 1 86.25 369 GLY A N 1
ATOM 2985 C CA . GLY A 1 369 ? 10.094 -21.312 7.492 1 86.25 369 GLY A CA 1
ATOM 2986 C C . GLY A 1 369 ? 9.25 -21.219 8.75 1 86.25 369 GLY A C 1
ATOM 2987 O O . GLY A 1 369 ? 9.625 -21.734 9.797 1 86.25 369 GLY A O 1
ATOM 2988 N N . TYR A 1 370 ? 8.164 -20.5 8.734 1 82.56 370 TYR A N 1
ATOM 2989 C CA . TYR A 1 370 ? 7.305 -20.312 9.898 1 82.56 370 TYR A CA 1
ATOM 2990 C C . TYR A 1 370 ? 6.523 -21.578 10.211 1 82.56 370 TYR A C 1
ATOM 2992 O O . TYR A 1 370 ? 6.094 -21.797 11.352 1 82.56 370 TYR A O 1
ATOM 3000 N N . THR A 1 371 ? 6.41 -22.531 9.164 1 82.75 371 THR A N 1
ATOM 3001 C CA . THR A 1 371 ? 5.676 -23.75 9.445 1 82.75 371 THR A CA 1
ATOM 3002 C C . THR A 1 371 ? 6.469 -24.969 9 1 82.75 371 THR A C 1
ATOM 3004 O O . THR A 1 371 ? 5.941 -26.094 8.969 1 82.75 371 THR A O 1
ATOM 3007 N N . HIS A 1 372 ? 7.699 -24.734 8.469 1 90 372 HIS A N 1
ATOM 3008 C CA . HIS A 1 372 ? 8.492 -25.828 7.918 1 90 372 HIS A CA 1
ATOM 3009 C C . HIS A 1 372 ? 9.898 -25.844 8.5 1 90 372 HIS A C 1
ATOM 3011 O O . HIS A 1 372 ? 10.492 -24.781 8.703 1 90 372 HIS A O 1
ATOM 3017 N N . SER A 1 373 ? 10.297 -27.062 8.68 1 91.06 373 SER A N 1
ATOM 3018 C CA . SER A 1 373 ? 11.719 -27.203 8.984 1 91.06 373 SER A CA 1
ATOM 3019 C C . SER A 1 373 ? 12.555 -27.25 7.711 1 91.06 373 SER A C 1
ATOM 3021 O O . SER A 1 373 ? 12.016 -27.422 6.613 1 91.06 373 SER A O 1
ATOM 3023 N N . SER A 1 374 ? 13.828 -27.016 7.91 1 93.19 374 SER A N 1
ATOM 3024 C CA . SER A 1 374 ? 14.734 -27.078 6.773 1 93.19 374 SER A CA 1
ATOM 3025 C C . SER A 1 374 ? 14.883 -28.516 6.266 1 93.19 374 SER A C 1
ATOM 3027 O O . SER A 1 374 ? 14.969 -29.453 7.059 1 93.19 374 SER A O 1
ATOM 3029 N N . LYS A 1 375 ? 14.789 -28.594 4.941 1 92.38 375 LYS A N 1
ATOM 3030 C CA . LYS A 1 375 ? 15.023 -29.875 4.27 1 92.38 375 LYS A CA 1
ATOM 3031 C C . LYS A 1 375 ? 15.898 -29.688 3.033 1 92.38 375 LYS A C 1
ATOM 3033 O O . LYS A 1 375 ? 15.781 -28.688 2.324 1 92.38 375 LYS A O 1
ATOM 3038 N N . ASP A 1 376 ? 16.672 -30.672 2.809 1 93.12 376 ASP A N 1
ATOM 3039 C CA . ASP A 1 376 ? 17.5 -30.609 1.614 1 93.12 376 ASP A CA 1
ATOM 3040 C C . ASP A 1 376 ? 16.734 -31.078 0.381 1 93.12 376 ASP A C 1
ATOM 3042 O O . ASP A 1 376 ? 15.969 -32.031 0.451 1 93.12 376 ASP A O 1
ATOM 3046 N N . ILE A 1 377 ? 17.047 -30.344 -0.671 1 91.62 377 ILE A N 1
ATOM 3047 C CA . ILE A 1 377 ? 16.469 -30.766 -1.936 1 91.62 377 ILE A CA 1
ATOM 3048 C C . ILE A 1 377 ? 17.562 -31.031 -2.955 1 91.62 377 ILE A C 1
ATOM 3050 O O . ILE A 1 377 ? 18.594 -30.344 -2.969 1 91.62 377 ILE A O 1
ATOM 3054 N N . PHE A 1 378 ? 17.297 -32 -3.773 1 92.06 378 PHE A N 1
ATOM 3055 C CA . PHE A 1 378 ? 18.203 -32.312 -4.867 1 92.06 378 PHE A CA 1
ATOM 3056 C C . PHE A 1 378 ? 17.703 -31.734 -6.18 1 92.06 378 PHE A C 1
ATOM 3058 O O . PHE A 1 378 ? 16.594 -32.062 -6.621 1 92.06 378 PHE A O 1
ATOM 3065 N N . TRP A 1 379 ? 18.516 -30.906 -6.75 1 89.75 379 TRP A N 1
ATOM 3066 C CA . TRP A 1 379 ? 18.078 -30.203 -7.953 1 89.75 379 TRP A CA 1
ATOM 3067 C C . TRP A 1 379 ? 17.766 -31.188 -9.078 1 89.75 379 TRP A C 1
ATOM 3069 O O . TRP A 1 379 ? 16.797 -30.984 -9.828 1 89.75 379 TRP A O 1
ATOM 3079 N N . TYR A 1 380 ? 18.516 -32.188 -9.164 1 93.31 380 TYR A N 1
ATOM 3080 C CA . TYR A 1 380 ? 18.344 -33.188 -10.211 1 93.31 380 TYR A CA 1
ATOM 3081 C C . TYR A 1 380 ? 16.922 -33.719 -10.219 1 93.31 380 TYR A C 1
ATOM 3083 O O . TYR A 1 380 ? 16.297 -33.812 -11.273 1 93.31 380 TYR A O 1
ATOM 3091 N N . SER A 1 381 ? 16.391 -33.969 -9.109 1 90.06 381 SER A N 1
ATOM 3092 C CA . SER A 1 381 ? 15.055 -34.562 -9 1 90.06 381 SER A CA 1
ATOM 3093 C C . SER A 1 381 ? 13.969 -33.5 -9.016 1 90.06 381 SER A C 1
ATOM 3095 O O . SER A 1 381 ? 12.805 -33.781 -9.281 1 90.06 381 SER A O 1
ATOM 3097 N N . ASN A 1 382 ? 14.352 -32.312 -8.828 1 87.94 382 ASN A N 1
ATOM 3098 C CA . ASN A 1 382 ? 13.344 -31.266 -8.664 1 87.94 382 ASN A CA 1
ATOM 3099 C C . ASN A 1 382 ? 13.328 -30.312 -9.852 1 87.94 382 ASN A C 1
ATOM 3101 O O . ASN A 1 382 ? 12.531 -29.375 -9.883 1 87.94 382 ASN A O 1
ATOM 3105 N N . HIS A 1 383 ? 14.172 -30.5 -10.82 1 89.38 383 HIS A N 1
ATOM 3106 C CA . HIS A 1 383 ? 14.195 -29.625 -11.992 1 89.38 383 HIS A CA 1
ATOM 3107 C C . HIS A 1 383 ? 12.867 -29.672 -12.742 1 89.38 383 HIS A C 1
ATOM 3109 O O . HIS A 1 383 ? 12.375 -30.75 -13.086 1 89.38 383 HIS A O 1
ATOM 3115 N N . PRO A 1 384 ? 12.305 -28.547 -13.016 1 82.69 384 PRO A N 1
ATOM 3116 C CA . PRO A 1 384 ? 10.992 -28.5 -13.648 1 82.69 384 PRO A CA 1
ATOM 3117 C C . PRO A 1 384 ? 10.977 -29.141 -15.039 1 82.69 384 PRO A C 1
ATOM 3119 O O . PRO A 1 384 ? 9.945 -29.656 -15.477 1 82.69 384 PRO A O 1
ATOM 3122 N N . GLY A 1 385 ? 12.086 -29.125 -15.75 1 81.75 385 GLY A N 1
ATOM 3123 C CA . GLY A 1 385 ? 12.156 -29.703 -17.094 1 81.75 385 GLY A CA 1
ATOM 3124 C C . GLY A 1 385 ? 12.359 -31.203 -17.094 1 81.75 385 GLY A C 1
ATOM 3125 O O . GLY A 1 385 ? 12.336 -31.828 -18.141 1 81.75 385 GLY A O 1
ATOM 3126 N N . GLY A 1 386 ? 12.586 -31.734 -15.914 1 85.38 386 GLY A N 1
ATOM 3127 C CA . GLY A 1 386 ? 12.766 -33.188 -15.805 1 85.38 386 GLY A CA 1
ATOM 3128 C C . GLY A 1 386 ? 14.227 -33.594 -15.789 1 85.38 386 GLY A C 1
ATOM 3129 O O . GLY A 1 386 ? 15.102 -32.844 -16.203 1 85.38 386 GLY A O 1
ATOM 3130 N N . GLN A 1 387 ? 14.422 -34.844 -15.414 1 91.56 387 GLN A N 1
ATOM 3131 C CA . GLN A 1 387 ? 15.766 -35.375 -15.273 1 91.56 387 GLN A CA 1
ATOM 3132 C C . GLN A 1 387 ? 16.375 -35.719 -16.625 1 91.56 387 GLN A C 1
ATOM 3134 O O . GLN A 1 387 ? 17.578 -35.562 -16.828 1 91.56 387 GLN A O 1
ATOM 3139 N N . ARG A 1 388 ? 15.508 -36.031 -17.516 1 89.62 388 ARG A N 1
ATOM 3140 C CA . ARG A 1 388 ? 15.969 -36.531 -18.812 1 89.62 388 ARG A CA 1
ATOM 3141 C C . ARG A 1 388 ? 16.75 -35.469 -19.562 1 89.62 388 ARG A C 1
ATOM 3143 O O . ARG A 1 388 ? 17.797 -35.75 -20.141 1 89.62 388 ARG A O 1
ATOM 3150 N N . ILE A 1 389 ? 16.25 -34.312 -19.531 1 89.38 389 ILE A N 1
ATOM 3151 C CA . ILE A 1 389 ? 16.922 -33.219 -20.25 1 89.38 389 ILE A CA 1
ATOM 3152 C C . ILE A 1 389 ? 18.266 -32.938 -19.609 1 89.38 389 ILE A C 1
ATOM 3154 O O . ILE A 1 389 ? 19.234 -32.594 -20.297 1 89.38 389 ILE A O 1
ATOM 3158 N N . LEU A 1 390 ? 18.344 -33.031 -18.344 1 93.5 390 LEU A N 1
ATOM 3159 C CA . LEU A 1 390 ? 19.609 -32.844 -17.656 1 93.5 390 LEU A CA 1
ATOM 3160 C C . LEU A 1 390 ? 20.625 -33.906 -18.047 1 93.5 390 LEU A C 1
ATOM 3162 O O . LEU A 1 390 ? 21.781 -33.594 -18.328 1 93.5 390 LEU A O 1
ATOM 3166 N N . ASP A 1 391 ? 20.125 -35.094 -18.094 1 95.62 391 ASP A N 1
ATOM 3167 C CA . ASP A 1 391 ? 21 -36.219 -18.453 1 95.62 391 ASP A CA 1
ATOM 3168 C C . ASP A 1 391 ? 21.578 -36 -19.859 1 95.62 391 ASP A C 1
ATOM 3170 O O . ASP A 1 391 ? 22.719 -36.406 -20.125 1 95.62 391 ASP A O 1
ATOM 3174 N N . MET A 1 392 ? 20.844 -35.406 -20.703 1 94.5 392 MET A N 1
ATOM 3175 C CA . MET A 1 392 ? 21.281 -35.188 -22.078 1 94.5 392 MET A CA 1
ATOM 3176 C C . MET A 1 392 ? 22.469 -34.219 -22.125 1 94.5 392 MET A C 1
ATOM 3178 O O . MET A 1 392 ? 23.25 -34.25 -23.078 1 94.5 392 MET A O 1
ATOM 3182 N N . PHE A 1 393 ? 22.688 -33.5 -21.109 1 95.56 393 PHE A N 1
ATOM 3183 C CA . PHE A 1 393 ? 23.734 -32.469 -21.172 1 95.56 393 PHE A CA 1
ATOM 3184 C C . PHE A 1 393 ? 24.891 -32.844 -20.25 1 95.56 393 PHE A C 1
ATOM 3186 O O . PHE A 1 393 ? 25.844 -32.062 -20.094 1 95.56 393 PHE A O 1
ATOM 3193 N N . VAL A 1 394 ? 24.812 -33.969 -19.625 1 97.62 394 VAL A N 1
ATOM 3194 C CA . VAL A 1 394 ? 25.906 -34.406 -18.75 1 97.62 394 VAL A CA 1
ATOM 3195 C C . VAL A 1 394 ? 27.203 -34.5 -19.562 1 97.62 394 VAL A C 1
ATOM 3197 O O . VAL A 1 394 ? 27.234 -35.094 -20.625 1 97.62 394 VAL A O 1
ATOM 3200 N N . GLY A 1 395 ? 28.188 -33.812 -19.047 1 97.31 395 GLY A N 1
ATOM 3201 C CA . GLY A 1 395 ? 29.5 -33.812 -19.703 1 97.31 395 GLY A CA 1
ATOM 3202 C C . GLY A 1 395 ? 29.594 -32.812 -20.828 1 97.31 395 GLY A C 1
ATOM 3203 O O . GLY A 1 395 ? 30.578 -32.781 -21.578 1 97.31 395 GLY A O 1
ATOM 3204 N N . LYS A 1 396 ? 28.594 -31.969 -20.984 1 97.19 396 LYS A N 1
ATOM 3205 C CA . LYS A 1 396 ? 28.547 -31 -22.078 1 97.19 396 LYS A CA 1
ATOM 3206 C C . LYS A 1 396 ? 28.391 -29.578 -21.562 1 97.19 396 LYS A C 1
ATOM 3208 O O . LYS A 1 396 ? 28.125 -29.359 -20.391 1 97.19 396 LYS A O 1
ATOM 3213 N N . ASP A 1 397 ? 28.688 -28.641 -22.469 1 95.12 397 ASP A N 1
ATOM 3214 C CA . ASP A 1 397 ? 28.406 -27.234 -22.203 1 95.12 397 ASP A CA 1
ATOM 3215 C C . ASP A 1 397 ? 26.938 -26.906 -22.484 1 95.12 397 ASP A C 1
ATOM 3217 O O . ASP A 1 397 ? 26.5 -26.953 -23.641 1 95.12 397 ASP A O 1
ATOM 3221 N N . ALA A 1 398 ? 26.281 -26.562 -21.438 1 94.31 398 ALA A N 1
ATOM 3222 C CA . ALA A 1 398 ? 24.844 -26.328 -21.547 1 94.31 398 ALA A CA 1
ATOM 3223 C C . ALA A 1 398 ? 24.531 -24.844 -21.531 1 94.31 398 ALA A C 1
ATOM 3225 O O . ALA A 1 398 ? 23.391 -24.438 -21.266 1 94.31 398 ALA A O 1
ATOM 3226 N N . THR A 1 399 ? 25.469 -23.953 -21.75 1 93.12 399 THR A N 1
ATOM 3227 C CA . THR A 1 399 ? 25.312 -22.516 -21.656 1 93.12 399 THR A CA 1
ATOM 3228 C C . THR A 1 399 ? 24.219 -22.016 -22.594 1 93.12 399 THR A C 1
ATOM 3230 O O . THR A 1 399 ? 23.328 -21.281 -22.188 1 93.12 399 THR A O 1
ATOM 3233 N N . SER A 1 400 ? 24.234 -22.438 -23.781 1 90.38 400 SER A N 1
ATOM 3234 C CA . SER A 1 400 ? 23.266 -21.969 -24.781 1 90.38 400 SER A CA 1
ATOM 3235 C C . SER A 1 400 ? 21.859 -22.453 -24.453 1 90.38 400 SER A C 1
ATOM 3237 O O . SER A 1 400 ? 20.891 -21.688 -24.594 1 90.38 400 SER A O 1
ATOM 3239 N N . ALA A 1 401 ? 21.781 -23.672 -24.047 1 88.75 401 ALA A N 1
ATOM 3240 C CA . ALA A 1 401 ? 20.484 -24.219 -23.688 1 88.75 401 ALA A CA 1
ATOM 3241 C C . ALA A 1 401 ? 19.891 -23.484 -22.484 1 88.75 401 ALA A C 1
ATOM 3243 O O . ALA A 1 401 ? 18.672 -23.297 -22.406 1 88.75 401 ALA A O 1
ATOM 3244 N N . PHE A 1 402 ? 20.734 -23.125 -21.578 1 91.06 402 PHE A N 1
ATOM 3245 C CA . PHE A 1 402 ? 20.312 -22.469 -20.344 1 91.06 402 PHE A CA 1
ATOM 3246 C C . PHE A 1 402 ? 19.891 -21.031 -20.641 1 91.06 402 PHE A C 1
ATOM 3248 O O . PHE A 1 402 ? 18.906 -20.531 -20.062 1 91.06 402 PHE A O 1
ATOM 3255 N N . THR A 1 403 ? 20.547 -20.219 -21.531 1 85.5 403 THR A N 1
ATOM 3256 C CA . THR A 1 403 ? 20.344 -18.781 -21.719 1 85.5 403 THR A CA 1
ATOM 3257 C C . THR A 1 403 ? 19.438 -18.516 -22.922 1 85.5 403 THR A C 1
ATOM 3259 O O . THR A 1 403 ? 18.969 -17.391 -23.109 1 85.5 403 THR A O 1
ATOM 3262 N N . GLY A 1 404 ? 19.016 -19.234 -23.75 1 75.06 404 GLY A N 1
ATOM 3263 C CA . GLY A 1 404 ? 18.156 -18.734 -24.812 1 75.06 404 GLY A CA 1
ATOM 3264 C C . GLY A 1 404 ? 17.938 -19.75 -25.922 1 75.06 404 GLY A C 1
ATOM 3265 O O . GLY A 1 404 ? 17.375 -19.406 -26.969 1 75.06 404 GLY A O 1
ATOM 3266 N N . GLY A 1 405 ? 18.531 -20.766 -26.016 1 58.66 405 GLY A N 1
ATOM 3267 C CA . GLY A 1 405 ? 18.25 -21.562 -27.188 1 58.66 405 GLY A CA 1
ATOM 3268 C C . GLY A 1 405 ? 16.766 -21.766 -27.438 1 58.66 405 GLY A C 1
ATOM 3269 O O . GLY A 1 405 ? 16.203 -21.188 -28.359 1 58.66 405 GLY A O 1
ATOM 3270 N N . VAL A 1 406 ? 16.078 -22.422 -26.719 1 55.84 406 VAL A N 1
ATOM 3271 C CA . VAL A 1 406 ? 14.641 -22.656 -26.891 1 55.84 406 VAL A CA 1
ATOM 3272 C C . VAL A 1 406 ? 13.852 -21.656 -26.047 1 55.84 406 VAL A C 1
ATOM 3274 O O . VAL A 1 406 ? 12.93 -21.016 -26.547 1 55.84 406 VAL A O 1
ATOM 3277 N N . TYR A 1 407 ? 14.195 -21.5 -24.672 1 68 407 TYR A N 1
ATOM 3278 C CA . TYR A 1 407 ? 13.625 -20.453 -23.828 1 68 407 TYR A CA 1
ATOM 3279 C C . TYR A 1 407 ? 14.617 -20.031 -22.75 1 68 407 TYR A C 1
ATOM 3281 O O . TYR A 1 407 ? 15.508 -20.797 -22.375 1 68 407 TYR A O 1
ATOM 3289 N N . GLY A 1 408 ? 14.609 -18.766 -22.469 1 79.56 408 GLY A N 1
ATOM 3290 C CA . GLY A 1 408 ? 15.484 -18.25 -21.422 1 79.56 408 GLY A CA 1
ATOM 3291 C C . GLY A 1 408 ? 15.008 -18.562 -20.016 1 79.56 408 GLY A C 1
ATOM 3292 O O . GLY A 1 408 ? 13.82 -18.469 -19.734 1 79.56 408 GLY A O 1
ATOM 3293 N N . HIS A 1 409 ? 15.969 -19.203 -19.203 1 88.5 409 HIS A N 1
ATOM 3294 C CA . HIS A 1 409 ? 15.641 -19.5 -17.812 1 88.5 409 HIS A CA 1
ATOM 3295 C C . HIS A 1 409 ? 15.422 -18.219 -17.016 1 88.5 409 HIS A C 1
ATOM 3297 O O . HIS A 1 409 ? 15.883 -17.141 -17.406 1 88.5 409 HIS A O 1
ATOM 3303 N N . SER A 1 410 ? 14.688 -18.359 -15.945 1 90 410 SER A N 1
ATOM 3304 C CA . SER A 1 410 ? 14.352 -17.234 -15.078 1 90 410 SER A CA 1
ATOM 3305 C C . SER A 1 410 ? 15.539 -16.812 -14.227 1 90 410 SER A C 1
ATOM 3307 O O . SER A 1 410 ? 16.547 -17.531 -14.164 1 90 410 SER A O 1
ATOM 3309 N N . CYS A 1 411 ? 15.461 -15.617 -13.672 1 92.06 411 CYS A N 1
ATOM 3310 C CA . CYS A 1 411 ? 16.469 -15.156 -12.719 1 92.06 411 CYS A CA 1
ATOM 3311 C C . CYS A 1 411 ? 16.531 -16.094 -11.508 1 92.06 411 CYS A C 1
ATOM 3313 O O . CYS A 1 411 ? 17.609 -16.312 -10.953 1 92.06 411 CYS A O 1
ATOM 3315 N N . GLY A 1 412 ? 15.391 -16.594 -11.195 1 92.62 412 GLY A N 1
ATOM 3316 C CA . GLY A 1 412 ? 15.359 -17.562 -10.109 1 92.62 412 GLY A CA 1
ATOM 3317 C C . GLY A 1 412 ? 16.188 -18.797 -10.383 1 92.62 412 GLY A C 1
ATOM 3318 O O . GLY A 1 412 ? 16.922 -19.266 -9.516 1 92.62 412 GLY A O 1
ATOM 3319 N N . ALA A 1 413 ? 16.078 -19.281 -11.562 1 91.44 413 ALA A N 1
ATOM 3320 C CA . ALA A 1 413 ? 16.859 -20.453 -11.961 1 91.44 413 ALA A CA 1
ATOM 3321 C C . ALA A 1 413 ? 18.359 -20.156 -11.938 1 91.44 413 ALA A C 1
ATOM 3323 O O . ALA A 1 413 ? 19.156 -21 -11.531 1 91.44 413 ALA A O 1
ATOM 3324 N N . GLU A 1 414 ? 18.719 -18.984 -12.359 1 92.75 414 GLU A N 1
ATOM 3325 C CA . GLU A 1 414 ? 20.125 -18.578 -12.367 1 92.75 414 GLU A CA 1
ATOM 3326 C C . GLU A 1 414 ? 20.688 -18.562 -10.953 1 92.75 414 GLU A C 1
ATOM 3328 O O . GLU A 1 414 ? 21.859 -18.875 -10.75 1 92.75 414 GLU A O 1
ATOM 3333 N N . ALA A 1 415 ? 19.859 -18.266 -10.016 1 93.25 415 ALA A N 1
ATOM 3334 C CA . ALA A 1 415 ? 20.312 -18.125 -8.633 1 93.25 415 ALA A CA 1
ATOM 3335 C C . ALA A 1 415 ? 20.641 -19.5 -8.031 1 93.25 415 ALA A C 1
ATOM 3337 O O . ALA A 1 415 ? 21.391 -19.594 -7.055 1 93.25 415 ALA A O 1
ATOM 3338 N N . TYR A 1 416 ? 20.156 -20.609 -8.617 1 93.81 416 TYR A N 1
ATOM 3339 C CA . TYR A 1 416 ? 20.453 -21.953 -8.156 1 93.81 416 TYR A CA 1
ATOM 3340 C C . TYR A 1 416 ? 21.891 -22.344 -8.492 1 93.81 416 TYR A C 1
ATOM 3342 O O . TYR A 1 416 ? 22.516 -23.156 -7.793 1 93.81 416 TYR A O 1
ATOM 3350 N N . LEU A 1 417 ? 22.406 -21.75 -9.523 1 93.44 417 LEU A N 1
ATOM 3351 C CA . LEU A 1 417 ? 23.672 -22.203 -10.094 1 93.44 417 LEU A CA 1
ATOM 3352 C C . LEU A 1 417 ? 24.812 -22.031 -9.094 1 93.44 417 LEU A C 1
ATOM 3354 O O . LEU A 1 417 ? 25.703 -22.891 -9.008 1 93.44 417 LEU A O 1
ATOM 3358 N N . GLN A 1 418 ? 24.75 -21 -8.328 1 92.31 418 GLN A N 1
ATOM 3359 C CA . GLN A 1 418 ? 25.828 -20.75 -7.383 1 92.31 418 GLN A CA 1
ATOM 3360 C C . GLN A 1 418 ? 25.891 -21.844 -6.324 1 92.31 418 GLN A C 1
ATOM 3362 O O . GLN A 1 418 ? 26.969 -22.172 -5.828 1 92.31 418 GLN A O 1
ATOM 3367 N N . HIS A 1 419 ? 24.797 -22.438 -6.031 1 94.5 419 HIS A N 1
ATOM 3368 C CA . HIS A 1 419 ? 24.734 -23.469 -5.016 1 94.5 419 HIS A CA 1
ATOM 3369 C C . HIS A 1 419 ? 25.172 -24.828 -5.578 1 94.5 419 HIS A C 1
ATOM 3371 O O . HIS A 1 419 ? 25.562 -25.719 -4.824 1 94.5 419 HIS A O 1
ATOM 3377 N N . LEU A 1 420 ? 25.125 -24.953 -6.875 1 95.69 420 LEU A N 1
ATOM 3378 C CA . LEU A 1 420 ? 25.422 -26.219 -7.52 1 95.69 420 LEU A CA 1
ATOM 3379 C C . LEU A 1 420 ? 26.828 -26.219 -8.102 1 95.69 420 LEU A C 1
ATOM 3381 O O . LEU A 1 420 ? 27.328 -27.266 -8.531 1 95.69 420 LEU A O 1
ATOM 3385 N N . ARG A 1 421 ? 27.422 -25.094 -8.109 1 95.81 421 ARG A N 1
ATOM 3386 C CA . ARG A 1 421 ? 28.734 -24.922 -8.719 1 95.81 421 ARG A CA 1
ATOM 3387 C C . ARG A 1 421 ? 29.812 -25.578 -7.875 1 95.81 421 ARG A C 1
ATOM 3389 O O . ARG A 1 421 ? 29.875 -25.375 -6.664 1 95.81 421 ARG A O 1
ATOM 3396 N N . VAL A 1 422 ? 30.688 -26.312 -8.555 1 95.25 422 VAL A N 1
ATOM 3397 C CA . VAL A 1 422 ? 31.75 -27 -7.824 1 95.25 422 VAL A CA 1
ATOM 3398 C C . VAL A 1 422 ? 33.125 -26.5 -8.289 1 95.25 422 VAL A C 1
ATOM 3400 O O . VAL A 1 422 ? 34.125 -26.672 -7.59 1 95.25 422 VAL A O 1
ATOM 3403 N N . ALA A 1 423 ? 33.156 -25.922 -9.422 1 96 423 ALA A N 1
ATOM 3404 C CA . ALA A 1 423 ? 34.406 -25.406 -9.953 1 96 423 ALA A CA 1
ATOM 3405 C C . ALA A 1 423 ? 34.156 -24.422 -11.094 1 96 423 ALA A C 1
ATOM 3407 O O . ALA A 1 423 ? 33.031 -24.266 -11.562 1 96 423 ALA A O 1
ATOM 3408 N N . LYS A 1 424 ? 35.188 -23.703 -11.414 1 95.44 424 LYS A N 1
ATOM 3409 C CA . LYS A 1 424 ? 35.219 -22.875 -12.609 1 95.44 424 LYS A CA 1
ATOM 3410 C C . LYS A 1 424 ? 36.094 -23.484 -13.703 1 95.44 424 LYS A C 1
ATOM 3412 O O . LYS A 1 424 ? 37.156 -24.031 -13.414 1 95.44 424 LYS A O 1
ATOM 3417 N N . LEU A 1 425 ? 35.562 -23.391 -14.859 1 94.69 425 LEU A N 1
ATOM 3418 C CA . LEU A 1 425 ? 36.344 -23.922 -15.984 1 94.69 425 LEU A CA 1
ATOM 3419 C C . LEU A 1 425 ? 37.469 -22.953 -16.359 1 94.69 425 LEU A C 1
ATOM 3421 O O . LEU A 1 425 ? 37.25 -21.75 -16.484 1 94.69 425 LEU A O 1
ATOM 3425 N N . LYS A 1 426 ? 38.688 -23.469 -16.531 1 88.81 426 LYS A N 1
ATOM 3426 C CA . LYS A 1 426 ? 39.844 -22.656 -16.922 1 88.81 426 LYS A CA 1
ATOM 3427 C C . LYS A 1 426 ? 39.75 -22.266 -18.391 1 88.81 426 LYS A C 1
ATOM 3429 O O . LYS A 1 426 ? 39.531 -23.109 -19.266 1 88.81 426 LYS A O 1
ATOM 3434 N N . VAL A 1 427 ? 39.5 -21.031 -18.656 1 76.44 427 VAL A N 1
ATOM 3435 C CA . VAL A 1 427 ? 39.438 -20.562 -20.047 1 76.44 427 VAL A CA 1
ATOM 3436 C C . VAL A 1 427 ? 40.844 -20.438 -20.609 1 76.44 427 VAL A C 1
ATOM 3438 O O . VAL A 1 427 ? 41.75 -19.906 -19.938 1 76.44 427 VAL A O 1
ATOM 3441 N N . ALA A 1 428 ? 41.219 -21.312 -21.672 1 58.09 428 ALA A N 1
ATOM 3442 C CA . ALA A 1 428 ? 42.531 -21.172 -22.312 1 58.09 428 ALA A CA 1
ATOM 3443 C C . ALA A 1 428 ? 42.75 -19.75 -22.797 1 58.09 428 ALA A C 1
ATOM 3445 O O . ALA A 1 428 ? 41.844 -19.141 -23.406 1 58.09 428 ALA A O 1
ATOM 3446 N N . THR A 1 429 ? 43.406 -18.969 -21.953 1 51.31 429 THR A N 1
ATOM 3447 C CA . THR A 1 429 ? 43.938 -17.734 -22.547 1 51.31 429 THR A CA 1
ATOM 3448 C C . THR A 1 429 ? 44.562 -18.016 -23.906 1 51.31 429 THR A C 1
ATOM 3450 O O . THR A 1 429 ? 45.469 -18.859 -24.016 1 51.31 429 THR A O 1
ATOM 3453 N N . ASP A 1 430 ? 43.719 -17.938 -24.938 1 39.5 430 ASP A N 1
ATOM 3454 C CA . ASP A 1 430 ? 44.562 -17.812 -26.125 1 39.5 430 ASP A CA 1
ATOM 3455 C C . ASP A 1 430 ? 45.625 -16.75 -25.922 1 39.5 430 ASP A C 1
ATOM 3457 O O . ASP A 1 430 ? 45.375 -15.688 -25.359 1 39.5 430 ASP A O 1
ATOM 3461 N N . MET B 1 1 ? 16.797 -20.75 -78.312 1 29.27 1 MET B N 1
ATOM 3462 C CA . MET B 1 1 ? 15.578 -20.828 -77.5 1 29.27 1 MET B CA 1
ATOM 3463 C C . MET B 1 1 ? 15.906 -20.938 -76 1 29.27 1 MET B C 1
ATOM 3465 O O . MET B 1 1 ? 16.359 -21.984 -75.562 1 29.27 1 MET B O 1
ATOM 3469 N N . THR B 1 2 ? 16.547 -19.875 -75.438 1 35.34 2 THR B N 1
ATOM 3470 C CA . THR B 1 2 ? 17.016 -19.656 -74.125 1 35.34 2 THR B CA 1
ATOM 3471 C C . THR B 1 2 ? 15.852 -19.672 -73.125 1 35.34 2 THR B C 1
ATOM 3473 O O . THR B 1 2 ? 14.984 -18.797 -73.125 1 35.34 2 THR B O 1
ATOM 3476 N N . SER B 1 3 ? 15.375 -20.875 -72.812 1 36.12 3 SER B N 1
ATOM 3477 C CA . SER B 1 3 ? 14.32 -21.047 -71.812 1 36.12 3 SER B CA 1
ATOM 3478 C C . SER B 1 3 ? 14.703 -20.406 -70.5 1 36.12 3 SER B C 1
ATOM 3480 O O . SER B 1 3 ? 15.68 -20.828 -69.875 1 36.12 3 SER B O 1
ATOM 3482 N N . VAL B 1 4 ? 14.562 -19.078 -70.375 1 37.19 4 VAL B N 1
ATOM 3483 C CA . VAL B 1 4 ? 14.719 -18.391 -69.062 1 37.19 4 VAL B CA 1
ATOM 3484 C C . VAL B 1 4 ? 13.781 -19.016 -68.062 1 37.19 4 VAL B C 1
ATOM 3486 O O . VAL B 1 4 ? 12.562 -19.047 -68.25 1 37.19 4 VAL B O 1
ATOM 3489 N N . GLU B 1 5 ? 14.211 -20.031 -67.312 1 31.09 5 GLU B N 1
ATOM 3490 C CA . GLU B 1 5 ? 13.477 -20.453 -66.125 1 31.09 5 GLU B CA 1
ATOM 3491 C C . GLU B 1 5 ? 13.102 -19.25 -65.25 1 31.09 5 GLU B C 1
ATOM 3493 O O . GLU B 1 5 ? 13.969 -18.469 -64.875 1 31.09 5 GLU B O 1
ATOM 3498 N N . LYS B 1 6 ? 11.914 -18.656 -65.5 1 38.84 6 LYS B N 1
ATOM 3499 C CA . LYS B 1 6 ? 11.281 -17.656 -64.625 1 38.84 6 LYS B CA 1
ATOM 3500 C C . LYS B 1 6 ? 11.469 -17.969 -63.156 1 38.84 6 LYS B C 1
ATOM 3502 O O . LYS B 1 6 ? 11.242 -19.094 -62.719 1 38.84 6 LYS B O 1
ATOM 3507 N N . GLY B 1 7 ? 12.367 -17.281 -62.562 1 35.38 7 GLY B N 1
ATOM 3508 C CA . GLY B 1 7 ? 12.57 -17.297 -61.125 1 35.38 7 GLY B CA 1
ATOM 3509 C C . GLY B 1 7 ? 11.281 -17.469 -60.344 1 35.38 7 GLY B C 1
ATOM 3510 O O . GLY B 1 7 ? 10.281 -16.797 -60.594 1 35.38 7 GLY B O 1
ATOM 3511 N N . LYS B 1 8 ? 10.945 -18.703 -59.938 1 40.88 8 LYS B N 1
ATOM 3512 C CA . LYS B 1 8 ? 9.836 -18.938 -59 1 40.88 8 LYS B CA 1
ATOM 3513 C C . LYS B 1 8 ? 9.742 -17.812 -57.969 1 40.88 8 LYS B C 1
ATOM 3515 O O . LYS B 1 8 ? 10.734 -17.5 -57.312 1 40.88 8 LYS B O 1
ATOM 3520 N N . ASP B 1 9 ? 9 -16.844 -58.25 1 37.44 9 ASP B N 1
ATOM 3521 C CA . ASP B 1 9 ? 8.562 -15.914 -57.219 1 37.44 9 ASP B CA 1
ATOM 3522 C C . ASP B 1 9 ? 8.328 -16.625 -55.906 1 37.44 9 ASP B C 1
ATOM 3524 O O . ASP B 1 9 ? 7.449 -17.484 -55.781 1 37.44 9 ASP B O 1
ATOM 3528 N N . VAL B 1 10 ? 9.305 -17.125 -55.25 1 40.97 10 VAL B N 1
ATOM 3529 C CA . VAL B 1 10 ? 9.109 -17.5 -53.844 1 40.97 10 VAL B CA 1
ATOM 3530 C C . VAL B 1 10 ? 8.109 -16.547 -53.188 1 40.97 10 VAL B C 1
ATOM 3532 O O . VAL B 1 10 ? 8.414 -15.375 -53 1 40.97 10 VAL B O 1
ATOM 3535 N N . THR B 1 11 ? 6.891 -16.609 -53.594 1 40.81 11 THR B N 1
ATOM 3536 C CA . THR B 1 11 ? 5.891 -15.945 -52.781 1 40.81 11 THR B CA 1
ATOM 3537 C C . THR B 1 11 ? 6.211 -16.125 -51.281 1 40.81 11 THR B C 1
ATOM 3539 O O . THR B 1 11 ? 6.301 -17.25 -50.812 1 40.81 11 THR B O 1
ATOM 3542 N N . GLU B 1 12 ? 7.109 -15.43 -50.719 1 44.31 12 GLU B N 1
ATOM 3543 C CA . GLU B 1 12 ? 7.328 -15.375 -49.281 1 44.31 12 GLU B CA 1
ATOM 3544 C C . GLU B 1 12 ? 6.027 -15.609 -48.5 1 44.31 12 GLU B C 1
ATOM 3546 O O . GLU B 1 12 ? 5.027 -14.93 -48.75 1 44.31 12 GLU B O 1
ATOM 3551 N N . GLU B 1 13 ? 5.617 -16.781 -48.219 1 46.84 13 GLU B N 1
ATOM 3552 C CA . GLU B 1 13 ? 4.477 -17.031 -47.344 1 46.84 13 GLU B CA 1
ATOM 3553 C C . GLU B 1 13 ? 4.383 -15.977 -46.25 1 46.84 13 GLU B C 1
ATOM 3555 O O . GLU B 1 13 ? 5.383 -15.648 -45.625 1 46.84 13 GLU B O 1
ATOM 3560 N N . PRO B 1 14 ? 3.428 -15.125 -46.312 1 51.91 14 PRO B N 1
ATOM 3561 C CA . PRO B 1 14 ? 3.295 -14.062 -45.344 1 51.91 14 PRO B CA 1
ATOM 3562 C C . PRO B 1 14 ? 3.48 -14.562 -43.906 1 51.91 14 PRO B C 1
ATOM 3564 O O . PRO B 1 14 ? 3.053 -15.672 -43.562 1 51.91 14 PRO B O 1
ATOM 3567 N N . VAL B 1 15 ? 4.473 -14.125 -43.156 1 63.19 15 VAL B N 1
ATOM 3568 C CA . VAL B 1 15 ? 4.758 -14.406 -41.75 1 63.19 15 VAL B CA 1
ATOM 3569 C C . VAL B 1 15 ? 3.465 -14.352 -40.938 1 63.19 15 VAL B C 1
ATOM 3571 O O . VAL B 1 15 ? 2.791 -13.312 -40.906 1 63.19 15 VAL B O 1
ATOM 3574 N N . ARG B 1 16 ? 2.936 -15.469 -40.562 1 73.56 16 ARG B N 1
ATOM 3575 C CA . ARG B 1 16 ? 1.72 -15.57 -39.781 1 73.56 16 ARG B CA 1
ATOM 3576 C C . ARG B 1 16 ? 1.922 -14.969 -38.406 1 73.56 16 ARG B C 1
ATOM 3578 O O . ARG B 1 16 ? 2.938 -15.219 -37.75 1 73.56 16 ARG B O 1
ATOM 3585 N N . ARG B 1 17 ? 1.143 -13.883 -38.156 1 78.5 17 ARG B N 1
ATOM 3586 C CA . ARG B 1 17 ? 1.149 -13.219 -36.844 1 78.5 17 ARG B CA 1
ATOM 3587 C C . ARG B 1 17 ? -0.202 -13.352 -36.156 1 78.5 17 ARG B C 1
ATOM 3589 O O . ARG B 1 17 ? -1.225 -13.562 -36.812 1 78.5 17 ARG B O 1
ATOM 3596 N N . GLN B 1 18 ? -0.136 -13.367 -34.875 1 81.56 18 GLN B N 1
ATOM 3597 C CA . GLN B 1 18 ? -1.382 -13.383 -34.125 1 81.56 18 GLN B CA 1
ATOM 3598 C C . GLN B 1 18 ? -2.244 -12.172 -34.438 1 81.56 18 GLN B C 1
ATOM 3600 O O . GLN B 1 18 ? -1.725 -11.07 -34.656 1 81.56 18 GLN B O 1
ATOM 3605 N N . PRO B 1 19 ? -3.484 -12.359 -34.5 1 81.06 19 PRO B N 1
ATOM 3606 C CA . PRO B 1 19 ? -4.383 -11.242 -34.812 1 81.06 19 PRO B CA 1
ATOM 3607 C C . PRO B 1 19 ? -4.336 -10.141 -33.75 1 81.06 19 PRO B C 1
ATOM 3609 O O . PRO B 1 19 ? -4.004 -10.398 -32.594 1 81.06 19 PRO B O 1
ATOM 3612 N N . THR B 1 20 ? -4.617 -8.914 -34.219 1 82.06 20 THR B N 1
ATOM 3613 C CA . THR B 1 20 ? -4.633 -7.758 -33.344 1 82.06 20 THR B CA 1
ATOM 3614 C C . THR B 1 20 ? -5.895 -6.93 -33.531 1 82.06 20 THR B C 1
ATOM 3616 O O . THR B 1 20 ? -6.473 -6.938 -34.625 1 82.06 20 THR B O 1
ATOM 3619 N N . TYR B 1 21 ? -6.266 -6.227 -32.531 1 80.88 21 TYR B N 1
ATOM 3620 C CA . TYR B 1 21 ? -7.418 -5.34 -32.656 1 80.88 21 TYR B CA 1
ATOM 3621 C C . TYR B 1 21 ? -7.141 -4.199 -33.625 1 80.88 21 TYR B C 1
ATOM 3623 O O . TYR B 1 21 ? -8.039 -3.771 -34.344 1 80.88 21 TYR B O 1
ATOM 3631 N N . LYS B 1 22 ? -5.988 -3.711 -33.688 1 76.25 22 LYS B N 1
ATOM 3632 C CA . LYS B 1 22 ? -5.59 -2.564 -34.5 1 76.25 22 LYS B CA 1
ATOM 3633 C C . LYS B 1 22 ? -5.797 -2.844 -35.969 1 76.25 22 LYS B C 1
ATOM 3635 O O . LYS B 1 22 ? -6.312 -1.995 -36.688 1 76.25 22 LYS B O 1
ATOM 3640 N N . GLU B 1 23 ? -5.496 -4.062 -36.406 1 77.19 23 GLU B N 1
ATOM 3641 C CA . GLU B 1 23 ? -5.613 -4.438 -37.812 1 77.19 23 GLU B CA 1
ATOM 3642 C C . GLU B 1 23 ? -7.012 -4.961 -38.125 1 77.19 23 GLU B C 1
ATOM 3644 O O . GLU B 1 23 ? -7.387 -5.062 -39.281 1 77.19 23 GLU B O 1
ATOM 3649 N N . GLY B 1 24 ? -7.672 -5.281 -37.062 1 78.69 24 GLY B N 1
ATOM 3650 C CA . GLY B 1 24 ? -9.023 -5.789 -37.25 1 78.69 24 GLY B CA 1
ATOM 3651 C C . GLY B 1 24 ? -9.07 -7.145 -37.906 1 78.69 24 GLY B C 1
ATOM 3652 O O . GLY B 1 24 ? -10.07 -7.492 -38.562 1 78.69 24 GLY B O 1
ATOM 3653 N N . ASN B 1 25 ? -8.023 -7.832 -37.938 1 79.69 25 ASN B N 1
ATOM 3654 C CA . ASN B 1 25 ? -7.91 -9.094 -38.656 1 79.69 25 ASN B CA 1
ATOM 3655 C C . ASN B 1 25 ? -8.125 -10.289 -37.719 1 79.69 25 ASN B C 1
ATOM 3657 O O . ASN B 1 25 ? -7.336 -11.234 -37.719 1 79.69 25 ASN B O 1
ATOM 3661 N N . TYR B 1 26 ? -9.102 -10.289 -36.906 1 86.38 26 TYR B N 1
ATOM 3662 C CA . TYR B 1 26 ? -9.328 -11.406 -36 1 86.38 26 TYR B CA 1
ATOM 3663 C C . TYR B 1 26 ? -10.703 -12.016 -36.219 1 86.38 26 TYR B C 1
ATOM 3665 O O . TYR B 1 26 ? -11.625 -11.344 -36.688 1 86.38 26 TYR B O 1
ATOM 3673 N N . GLU B 1 27 ? -10.727 -13.281 -36 1 91.5 27 GLU B N 1
ATOM 3674 C CA . GLU B 1 27 ? -12 -13.992 -35.938 1 91.5 27 GLU B CA 1
ATOM 3675 C C . GLU B 1 27 ? -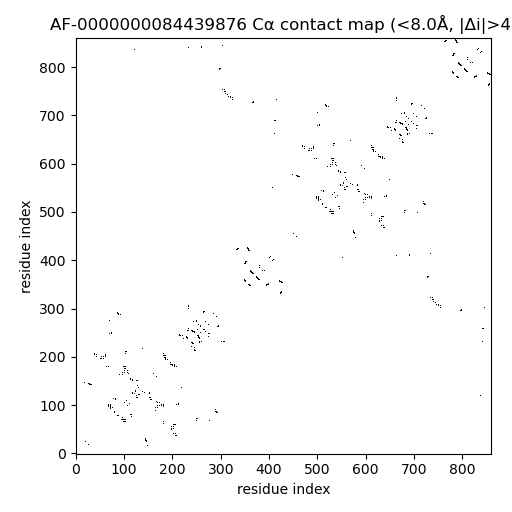12.516 -14.062 -34.5 1 91.5 27 GLU B C 1
ATOM 3677 O O . GLU B 1 27 ? -11.742 -14.289 -33.562 1 91.5 27 GLU B O 1
ATOM 3682 N N . ILE B 1 28 ? -13.797 -13.891 -34.406 1 93.88 28 ILE B N 1
ATOM 3683 C CA . ILE B 1 28 ? -14.398 -13.852 -33.094 1 93.88 28 ILE B CA 1
ATOM 3684 C C . ILE B 1 28 ? -14.672 -15.273 -32.594 1 93.88 28 ILE B C 1
ATOM 3686 O O . ILE B 1 28 ? -15.195 -16.094 -33.344 1 93.88 28 ILE B O 1
ATOM 3690 N N . ASN B 1 29 ? -14.242 -15.555 -31.438 1 94.56 29 ASN B N 1
ATOM 3691 C CA . ASN B 1 29 ? -14.609 -16.781 -30.734 1 94.56 29 ASN B CA 1
ATOM 3692 C C . ASN B 1 29 ? -15.945 -16.641 -30.016 1 94.56 29 ASN B C 1
ATOM 3694 O O . ASN B 1 29 ? -15.992 -16.188 -28.859 1 94.56 29 ASN B O 1
ATOM 3698 N N . TYR B 1 30 ? -16.984 -17.156 -30.547 1 94.5 30 TYR B N 1
ATOM 3699 C CA . TYR B 1 30 ? -18.328 -16.906 -30.062 1 94.5 30 TYR B CA 1
ATOM 3700 C C . TYR B 1 30 ? -18.594 -17.688 -28.781 1 94.5 30 TYR B C 1
ATOM 3702 O O . TYR B 1 30 ? -19.422 -17.281 -27.953 1 94.5 30 TYR B O 1
ATOM 3710 N N . VAL B 1 31 ? -17.953 -18.797 -28.719 1 92.38 31 VAL B N 1
ATOM 3711 C CA . VAL B 1 31 ? -18.094 -19.562 -27.469 1 92.38 31 VAL B CA 1
ATOM 3712 C C . VAL B 1 31 ? -17.562 -18.734 -26.297 1 92.38 31 VAL B C 1
ATOM 3714 O O . VAL B 1 31 ? -18.219 -18.609 -25.266 1 92.38 31 VAL B O 1
ATOM 3717 N N . ALA B 1 32 ? -16.422 -18.125 -26.531 1 94.38 32 ALA B N 1
ATOM 3718 C CA . ALA B 1 32 ? -15.828 -17.281 -25.5 1 94.38 32 ALA B CA 1
ATOM 3719 C C . ALA B 1 32 ? -16.703 -16.078 -25.203 1 94.38 32 ALA B C 1
ATOM 3721 O O . ALA B 1 32 ? -16.906 -15.719 -24.031 1 94.38 32 ALA B O 1
ATOM 3722 N N . VAL B 1 33 ? -17.266 -15.516 -26.172 1 95.69 33 VAL B N 1
ATOM 3723 C CA . VAL B 1 33 ? -18.125 -14.352 -26.016 1 95.69 33 VAL B CA 1
ATOM 3724 C C . VAL B 1 33 ? -19.359 -14.727 -25.203 1 95.69 33 VAL B C 1
ATOM 3726 O O . VAL B 1 33 ? -19.797 -13.969 -24.328 1 95.69 33 VAL B O 1
ATOM 3729 N N . ALA B 1 34 ? -19.844 -15.844 -25.5 1 95.38 34 ALA B N 1
ATOM 3730 C CA . ALA B 1 34 ? -21.031 -16.297 -24.781 1 95.38 34 ALA B CA 1
ATOM 3731 C C . ALA B 1 34 ? -20.703 -16.562 -23.312 1 95.38 34 ALA B C 1
ATOM 3733 O O . ALA B 1 34 ? -21.453 -16.141 -22.422 1 95.38 34 ALA B O 1
ATOM 3734 N N . VAL B 1 35 ? -19.625 -17.219 -23.109 1 95.19 35 VAL B N 1
ATOM 3735 C CA . VAL B 1 35 ? -19.234 -17.594 -21.75 1 95.19 35 VAL B CA 1
ATOM 3736 C C . VAL B 1 35 ? -18.969 -16.344 -20.922 1 95.19 35 VAL B C 1
ATOM 3738 O O . VAL B 1 35 ? -19.312 -16.281 -19.734 1 95.19 35 VAL B O 1
ATOM 3741 N N . LEU B 1 36 ? -18.453 -15.312 -21.531 1 96.38 36 LEU B N 1
ATOM 3742 C CA . LEU B 1 36 ? -18.109 -14.07 -20.844 1 96.38 36 LEU B CA 1
ATOM 3743 C C . LEU B 1 36 ? -19.328 -13.164 -20.719 1 96.38 36 LEU B C 1
ATOM 3745 O O . LEU B 1 36 ? -19.5 -12.484 -19.703 1 96.38 36 LEU B O 1
ATOM 3749 N N . GLY B 1 37 ? -20.203 -13.164 -21.688 1 97.06 37 GLY B N 1
ATOM 3750 C CA . GLY B 1 37 ? -21.266 -12.188 -21.797 1 97.06 37 GLY B CA 1
ATOM 3751 C C . GLY B 1 37 ? -22.562 -12.641 -21.141 1 97.06 37 GLY B C 1
ATOM 3752 O O . GLY B 1 37 ? -23.281 -11.836 -20.547 1 97.06 37 GLY B O 1
ATOM 3753 N N . LEU B 1 38 ? -22.859 -13.914 -21.203 1 96.56 38 LEU B N 1
ATOM 3754 C CA . LEU B 1 38 ? -24.156 -14.406 -20.766 1 96.56 38 LEU B CA 1
ATOM 3755 C C . LEU B 1 38 ? -24.312 -14.234 -19.25 1 96.56 38 LEU B C 1
ATOM 3757 O O . LEU B 1 38 ? -25.359 -13.789 -18.781 1 96.56 38 LEU B O 1
ATOM 3761 N N . PRO B 1 39 ? -23.297 -14.594 -18.516 1 97.94 39 PRO B N 1
ATOM 3762 C CA . PRO B 1 39 ? -23.469 -14.352 -17.078 1 97.94 39 PRO B CA 1
ATOM 3763 C C . PRO B 1 39 ? -23.688 -12.875 -16.75 1 97.94 39 PRO B C 1
ATOM 3765 O O . PRO B 1 39 ? -24.516 -12.547 -15.898 1 97.94 39 PRO B O 1
ATOM 3768 N N . ILE B 1 40 ? -22.984 -12 -17.391 1 97.69 40 ILE B N 1
ATOM 3769 C CA . ILE B 1 40 ? -23.141 -10.57 -17.172 1 97.69 40 ILE B CA 1
ATOM 3770 C C . ILE B 1 40 ? -24.578 -10.156 -17.531 1 97.69 40 ILE B C 1
ATOM 3772 O O . ILE B 1 40 ? -25.219 -9.438 -16.766 1 97.69 40 ILE B O 1
ATOM 3776 N N . ALA B 1 41 ? -25.062 -10.617 -18.672 1 97.56 41 ALA B N 1
ATOM 3777 C CA . ALA B 1 41 ? -26.422 -10.312 -19.109 1 97.56 41 ALA B CA 1
ATOM 3778 C C . ALA B 1 41 ? -27.453 -10.812 -18.094 1 97.56 41 ALA B C 1
ATOM 3780 O O . ALA B 1 41 ? -28.422 -10.117 -17.797 1 97.56 41 ALA B O 1
ATOM 3781 N N . GLY B 1 42 ? -27.188 -11.977 -17.625 1 97.19 42 GLY B N 1
ATOM 3782 C CA . GLY B 1 42 ? -28.078 -12.523 -16.609 1 97.19 42 GLY B CA 1
ATOM 3783 C C . GLY B 1 42 ? -28.156 -11.672 -15.359 1 97.19 42 GLY B C 1
ATOM 3784 O O . GLY B 1 42 ? -29.25 -11.445 -14.828 1 97.19 42 GLY B O 1
ATOM 3785 N N . VAL B 1 43 ? -27.109 -11.203 -14.891 1 97 43 VAL B N 1
ATOM 3786 C CA . VAL B 1 43 ? -27.062 -10.367 -13.695 1 97 43 VAL B CA 1
ATOM 3787 C C . VAL B 1 43 ? -27.781 -9.047 -13.961 1 97 43 VAL B C 1
ATOM 3789 O O . VAL B 1 43 ? -28.516 -8.547 -13.109 1 97 43 VAL B O 1
ATOM 3792 N N . LEU B 1 44 ? -27.641 -8.5 -15.109 1 96.44 44 LEU B N 1
ATOM 3793 C CA . LEU B 1 44 ? -28.297 -7.258 -15.477 1 96.44 44 LEU B CA 1
ATOM 3794 C C . LEU B 1 44 ? -29.812 -7.445 -15.531 1 96.44 44 LEU B C 1
ATOM 3796 O O . LEU B 1 44 ? -30.578 -6.57 -15.102 1 96.44 44 LEU B O 1
ATOM 3800 N N . VAL B 1 45 ? -30.203 -8.547 -16.047 1 95.19 45 VAL B N 1
ATOM 3801 C CA . VAL B 1 45 ? -31.625 -8.867 -16.094 1 95.19 45 VAL B CA 1
ATOM 3802 C C . VAL B 1 45 ? -32.188 -8.938 -14.672 1 95.19 45 VAL B C 1
ATOM 3804 O O . VAL B 1 45 ? -33.281 -8.398 -14.398 1 95.19 45 VAL B O 1
ATOM 3807 N N . ALA B 1 46 ? -31.469 -9.594 -13.82 1 95.81 46 ALA B N 1
ATOM 3808 C CA . ALA B 1 46 ? -31.906 -9.695 -12.43 1 95.81 46 ALA B CA 1
ATOM 3809 C C . ALA B 1 46 ? -32.031 -8.312 -11.789 1 95.81 46 ALA B C 1
ATOM 3811 O O . ALA B 1 46 ? -33 -8.047 -11.062 1 95.81 46 ALA B O 1
ATOM 3812 N N . ALA B 1 47 ? -31.094 -7.449 -12.008 1 92.69 47 ALA B N 1
ATOM 3813 C CA . ALA B 1 47 ? -31.109 -6.094 -11.469 1 92.69 47 ALA B CA 1
ATOM 3814 C C . ALA B 1 47 ? -32.312 -5.316 -12.008 1 92.69 47 ALA B C 1
ATOM 3816 O O . ALA B 1 47 ? -33 -4.633 -11.25 1 92.69 47 ALA B O 1
ATOM 3817 N N . PHE B 1 48 ? -32.594 -5.48 -13.297 1 94.12 48 PHE B N 1
ATOM 3818 C CA . PHE B 1 48 ? -33.719 -4.773 -13.93 1 94.12 48 PHE B CA 1
ATOM 3819 C C . PHE B 1 48 ? -35.062 -5.305 -13.43 1 94.12 48 PHE B C 1
ATOM 3821 O O . PHE B 1 48 ? -36.031 -4.551 -13.32 1 94.12 48 PHE B O 1
ATOM 3828 N N . MET B 1 49 ? -35.062 -6.543 -13.109 1 94.88 49 MET B N 1
ATOM 3829 C CA . MET B 1 49 ? -36.312 -7.176 -12.641 1 94.88 49 MET B CA 1
ATOM 3830 C C . MET B 1 49 ? -36.5 -6.93 -11.148 1 94.88 49 MET B C 1
ATOM 3832 O O . MET B 1 49 ? -37.531 -7.27 -10.594 1 94.88 49 MET B O 1
ATOM 3836 N N . GLY B 1 50 ? -35.531 -6.414 -10.461 1 92.62 50 GLY B N 1
ATOM 3837 C CA . GLY B 1 50 ? -35.625 -6.082 -9.047 1 92.62 50 GLY B CA 1
ATOM 3838 C C . GLY B 1 50 ? -35.5 -7.289 -8.141 1 92.62 50 GLY B C 1
ATOM 3839 O O . GLY B 1 50 ? -36.125 -7.344 -7.082 1 92.62 50 GLY B O 1
ATOM 3840 N N . VAL B 1 51 ? -34.719 -8.297 -8.625 1 93.94 51 VAL B N 1
ATOM 3841 C CA . VAL B 1 51 ? -34.5 -9.461 -7.777 1 93.94 51 VAL B CA 1
ATOM 3842 C C . VAL B 1 51 ? -33.656 -9.055 -6.559 1 93.94 51 VAL B C 1
ATOM 3844 O O . VAL B 1 51 ? -32.562 -8.547 -6.695 1 93.94 51 VAL B O 1
ATOM 3847 N N . PRO B 1 52 ? -34.219 -9.273 -5.418 1 90.69 52 PRO B N 1
ATOM 3848 C CA . PRO B 1 52 ? -33.469 -8.828 -4.23 1 90.69 52 PRO B CA 1
ATOM 3849 C C . PRO B 1 52 ? -32.281 -9.703 -3.916 1 90.69 52 PRO B C 1
ATOM 3851 O O . PRO B 1 52 ? -32.312 -10.914 -4.156 1 90.69 52 PRO B O 1
ATOM 3854 N N . LEU B 1 53 ? -31.266 -9.148 -3.416 1 91.88 53 LEU B N 1
ATOM 3855 C CA . LEU B 1 53 ? -30.094 -9.867 -2.934 1 91.88 53 LEU B CA 1
ATOM 3856 C C . LEU B 1 53 ? -30.188 -10.102 -1.43 1 91.88 53 LEU B C 1
ATOM 3858 O O . LEU B 1 53 ? -30.016 -9.164 -0.644 1 91.88 53 LEU B O 1
ATOM 3862 N N . GLN B 1 54 ? -30.422 -11.336 -1.109 1 90.75 54 GLN B N 1
ATOM 3863 C CA . GLN B 1 54 ? -30.469 -11.703 0.303 1 90.75 54 GLN B CA 1
ATOM 3864 C C . GLN B 1 54 ? -29.062 -11.945 0.862 1 90.75 54 GLN B C 1
ATOM 3866 O O . GLN B 1 54 ? -28.188 -12.445 0.157 1 90.75 54 GLN B O 1
ATOM 3871 N N . TRP B 1 55 ? -28.953 -11.688 2.133 1 87.38 55 TRP B N 1
ATOM 3872 C CA . TRP B 1 55 ? -27.656 -11.812 2.785 1 87.38 55 TRP B CA 1
ATOM 3873 C C . TRP B 1 55 ? -27.141 -13.25 2.725 1 87.38 55 TRP B C 1
ATOM 3875 O O . TRP B 1 55 ? -25.969 -13.492 2.453 1 87.38 55 TRP B O 1
ATOM 3885 N N . LYS B 1 56 ? -28.031 -14.156 3.045 1 93.75 56 LYS B N 1
ATOM 3886 C CA . LYS B 1 56 ? -27.641 -15.562 3.014 1 93.75 56 LYS B CA 1
ATOM 3887 C C . LYS B 1 56 ? -27.188 -15.977 1.617 1 93.75 56 LYS B C 1
ATOM 3889 O O . LYS B 1 56 ? -26.25 -16.766 1.471 1 93.75 56 LYS B O 1
ATOM 3894 N N . THR B 1 57 ? -27.859 -15.43 0.613 1 96.94 57 THR B N 1
ATOM 3895 C CA . THR B 1 57 ? -27.5 -15.711 -0.774 1 96.94 57 THR B CA 1
ATOM 3896 C C . THR B 1 57 ? -26.156 -15.07 -1.132 1 96.94 57 THR B C 1
ATOM 3898 O O . THR B 1 57 ? -25.359 -15.664 -1.843 1 96.94 57 THR B O 1
ATOM 3901 N N . PHE B 1 58 ? -25.984 -13.922 -0.608 1 95.62 58 PHE B N 1
ATOM 3902 C CA . PHE B 1 58 ? -24.703 -13.258 -0.808 1 95.62 58 PHE B CA 1
ATOM 3903 C C . PHE B 1 58 ? -23.562 -14.086 -0.209 1 95.62 58 PHE B C 1
ATOM 3905 O O . PHE B 1 58 ? -22.531 -14.281 -0.848 1 95.62 58 PHE B O 1
ATOM 3912 N N . VAL B 1 59 ? -23.781 -14.57 0.962 1 96.5 59 VAL B N 1
ATOM 3913 C CA . VAL B 1 59 ? -22.766 -15.375 1.637 1 96.5 59 VAL B CA 1
ATOM 3914 C C . VAL B 1 59 ? -22.5 -16.641 0.838 1 96.5 59 VAL B C 1
ATOM 3916 O O . VAL B 1 59 ? -21.344 -17.078 0.7 1 96.5 59 VAL B O 1
ATOM 3919 N N . THR B 1 60 ? -23.578 -17.188 0.327 1 98.25 60 THR B N 1
ATOM 3920 C CA . THR B 1 60 ? -23.438 -18.375 -0.506 1 98.25 60 THR B CA 1
ATOM 3921 C C . THR B 1 60 ? -22.625 -18.062 -1.755 1 98.25 60 THR B C 1
ATOM 3923 O O . THR B 1 60 ? -21.781 -18.875 -2.17 1 98.25 60 THR B O 1
ATOM 3926 N N . ALA B 1 61 ? -22.828 -16.906 -2.297 1 98.5 61 ALA B N 1
ATOM 3927 C CA . ALA B 1 61 ? -22.047 -16.5 -3.461 1 98.5 61 ALA B CA 1
ATOM 3928 C C . ALA B 1 61 ? -20.562 -16.391 -3.121 1 98.5 61 ALA B C 1
ATOM 3930 O O . ALA B 1 61 ? -19.703 -16.844 -3.893 1 98.5 61 ALA B O 1
ATOM 3931 N N . VAL B 1 62 ? -20.266 -15.898 -1.98 1 97.81 62 VAL B N 1
ATOM 3932 C CA . VAL B 1 62 ? -18.891 -15.734 -1.543 1 97.81 62 VAL B CA 1
ATOM 3933 C C . VAL B 1 62 ? -18.25 -17.109 -1.317 1 97.81 62 VAL B C 1
ATOM 3935 O O . VAL B 1 62 ? -17.109 -17.344 -1.717 1 97.81 62 VAL B O 1
ATOM 3938 N N . LEU B 1 63 ? -19 -17.984 -0.733 1 98.31 63 LEU B N 1
ATOM 3939 C CA . LEU B 1 63 ? -18.484 -19.328 -0.47 1 98.31 63 LEU B CA 1
ATOM 3940 C C . LEU B 1 63 ? -18.203 -20.078 -1.773 1 98.31 63 LEU B C 1
ATOM 3942 O O . LEU B 1 63 ? -17.203 -20.781 -1.884 1 98.31 63 LEU B O 1
ATOM 3946 N N . PHE B 1 64 ? -19.047 -19.859 -2.697 1 98.62 64 PHE B N 1
ATOM 3947 C CA . PHE B 1 64 ? -18.828 -20.547 -3.963 1 98.62 64 PHE B CA 1
ATOM 3948 C C . PHE B 1 64 ? -17.75 -19.844 -4.781 1 98.62 64 PHE B C 1
ATOM 3950 O O . PHE B 1 64 ? -17.125 -20.469 -5.637 1 98.62 64 PHE B O 1
ATOM 3957 N N . TYR B 1 65 ? -17.641 -18.562 -4.551 1 98.44 65 TYR B N 1
ATOM 3958 C CA . TYR B 1 65 ? -16.469 -17.891 -5.113 1 98.44 65 TYR B CA 1
ATOM 3959 C C . TYR B 1 65 ? -15.18 -18.531 -4.609 1 98.44 65 TYR B C 1
ATOM 3961 O O . TYR B 1 65 ? -14.258 -18.797 -5.395 1 98.44 65 TYR B O 1
ATOM 3969 N N . MET B 1 66 ? -15.148 -18.828 -3.377 1 98.31 66 MET B N 1
ATOM 3970 C CA . MET B 1 66 ? -13.984 -19.484 -2.787 1 98.31 66 MET B CA 1
ATOM 3971 C C . MET B 1 66 ? -13.859 -20.922 -3.273 1 98.31 66 MET B C 1
ATOM 3973 O O . MET B 1 66 ? -12.758 -21.391 -3.555 1 98.31 66 MET B O 1
ATOM 3977 N N . PHE B 1 67 ? -14.938 -21.562 -3.396 1 98.75 67 PHE B N 1
ATOM 3978 C CA . PHE B 1 67 ? -14.953 -22.953 -3.818 1 98.75 67 PHE B CA 1
ATOM 3979 C C . PHE B 1 67 ? -14.461 -23.094 -5.254 1 98.75 67 PHE B C 1
ATOM 3981 O O . PHE B 1 67 ? -13.57 -23.891 -5.535 1 98.75 67 PHE B O 1
ATOM 3988 N N . ASN B 1 68 ? -15.008 -22.281 -6.113 1 98.81 68 ASN B N 1
ATOM 3989 C CA . ASN B 1 68 ? -14.641 -22.375 -7.523 1 98.81 68 ASN B CA 1
ATOM 3990 C C . ASN B 1 68 ? -13.336 -21.641 -7.816 1 98.81 68 ASN B C 1
ATOM 3992 O O . ASN B 1 68 ? -12.469 -22.156 -8.516 1 98.81 68 ASN B O 1
ATOM 3996 N N . GLY B 1 69 ? -13.219 -20.469 -7.277 1 98.44 69 GLY B N 1
ATOM 3997 C CA . GLY B 1 69 ? -12.07 -19.625 -7.59 1 98.44 69 GLY B CA 1
ATOM 3998 C C . GLY B 1 69 ? -10.82 -20.031 -6.828 1 98.44 69 GLY B C 1
ATOM 3999 O O . GLY B 1 69 ? -9.727 -20.062 -7.398 1 98.44 69 GLY B O 1
ATOM 4000 N N . CYS B 1 70 ? -10.93 -20.328 -5.598 1 98.62 70 CYS B N 1
ATOM 4001 C CA . CYS B 1 70 ? -9.766 -20.656 -4.781 1 98.62 70 CYS B CA 1
ATOM 4002 C C . CYS B 1 70 ? -9.469 -22.156 -4.832 1 98.62 70 CYS B C 1
ATOM 4004 O O . CYS B 1 70 ? -8.539 -22.578 -5.516 1 98.62 70 CYS B O 1
ATOM 4006 N N . LEU B 1 71 ? -10.328 -22.969 -4.363 1 98.69 71 LEU B N 1
ATOM 4007 C CA . LEU B 1 71 ? -10.102 -24.406 -4.34 1 98.69 71 LEU B CA 1
ATOM 4008 C C . LEU B 1 71 ? -9.969 -24.969 -5.754 1 98.69 71 LEU B C 1
ATOM 4010 O O . LEU B 1 71 ? -9.086 -25.781 -6.027 1 98.69 71 LEU B O 1
ATOM 4014 N N . GLY B 1 72 ? -10.789 -24.469 -6.551 1 98.75 72 GLY B N 1
ATOM 4015 C CA . GLY B 1 72 ? -10.805 -24.984 -7.918 1 98.75 72 GLY B CA 1
ATOM 4016 C C . GLY B 1 72 ? -9.656 -24.453 -8.758 1 98.75 72 GLY B C 1
ATOM 4017 O O . GLY B 1 72 ? -8.844 -25.234 -9.258 1 98.75 72 GLY B O 1
ATOM 4018 N N . VAL B 1 73 ? -9.547 -23.172 -8.828 1 98.69 73 VAL B N 1
ATOM 4019 C CA . VAL B 1 73 ? -8.617 -22.578 -9.781 1 98.69 73 VAL B CA 1
ATOM 4020 C C . VAL B 1 73 ? -7.238 -22.438 -9.141 1 98.69 73 VAL B C 1
ATOM 4022 O O . VAL B 1 73 ? -6.258 -23 -9.633 1 98.69 73 VAL B O 1
ATOM 4025 N N . THR B 1 74 ? -7.082 -21.766 -8.047 1 98.75 74 THR B N 1
ATOM 4026 C CA . THR B 1 74 ? -5.758 -21.422 -7.539 1 98.75 74 THR B CA 1
ATOM 4027 C C . THR B 1 74 ? -5.102 -22.656 -6.898 1 98.75 74 THR B C 1
ATOM 4029 O O . THR B 1 74 ? -3.938 -22.953 -7.172 1 98.75 74 THR B O 1
ATOM 4032 N N . VAL B 1 75 ? -5.852 -23.422 -6.152 1 98.81 75 VAL B N 1
ATOM 4033 C CA . VAL B 1 75 ? -5.32 -24.625 -5.516 1 98.81 75 VAL B CA 1
ATOM 4034 C C . VAL B 1 75 ? -5.199 -25.75 -6.543 1 98.81 75 VAL B C 1
ATOM 4036 O O . VAL B 1 75 ? -4.16 -26.406 -6.641 1 98.81 75 VAL B O 1
ATOM 4039 N N . GLY B 1 76 ? -6.215 -25.938 -7.312 1 98.75 76 GLY B N 1
ATOM 4040 C CA . GLY B 1 76 ? -6.305 -27.062 -8.219 1 98.75 76 GLY B CA 1
ATOM 4041 C C . GLY B 1 76 ? -5.629 -26.812 -9.555 1 98.75 76 GLY B C 1
ATOM 4042 O O . GLY B 1 76 ? -4.488 -27.219 -9.766 1 98.75 76 GLY B O 1
ATOM 4043 N N . TYR B 1 77 ? -6.25 -26.016 -10.445 1 98.62 77 TYR B N 1
ATOM 4044 C CA . TYR B 1 77 ? -5.766 -25.797 -11.805 1 98.62 77 TYR B CA 1
ATOM 4045 C C . TYR B 1 77 ? -4.344 -25.25 -11.789 1 98.62 77 TYR B C 1
ATOM 4047 O O . TYR B 1 77 ? -3.479 -25.734 -12.531 1 98.62 77 TYR B O 1
ATOM 4055 N N . HIS B 1 78 ? -4.059 -24.344 -10.953 1 98.62 78 HIS B N 1
ATOM 4056 C CA . HIS B 1 78 ? -2.838 -23.547 -10.992 1 98.62 78 HIS B CA 1
ATOM 4057 C C . HIS B 1 78 ? -1.698 -24.25 -10.266 1 98.62 78 HIS B C 1
ATOM 4059 O O . HIS B 1 78 ? -0.79 -24.797 -10.898 1 98.62 78 HIS B O 1
ATOM 4065 N N . ARG B 1 79 ? -1.837 -24.469 -8.93 1 98.44 79 ARG B N 1
ATOM 4066 C CA . ARG B 1 79 ? -0.709 -24.938 -8.133 1 98.44 79 ARG B CA 1
ATOM 4067 C C . ARG B 1 79 ? -0.547 -26.453 -8.25 1 98.44 79 ARG B C 1
ATOM 4069 O O . ARG B 1 79 ? 0.576 -26.969 -8.281 1 98.44 79 ARG B O 1
ATOM 4076 N N . LEU B 1 80 ? -1.651 -27.156 -8.344 1 98.44 80 LEU B N 1
ATOM 4077 C CA . LEU B 1 80 ? -1.597 -28.609 -8.398 1 98.44 80 LEU B CA 1
ATOM 4078 C C . LEU B 1 80 ? -1.322 -29.094 -9.812 1 98.44 80 LEU B C 1
ATOM 4080 O O . LEU B 1 80 ? -0.276 -29.688 -10.086 1 98.44 80 LEU B O 1
ATOM 4084 N N . PHE B 1 81 ? -2.207 -28.766 -10.742 1 98 81 PHE B N 1
ATOM 4085 C CA . PHE B 1 81 ? -2.168 -29.406 -12.055 1 98 81 PHE B CA 1
ATOM 4086 C C . PHE B 1 81 ? -1.148 -28.719 -12.961 1 98 81 PHE B C 1
ATOM 4088 O O . PHE B 1 81 ? -0.442 -29.375 -13.719 1 98 81 PHE B O 1
ATOM 4095 N N . SER B 1 82 ? -1.018 -27.453 -12.938 1 97.44 82 SER B N 1
ATOM 4096 C CA . SER B 1 82 ? -0.121 -26.734 -13.844 1 97.44 82 SER B CA 1
ATOM 4097 C C . SER B 1 82 ? 1.323 -26.797 -13.352 1 97.44 82 SER B C 1
ATOM 4099 O O . SER B 1 82 ? 2.217 -27.219 -14.094 1 97.44 82 SER B O 1
ATOM 4101 N N . HIS B 1 83 ? 1.561 -26.453 -12.102 1 96.81 83 HIS B N 1
ATOM 4102 C CA . HIS B 1 83 ? 2.93 -26.266 -11.633 1 96.81 83 HIS B CA 1
ATOM 4103 C C . HIS B 1 83 ? 3.4 -27.484 -10.836 1 96.81 83 HIS B C 1
ATOM 4105 O O . HIS B 1 83 ? 4.586 -27.594 -10.523 1 96.81 83 HIS B O 1
ATOM 4111 N N . ARG B 1 84 ? 2.523 -28.344 -10.508 1 95.31 84 ARG B N 1
ATOM 4112 C CA . ARG B 1 84 ? 2.877 -29.531 -9.734 1 95.31 84 ARG B CA 1
ATOM 4113 C C . ARG B 1 84 ? 3.686 -29.156 -8.492 1 95.31 84 ARG B C 1
ATOM 4115 O O . ARG B 1 84 ? 4.707 -29.781 -8.203 1 95.31 84 ARG B O 1
ATOM 4122 N N . SER B 1 85 ? 3.217 -28.188 -7.867 1 96.69 85 SER B N 1
ATOM 4123 C CA . SER B 1 85 ? 3.908 -27.672 -6.691 1 96.69 85 SER B CA 1
ATOM 4124 C C . SER B 1 85 ? 3.75 -28.609 -5.496 1 96.69 85 SER B C 1
ATOM 4126 O O . SER B 1 85 ? 4.457 -28.469 -4.496 1 96.69 85 SER B O 1
ATOM 4128 N N . TYR B 1 86 ? 2.91 -29.516 -5.578 1 97.25 86 TYR B N 1
ATOM 4129 C CA . TYR B 1 86 ? 2.699 -30.578 -4.609 1 97.25 86 TYR B CA 1
ATOM 4130 C C . TYR B 1 86 ? 1.994 -31.766 -5.25 1 97.25 86 TYR B C 1
ATOM 4132 O O . TYR B 1 86 ? 1.563 -31.703 -6.402 1 97.25 86 TYR B O 1
ATOM 4140 N N . THR B 1 87 ? 1.999 -32.875 -4.566 1 96.88 87 THR B N 1
ATOM 4141 C CA . THR B 1 87 ? 1.236 -34.031 -4.992 1 96.88 87 THR B CA 1
ATOM 4142 C C . THR B 1 87 ? -0.041 -34.188 -4.168 1 96.88 87 THR B C 1
ATOM 4144 O O . THR B 1 87 ? -0.045 -33.906 -2.967 1 96.88 87 THR B O 1
ATOM 4147 N N . ALA B 1 88 ? -1.06 -34.562 -4.855 1 98.25 88 ALA B N 1
ATOM 4148 C CA . ALA B 1 88 ? -2.348 -34.625 -4.172 1 98.25 88 ALA B CA 1
ATOM 4149 C C . ALA B 1 88 ? -2.928 -36.031 -4.258 1 98.25 88 ALA B C 1
ATOM 4151 O O . ALA B 1 88 ? -2.668 -36.781 -5.223 1 98.25 88 ALA B O 1
ATOM 4152 N N . SER B 1 89 ? -3.693 -36.406 -3.215 1 98.25 89 SER B N 1
ATOM 4153 C CA . SER B 1 89 ? -4.465 -37.625 -3.277 1 98.25 89 SER B CA 1
ATOM 4154 C C . SER B 1 89 ? -5.496 -37.594 -4.398 1 98.25 89 SER B C 1
ATOM 4156 O O . SER B 1 89 ? -5.883 -36.5 -4.848 1 98.25 89 SER B O 1
ATOM 4158 N N . THR B 1 90 ? -5.902 -38.75 -4.812 1 97.75 90 THR B N 1
ATOM 4159 C CA . THR B 1 90 ? -6.879 -38.812 -5.891 1 97.75 90 THR B CA 1
ATOM 4160 C C . THR B 1 90 ? -8.18 -38.125 -5.492 1 97.75 90 THR B C 1
ATOM 4162 O O . THR B 1 90 ? -8.789 -37.438 -6.305 1 97.75 90 THR B O 1
ATOM 4165 N N . ALA B 1 91 ? -8.547 -38.312 -4.27 1 98.12 91 ALA B N 1
ATOM 4166 C CA . ALA B 1 91 ? -9.758 -37.656 -3.773 1 98.12 91 ALA B CA 1
ATOM 4167 C C . ALA B 1 91 ? -9.648 -36.156 -3.84 1 98.12 91 ALA B C 1
ATOM 4169 O O . ALA B 1 91 ? -10.594 -35.469 -4.254 1 98.12 91 ALA B O 1
ATOM 4170 N N . PHE B 1 92 ? -8.547 -35.656 -3.418 1 98.62 92 PHE B N 1
ATOM 4171 C CA . PHE B 1 92 ? -8.344 -34.188 -3.428 1 98.62 92 PHE B CA 1
ATOM 4172 C C . PHE B 1 92 ? -8.273 -33.688 -4.855 1 98.62 92 PHE B C 1
ATOM 4174 O O . PHE B 1 92 ? -8.734 -32.562 -5.141 1 98.62 92 PHE B O 1
ATOM 4181 N N . GLN B 1 93 ? -7.719 -34.469 -5.801 1 98.69 93 GLN B N 1
ATOM 4182 C CA . GLN B 1 93 ? -7.691 -34.094 -7.207 1 98.69 93 GLN B CA 1
ATOM 4183 C C . GLN B 1 93 ? -9.102 -33.969 -7.777 1 98.69 93 GLN B C 1
ATOM 4185 O O . GLN B 1 93 ? -9.398 -33.031 -8.516 1 98.69 93 GLN B O 1
ATOM 4190 N N . TRP B 1 94 ? -9.898 -34.875 -7.418 1 98.75 94 TRP B N 1
ATOM 4191 C CA . TRP B 1 94 ? -11.281 -34.875 -7.891 1 98.75 94 TRP B CA 1
ATOM 4192 C C . TRP B 1 94 ? -12.008 -33.625 -7.375 1 98.75 94 TRP B C 1
ATOM 4194 O O . TRP B 1 94 ? -12.75 -32.969 -8.125 1 98.75 94 TRP B O 1
ATOM 4204 N N . LEU B 1 95 ? -11.781 -33.375 -6.141 1 98.75 95 LEU B N 1
ATOM 4205 C CA . LEU B 1 95 ? -12.422 -32.188 -5.543 1 98.75 95 LEU B CA 1
ATOM 4206 C C . LEU B 1 95 ? -11.984 -30.922 -6.254 1 98.75 95 LEU B C 1
ATOM 4208 O O . LEU B 1 95 ? -12.82 -30.078 -6.578 1 98.75 95 LEU B O 1
ATOM 4212 N N . CYS B 1 96 ? -10.742 -30.797 -6.477 1 98.81 96 CYS B N 1
ATOM 4213 C CA . CYS B 1 96 ? -10.195 -29.625 -7.148 1 98.81 96 CYS B CA 1
ATOM 4214 C C . CYS B 1 96 ? -10.711 -29.531 -8.578 1 98.81 96 CYS B C 1
ATOM 4216 O O . CYS B 1 96 ? -11.078 -28.453 -9.039 1 98.81 96 CYS B O 1
ATOM 4218 N N . ALA B 1 97 ? -10.727 -30.656 -9.258 1 98.88 97 ALA B N 1
ATOM 4219 C CA . ALA B 1 97 ? -11.188 -30.688 -10.641 1 98.88 97 ALA B CA 1
ATOM 4220 C C . ALA B 1 97 ? -12.656 -30.281 -10.734 1 98.88 97 ALA B C 1
ATOM 4222 O O . ALA B 1 97 ? -13.039 -29.516 -11.625 1 98.88 97 ALA B O 1
ATOM 4223 N N . PHE B 1 98 ? -13.398 -30.797 -9.828 1 98.88 98 PHE B N 1
ATOM 4224 C CA . PHE B 1 98 ? -14.828 -30.484 -9.797 1 98.88 98 PHE B CA 1
ATOM 4225 C C . PHE B 1 98 ? -15.047 -29.016 -9.484 1 98.88 98 PHE B C 1
ATOM 4227 O O . PHE B 1 98 ? -15.82 -28.328 -10.164 1 98.88 98 PHE B O 1
ATOM 4234 N N . ALA B 1 99 ? -14.438 -28.562 -8.461 1 98.88 99 ALA B N 1
ATOM 4235 C CA . ALA B 1 99 ? -14.555 -27.156 -8.086 1 98.88 99 ALA B CA 1
ATOM 4236 C C . ALA B 1 99 ? -14.078 -26.234 -9.219 1 98.88 99 ALA B C 1
ATOM 4238 O O . ALA B 1 99 ? -14.727 -25.234 -9.531 1 98.88 99 ALA B O 1
ATOM 4239 N N . GLY B 1 100 ? -12.977 -26.594 -9.852 1 98.81 100 GLY B N 1
ATOM 4240 C CA . GLY B 1 100 ? -12.398 -25.781 -10.906 1 98.81 100 GLY B CA 1
ATOM 4241 C C . GLY B 1 100 ? -13.289 -25.672 -12.125 1 98.81 100 GLY B C 1
ATOM 4242 O O . GLY B 1 100 ? -13.328 -24.609 -12.773 1 98.81 100 GLY B O 1
ATOM 4243 N N . ALA B 1 101 ? -13.977 -26.719 -12.414 1 98.81 101 ALA B N 1
ATOM 4244 C CA . ALA B 1 101 ? -14.883 -26.688 -13.562 1 98.81 101 ALA B CA 1
ATOM 4245 C C . ALA B 1 101 ? -15.938 -25.594 -13.398 1 98.81 101 ALA B C 1
ATOM 4247 O O . ALA B 1 101 ? -16.328 -24.953 -14.375 1 98.81 101 ALA B O 1
ATOM 4248 N N . GLY B 1 102 ? -16.281 -25.344 -12.219 1 98.69 102 GLY B N 1
ATOM 4249 C CA . GLY B 1 102 ? -17.344 -24.406 -11.938 1 98.69 102 GLY B CA 1
ATOM 4250 C C . GLY B 1 102 ? -16.953 -22.969 -12.172 1 98.69 102 GLY B C 1
ATOM 4251 O O . GLY B 1 102 ? -17.797 -22.062 -12.172 1 98.69 102 GLY B O 1
ATOM 4252 N N . SER B 1 103 ? -15.711 -22.75 -12.375 1 98.31 103 SER B N 1
ATOM 4253 C CA . SER B 1 103 ? -15.242 -21.406 -12.648 1 98.31 103 SER B CA 1
ATOM 4254 C C . SER B 1 103 ? -15.562 -20.984 -14.086 1 98.31 103 SER B C 1
ATOM 4256 O O . SER B 1 103 ? -15.484 -19.812 -14.43 1 98.31 103 SER B O 1
ATOM 4258 N N . PHE B 1 104 ? -15.797 -22 -14.938 1 97.94 104 PHE B N 1
ATOM 4259 C CA . PHE B 1 104 ? -16.094 -21.781 -16.344 1 97.94 104 PHE B CA 1
ATOM 4260 C C . PHE B 1 104 ? -14.922 -21.125 -17.062 1 97.94 104 PHE B C 1
ATOM 4262 O O . PHE B 1 104 ? -15.117 -20.297 -17.953 1 97.94 104 PHE B O 1
ATOM 4269 N N . GLU B 1 105 ? -13.695 -21.469 -16.672 1 96.88 105 GLU B N 1
ATOM 4270 C CA . GLU B 1 105 ? -12.492 -20.938 -17.312 1 96.88 105 GLU B CA 1
ATOM 4271 C C . GLU B 1 105 ? -11.836 -21.984 -18.203 1 96.88 105 GLU B C 1
ATOM 4273 O O . GLU B 1 105 ? -10.648 -21.875 -18.531 1 96.88 105 GLU B O 1
ATOM 4278 N N . GLY B 1 106 ? -12.578 -23.016 -18.609 1 96.56 106 GLY B N 1
ATOM 4279 C CA . GLY B 1 106 ? -12.047 -24.094 -19.406 1 96.56 106 GLY B CA 1
ATOM 4280 C C . GLY B 1 106 ? -11.664 -25.312 -18.594 1 96.56 106 GLY B C 1
ATOM 4281 O O . GLY B 1 106 ? -11.672 -25.266 -17.359 1 96.56 106 GLY B O 1
ATOM 4282 N N . SER B 1 107 ? -11.406 -26.391 -19.344 1 98 107 SER B N 1
ATOM 4283 C CA . SER B 1 107 ? -11.008 -27.625 -18.672 1 98 107 SER B CA 1
ATOM 4284 C C . SER B 1 107 ? -9.633 -27.484 -18.016 1 98 107 SER B C 1
ATOM 4286 O O . SER B 1 107 ? -8.852 -26.609 -18.406 1 98 107 SER B O 1
ATOM 4288 N N . ALA B 1 108 ? -9.398 -28.344 -17.047 1 98.44 108 ALA B N 1
ATOM 4289 C CA . ALA B 1 108 ? -8.109 -28.328 -16.359 1 98.44 108 ALA B CA 1
ATOM 4290 C C . ALA B 1 108 ? -6.965 -28.562 -17.359 1 98.44 108 ALA B C 1
ATOM 4292 O O . ALA B 1 108 ? -5.91 -27.922 -17.25 1 98.44 108 ALA B O 1
ATOM 4293 N N . LYS B 1 109 ? -7.18 -29.438 -18.281 1 98 109 LYS B N 1
ATOM 4294 C CA . LYS B 1 109 ? -6.18 -29.75 -19.297 1 98 109 LYS B CA 1
ATOM 4295 C C . LYS B 1 109 ? -5.871 -28.516 -20.156 1 98 109 LYS B C 1
ATOM 4297 O O . LYS B 1 109 ? -4.707 -28.141 -20.312 1 98 109 LYS B O 1
ATOM 4302 N N . TRP B 1 110 ? -6.883 -27.938 -20.641 1 96.12 110 TRP B N 1
ATOM 4303 C CA . TRP B 1 110 ? -6.746 -26.766 -21.5 1 96.12 110 TRP B CA 1
ATOM 4304 C C . TRP B 1 110 ? -6.148 -25.594 -20.734 1 96.12 110 TRP B C 1
ATOM 4306 O O . TRP B 1 110 ? -5.219 -24.938 -21.203 1 96.12 110 TRP B O 1
ATOM 4316 N N . TRP B 1 111 ? -6.645 -25.391 -19.594 1 97.44 111 TRP B N 1
ATOM 4317 C CA . TRP B 1 111 ? -6.215 -24.281 -18.75 1 97.44 111 TRP B CA 1
ATOM 4318 C C . TRP B 1 111 ? -4.75 -24.422 -18.359 1 97.44 111 TRP B C 1
ATOM 4320 O O . TRP B 1 111 ? -3.963 -23.484 -18.5 1 97.44 111 TRP B O 1
ATOM 4330 N N . ALA B 1 112 ? -4.406 -25.547 -17.906 1 97.94 112 ALA B N 1
ATOM 4331 C CA . ALA B 1 112 ? -3.051 -25.797 -17.422 1 97.94 112 ALA B CA 1
ATOM 4332 C C . ALA B 1 112 ? -2.037 -25.719 -18.562 1 97.94 112 ALA B C 1
ATOM 4334 O O . ALA B 1 112 ? -0.925 -25.219 -18.375 1 97.94 112 ALA B O 1
ATOM 4335 N N . ARG B 1 113 ? -2.389 -26.266 -19.672 1 96.12 113 ARG B N 1
ATOM 4336 C CA . ARG B 1 113 ? -1.502 -26.188 -20.828 1 96.12 113 ARG B CA 1
ATOM 4337 C C . ARG B 1 113 ? -1.197 -24.734 -21.188 1 96.12 113 ARG B C 1
ATOM 4339 O O . ARG B 1 113 ? -0.033 -24.359 -21.328 1 96.12 113 ARG B O 1
ATOM 4346 N N . ASN B 1 114 ? -2.24 -23.953 -21.328 1 96.19 114 ASN B N 1
ATOM 4347 C CA . ASN B 1 114 ? -2.059 -22.547 -21.672 1 96.19 114 ASN B CA 1
ATOM 4348 C C . ASN B 1 114 ? -1.267 -21.812 -20.594 1 96.19 114 ASN B C 1
ATOM 4350 O O . ASN B 1 114 ? -0.463 -20.938 -20.906 1 96.19 114 ASN B O 1
ATOM 4354 N N . HIS B 1 115 ? -1.512 -22.188 -19.391 1 97.12 115 HIS B N 1
ATOM 4355 C CA . HIS B 1 115 ? -0.807 -21.547 -18.281 1 97.12 115 HIS B CA 1
ATOM 4356 C C . HIS B 1 115 ? 0.682 -21.875 -18.312 1 97.12 115 HIS B C 1
ATOM 4358 O O . HIS B 1 115 ? 1.52 -20.984 -18.094 1 97.12 115 HIS B O 1
ATOM 4364 N N . ARG B 1 116 ? 0.996 -23.094 -18.609 1 95.31 116 ARG B N 1
ATOM 4365 C CA . ARG B 1 116 ? 2.395 -23.484 -18.75 1 95.31 116 ARG B CA 1
ATOM 4366 C C . ARG B 1 116 ? 3.068 -22.719 -19.891 1 95.31 116 ARG B C 1
ATOM 4368 O O . ARG B 1 116 ? 4.211 -22.281 -19.766 1 95.31 116 ARG B O 1
ATOM 4375 N N . ILE B 1 117 ? 2.389 -22.547 -20.984 1 94.56 117 ILE B N 1
ATOM 4376 C CA . ILE B 1 117 ? 2.92 -21.781 -22.109 1 94.56 117 ILE B CA 1
ATOM 4377 C C . ILE B 1 117 ? 3.189 -20.344 -21.688 1 94.56 117 ILE B C 1
ATOM 4379 O O . ILE B 1 117 ? 4.246 -19.781 -21.984 1 94.56 117 ILE B O 1
ATOM 4383 N N . HIS B 1 118 ? 2.256 -19.828 -20.984 1 95.75 118 HIS B N 1
ATOM 4384 C CA . HIS B 1 118 ? 2.4 -18.453 -20.484 1 95.75 118 HIS B CA 1
ATOM 4385 C C . HIS B 1 118 ? 3.656 -18.312 -19.641 1 95.75 118 HIS B C 1
ATOM 4387 O O . HIS B 1 118 ? 4.422 -17.359 -19.812 1 95.75 118 HIS B O 1
ATOM 4393 N N . HIS B 1 119 ? 3.885 -19.188 -18.781 1 94.88 119 HIS B N 1
ATOM 4394 C CA . HIS B 1 119 ? 5.043 -19.109 -17.891 1 94.88 119 HIS B CA 1
ATOM 4395 C C . HIS B 1 119 ? 6.344 -19.25 -18.672 1 94.88 119 HIS B C 1
ATOM 4397 O O . HIS B 1 119 ? 7.328 -18.562 -18.375 1 94.88 119 HIS B O 1
ATOM 4403 N N . ARG B 1 120 ? 6.301 -20.062 -19.641 1 91.12 120 ARG B N 1
ATOM 4404 C CA . ARG B 1 120 ? 7.52 -20.359 -20.391 1 91.12 120 ARG B CA 1
ATOM 4405 C C . ARG B 1 120 ? 7.848 -19.219 -21.359 1 91.12 120 ARG B C 1
ATOM 4407 O O . ARG B 1 120 ? 9.016 -18.906 -21.578 1 91.12 120 ARG B O 1
ATOM 4414 N N . TYR B 1 121 ? 6.801 -18.594 -21.875 1 92.06 121 TYR B N 1
ATOM 4415 C CA . TYR B 1 121 ? 7.02 -17.625 -22.938 1 92.06 121 TYR B CA 1
ATOM 4416 C C . TYR B 1 121 ? 6.422 -16.266 -22.578 1 92.06 121 TYR B C 1
ATOM 4418 O O . TYR B 1 121 ? 5.969 -15.523 -23.453 1 92.06 121 TYR B O 1
ATOM 4426 N N . VAL B 1 122 ? 6.441 -15.953 -21.328 1 93.75 122 VAL B N 1
ATOM 4427 C CA . VAL B 1 122 ? 5.785 -14.766 -20.797 1 93.75 122 VAL B CA 1
ATOM 4428 C C . VAL B 1 122 ? 6.25 -13.531 -21.562 1 93.75 122 VAL B C 1
ATOM 4430 O O . VAL B 1 122 ? 7.441 -13.367 -21.844 1 93.75 122 VAL B O 1
ATOM 4433 N N . ASP B 1 123 ? 5.371 -12.68 -22.047 1 93.56 123 ASP B N 1
ATOM 4434 C CA . ASP B 1 123 ? 5.57 -11.359 -22.641 1 93.56 123 ASP B CA 1
ATOM 4435 C C . ASP B 1 123 ? 6.16 -11.477 -24.047 1 93.56 123 ASP B C 1
ATOM 4437 O O . ASP B 1 123 ? 6.844 -10.57 -24.516 1 93.56 123 ASP B O 1
ATOM 4441 N N . THR B 1 124 ? 6.031 -12.633 -24.688 1 91.19 124 THR B N 1
ATOM 4442 C CA . THR B 1 124 ? 6.449 -12.82 -26.062 1 91.19 124 THR B CA 1
ATOM 4443 C C . THR B 1 124 ? 5.25 -13.133 -26.953 1 91.19 124 THR B C 1
ATOM 4445 O O . THR B 1 124 ? 4.137 -13.312 -26.469 1 91.19 124 THR B O 1
ATOM 4448 N N . GLU B 1 125 ? 5.48 -13.266 -28.156 1 89.75 125 GLU B N 1
ATOM 4449 C CA . GLU B 1 125 ? 4.41 -13.562 -29.109 1 89.75 125 GLU B CA 1
ATOM 4450 C C . GLU B 1 125 ? 3.904 -14.992 -28.938 1 89.75 125 GLU B C 1
ATOM 4452 O O . GLU B 1 125 ? 2.812 -15.32 -29.406 1 89.75 125 GLU B O 1
ATOM 4457 N N . LYS B 1 126 ? 4.664 -15.797 -28.328 1 92.5 126 LYS B N 1
ATOM 4458 C CA . LYS B 1 126 ? 4.277 -17.188 -28.109 1 92.5 126 LYS B CA 1
ATOM 4459 C C . LYS B 1 126 ? 3.391 -17.312 -26.875 1 92.5 126 LYS B C 1
ATOM 4461 O O . LYS B 1 126 ? 2.844 -18.391 -26.609 1 92.5 126 LYS B O 1
ATOM 4466 N N . ASP B 1 127 ? 3.305 -16.234 -26.094 1 93.94 127 ASP B N 1
ATOM 4467 C CA . ASP B 1 127 ? 2.48 -16.156 -24.891 1 93.94 127 ASP B CA 1
ATOM 4468 C C . ASP B 1 127 ? 1.01 -15.945 -25.25 1 93.94 127 ASP B C 1
ATOM 4470 O O . ASP B 1 127 ? 0.65 -14.938 -25.859 1 93.94 127 ASP B O 1
ATOM 4474 N N . PRO B 1 128 ? 0.218 -16.859 -24.859 1 94.44 128 PRO B N 1
ATOM 4475 C CA . PRO B 1 128 ? -1.199 -16.719 -25.188 1 94.44 128 PRO B CA 1
ATOM 4476 C C . PRO B 1 128 ? -1.828 -15.469 -24.562 1 94.44 128 PRO B C 1
ATOM 4478 O O . PRO B 1 128 ? -2.801 -14.93 -25.109 1 94.44 128 PRO B O 1
ATOM 4481 N N . TYR B 1 129 ? -1.287 -15.016 -23.422 1 93.75 129 TYR B N 1
ATOM 4482 C CA . TYR B 1 129 ? -1.814 -13.867 -22.688 1 93.75 129 TYR B CA 1
ATOM 4483 C C . TYR B 1 129 ? -0.851 -12.688 -22.766 1 93.75 129 TYR B C 1
ATOM 4485 O O . TYR B 1 129 ? -0.734 -11.914 -21.797 1 93.75 129 TYR B O 1
ATOM 4493 N N . ASN B 1 130 ? -0.232 -12.484 -23.766 1 94.69 130 ASN B N 1
ATOM 4494 C CA . ASN B 1 130 ? 0.838 -11.5 -23.891 1 94.69 130 ASN B CA 1
ATOM 4495 C C . ASN B 1 130 ? 0.384 -10.117 -23.422 1 94.69 130 ASN B C 1
ATOM 4497 O O . ASN B 1 130 ? -0.313 -9.414 -24.156 1 94.69 130 ASN B O 1
ATOM 4501 N N . ALA B 1 131 ? 0.889 -9.734 -22.281 1 95.5 131 ALA B N 1
ATOM 4502 C CA . ALA B 1 131 ? 0.484 -8.469 -21.688 1 95.5 131 ALA B CA 1
ATOM 4503 C C . ALA B 1 131 ? 1.001 -7.285 -22.5 1 95.5 131 ALA B C 1
ATOM 4505 O O . ALA B 1 131 ? 0.47 -6.176 -22.391 1 95.5 131 ALA B O 1
ATOM 4506 N N . GLN B 1 132 ? 1.966 -7.5 -23.312 1 94.12 132 GLN B N 1
ATOM 4507 C CA . GLN B 1 132 ? 2.539 -6.434 -24.125 1 94.12 132 GLN B CA 1
ATOM 4508 C C . GLN B 1 132 ? 1.574 -6.004 -25.219 1 94.12 132 GLN B C 1
ATOM 4510 O O . GLN B 1 132 ? 1.75 -4.949 -25.828 1 94.12 132 GLN B O 1
ATOM 4515 N N . ARG B 1 133 ? 0.601 -6.777 -25.406 1 93.44 133 ARG B N 1
ATOM 4516 C CA . ARG B 1 133 ? -0.381 -6.457 -26.438 1 93.44 133 ARG B CA 1
ATOM 4517 C C . ARG B 1 133 ? -1.473 -5.543 -25.891 1 93.44 133 ARG B C 1
ATOM 4519 O O . ARG B 1 133 ? -2.42 -5.203 -26.609 1 93.44 133 ARG B O 1
ATOM 4526 N N . GLY B 1 134 ? -1.339 -5.23 -24.688 1 93.88 134 GLY B N 1
ATOM 4527 C CA . GLY B 1 134 ? -2.279 -4.285 -24.094 1 93.88 134 GLY B CA 1
ATOM 4528 C C . GLY B 1 134 ? -3.105 -4.887 -22.984 1 93.88 134 GLY B C 1
ATOM 4529 O O . GLY B 1 134 ? -3.295 -6.102 -22.922 1 93.88 134 GLY B O 1
ATOM 4530 N N . PHE B 1 135 ? -3.67 -4.027 -22.219 1 95.19 135 PHE B N 1
ATOM 4531 C CA . PHE B 1 135 ? -4.422 -4.418 -21.031 1 95.19 135 PHE B CA 1
ATOM 4532 C C . PHE B 1 135 ? -5.688 -5.172 -21.422 1 95.19 135 PHE B C 1
ATOM 4534 O O . PHE B 1 135 ? -5.98 -6.23 -20.859 1 95.19 135 PHE B O 1
ATOM 4541 N N . ILE B 1 136 ? -6.426 -4.734 -22.359 1 94.56 136 ILE B N 1
ATOM 4542 C CA . ILE B 1 136 ? -7.703 -5.32 -22.75 1 94.56 136 ILE B CA 1
ATOM 4543 C C . ILE B 1 136 ? -7.469 -6.695 -23.375 1 94.56 136 ILE B C 1
ATOM 4545 O O . ILE B 1 136 ? -8.219 -7.637 -23.125 1 94.56 136 ILE B O 1
ATOM 4549 N N . PHE B 1 137 ? -6.461 -6.785 -24.156 1 94.75 137 PHE B N 1
ATOM 4550 C CA . PHE B 1 137 ? -6.152 -8.07 -24.781 1 94.75 137 PHE B CA 1
ATOM 4551 C C . PHE B 1 137 ? -5.828 -9.117 -23.719 1 94.75 137 PHE B C 1
ATOM 4553 O O . PHE B 1 137 ? -6.418 -10.195 -23.703 1 94.75 137 PHE B O 1
ATOM 4560 N N . SER B 1 138 ? -4.922 -8.766 -22.844 1 96.5 138 SER B N 1
ATOM 4561 C CA . SER B 1 138 ? -4.496 -9.75 -21.859 1 96.5 138 SER B CA 1
ATOM 4562 C C . SER B 1 138 ? -5.609 -10.039 -20.859 1 96.5 138 SER B C 1
ATOM 4564 O O . SER B 1 138 ? -5.637 -11.109 -20.25 1 96.5 138 SER B O 1
ATOM 4566 N N . HIS B 1 139 ? -6.477 -9.094 -20.688 1 96.88 139 HIS B N 1
ATOM 4567 C CA . HIS B 1 139 ? -7.578 -9.297 -19.766 1 96.88 139 HIS B CA 1
ATOM 4568 C C . HIS B 1 139 ? -8.609 -10.258 -20.344 1 96.88 139 HIS B C 1
ATOM 4570 O O . HIS B 1 139 ? -9.016 -11.219 -19.672 1 96.88 139 HIS B O 1
ATOM 4576 N N . MET B 1 140 ? -9.031 -10.031 -21.609 1 95.06 140 MET B N 1
ATOM 4577 C CA . MET B 1 140 ? -10.062 -10.922 -22.141 1 95.06 140 MET B CA 1
ATOM 4578 C C . MET B 1 140 ? -9.969 -11.023 -23.656 1 95.06 140 MET B C 1
ATOM 4580 O O . MET B 1 140 ? -10.602 -11.891 -24.266 1 95.06 140 MET B O 1
ATOM 4584 N N . GLY B 1 141 ? -9.172 -10.188 -24.281 1 94.44 141 GLY B N 1
ATOM 4585 C CA . GLY B 1 141 ? -9.062 -10.195 -25.734 1 94.44 141 GLY B CA 1
ATOM 4586 C C . GLY B 1 141 ? -8.531 -11.508 -26.281 1 94.44 141 GLY B C 1
ATOM 4587 O O . GLY B 1 141 ? -8.93 -11.938 -27.375 1 94.44 141 GLY B O 1
ATOM 4588 N N . TRP B 1 142 ? -7.645 -12.117 -25.594 1 94.12 142 TRP B N 1
ATOM 4589 C CA . TRP B 1 142 ? -7.059 -13.383 -26.031 1 94.12 142 TRP B CA 1
ATOM 4590 C C . TRP B 1 142 ? -8.125 -14.469 -26.125 1 94.12 142 TRP B C 1
ATOM 4592 O O . TRP B 1 142 ? -7.973 -15.43 -26.891 1 94.12 142 TRP B O 1
ATOM 4602 N N . MET B 1 143 ? -9.172 -14.375 -25.359 1 94 143 MET B N 1
ATOM 4603 C CA . MET B 1 143 ? -10.266 -15.344 -25.406 1 94 143 MET B CA 1
ATOM 4604 C C . MET B 1 143 ? -11.227 -15.016 -26.547 1 94 143 MET B C 1
ATOM 4606 O O . MET B 1 143 ? -11.727 -15.914 -27.234 1 94 143 MET B O 1
ATOM 4610 N N . VAL B 1 144 ? -11.469 -13.766 -26.703 1 93.88 144 VAL B N 1
ATOM 4611 C CA . VAL B 1 144 ? -12.461 -13.305 -27.672 1 93.88 144 VAL B CA 1
ATOM 4612 C C . VAL B 1 144 ? -11.922 -13.484 -29.078 1 93.88 144 VAL B C 1
ATOM 4614 O O . VAL B 1 144 ? -12.672 -13.867 -29.984 1 93.88 144 VAL B O 1
ATOM 4617 N N . MET B 1 145 ? -10.664 -13.219 -29.266 1 92.12 145 MET B N 1
ATOM 4618 C CA . MET B 1 145 ? -10.031 -13.414 -30.562 1 92.12 145 MET B CA 1
ATOM 4619 C C . MET B 1 145 ? -9.562 -14.852 -30.734 1 92.12 145 MET B C 1
ATOM 4621 O O . MET B 1 145 ? -8.773 -15.352 -29.938 1 92.12 145 MET B O 1
ATOM 4625 N N . LYS B 1 146 ? -10 -15.422 -31.719 1 89.25 146 LYS B N 1
ATOM 4626 C CA . LYS B 1 146 ? -9.57 -16.797 -31.969 1 89.25 146 LYS B CA 1
ATOM 4627 C C . LYS B 1 146 ? -8.062 -16.875 -32.156 1 89.25 146 LYS B C 1
ATOM 4629 O O . LYS B 1 146 ? -7.512 -16.203 -33.031 1 89.25 146 LYS B O 1
ATOM 4634 N N . GLN B 1 147 ? -7.496 -17.719 -31.391 1 86.56 147 GLN B N 1
ATOM 4635 C CA . GLN B 1 147 ? -6.043 -17.828 -31.453 1 86.56 147 GLN B CA 1
ATOM 4636 C C . GLN B 1 147 ? -5.605 -18.938 -32.406 1 86.56 147 GLN B C 1
ATOM 4638 O O . GLN B 1 147 ? -6.312 -19.938 -32.562 1 86.56 147 GLN B O 1
ATOM 4643 N N . ASP B 1 148 ? -4.535 -18.594 -33.031 1 86.75 148 ASP B N 1
ATOM 4644 C CA . ASP B 1 148 ? -3.857 -19.641 -33.781 1 86.75 148 ASP B CA 1
ATOM 4645 C C . ASP B 1 148 ? -2.885 -20.406 -32.906 1 86.75 148 ASP B C 1
ATOM 4647 O O . ASP B 1 148 ? -1.759 -19.969 -32.688 1 86.75 148 ASP B O 1
ATOM 4651 N N . TYR B 1 149 ? -3.244 -21.562 -32.531 1 86.38 149 TYR B N 1
ATOM 4652 C CA . TYR B 1 149 ? -2.5 -22.344 -31.562 1 86.38 149 TYR B CA 1
ATOM 4653 C C . TYR B 1 149 ? -1.17 -22.812 -32.125 1 86.38 149 TYR B C 1
ATOM 4655 O O . TYR B 1 149 ? -0.265 -23.203 -31.375 1 86.38 149 TYR B O 1
ATOM 4663 N N . SER B 1 150 ? -1.057 -22.781 -33.406 1 88.25 150 SER B N 1
ATOM 4664 C CA . SER B 1 150 ? 0.196 -23.188 -34.031 1 88.25 150 SER B CA 1
ATOM 4665 C C . SER B 1 150 ? 1.29 -22.156 -33.812 1 88.25 150 SER B C 1
ATOM 4667 O O . SER B 1 150 ? 2.479 -22.453 -33.938 1 88.25 150 SER B O 1
ATOM 4669 N N . LEU B 1 151 ? 0.842 -21.016 -33.469 1 88.5 151 LEU B N 1
ATOM 4670 C CA . LEU B 1 151 ? 1.796 -19.938 -33.281 1 88.5 151 LEU B CA 1
ATOM 4671 C C . LEU B 1 151 ? 2.193 -19.797 -31.828 1 88.5 151 LEU B C 1
ATOM 4673 O O . LEU B 1 151 ? 3.123 -19.062 -31.5 1 88.5 151 LEU B O 1
ATOM 4677 N N . LEU B 1 152 ? 1.558 -20.547 -30.984 1 89.94 152 LEU B N 1
ATOM 4678 C CA . LEU B 1 152 ? 1.877 -20.5 -29.562 1 89.94 152 LEU B CA 1
ATOM 4679 C C . LEU B 1 152 ? 3.043 -21.422 -29.234 1 89.94 152 LEU B C 1
ATOM 4681 O O . LEU B 1 152 ? 3.412 -22.266 -30.047 1 89.94 152 LEU B O 1
ATOM 4685 N N . GLY B 1 153 ? 3.576 -21.094 -28.109 1 89 153 GLY B N 1
ATOM 4686 C CA . GLY B 1 153 ? 4.684 -21.922 -27.672 1 89 153 GLY B CA 1
ATOM 4687 C C . GLY B 1 153 ? 4.27 -23.344 -27.359 1 89 153 GLY B C 1
ATOM 4688 O O . GLY B 1 153 ? 3.082 -23.641 -27.203 1 89 153 GLY B O 1
ATOM 4689 N N . LYS B 1 154 ? 5.277 -24.172 -27.344 1 88.31 154 LYS B N 1
ATOM 4690 C CA . LYS B 1 154 ? 5.016 -25.578 -27.016 1 88.31 154 LYS B CA 1
ATOM 4691 C C . LYS B 1 154 ? 5.527 -25.922 -25.625 1 88.31 154 LYS B C 1
ATOM 4693 O O . LYS B 1 154 ? 6.566 -25.422 -25.188 1 88.31 154 LYS B O 1
ATOM 4698 N N . VAL B 1 155 ? 4.707 -26.719 -24.922 1 89.56 155 VAL B N 1
ATOM 4699 C CA . VAL B 1 155 ? 5.094 -27.172 -23.594 1 89.56 155 VAL B CA 1
ATOM 4700 C C . VAL B 1 155 ? 4.777 -28.656 -23.438 1 89.56 155 VAL B C 1
ATOM 4702 O O . VAL B 1 155 ? 3.971 -29.203 -24.188 1 89.56 155 VAL B O 1
ATOM 4705 N N . ASP B 1 156 ? 5.457 -29.234 -22.516 1 87 156 ASP B N 1
ATOM 4706 C CA . ASP B 1 156 ? 5.211 -30.641 -22.219 1 87 156 ASP B CA 1
ATOM 4707 C C . ASP B 1 156 ? 3.945 -30.812 -21.375 1 87 156 ASP B C 1
ATOM 4709 O O . ASP B 1 156 ? 3.82 -30.219 -20.297 1 87 156 ASP B O 1
ATOM 4713 N N . VAL B 1 157 ? 2.994 -31.609 -21.875 1 91.44 157 VAL B N 1
ATOM 4714 C CA . VAL B 1 157 ? 1.765 -31.875 -21.125 1 91.44 157 VAL B CA 1
ATOM 4715 C C . VAL B 1 157 ? 1.513 -33.375 -21.078 1 91.44 157 VAL B C 1
ATOM 4717 O O . VAL B 1 157 ? 0.363 -33.812 -21.016 1 91.44 157 VAL B O 1
ATOM 4720 N N . SER B 1 158 ? 2.518 -34.156 -21.188 1 89.81 158 SER B N 1
ATOM 4721 C CA . SER B 1 158 ? 2.387 -35.594 -21.203 1 89.81 158 SER B CA 1
ATOM 4722 C C . SER B 1 158 ? 1.819 -36.125 -19.875 1 89.81 158 SER B C 1
ATOM 4724 O O . SER B 1 158 ? 1.129 -37.125 -19.844 1 89.81 158 SER B O 1
ATOM 4726 N N . ASP B 1 159 ? 2.092 -35.438 -18.891 1 90.88 159 ASP B N 1
ATOM 4727 C CA . ASP B 1 159 ? 1.602 -35.844 -17.578 1 90.88 159 ASP B CA 1
ATOM 4728 C C . ASP B 1 159 ? 0.078 -35.75 -17.516 1 90.88 159 ASP B C 1
ATOM 4730 O O . ASP B 1 159 ? -0.55 -36.469 -16.719 1 90.88 159 ASP B O 1
ATOM 4734 N N . PHE B 1 160 ? -0.527 -34.938 -18.328 1 94.81 160 PHE B N 1
ATOM 4735 C CA . PHE B 1 160 ? -1.981 -34.844 -18.359 1 94.81 160 PHE B CA 1
ATOM 4736 C C . PHE B 1 160 ? -2.598 -36.094 -18.953 1 94.81 160 PHE B C 1
ATOM 4738 O O . PHE B 1 160 ? -3.656 -36.562 -18.516 1 94.81 160 PHE B O 1
ATOM 4745 N N . LYS B 1 161 ? -1.874 -36.594 -19.938 1 91.56 161 LYS B N 1
ATOM 4746 C CA . LYS B 1 161 ? -2.375 -37.781 -20.656 1 91.56 161 LYS B CA 1
ATOM 4747 C C . LYS B 1 161 ? -2.523 -38.969 -19.719 1 91.56 161 LYS B C 1
ATOM 4749 O O . LYS B 1 161 ? -3.422 -39.781 -19.891 1 91.56 161 LYS B O 1
ATOM 4754 N N . TYR B 1 162 ? -1.722 -39 -18.719 1 90.88 162 TYR B N 1
ATOM 4755 C CA . TYR B 1 162 ? -1.703 -40.188 -17.859 1 90.88 162 TYR B CA 1
ATOM 4756 C C . TYR B 1 162 ? -2.482 -39.906 -16.562 1 90.88 162 TYR B C 1
ATOM 4758 O O . TYR B 1 162 ? -2.555 -40.781 -15.695 1 90.88 162 TYR B O 1
ATOM 4766 N N . ASN B 1 163 ? -3.072 -38.875 -16.391 1 96.25 163 ASN B N 1
ATOM 4767 C CA . ASN B 1 163 ? -3.9 -38.531 -15.242 1 96.25 163 ASN B CA 1
ATOM 4768 C C . ASN B 1 163 ? -5.387 -38.688 -15.555 1 96.25 163 ASN B C 1
ATOM 4770 O O . ASN B 1 163 ? -5.965 -37.844 -16.266 1 96.25 163 ASN B O 1
ATOM 4774 N N . TYR B 1 164 ? -5.938 -39.594 -15.008 1 97 164 TYR B N 1
ATOM 4775 C CA . TYR B 1 164 ? -7.316 -39.938 -15.336 1 97 164 TYR B CA 1
ATOM 4776 C C . TYR B 1 164 ? -8.273 -38.812 -14.883 1 97 164 TYR B C 1
ATOM 4778 O O . TYR B 1 164 ? -9.281 -38.562 -15.539 1 97 164 TYR B O 1
ATOM 4786 N N . VAL B 1 165 ? -8.039 -38.219 -13.766 1 98.31 165 VAL B N 1
ATOM 4787 C CA . VAL B 1 165 ? -8.891 -37.156 -13.25 1 98.31 165 VAL B CA 1
ATOM 4788 C C . VAL B 1 165 ? -8.953 -36 -14.25 1 98.31 165 VAL B C 1
ATOM 4790 O O . VAL B 1 165 ? -10.039 -35.531 -14.586 1 98.31 165 VAL B O 1
ATOM 4793 N N . ILE B 1 166 ? -7.824 -35.625 -14.734 1 98.44 166 ILE B N 1
ATOM 4794 C CA . ILE B 1 166 ? -7.73 -34.5 -15.68 1 98.44 166 ILE B CA 1
ATOM 4795 C C . ILE B 1 166 ? -8.445 -34.875 -16.984 1 98.44 166 ILE B C 1
ATOM 4797 O O . ILE B 1 166 ? -9.211 -34.094 -17.531 1 98.44 166 ILE B O 1
ATOM 4801 N N . GLN B 1 167 ? -8.258 -36.094 -17.422 1 98.06 167 GLN B N 1
ATOM 4802 C CA . GLN B 1 167 ? -8.852 -36.562 -18.672 1 98.06 167 GLN B CA 1
ATOM 4803 C C . GLN B 1 167 ? -10.375 -36.625 -18.578 1 98.06 167 GLN B C 1
ATOM 4805 O O . GLN B 1 167 ? -11.078 -36.188 -19.484 1 98.06 167 GLN B O 1
ATOM 4810 N N . PHE B 1 168 ? -10.789 -37.156 -17.516 1 98.5 168 PHE B N 1
ATOM 4811 C CA . PHE B 1 168 ? -12.234 -37.25 -17.312 1 98.5 168 PHE B CA 1
ATOM 4812 C C . PHE B 1 168 ? -12.875 -35.875 -17.234 1 98.5 168 PHE B C 1
ATOM 4814 O O . PHE B 1 168 ? -13.906 -35.625 -17.875 1 98.5 168 PHE B O 1
ATOM 4821 N N . GLN B 1 169 ? -12.312 -35.031 -16.438 1 98.56 169 GLN B N 1
ATOM 4822 C CA . GLN B 1 169 ? -12.836 -33.688 -16.297 1 98.56 169 GLN B CA 1
ATOM 4823 C C . GLN B 1 169 ? -12.875 -32.969 -17.641 1 98.56 169 GLN B C 1
ATOM 4825 O O . GLN B 1 169 ? -13.828 -32.25 -17.938 1 98.56 169 GLN B O 1
ATOM 4830 N N . HIS B 1 170 ? -11.844 -33.156 -18.438 1 98.38 170 HIS B N 1
ATOM 4831 C CA . HIS B 1 170 ? -11.766 -32.531 -19.766 1 98.38 170 HIS B CA 1
ATOM 4832 C C . HIS B 1 170 ? -12.898 -33.031 -20.656 1 98.38 170 HIS B C 1
ATOM 4834 O O . HIS B 1 170 ? -13.555 -32.219 -21.344 1 98.38 170 HIS B O 1
ATOM 4840 N N . GLN B 1 171 ? -13.164 -34.281 -20.594 1 98.06 171 GLN B N 1
ATOM 4841 C CA . GLN B 1 171 ? -14.18 -34.906 -21.438 1 98.06 171 GLN B CA 1
ATOM 4842 C C . GLN B 1 171 ? -15.586 -34.469 -21.016 1 98.06 171 GLN B C 1
ATOM 4844 O O . GLN B 1 171 ? -16.484 -34.344 -21.844 1 98.06 171 GLN B O 1
ATOM 4849 N N . HIS B 1 172 ? -15.742 -34.312 -19.75 1 98.5 172 HIS B N 1
ATOM 4850 C CA . HIS B 1 172 ? -17.062 -33.969 -19.219 1 98.5 172 HIS B CA 1
ATOM 4851 C C . HIS B 1 172 ? -17.094 -32.562 -18.625 1 98.5 172 HIS B C 1
ATOM 4853 O O . HIS B 1 172 ? -17.797 -32.312 -17.656 1 98.5 172 HIS B O 1
ATOM 4859 N N . PHE B 1 173 ? -16.328 -31.781 -19.172 1 98.12 173 PHE B N 1
ATOM 4860 C CA . PHE B 1 173 ? -16.094 -30.469 -18.594 1 98.12 173 PHE B CA 1
ATOM 4861 C C . PHE B 1 173 ? -17.406 -29.719 -18.422 1 98.12 173 PHE B C 1
ATOM 4863 O O . PHE B 1 173 ? -17.719 -29.25 -17.328 1 98.12 173 PHE B O 1
ATOM 4870 N N . PHE B 1 174 ? -18.219 -29.609 -19.438 1 97.19 174 PHE B N 1
ATOM 4871 C CA . PHE B 1 174 ? -19.391 -28.75 -19.406 1 97.19 174 PHE B CA 1
ATOM 4872 C C . PHE B 1 174 ? -20.391 -29.234 -18.359 1 97.19 174 PHE B C 1
ATOM 4874 O O . PHE B 1 174 ? -20.984 -28.422 -17.641 1 97.19 174 PHE B O 1
ATOM 4881 N N . LYS B 1 175 ? -20.578 -30.531 -18.281 1 98.31 175 LYS B N 1
ATOM 4882 C CA . LYS B 1 175 ? -21.5 -31.094 -17.281 1 98.31 175 LYS B CA 1
ATOM 4883 C C . LYS B 1 175 ? -21.016 -30.766 -15.867 1 98.31 175 LYS B C 1
ATOM 4885 O O . LYS B 1 175 ? -21.828 -30.391 -15.008 1 98.31 175 LYS B O 1
ATOM 4890 N N . MET B 1 176 ? -19.797 -30.922 -15.656 1 98.69 176 MET B N 1
ATOM 4891 C CA . MET B 1 176 ? -19.234 -30.656 -14.336 1 98.69 176 MET B CA 1
ATOM 4892 C C . MET B 1 176 ? -19.297 -29.156 -14.016 1 98.69 176 MET B C 1
ATOM 4894 O O . MET B 1 176 ? -19.547 -28.781 -12.867 1 98.69 176 MET B O 1
ATOM 4898 N N . ALA B 1 177 ? -19.047 -28.375 -15.078 1 98.69 177 ALA B N 1
ATOM 4899 C CA . ALA B 1 177 ? -19.094 -26.922 -14.898 1 98.69 177 ALA B CA 1
ATOM 4900 C C . ALA B 1 177 ? -20.484 -26.469 -14.469 1 98.69 177 ALA B C 1
ATOM 4902 O O . ALA B 1 177 ? -20.625 -25.688 -13.523 1 98.69 177 ALA B O 1
ATOM 4903 N N . MET B 1 178 ? -21.469 -26.984 -15.117 1 98.5 178 MET B N 1
ATOM 4904 C CA . MET B 1 178 ? -22.844 -26.625 -14.812 1 98.5 178 MET B CA 1
ATOM 4905 C C . MET B 1 178 ? -23.234 -27.062 -13.406 1 98.5 178 MET B C 1
ATOM 4907 O O . MET B 1 178 ? -23.875 -26.328 -12.664 1 98.5 178 MET B O 1
ATOM 4911 N N . LEU B 1 179 ? -22.812 -28.234 -13.078 1 98.75 179 LEU B N 1
ATOM 4912 C CA . LEU B 1 179 ? -23.156 -28.781 -11.773 1 98.75 179 LEU B CA 1
ATOM 4913 C C . LEU B 1 179 ? -22.453 -28 -10.664 1 98.75 179 LEU B C 1
ATOM 4915 O O . LEU B 1 179 ? -23.078 -27.609 -9.68 1 98.75 179 LEU B O 1
ATOM 4919 N N . SER B 1 180 ? -21.234 -27.766 -10.812 1 98.81 180 SER B N 1
ATOM 4920 C CA . SER B 1 180 ? -20.391 -27.156 -9.781 1 98.81 180 SER B CA 1
ATOM 4921 C C . SER B 1 180 ? -20.656 -25.656 -9.68 1 98.81 180 SER B C 1
ATOM 4923 O O . SER B 1 180 ? -20.703 -25.109 -8.578 1 98.81 180 SER B O 1
ATOM 4925 N N . GLY B 1 181 ? -20.828 -24.984 -10.859 1 98.75 181 GLY B N 1
ATOM 4926 C CA . GLY B 1 181 ? -20.828 -23.531 -10.875 1 98.75 181 GLY B CA 1
ATOM 4927 C C . GLY B 1 181 ? -22.234 -22.938 -10.891 1 98.75 181 GLY B C 1
ATOM 4928 O O . GLY B 1 181 ? -22.422 -21.781 -10.492 1 98.75 181 GLY B O 1
ATOM 4929 N N . VAL B 1 182 ? -23.234 -23.688 -11.32 1 98.69 182 VAL B N 1
ATOM 4930 C CA . VAL B 1 182 ? -24.547 -23.078 -11.5 1 98.69 182 VAL B CA 1
ATOM 4931 C C . VAL B 1 182 ? -25.594 -23.828 -10.672 1 98.69 182 VAL B C 1
ATOM 4933 O O . VAL B 1 182 ? -26.219 -23.266 -9.789 1 98.69 182 VAL B O 1
ATOM 4936 N N . ILE B 1 183 ? -25.734 -25.125 -10.82 1 98.81 183 ILE B N 1
ATOM 4937 C CA . ILE B 1 183 ? -26.812 -25.906 -10.242 1 98.81 183 ILE B CA 1
ATOM 4938 C C . ILE B 1 183 ? -26.656 -26 -8.727 1 98.81 183 ILE B C 1
ATOM 4940 O O . ILE B 1 183 ? -27.594 -25.734 -7.977 1 98.81 183 ILE B O 1
ATOM 4944 N N . LEU B 1 184 ? -25.5 -26.297 -8.258 1 98.81 184 LEU B N 1
ATOM 4945 C CA . LEU B 1 184 ? -25.281 -26.516 -6.836 1 98.81 184 LEU B CA 1
ATOM 4946 C C . LEU B 1 184 ? -25.547 -25.25 -6.039 1 98.81 184 LEU B C 1
ATOM 4948 O O . LEU B 1 184 ? -26.312 -25.266 -5.074 1 98.81 184 LEU B O 1
ATOM 4952 N N . PRO B 1 185 ? -24.922 -24.109 -6.375 1 98.75 185 PRO B N 1
ATOM 4953 C CA . PRO B 1 185 ? -25.219 -22.906 -5.594 1 98.75 185 PRO B CA 1
ATOM 4954 C C . PRO B 1 185 ? -26.703 -22.516 -5.664 1 98.75 185 PRO B C 1
ATOM 4956 O O . PRO B 1 185 ? -27.266 -22.031 -4.68 1 98.75 185 PRO B O 1
ATOM 4959 N N . THR B 1 186 ? -27.328 -22.734 -6.832 1 98.75 186 THR B N 1
ATOM 4960 C CA . THR B 1 186 ? -28.75 -22.438 -6.965 1 98.75 186 THR B CA 1
ATOM 4961 C C . THR B 1 186 ? -29.578 -23.328 -6.039 1 98.75 186 THR B C 1
ATOM 4963 O O . THR B 1 186 ? -30.5 -22.859 -5.367 1 98.75 186 THR B O 1
ATOM 4966 N N . MET B 1 187 ? -29.25 -24.562 -5.984 1 98.75 187 MET B N 1
ATOM 4967 C CA . MET B 1 187 ? -29.969 -25.531 -5.16 1 98.75 187 MET B CA 1
ATOM 4968 C C . MET B 1 187 ? -29.781 -25.234 -3.678 1 98.75 187 MET B C 1
ATOM 4970 O O . MET B 1 187 ? -30.719 -25.359 -2.893 1 98.75 187 MET B O 1
ATOM 4974 N N . VAL B 1 188 ? -28.594 -24.859 -3.287 1 98.62 188 VAL B N 1
ATOM 4975 C CA . VAL B 1 188 ? -28.328 -24.516 -1.892 1 98.62 188 VAL B CA 1
ATOM 4976 C C . VAL B 1 188 ? -29.25 -23.391 -1.445 1 98.62 188 VAL B C 1
ATOM 4978 O O . VAL B 1 188 ? -29.875 -23.469 -0.393 1 98.62 188 VAL B O 1
ATOM 4981 N N . CYS B 1 189 ? -29.375 -22.328 -2.266 1 98.56 189 CYS B N 1
ATOM 4982 C CA . CYS B 1 189 ? -30.188 -21.172 -1.922 1 98.56 189 CYS B CA 1
ATOM 4983 C C . CYS B 1 189 ? -31.672 -21.5 -2.035 1 98.56 189 CYS B C 1
ATOM 4985 O O . CYS B 1 189 ? -32.469 -21.125 -1.174 1 98.56 189 CYS B O 1
ATOM 4987 N N . GLY B 1 190 ? -32.062 -22.203 -3.074 1 98.25 190 GLY B N 1
ATOM 4988 C CA . GLY B 1 190 ? -33.469 -22.562 -3.289 1 98.25 190 GLY B CA 1
ATOM 4989 C C . GLY B 1 190 ? -34 -23.516 -2.232 1 98.25 190 GLY B C 1
ATOM 4990 O O . GLY B 1 190 ? -35.062 -23.266 -1.646 1 98.25 190 GLY B O 1
ATOM 4991 N N . LEU B 1 191 ? -33.281 -24.547 -1.931 1 98.31 191 LEU B N 1
ATOM 4992 C CA . LEU B 1 191 ? -33.719 -25.547 -0.961 1 98.31 191 LEU B CA 1
ATOM 4993 C C . LEU B 1 191 ? -33.5 -25.047 0.464 1 98.31 191 LEU B C 1
ATOM 4995 O O . LEU B 1 191 ? -34.219 -25.438 1.375 1 98.31 191 LEU B O 1
ATOM 4999 N N . GLY B 1 192 ? -32.469 -24.25 0.65 1 97.75 192 GLY B N 1
ATOM 5000 C CA . GLY B 1 192 ? -32.156 -23.766 1.983 1 97.75 192 GLY B CA 1
ATOM 5001 C C . GLY B 1 192 ? -33.125 -22.703 2.482 1 97.75 192 GLY B C 1
ATOM 5002 O O . GLY B 1 192 ? -33.75 -22.875 3.539 1 97.75 192 GLY B O 1
ATOM 5003 N N . TRP B 1 193 ? -33.406 -21.609 1.716 1 96.56 193 TRP B N 1
ATOM 5004 C CA . TRP B 1 193 ? -34.281 -20.547 2.225 1 96.56 193 TRP B CA 1
ATOM 5005 C C . TRP B 1 193 ? -35.188 -20.031 1.129 1 96.56 193 TRP B C 1
ATOM 5007 O O . TRP B 1 193 ? -35.656 -18.891 1.177 1 96.56 193 TRP B O 1
ATOM 5017 N N . GLY B 1 194 ? -35.406 -20.812 0.061 1 97.69 194 GLY B N 1
ATOM 5018 C CA . GLY B 1 194 ? -36.438 -20.562 -0.931 1 97.69 194 GLY B CA 1
ATOM 5019 C C . GLY B 1 194 ? -36.031 -19.531 -1.971 1 97.69 194 GLY B C 1
ATOM 5020 O O . GLY B 1 194 ? -36.844 -19.094 -2.771 1 97.69 194 GLY B O 1
ATOM 5021 N N . ASP B 1 195 ? -34.844 -19.141 -2.029 1 97.44 195 ASP B N 1
ATOM 5022 C CA . ASP B 1 195 ? -34.375 -18.094 -2.924 1 97.44 195 ASP B CA 1
ATOM 5023 C C . ASP B 1 195 ? -33.781 -18.688 -4.203 1 97.44 195 ASP B C 1
ATOM 5025 O O . ASP B 1 195 ? -32.562 -18.547 -4.461 1 97.44 195 ASP B O 1
ATOM 5029 N N . TRP B 1 196 ? -34.625 -19.219 -5.078 1 97.94 196 TRP B N 1
ATOM 5030 C CA . TRP B 1 196 ? -34.188 -19.844 -6.316 1 97.94 196 TRP B CA 1
ATOM 5031 C C . TRP B 1 196 ? -33.625 -18.812 -7.289 1 97.94 196 TRP B C 1
ATOM 5033 O O . TRP B 1 196 ? -32.594 -19.047 -7.91 1 97.94 196 TRP B O 1
ATOM 5043 N N . LEU B 1 197 ? -34.281 -17.688 -7.336 1 97.75 197 LEU B N 1
ATOM 5044 C CA . LEU B 1 197 ? -33.844 -16.656 -8.266 1 97.75 197 LEU B CA 1
ATOM 5045 C C . LEU B 1 197 ? -32.531 -16.047 -7.812 1 97.75 197 LEU B C 1
ATOM 5047 O O . LEU B 1 197 ? -31.594 -15.859 -8.617 1 97.75 197 LEU B O 1
ATOM 5051 N N . GLY B 1 198 ? -32.438 -15.75 -6.547 1 97.38 198 GLY B N 1
ATOM 5052 C CA . GLY B 1 198 ? -31.188 -15.227 -6.02 1 97.38 198 GLY B CA 1
ATOM 5053 C C . GLY B 1 198 ? -30.031 -16.203 -6.152 1 97.38 198 GLY B C 1
ATOM 5054 O O . GLY B 1 198 ? -28.906 -15.797 -6.465 1 97.38 198 GLY B O 1
ATOM 5055 N N . GLY B 1 199 ? -30.359 -17.453 -5.934 1 98.44 199 GLY B N 1
ATOM 5056 C CA . GLY B 1 199 ? -29.344 -18.469 -6.105 1 98.44 199 GLY B CA 1
ATOM 5057 C C . GLY B 1 199 ? -28.812 -18.547 -7.523 1 98.44 199 GLY B C 1
ATOM 5058 O O . GLY B 1 199 ? -27.594 -18.656 -7.73 1 98.44 199 GLY B O 1
ATOM 5059 N N . TYR B 1 200 ? -29.672 -18.422 -8.422 1 98.5 200 TYR B N 1
ATOM 5060 C CA . TYR B 1 200 ? -29.281 -18.531 -9.82 1 98.5 200 TYR B CA 1
ATOM 5061 C C . TYR B 1 200 ? -28.547 -17.281 -10.281 1 98.5 200 TYR B C 1
ATOM 5063 O O . TYR B 1 200 ? -27.438 -17.359 -10.82 1 98.5 200 TYR B O 1
ATOM 5071 N N . PHE B 1 201 ? -29.078 -16.109 -9.984 1 98.38 201 PHE B N 1
ATOM 5072 C CA . PHE B 1 201 ? -28.547 -14.875 -10.555 1 98.38 201 PHE B CA 1
ATOM 5073 C C . PHE B 1 201 ? -27.328 -14.391 -9.773 1 98.38 201 PHE B C 1
ATOM 5075 O O . PHE B 1 201 ? -26.391 -13.859 -10.352 1 98.38 201 PHE B O 1
ATOM 5082 N N . TYR B 1 202 ? -27.312 -14.594 -8.477 1 97.94 202 TYR B N 1
ATOM 5083 C CA . TYR B 1 202 ? -26.266 -14 -7.668 1 97.94 202 TYR B CA 1
ATOM 5084 C C . TYR B 1 202 ? -25.234 -15.047 -7.25 1 97.94 202 TYR B C 1
ATOM 5086 O O . TYR B 1 202 ? -24.031 -14.883 -7.488 1 97.94 202 TYR B O 1
ATOM 5094 N N . ALA B 1 203 ? -25.656 -16.156 -6.719 1 98.69 203 ALA B N 1
ATOM 5095 C CA . ALA B 1 203 ? -24.734 -17.172 -6.203 1 98.69 203 ALA B CA 1
ATOM 5096 C C . ALA B 1 203 ? -24.109 -17.969 -7.34 1 98.69 203 ALA B C 1
ATOM 5098 O O . ALA B 1 203 ? -23.094 -18.641 -7.156 1 98.69 203 ALA B O 1
ATOM 5099 N N . ALA B 1 204 ? -24.734 -17.859 -8.492 1 98.62 204 ALA B N 1
ATOM 5100 C CA . ALA B 1 204 ? -24.188 -18.578 -9.641 1 98.62 204 ALA B CA 1
ATOM 5101 C C . ALA B 1 204 ? -23.625 -17.594 -10.672 1 98.62 204 ALA B C 1
ATOM 5103 O O . ALA B 1 204 ? -22.406 -17.422 -10.773 1 98.62 204 ALA B O 1
ATOM 5104 N N . LEU B 1 205 ? -24.453 -16.812 -11.281 1 98.56 205 LEU B N 1
ATOM 5105 C CA . LEU B 1 205 ? -24.047 -16 -12.422 1 98.56 205 LEU B CA 1
ATOM 5106 C C . LEU B 1 205 ? -23.141 -14.859 -11.977 1 98.56 205 LEU B C 1
ATOM 5108 O O . LEU B 1 205 ? -22.062 -14.648 -12.531 1 98.56 205 LEU B O 1
ATOM 5112 N N . ALA B 1 206 ? -23.562 -14.109 -11.039 1 98.56 206 ALA B N 1
ATOM 5113 C CA . ALA B 1 206 ? -22.734 -13.008 -10.562 1 98.56 206 ALA B CA 1
ATOM 5114 C C . ALA B 1 206 ? -21.391 -13.516 -10.031 1 98.56 206 ALA B C 1
ATOM 5116 O O . ALA B 1 206 ? -20.344 -12.898 -10.25 1 98.56 206 ALA B O 1
ATOM 5117 N N . LYS B 1 207 ? -21.516 -14.609 -9.328 1 98.62 207 LYS B N 1
ATOM 5118 C CA . LYS B 1 207 ? -20.297 -15.227 -8.812 1 98.62 207 LYS B CA 1
ATOM 5119 C C . LYS B 1 207 ? -19.375 -15.625 -9.953 1 98.62 207 LYS B C 1
ATOM 5121 O O . LYS B 1 207 ? -18.156 -15.422 -9.875 1 98.62 207 LYS B O 1
ATOM 5126 N N . ILE B 1 208 ? -19.859 -16.109 -11.023 1 98.5 208 ILE B N 1
ATOM 5127 C CA . ILE B 1 208 ? -19.062 -16.5 -12.18 1 98.5 208 ILE B CA 1
ATOM 5128 C C . ILE B 1 208 ? -18.375 -15.281 -12.781 1 98.5 208 ILE B C 1
ATOM 5130 O O . ILE B 1 208 ? -17.188 -15.32 -13.109 1 98.5 208 ILE B O 1
ATOM 5134 N N . VAL B 1 209 ? -19.141 -14.195 -12.883 1 98.38 209 VAL B N 1
ATOM 5135 C CA . VAL B 1 209 ? -18.578 -12.945 -13.398 1 98.38 209 VAL B CA 1
ATOM 5136 C C . VAL B 1 209 ? -17.422 -12.492 -12.516 1 98.38 209 VAL B C 1
ATOM 5138 O O . VAL B 1 209 ? -16.359 -12.125 -13.016 1 98.38 209 VAL B O 1
ATOM 5141 N N . PHE B 1 210 ? -17.625 -12.617 -11.258 1 98.12 210 PHE B N 1
ATOM 5142 C CA . PHE B 1 210 ? -16.609 -12.18 -10.305 1 98.12 210 PHE B CA 1
ATOM 5143 C C . PHE B 1 210 ? -15.375 -13.07 -10.383 1 98.12 210 PHE B C 1
ATOM 5145 O O . PHE B 1 210 ? -14.242 -12.578 -10.375 1 98.12 210 PHE B O 1
ATOM 5152 N N . VAL B 1 211 ? -15.555 -14.328 -10.516 1 98.19 211 VAL B N 1
ATOM 5153 C CA . VAL B 1 211 ? -14.453 -15.273 -10.633 1 98.19 211 VAL B CA 1
ATOM 5154 C C . VAL B 1 211 ? -13.648 -14.969 -11.898 1 98.19 211 VAL B C 1
ATOM 5156 O O . VAL B 1 211 ? -12.422 -14.898 -11.859 1 98.19 211 VAL B O 1
ATOM 5159 N N . HIS B 1 212 ? -14.352 -14.727 -12.953 1 97.94 212 HIS B N 1
ATOM 5160 C CA . HIS B 1 212 ? -13.703 -14.438 -14.227 1 97.94 212 HIS B CA 1
ATOM 5161 C C . HIS B 1 212 ? -12.789 -13.227 -14.125 1 97.94 212 HIS B C 1
ATOM 5163 O O . HIS B 1 212 ? -11.578 -13.328 -14.344 1 97.94 212 HIS B O 1
ATOM 5169 N N . HIS B 1 213 ? -13.328 -12.219 -13.758 1 97.38 213 HIS B N 1
ATOM 5170 C CA . HIS B 1 213 ? -12.602 -10.961 -13.859 1 97.38 213 HIS B CA 1
ATOM 5171 C C . HIS B 1 213 ? -11.508 -10.859 -12.797 1 97.38 213 HIS B C 1
ATOM 5173 O O . HIS B 1 213 ? -10.461 -10.266 -13.039 1 97.38 213 HIS B O 1
ATOM 5179 N N . CYS B 1 214 ? -11.719 -11.461 -11.656 1 97.06 214 CYS B N 1
ATOM 5180 C CA . CYS B 1 214 ? -10.641 -11.508 -10.672 1 97.06 214 CYS B CA 1
ATOM 5181 C C . CYS B 1 214 ? -9.477 -12.352 -11.18 1 97.06 214 CYS B C 1
ATOM 5183 O O . CYS B 1 214 ? -8.32 -11.945 -11.07 1 97.06 214 CYS B O 1
ATOM 5185 N N . THR B 1 215 ? -9.797 -13.438 -11.734 1 96.12 215 THR B N 1
ATOM 5186 C CA . THR B 1 215 ? -8.75 -14.289 -12.281 1 96.12 215 THR B CA 1
ATOM 5187 C C . THR B 1 215 ? -8.078 -13.633 -13.477 1 96.12 215 THR B C 1
ATOM 5189 O O . THR B 1 215 ? -6.855 -13.68 -13.617 1 96.12 215 THR B O 1
ATOM 5192 N N . PHE B 1 216 ? -8.883 -12.969 -14.312 1 97 216 PHE B N 1
ATOM 5193 C CA . PHE B 1 216 ? -8.359 -12.336 -15.516 1 97 216 PHE B CA 1
ATOM 5194 C C . PHE B 1 216 ? -7.406 -11.203 -15.156 1 97 216 PHE B C 1
ATOM 5196 O O . PHE B 1 216 ? -6.48 -10.898 -15.914 1 97 216 PHE B O 1
ATOM 5203 N N . PHE B 1 217 ? -7.586 -10.648 -14.031 1 96.62 217 PHE B N 1
ATOM 5204 C CA . PHE B 1 217 ? -6.699 -9.586 -13.57 1 96.62 217 PHE B CA 1
ATOM 5205 C C . PHE B 1 217 ? -5.277 -10.102 -13.383 1 96.62 217 PHE B C 1
ATOM 5207 O O . PHE B 1 217 ? -4.316 -9.336 -13.453 1 96.62 217 PHE B O 1
ATOM 5214 N N . ILE B 1 218 ? -5.121 -11.359 -13.258 1 96.75 218 ILE B N 1
ATOM 5215 C CA . ILE B 1 218 ? -3.789 -11.938 -13.109 1 96.75 218 ILE B CA 1
ATOM 5216 C C . ILE B 1 218 ? -3.041 -11.852 -14.438 1 96.75 218 ILE B C 1
ATOM 5218 O O . ILE B 1 218 ? -1.823 -11.656 -14.461 1 96.75 218 ILE B O 1
ATOM 5222 N N . ASN B 1 219 ? -3.773 -11.906 -15.508 1 96.38 219 ASN B N 1
ATOM 5223 C CA . ASN B 1 219 ? -3.172 -11.781 -16.828 1 96.38 219 ASN B CA 1
ATOM 5224 C C . ASN B 1 219 ? -2.943 -10.32 -17.219 1 96.38 219 ASN B C 1
ATOM 5226 O O . ASN B 1 219 ? -2.105 -10.023 -18.062 1 96.38 219 ASN B O 1
ATOM 5230 N N . SER B 1 220 ? -3.674 -9.445 -16.641 1 97 220 SER B N 1
ATOM 5231 C CA . SER B 1 220 ? -3.654 -8.047 -17.078 1 97 220 SER B CA 1
ATOM 5232 C C . SER B 1 220 ? -3.088 -7.137 -15.992 1 97 220 SER B C 1
ATOM 5234 O O . SER B 1 220 ? -1.898 -6.816 -16 1 97 220 SER B O 1
ATOM 5236 N N . LEU B 1 221 ? -3.781 -7.027 -14.898 1 96.12 221 LEU B N 1
ATOM 5237 C CA . LEU B 1 221 ? -3.414 -6.094 -13.844 1 96.12 221 LEU B CA 1
ATOM 5238 C C . LEU B 1 221 ? -2.119 -6.523 -13.164 1 96.12 221 LEU B C 1
ATOM 5240 O O . LEU B 1 221 ? -1.28 -5.684 -12.828 1 96.12 221 LEU B O 1
ATOM 5244 N N . ALA B 1 222 ? -1.931 -7.801 -13.016 1 97.31 222 ALA B N 1
ATOM 5245 C CA . ALA B 1 222 ? -0.756 -8.328 -12.328 1 97.31 222 ALA B CA 1
ATOM 5246 C C . ALA B 1 222 ? 0.502 -8.148 -13.172 1 97.31 222 ALA B C 1
ATOM 5248 O O . ALA B 1 222 ? 1.607 -8.469 -12.719 1 97.31 222 ALA B O 1
ATOM 5249 N N . HIS B 1 223 ? 0.358 -7.672 -14.336 1 97.75 223 HIS B N 1
ATOM 5250 C CA . HIS B 1 223 ? 1.488 -7.375 -15.211 1 97.75 223 HIS B CA 1
ATOM 5251 C C . HIS B 1 223 ? 1.665 -5.871 -15.391 1 97.75 223 HIS B C 1
ATOM 5253 O O . HIS B 1 223 ? 2.244 -5.43 -16.391 1 97.75 223 HIS B O 1
ATOM 5259 N N . THR B 1 224 ? 1.126 -5.117 -14.484 1 95.81 224 THR B N 1
ATOM 5260 C CA . THR B 1 224 ? 1.283 -3.666 -14.445 1 95.81 224 THR B CA 1
ATOM 5261 C C . THR B 1 224 ? 1.812 -3.217 -13.086 1 95.81 224 THR B C 1
ATOM 5263 O O . THR B 1 224 ? 1.862 -4.008 -12.141 1 95.81 224 THR B O 1
ATOM 5266 N N . SER B 1 225 ? 2.197 -1.969 -13.07 1 93.69 225 SER B N 1
ATOM 5267 C CA . SER B 1 225 ? 2.701 -1.412 -11.82 1 93.69 225 SER B CA 1
ATOM 5268 C C . SER B 1 225 ? 1.604 -0.671 -11.062 1 93.69 225 SER B C 1
ATOM 5270 O O . SER B 1 225 ? 1.872 -0.012 -10.055 1 93.69 225 SER B O 1
ATOM 5272 N N . LEU B 1 226 ? 0.455 -0.831 -11.484 1 89.38 226 LEU B N 1
ATOM 5273 C CA . LEU B 1 226 ? -0.651 -0.078 -10.906 1 89.38 226 LEU B CA 1
ATOM 5274 C C . LEU B 1 226 ? -0.875 -0.48 -9.453 1 89.38 226 LEU B C 1
ATOM 5276 O O . LEU B 1 226 ? -0.615 -1.624 -9.07 1 89.38 226 LEU B O 1
ATOM 5280 N N . PHE B 1 227 ? -1.253 0.473 -8.578 1 85.38 227 PHE B N 1
ATOM 5281 C CA . PHE B 1 227 ? -1.646 0.312 -7.184 1 85.38 227 PHE B CA 1
ATOM 5282 C C . PHE B 1 227 ? -0.461 -0.132 -6.336 1 85.38 227 PHE B C 1
ATOM 5284 O O . PHE B 1 227 ? -0.613 -0.952 -5.426 1 85.38 227 PHE B O 1
ATOM 5291 N N . GLY B 1 228 ? 0.703 0.271 -6.715 1 85.19 228 GLY B N 1
ATOM 5292 C CA . GLY B 1 228 ? 1.892 0.047 -5.906 1 85.19 228 GLY B CA 1
ATOM 5293 C C . GLY B 1 228 ? 2.514 -1.318 -6.129 1 85.19 228 GLY B C 1
ATOM 5294 O O . GLY B 1 228 ? 3.295 -1.792 -5.301 1 85.19 228 GLY B O 1
ATOM 5295 N N . ALA B 1 229 ? 2.174 -1.953 -7.199 1 94.38 229 ALA B N 1
ATOM 5296 C CA . ALA B 1 229 ? 2.764 -3.25 -7.52 1 94.38 229 ALA B CA 1
ATOM 5297 C C . ALA B 1 229 ? 4.262 -3.121 -7.785 1 94.38 229 ALA B C 1
ATOM 5299 O O . ALA B 1 229 ? 4.723 -2.086 -8.273 1 94.38 229 ALA B O 1
ATOM 5300 N N . MET B 1 230 ? 4.98 -4.25 -7.414 1 95.69 230 MET B N 1
ATOM 5301 C CA . MET B 1 230 ? 6.438 -4.168 -7.488 1 95.69 230 MET B CA 1
ATOM 5302 C C . MET B 1 230 ? 7.02 -5.422 -8.133 1 95.69 230 MET B C 1
ATOM 5304 O O . MET B 1 230 ? 6.41 -6.492 -8.078 1 95.69 230 MET B O 1
ATOM 5308 N N . GLN B 1 231 ? 8.086 -5.223 -8.734 1 97.38 231 GLN B N 1
ATOM 5309 C CA . GLN B 1 231 ? 8.891 -6.34 -9.211 1 97.38 231 GLN B CA 1
ATOM 5310 C C . GLN B 1 231 ? 10.031 -6.652 -8.25 1 97.38 231 GLN B C 1
ATOM 5312 O O . GLN B 1 231 ? 11.141 -6.129 -8.398 1 97.38 231 GLN B O 1
ATOM 5317 N N . ASN B 1 232 ? 9.836 -7.582 -7.414 1 97.44 232 ASN B N 1
ATOM 5318 C CA . ASN B 1 232 ? 10.719 -7.82 -6.277 1 97.44 232 ASN B CA 1
ATOM 5319 C C . ASN B 1 232 ? 11.789 -8.852 -6.609 1 97.44 232 ASN B C 1
ATOM 5321 O O . ASN B 1 232 ? 12.828 -8.914 -5.941 1 97.44 232 ASN B O 1
ATOM 5325 N N . TYR B 1 233 ? 11.578 -9.625 -7.715 1 98 233 TYR B N 1
ATOM 5326 C CA . TYR B 1 233 ? 12.477 -10.758 -7.887 1 98 233 TYR B CA 1
ATOM 5327 C C . TYR B 1 233 ? 13.078 -10.766 -9.289 1 98 233 TYR B C 1
ATOM 5329 O O . TYR B 1 233 ? 14.086 -11.438 -9.539 1 98 233 TYR B O 1
ATOM 5337 N N . SER B 1 234 ? 12.375 -10.078 -10.25 1 97.06 234 SER B N 1
ATOM 5338 C CA . SER B 1 234 ? 12.891 -9.984 -11.609 1 97.06 234 SER B CA 1
ATOM 5339 C C . SER B 1 234 ? 12.203 -8.875 -12.391 1 97.06 234 SER B C 1
ATOM 5341 O O . SER B 1 234 ? 11.039 -8.562 -12.133 1 97.06 234 SER B O 1
ATOM 5343 N N . ASP B 1 235 ? 12.93 -8.273 -13.258 1 96.25 235 ASP B N 1
ATOM 5344 C CA . ASP B 1 235 ? 12.336 -7.281 -14.148 1 96.25 235 ASP B CA 1
ATOM 5345 C C . ASP B 1 235 ? 12.461 -7.711 -15.609 1 96.25 235 ASP B C 1
ATOM 5347 O O . ASP B 1 235 ? 12.375 -6.875 -16.516 1 96.25 235 ASP B O 1
ATOM 5351 N N . ARG B 1 236 ? 12.703 -9.016 -15.828 1 94.19 236 ARG B N 1
ATOM 5352 C CA . ARG B 1 236 ? 12.844 -9.547 -17.188 1 94.19 236 ARG B CA 1
ATOM 5353 C C . ARG B 1 236 ? 11.492 -9.711 -17.859 1 94.19 236 ARG B C 1
ATOM 5355 O O . ARG B 1 236 ? 11.414 -9.883 -19.078 1 94.19 236 ARG B O 1
ATOM 5362 N N . HIS B 1 237 ? 10.477 -9.727 -17.109 1 94.75 237 HIS B N 1
ATOM 5363 C CA . HIS B 1 237 ? 9.102 -9.781 -17.594 1 94.75 237 HIS B CA 1
ATOM 5364 C C . HIS B 1 237 ? 8.211 -8.82 -16.828 1 94.75 237 HIS B C 1
ATOM 5366 O O . HIS B 1 237 ? 8.633 -8.234 -15.828 1 94.75 237 HIS B O 1
ATOM 5372 N N . SER B 1 238 ? 6.969 -8.688 -17.234 1 97.25 238 SER B N 1
ATOM 5373 C CA . SER B 1 238 ? 6.137 -7.59 -16.766 1 97.25 238 SER B CA 1
ATOM 5374 C C . SER B 1 238 ? 5.352 -7.992 -15.516 1 97.25 238 SER B C 1
ATOM 5376 O O . SER B 1 238 ? 4.574 -7.199 -14.984 1 97.25 238 SER B O 1
ATOM 5378 N N . SER B 1 239 ? 5.547 -9.172 -15.016 1 97.62 239 SER B N 1
ATOM 5379 C CA . SER B 1 239 ? 4.793 -9.602 -13.844 1 97.62 239 SER B CA 1
ATOM 5380 C C . SER B 1 239 ? 5.168 -8.773 -12.617 1 97.62 239 SER B C 1
ATOM 5382 O O . SER B 1 239 ? 6.332 -8.398 -12.453 1 97.62 239 SER B O 1
ATOM 5384 N N . HIS B 1 240 ? 4.227 -8.477 -11.773 1 98.19 240 HIS B N 1
ATOM 5385 C CA . HIS B 1 240 ? 4.414 -7.695 -10.555 1 98.19 240 HIS B CA 1
ATOM 5386 C C . HIS B 1 240 ? 3.768 -8.375 -9.359 1 98.19 240 HIS B C 1
ATOM 5388 O O . HIS B 1 240 ? 2.803 -9.133 -9.508 1 98.19 240 HIS B O 1
ATOM 5394 N N . ASP B 1 241 ? 4.383 -8.188 -8.203 1 97.69 241 ASP B N 1
ATOM 5395 C CA . ASP B 1 241 ? 3.719 -8.523 -6.949 1 97.69 241 ASP B CA 1
ATOM 5396 C C . ASP B 1 241 ? 2.744 -7.422 -6.535 1 97.69 241 ASP B C 1
ATOM 5398 O O . ASP B 1 241 ? 3.129 -6.258 -6.406 1 97.69 241 ASP B O 1
ATOM 5402 N N . SER B 1 242 ? 1.525 -7.801 -6.418 1 95.69 242 SER B N 1
ATOM 5403 C CA . SER B 1 242 ? 0.478 -6.844 -6.078 1 95.69 242 SER B CA 1
ATOM 5404 C C . SER B 1 242 ? -0.392 -7.359 -4.938 1 95.69 242 SER B C 1
ATOM 5406 O O . SER B 1 242 ? -1.042 -8.398 -5.066 1 95.69 242 SER B O 1
ATOM 5408 N N . PHE B 1 243 ? -0.405 -6.582 -3.807 1 92.31 243 PHE B N 1
ATOM 5409 C CA . PHE B 1 243 ? -1.264 -6.949 -2.686 1 92.31 243 PHE B CA 1
ATOM 5410 C C . PHE B 1 243 ? -2.734 -6.871 -3.082 1 92.31 243 PHE B C 1
ATOM 5412 O O . PHE B 1 243 ? -3.535 -7.719 -2.688 1 92.31 243 PHE B O 1
ATOM 5419 N N . VAL B 1 244 ? -3.09 -5.863 -3.855 1 90.75 244 VAL B N 1
ATOM 5420 C CA . VAL B 1 244 ? -4.461 -5.652 -4.305 1 90.75 244 VAL B CA 1
ATOM 5421 C C . VAL B 1 244 ? -4.93 -6.855 -5.117 1 90.75 244 VAL B C 1
ATOM 5423 O O . VAL B 1 244 ? -6.012 -7.398 -4.871 1 90.75 244 VAL B O 1
ATOM 5426 N N . CYS B 1 245 ? -4.098 -7.305 -5.965 1 94.56 245 CYS B N 1
ATOM 5427 C CA . CYS B 1 245 ? -4.453 -8.477 -6.758 1 94.56 245 CYS B CA 1
ATOM 5428 C C . CYS B 1 245 ? -4.531 -9.719 -5.883 1 94.56 245 CYS B C 1
ATOM 5430 O O . CYS B 1 245 ? -5.387 -10.586 -6.098 1 94.56 245 CYS B O 1
ATOM 5432 N N . ALA B 1 246 ? -3.629 -9.773 -4.906 1 96.88 246 ALA B N 1
ATOM 5433 C CA . ALA B 1 246 ? -3.615 -10.945 -4.027 1 96.88 246 ALA B CA 1
ATOM 5434 C C . ALA B 1 246 ? -4.918 -11.055 -3.24 1 96.88 246 ALA B C 1
ATOM 5436 O O . ALA B 1 246 ? -5.434 -12.156 -3.029 1 96.88 246 ALA B O 1
ATOM 5437 N N . LEU B 1 247 ? -5.43 -9.938 -2.883 1 93.94 247 LEU B N 1
ATOM 5438 C CA . LEU B 1 247 ? -6.645 -9.898 -2.078 1 93.94 247 LEU B CA 1
ATOM 5439 C C . LEU B 1 247 ? -7.816 -10.516 -2.83 1 93.94 247 LEU B C 1
ATOM 5441 O O . LEU B 1 247 ? -8.609 -11.258 -2.248 1 93.94 247 LEU B O 1
ATOM 5445 N N . PHE B 1 248 ? -7.859 -10.297 -4.113 1 94.31 248 PHE B N 1
ATOM 5446 C CA . PHE B 1 248 ? -9.031 -10.719 -4.879 1 94.31 248 PHE B CA 1
ATOM 5447 C C . PHE B 1 248 ? -8.773 -12.055 -5.562 1 94.31 248 PHE B C 1
ATOM 5449 O O . PHE B 1 248 ? -9.688 -12.641 -6.152 1 94.31 248 PHE B O 1
ATOM 5456 N N . THR B 1 249 ? -7.582 -12.57 -5.43 1 97.06 249 THR B N 1
ATOM 5457 C CA . THR B 1 249 ? -7.262 -13.805 -6.137 1 97.06 249 THR B CA 1
ATOM 5458 C C . THR B 1 249 ? -6.621 -14.82 -5.195 1 97.06 249 THR B C 1
ATOM 5460 O O . THR B 1 249 ? -5.84 -15.672 -5.625 1 97.06 249 THR B O 1
ATOM 5463 N N . PHE B 1 250 ? -6.848 -14.633 -4.004 1 97.88 250 PHE B N 1
ATOM 5464 C CA . PHE B 1 250 ? -6.465 -15.617 -2.996 1 97.88 250 PHE B CA 1
ATOM 5465 C C . PHE B 1 250 ? -4.961 -15.867 -3.027 1 97.88 250 PHE B C 1
ATOM 5467 O O . PHE B 1 250 ? -4.52 -17.016 -2.957 1 97.88 250 PHE B O 1
ATOM 5474 N N . GLY B 1 251 ? -4.16 -14.812 -3.268 1 97.75 251 GLY B N 1
ATOM 5475 C CA . GLY B 1 251 ? -2.715 -14.891 -3.156 1 97.75 251 GLY B CA 1
ATOM 5476 C C . GLY B 1 251 ? -2.01 -14.859 -4.5 1 97.75 251 GLY B C 1
ATOM 5477 O O . GLY B 1 251 ? -0.795 -14.656 -4.566 1 97.75 251 GLY B O 1
ATOM 5478 N N . GLU B 1 252 ? -2.727 -14.953 -5.555 1 97.81 252 GLU B N 1
ATOM 5479 C CA . GLU B 1 252 ? -2.123 -15.039 -6.883 1 97.81 252 GLU B CA 1
ATOM 5480 C C . GLU B 1 252 ? -1.491 -13.711 -7.285 1 97.81 252 GLU B C 1
ATOM 5482 O O . GLU B 1 252 ? -0.729 -13.648 -8.258 1 97.81 252 GLU B O 1
ATOM 5487 N N . GLY B 1 253 ? -1.732 -12.727 -6.527 1 97.81 253 GLY B N 1
ATOM 5488 C CA . GLY B 1 253 ? -1.188 -11.406 -6.801 1 97.81 253 GLY B CA 1
ATOM 5489 C C . GLY B 1 253 ? 0.31 -11.32 -6.582 1 97.81 253 GLY B C 1
ATOM 5490 O O . GLY B 1 253 ? 0.958 -10.375 -7.043 1 97.81 253 GLY B O 1
ATOM 5491 N N . TYR B 1 254 ? 0.863 -12.234 -5.801 1 98.06 254 TYR B N 1
ATOM 5492 C CA . TYR B 1 254 ? 2.316 -12.336 -5.719 1 98.06 254 TYR B CA 1
ATOM 5493 C C . TYR B 1 254 ? 2.885 -13.023 -6.953 1 98.06 254 TYR B C 1
ATOM 5495 O O . TYR B 1 254 ? 3.498 -14.094 -6.848 1 98.06 254 TYR B O 1
ATOM 5503 N N . HIS B 1 255 ? 2.691 -12.234 -8 1 98.31 255 HIS B N 1
ATOM 5504 C CA . HIS B 1 255 ? 2.791 -12.805 -9.336 1 98.31 255 HIS B CA 1
ATOM 5505 C C . HIS B 1 255 ? 4.23 -12.789 -9.836 1 98.31 255 HIS B C 1
ATOM 5507 O O . HIS B 1 255 ? 4.652 -13.695 -10.555 1 98.31 255 HIS B O 1
ATOM 5513 N N . ASN B 1 256 ? 5.047 -11.766 -9.461 1 98.31 256 ASN B N 1
ATOM 5514 C CA . ASN B 1 256 ? 6.465 -11.727 -9.812 1 98.31 256 ASN B CA 1
ATOM 5515 C C . ASN B 1 256 ? 7.23 -12.883 -9.172 1 98.31 256 ASN B C 1
ATOM 5517 O O . ASN B 1 256 ? 8.047 -13.531 -9.828 1 98.31 256 ASN B O 1
ATOM 5521 N N . PHE B 1 257 ? 6.918 -13.094 -7.883 1 98.38 257 PHE B N 1
ATOM 5522 C CA . PHE B 1 257 ? 7.5 -14.25 -7.207 1 98.38 257 PHE B CA 1
ATOM 5523 C C . PHE B 1 257 ? 7.137 -15.539 -7.926 1 98.38 257 PHE B C 1
ATOM 5525 O O . PHE B 1 257 ? 8 -16.391 -8.172 1 98.38 257 PHE B O 1
ATOM 5532 N N . HIS B 1 258 ? 5.879 -15.617 -8.25 1 98.19 258 HIS B N 1
ATOM 5533 C CA . HIS B 1 258 ? 5.371 -16.859 -8.836 1 98.19 258 HIS B CA 1
ATOM 5534 C C . HIS B 1 258 ? 6.02 -17.125 -10.188 1 98.19 258 HIS B C 1
ATOM 5536 O O . HIS B 1 258 ? 6.344 -18.281 -10.5 1 98.19 258 HIS B O 1
ATOM 5542 N N . HIS B 1 259 ? 6.211 -16.156 -10.969 1 97.12 259 HIS B N 1
ATOM 5543 C CA . HIS B 1 259 ? 6.84 -16.359 -12.266 1 97.12 259 HIS B CA 1
ATOM 5544 C C . HIS B 1 259 ? 8.289 -16.797 -12.109 1 97.12 259 HIS B C 1
ATOM 5546 O O . HIS B 1 259 ? 8.812 -17.562 -12.938 1 97.12 259 HIS B O 1
ATOM 5552 N N . GLU B 1 260 ? 8.953 -16.359 -11.078 1 96.69 260 GLU B N 1
ATOM 5553 C CA . GLU B 1 260 ? 10.359 -16.688 -10.867 1 96.69 260 GLU B CA 1
ATOM 5554 C C . GLU B 1 260 ? 10.508 -18.047 -10.188 1 96.69 260 GLU B C 1
ATOM 5556 O O . GLU B 1 260 ? 11.492 -18.75 -10.43 1 96.69 260 GLU B O 1
ATOM 5561 N N . PHE B 1 261 ? 9.539 -18.344 -9.336 1 96.5 261 PHE B N 1
ATOM 5562 C CA . PHE B 1 261 ? 9.609 -19.562 -8.539 1 96.5 261 PHE B CA 1
ATOM 5563 C C . PHE B 1 261 ? 8.297 -20.328 -8.633 1 96.5 261 PHE B C 1
ATOM 5565 O O . PHE B 1 261 ? 7.684 -20.641 -7.609 1 96.5 261 PHE B O 1
ATOM 5572 N N . ALA B 1 262 ? 7.992 -20.766 -9.812 1 95.31 262 ALA B N 1
ATOM 5573 C CA . ALA B 1 262 ? 6.668 -21.281 -10.141 1 95.31 262 ALA B CA 1
ATOM 5574 C C . ALA B 1 262 ? 6.402 -22.609 -9.445 1 95.31 262 ALA B C 1
ATOM 5576 O O . ALA B 1 262 ? 5.246 -22.984 -9.227 1 95.31 262 ALA B O 1
ATOM 5577 N N . GLN B 1 263 ? 7.387 -23.297 -9.078 1 94.19 263 GLN B N 1
ATOM 5578 C CA . GLN B 1 263 ? 7.188 -24.609 -8.484 1 94.19 263 GLN B CA 1
ATOM 5579 C C . GLN B 1 263 ? 6.91 -24.5 -6.984 1 94.19 263 GLN B C 1
ATOM 5581 O O . GLN B 1 263 ? 6.496 -25.469 -6.348 1 94.19 263 GLN B O 1
ATOM 5586 N N . ASP B 1 264 ? 7.273 -23.375 -6.41 1 96.62 264 ASP B N 1
ATOM 5587 C CA . ASP B 1 264 ? 6.961 -23.172 -5 1 96.62 264 ASP B CA 1
ATOM 5588 C C . ASP B 1 264 ? 5.453 -23.172 -4.766 1 96.62 264 ASP B C 1
ATOM 5590 O O . ASP B 1 264 ? 4.707 -22.516 -5.496 1 96.62 264 ASP B O 1
ATOM 5594 N N . TYR B 1 265 ? 4.988 -23.922 -3.758 1 97.5 265 TYR B N 1
ATOM 5595 C CA . TYR B 1 265 ? 3.543 -23.969 -3.553 1 97.5 265 TYR B CA 1
ATOM 5596 C C . TYR B 1 265 ? 3.027 -22.672 -2.971 1 97.5 265 TYR B C 1
ATOM 5598 O O . TYR B 1 265 ? 1.822 -22.406 -2.992 1 97.5 265 TYR B O 1
ATOM 5606 N N . ARG B 1 266 ? 4.008 -21.812 -2.484 1 96.56 266 ARG B N 1
ATOM 5607 C CA . ARG B 1 266 ? 3.672 -20.516 -1.925 1 96.56 266 ARG B CA 1
ATOM 5608 C C . ARG B 1 266 ? 3.818 -19.406 -2.971 1 96.56 266 ARG B C 1
ATOM 5610 O O . ARG B 1 266 ? 4.816 -19.359 -3.691 1 96.56 266 ARG B O 1
ATOM 5617 N N . ASN B 1 267 ? 2.809 -18.578 -3.01 1 97.81 267 ASN B N 1
ATOM 5618 C CA . ASN B 1 267 ? 2.996 -17.312 -3.703 1 97.81 267 ASN B CA 1
ATOM 5619 C C . ASN B 1 267 ? 3.391 -16.203 -2.738 1 97.81 267 ASN B C 1
ATOM 5621 O O . ASN B 1 267 ? 4.312 -15.43 -3.016 1 97.81 267 ASN B O 1
ATOM 5625 N N . GLY B 1 268 ? 2.668 -16.156 -1.643 1 96.25 268 GLY B N 1
ATOM 5626 C CA . GLY B 1 268 ? 3.055 -15.297 -0.537 1 96.25 268 GLY B CA 1
ATOM 5627 C C . GLY B 1 268 ? 3.977 -15.977 0.456 1 96.25 268 GLY B C 1
ATOM 5628 O O . GLY B 1 268 ? 3.521 -16.734 1.32 1 96.25 268 GLY B O 1
ATOM 5629 N N . ILE B 1 269 ? 5.238 -15.641 0.46 1 94.25 269 ILE B N 1
ATOM 5630 C CA . ILE B 1 269 ? 6.219 -16.453 1.175 1 94.25 269 ILE B CA 1
ATOM 5631 C C . ILE B 1 269 ? 6.371 -15.93 2.604 1 94.25 269 ILE B C 1
ATOM 5633 O O . ILE B 1 269 ? 6.902 -16.625 3.471 1 94.25 269 ILE B O 1
ATOM 5637 N N . LYS B 1 270 ? 5.953 -14.789 2.859 1 91.62 270 LYS B N 1
ATOM 5638 C CA . LYS B 1 270 ? 6.008 -14.281 4.227 1 91.62 270 LYS B CA 1
ATOM 5639 C C . LYS B 1 270 ? 4.75 -14.656 5.004 1 91.62 270 LYS B C 1
ATOM 5641 O O . LYS B 1 270 ? 3.697 -14.906 4.41 1 91.62 270 LYS B O 1
ATOM 5646 N N . TRP B 1 271 ? 4.852 -14.68 6.27 1 89 271 TRP B N 1
ATOM 5647 C CA . TRP B 1 271 ? 3.734 -15.117 7.102 1 89 271 TRP B CA 1
ATOM 5648 C C . TRP B 1 271 ? 2.549 -14.172 6.965 1 89 271 TRP B C 1
ATOM 5650 O O . TRP B 1 271 ? 1.394 -14.594 7.066 1 89 271 TRP B O 1
ATOM 5660 N N . TYR B 1 272 ? 2.811 -12.891 6.684 1 88.31 272 TYR B N 1
ATOM 5661 C CA . TYR B 1 272 ? 1.749 -11.891 6.652 1 88.31 272 TYR B CA 1
ATOM 5662 C C . TYR B 1 272 ? 1.227 -11.695 5.234 1 88.31 272 TYR B C 1
ATOM 5664 O O . TYR B 1 272 ? 0.317 -10.898 5.004 1 88.31 272 TYR B O 1
ATOM 5672 N N . HIS B 1 273 ? 1.853 -12.367 4.324 1 93.81 273 HIS B N 1
ATOM 5673 C CA . HIS B 1 273 ? 1.335 -12.305 2.961 1 93.81 273 HIS B CA 1
ATOM 5674 C C . HIS B 1 273 ? -0.017 -13 2.852 1 93.81 273 HIS B C 1
ATOM 5676 O O . HIS B 1 273 ? -0.156 -14.164 3.25 1 93.81 273 HIS B O 1
ATOM 5682 N N . TYR B 1 274 ? -1.047 -12.297 2.398 1 96 274 TYR B N 1
ATOM 5683 C CA . TYR B 1 274 ? -2.355 -12.891 2.166 1 96 274 TYR B CA 1
ATOM 5684 C C . TYR B 1 274 ? -2.303 -13.891 1.018 1 96 274 TYR B C 1
ATOM 5686 O O . TYR B 1 274 ? -2.129 -13.508 -0.141 1 96 274 TYR B O 1
ATOM 5694 N N . ASP B 1 275 ? -2.406 -15.148 1.335 1 97.44 275 ASP B N 1
ATOM 5695 C CA . ASP B 1 275 ? -2.365 -16.266 0.387 1 97.44 275 ASP B CA 1
ATOM 5696 C C . ASP B 1 275 ? -3.16 -17.453 0.905 1 97.44 275 ASP B C 1
ATOM 5698 O O . ASP B 1 275 ? -2.584 -18.484 1.251 1 97.44 275 ASP B O 1
ATOM 5702 N N . PRO B 1 276 ? -4.504 -17.312 0.871 1 97.69 276 PRO B N 1
ATOM 5703 C CA . PRO B 1 276 ? -5.352 -18.422 1.327 1 97.69 276 PRO B CA 1
ATOM 5704 C C . PRO B 1 276 ? -5.059 -19.734 0.595 1 97.69 276 PRO B C 1
ATOM 5706 O O . PRO B 1 276 ? -5.219 -20.812 1.168 1 97.69 276 PRO B O 1
ATOM 5709 N N . THR B 1 277 ? -4.668 -19.625 -0.604 1 98.44 277 THR B N 1
ATOM 5710 C CA . THR B 1 277 ? -4.328 -20.828 -1.358 1 98.44 277 THR B CA 1
ATOM 5711 C C . THR B 1 277 ? -3.227 -21.625 -0.652 1 98.44 277 THR B C 1
ATOM 5713 O O . THR B 1 277 ? -3.348 -22.828 -0.464 1 98.44 277 THR B O 1
ATOM 5716 N N . LYS B 1 278 ? -2.195 -20.906 -0.237 1 97.56 278 LYS B N 1
ATOM 5717 C CA . LYS B 1 278 ? -1.115 -21.562 0.495 1 97.56 278 LYS B CA 1
ATOM 5718 C C . LYS B 1 278 ? -1.628 -22.188 1.787 1 97.56 278 LYS B C 1
ATOM 5720 O O . LYS B 1 278 ? -1.191 -23.281 2.17 1 97.56 278 LYS B O 1
ATOM 5725 N N . TRP B 1 279 ? -2.51 -21.578 2.402 1 97.12 279 TRP B N 1
ATOM 5726 C CA . TRP B 1 279 ? -3.027 -22.078 3.672 1 97.12 279 TRP B CA 1
ATOM 5727 C C . TRP B 1 279 ? -3.887 -23.312 3.455 1 97.12 279 TRP B C 1
ATOM 5729 O O . TRP B 1 279 ? -3.844 -24.25 4.254 1 97.12 279 TRP B O 1
ATOM 5739 N N . ILE B 1 280 ? -4.625 -23.328 2.396 1 98 280 ILE B N 1
ATOM 5740 C CA . ILE B 1 280 ? -5.465 -24.484 2.09 1 98 280 ILE B CA 1
ATOM 5741 C C . ILE B 1 280 ? -4.59 -25.688 1.735 1 98 280 ILE B C 1
ATOM 5743 O O . ILE B 1 280 ? -4.848 -26.797 2.184 1 98 280 ILE B O 1
ATOM 5747 N N . ILE B 1 281 ? -3.562 -25.5 0.95 1 98.06 281 ILE B N 1
ATOM 5748 C CA . ILE B 1 281 ? -2.654 -26.578 0.575 1 98.06 281 ILE B CA 1
ATOM 5749 C C . ILE B 1 281 ? -1.98 -27.141 1.823 1 98.06 281 ILE B C 1
ATOM 5751 O O . ILE B 1 281 ? -1.884 -28.359 1.986 1 98.06 281 ILE B O 1
ATOM 5755 N N . ARG B 1 282 ? -1.545 -26.25 2.701 1 96.31 282 ARG B N 1
ATOM 5756 C CA . ARG B 1 282 ? -0.91 -26.688 3.939 1 96.31 282 ARG B CA 1
ATOM 5757 C C . ARG B 1 282 ? -1.883 -27.484 4.805 1 96.31 282 ARG B C 1
ATOM 5759 O O . ARG B 1 282 ? -1.508 -28.5 5.402 1 96.31 282 ARG B O 1
ATOM 5766 N N . ALA B 1 283 ? -3.074 -27 4.875 1 97.12 283 ALA B N 1
ATOM 5767 C CA . ALA B 1 283 ? -4.098 -27.703 5.637 1 97.12 283 ALA B CA 1
ATOM 5768 C C . ALA B 1 283 ? -4.355 -29.094 5.043 1 97.12 283 ALA B C 1
ATOM 5770 O O . ALA B 1 283 ? -4.492 -30.078 5.781 1 97.12 283 ALA B O 1
ATOM 5771 N N . ALA B 1 284 ? -4.441 -29.156 3.75 1 97.94 284 ALA B N 1
ATOM 5772 C CA . ALA B 1 284 ? -4.625 -30.438 3.08 1 97.94 284 ALA B CA 1
ATOM 5773 C C . ALA B 1 284 ? -3.459 -31.391 3.371 1 97.94 284 ALA B C 1
ATOM 5775 O O . ALA B 1 284 ? -3.652 -32.594 3.52 1 97.94 284 ALA B O 1
ATOM 5776 N N . SER B 1 285 ? -2.264 -30.828 3.367 1 97.06 285 SER B N 1
ATOM 5777 C CA . SER B 1 285 ? -1.088 -31.625 3.689 1 97.06 285 SER B CA 1
ATOM 5778 C C . SER B 1 285 ? -1.171 -32.188 5.105 1 97.06 285 SER B C 1
ATOM 5780 O O . SER B 1 285 ? -0.786 -33.312 5.352 1 97.06 285 SER B O 1
ATOM 5782 N N . PHE B 1 286 ? -1.698 -31.422 5.996 1 95.69 286 PHE B N 1
ATOM 5783 C CA . PHE B 1 286 ? -1.816 -31.812 7.395 1 95.69 286 PHE B CA 1
ATOM 5784 C C . PHE B 1 286 ? -2.762 -33 7.551 1 95.69 286 PHE B C 1
ATOM 5786 O O . PHE B 1 286 ? -2.553 -33.875 8.406 1 95.69 286 PHE B O 1
ATOM 5793 N N . VAL B 1 287 ? -3.734 -33.094 6.691 1 96.75 287 VAL B N 1
ATOM 5794 C CA . VAL B 1 287 ? -4.727 -34.156 6.84 1 96.75 287 VAL B CA 1
ATOM 5795 C C . VAL B 1 287 ? -4.43 -35.281 5.848 1 96.75 287 VAL B C 1
ATOM 5797 O O . VAL B 1 287 ? -5.234 -36.219 5.691 1 96.75 287 VAL B O 1
ATOM 5800 N N . GLY B 1 288 ? -3.367 -35.156 5.109 1 96.19 288 GLY B N 1
ATOM 5801 C CA . GLY B 1 288 ? -2.898 -36.219 4.27 1 96.19 288 GLY B CA 1
ATOM 5802 C C . GLY B 1 288 ? -3.354 -36.125 2.826 1 96.19 288 GLY B C 1
ATOM 5803 O O . GLY B 1 288 ? -3.076 -37 2.008 1 96.19 288 GLY B O 1
ATOM 5804 N N . GLY B 1 289 ? -3.971 -35.062 2.473 1 97.94 289 GLY B N 1
ATOM 5805 C CA . GLY B 1 289 ? -4.477 -34.875 1.123 1 97.94 289 GLY B CA 1
ATOM 5806 C C . GLY B 1 289 ? -3.434 -34.312 0.165 1 97.94 289 GLY B C 1
ATOM 5807 O O . GLY B 1 289 ? -3.609 -34.375 -1.054 1 97.94 289 GLY B O 1
ATOM 5808 N N . ALA B 1 290 ? -2.402 -33.812 0.658 1 97.69 290 ALA B N 1
ATOM 5809 C CA . ALA B 1 290 ? -1.3 -33.281 -0.133 1 97.69 290 ALA B CA 1
ATOM 5810 C C . ALA B 1 290 ? 0.048 -33.688 0.446 1 97.69 290 ALA B C 1
ATOM 5812 O O . ALA B 1 290 ? 0.188 -33.844 1.662 1 97.69 290 ALA B O 1
ATOM 5813 N N . LYS B 1 291 ? 1.015 -33.938 -0.441 1 96.69 291 LYS B N 1
ATOM 5814 C CA . LYS B 1 291 ? 2.369 -34.312 -0.048 1 96.69 291 LYS B CA 1
ATOM 5815 C C . LYS B 1 291 ? 3.408 -33.656 -0.95 1 96.69 291 LYS B C 1
ATOM 5817 O O . LYS B 1 291 ? 3.062 -33.062 -1.983 1 96.69 291 LYS B O 1
ATOM 5822 N N . ASN B 1 292 ? 4.621 -33.656 -0.477 1 94.38 292 ASN B N 1
ATOM 5823 C CA . ASN B 1 292 ? 5.758 -33.156 -1.255 1 94.38 292 ASN B CA 1
ATOM 5824 C C . ASN B 1 292 ? 5.586 -31.703 -1.649 1 94.38 292 ASN B C 1
ATOM 5826 O O . ASN B 1 292 ? 5.703 -31.359 -2.824 1 94.38 292 ASN B O 1
ATOM 5830 N N . LEU B 1 293 ? 5.266 -30.922 -0.663 1 96.31 293 LEU B N 1
ATOM 5831 C CA . LEU B 1 293 ? 5.145 -29.5 -0.917 1 96.31 293 LEU B CA 1
ATOM 5832 C C . LEU B 1 293 ? 6.492 -28.891 -1.292 1 96.31 293 LEU B C 1
ATOM 5834 O O . LEU B 1 293 ? 7.418 -28.875 -0.479 1 96.31 293 LEU B O 1
ATOM 5838 N N . VAL B 1 294 ? 6.543 -28.406 -2.467 1 95.44 294 VAL B N 1
ATOM 5839 C CA . VAL B 1 294 ? 7.809 -27.875 -2.975 1 95.44 294 VAL B CA 1
ATOM 5840 C C . VAL B 1 294 ? 8.031 -26.469 -2.445 1 95.44 294 VAL B C 1
ATOM 5842 O O . VAL B 1 294 ? 7.109 -25.656 -2.432 1 95.44 294 VAL B O 1
ATOM 5845 N N . ARG B 1 295 ? 9.281 -26.219 -1.98 1 95.38 295 ARG B N 1
ATOM 5846 C CA . ARG B 1 295 ? 9.68 -24.891 -1.508 1 95.38 295 ARG B CA 1
ATOM 5847 C C . ARG B 1 295 ? 11.008 -24.469 -2.127 1 95.38 295 ARG B C 1
ATOM 5849 O O . ARG B 1 295 ? 11.953 -25.25 -2.18 1 95.38 295 ARG B O 1
ATOM 5856 N N . THR B 1 296 ? 11.055 -23.266 -2.605 1 95.88 296 THR B N 1
ATOM 5857 C CA . THR B 1 296 ? 12.312 -22.688 -3.07 1 95.88 296 THR B CA 1
ATOM 5858 C C . THR B 1 296 ? 13.219 -22.359 -1.892 1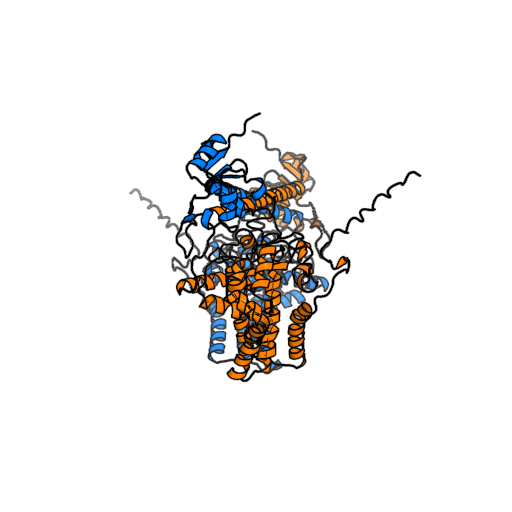 95.88 296 THR B C 1
ATOM 5860 O O . THR B 1 296 ? 12.766 -21.828 -0.873 1 95.88 296 THR B O 1
ATOM 5863 N N . PRO B 1 297 ? 14.453 -22.734 -2.051 1 96 297 PRO B N 1
ATOM 5864 C CA . PRO B 1 297 ? 15.383 -22.406 -0.97 1 96 297 PRO B CA 1
ATOM 5865 C C . PRO B 1 297 ? 15.398 -20.922 -0.639 1 96 297 PRO B C 1
ATOM 5867 O O . PRO B 1 297 ? 15.406 -20.078 -1.544 1 96 297 PRO B O 1
ATOM 5870 N N . ASN B 1 298 ? 15.453 -20.625 0.649 1 96.88 298 ASN B N 1
ATOM 5871 C CA . ASN B 1 298 ? 15.43 -19.25 1.112 1 96.88 298 ASN B CA 1
ATOM 5872 C C . ASN B 1 298 ? 16.594 -18.438 0.527 1 96.88 298 ASN B C 1
ATOM 5874 O O . ASN B 1 298 ? 16.406 -17.281 0.139 1 96.88 298 ASN B O 1
ATOM 5878 N N . ASP B 1 299 ? 17.75 -19 0.399 1 96.62 299 ASP B N 1
ATOM 5879 C CA . ASP B 1 299 ? 18.938 -18.297 -0.09 1 96.62 299 ASP B CA 1
ATOM 5880 C C . ASP B 1 299 ? 18.766 -17.891 -1.552 1 96.62 299 ASP B C 1
ATOM 5882 O O . ASP B 1 299 ? 19.234 -16.828 -1.966 1 96.62 299 ASP B O 1
ATOM 5886 N N . VAL B 1 300 ? 18.141 -18.719 -2.287 1 96 300 VAL B N 1
ATOM 5887 C CA . VAL B 1 300 ? 17.875 -18.438 -3.695 1 96 300 VAL B CA 1
ATOM 5888 C C . VAL B 1 300 ? 16.906 -17.266 -3.82 1 96 300 VAL B C 1
ATOM 5890 O O . VAL B 1 300 ? 17.141 -16.344 -4.602 1 96 300 VAL B O 1
ATOM 5893 N N . ILE B 1 301 ? 15.852 -17.328 -3.02 1 97.44 301 ILE B N 1
ATOM 5894 C CA . ILE B 1 301 ? 14.859 -16.266 -3.008 1 97.44 301 ILE B CA 1
ATOM 5895 C C . ILE B 1 301 ? 15.516 -14.953 -2.6 1 97.44 301 ILE B C 1
ATOM 5897 O O . ILE B 1 301 ? 15.328 -13.922 -3.254 1 97.44 301 ILE B O 1
ATOM 5901 N N . ASP B 1 302 ? 16.359 -14.977 -1.569 1 97.25 302 ASP B N 1
ATOM 5902 C CA . ASP B 1 302 ? 17.031 -13.781 -1.042 1 97.25 302 ASP B CA 1
ATOM 5903 C C . ASP B 1 302 ? 17.984 -13.188 -2.068 1 97.25 302 ASP B C 1
ATOM 5905 O O . ASP B 1 302 ? 18.125 -11.969 -2.158 1 97.25 302 ASP B O 1
ATOM 5909 N N . ALA B 1 303 ? 18.625 -14.031 -2.732 1 96.94 303 ALA B N 1
ATOM 5910 C CA . ALA B 1 303 ? 19.562 -13.547 -3.756 1 96.94 303 ALA B CA 1
ATOM 5911 C C . ALA B 1 303 ? 18.828 -12.727 -4.809 1 96.94 303 ALA B C 1
ATOM 5913 O O . ALA B 1 303 ? 19.25 -11.617 -5.148 1 96.94 303 ALA B O 1
ATOM 5914 N N . ASN B 1 304 ? 17.734 -13.289 -5.297 1 97.56 304 ASN B N 1
ATOM 5915 C CA . ASN B 1 304 ? 16.953 -12.578 -6.309 1 97.56 304 ASN B CA 1
ATOM 5916 C C . ASN B 1 304 ? 16.391 -11.266 -5.766 1 97.56 304 ASN B C 1
ATOM 5918 O O . ASN B 1 304 ? 16.438 -10.242 -6.445 1 97.56 304 ASN B O 1
ATOM 5922 N N . PHE B 1 305 ? 15.883 -11.383 -4.59 1 98.06 305 PHE B N 1
ATOM 5923 C CA . PHE B 1 305 ? 15.289 -10.203 -3.971 1 98.06 305 PHE B CA 1
ATOM 5924 C C . PHE B 1 305 ? 16.312 -9.086 -3.834 1 98.06 305 PHE B C 1
ATOM 5926 O O . PHE B 1 305 ? 16.062 -7.941 -4.223 1 98.06 305 PHE B O 1
ATOM 5933 N N . ASN B 1 306 ? 17.438 -9.391 -3.289 1 98 306 ASN B N 1
ATOM 5934 C CA . ASN B 1 306 ? 18.438 -8.375 -2.992 1 98 306 ASN B CA 1
ATOM 5935 C C . ASN B 1 306 ? 19.125 -7.871 -4.262 1 98 306 ASN B C 1
ATOM 5937 O O . ASN B 1 306 ? 19.516 -6.707 -4.34 1 98 306 ASN B O 1
ATOM 5941 N N . LYS B 1 307 ? 19.266 -8.719 -5.273 1 97.25 307 LYS B N 1
ATOM 5942 C CA . LYS B 1 307 ? 19.766 -8.242 -6.562 1 97.25 307 LYS B CA 1
ATOM 5943 C C . LYS B 1 307 ? 18.844 -7.172 -7.141 1 97.25 307 LYS B C 1
ATOM 5945 O O . LYS B 1 307 ? 19.297 -6.141 -7.633 1 97.25 307 LYS B O 1
ATOM 5950 N N . MET B 1 308 ? 17.531 -7.484 -7.086 1 97.81 308 MET B N 1
ATOM 5951 C CA . MET B 1 308 ? 16.547 -6.523 -7.582 1 97.81 308 MET B CA 1
ATOM 5952 C C . MET B 1 308 ? 16.562 -5.254 -6.734 1 97.81 308 MET B C 1
ATOM 5954 O O . MET B 1 308 ? 16.453 -4.148 -7.266 1 97.81 308 MET B O 1
ATOM 5958 N N . LEU B 1 309 ? 16.672 -5.434 -5.402 1 97.5 309 LEU B N 1
ATOM 5959 C CA . LEU B 1 309 ? 16.719 -4.289 -4.496 1 97.5 309 LEU B CA 1
ATOM 5960 C C . LEU B 1 309 ? 17.922 -3.402 -4.805 1 97.5 309 LEU B C 1
ATOM 5962 O O . LEU B 1 309 ? 17.797 -2.174 -4.805 1 97.5 309 LEU B O 1
ATOM 5966 N N . LEU B 1 310 ? 19.047 -4.027 -5.047 1 97.44 310 LEU B N 1
ATOM 5967 C CA . LEU B 1 310 ? 20.266 -3.293 -5.379 1 97.44 310 LEU B CA 1
ATOM 5968 C C . LEU B 1 310 ? 20.094 -2.498 -6.668 1 97.44 310 LEU B C 1
ATOM 5970 O O . LEU B 1 310 ? 20.422 -1.312 -6.723 1 97.44 310 LEU B O 1
ATOM 5974 N N . LYS B 1 311 ? 19.594 -3.145 -7.641 1 96.88 311 LYS B N 1
ATOM 5975 C CA . LYS B 1 311 ? 19.375 -2.492 -8.93 1 96.88 311 LYS B CA 1
ATOM 5976 C C . LYS B 1 311 ? 18.422 -1.308 -8.789 1 96.88 311 LYS B C 1
ATOM 5978 O O . LYS B 1 311 ? 18.688 -0.222 -9.305 1 96.88 311 LYS B O 1
ATOM 5983 N N . LYS B 1 312 ? 17.297 -1.52 -8.133 1 96.69 312 LYS B N 1
ATOM 5984 C CA . LYS B 1 312 ? 16.297 -0.48 -7.934 1 96.69 312 LYS B CA 1
ATOM 5985 C C . LYS B 1 312 ? 16.875 0.686 -7.129 1 96.69 312 LYS B C 1
ATOM 5987 O O . LYS B 1 312 ? 16.656 1.85 -7.48 1 96.69 312 LYS B O 1
ATOM 5992 N N . SER B 1 313 ? 17.531 0.386 -6.043 1 97.31 313 SER B N 1
ATOM 5993 C CA . SER B 1 313 ? 18.094 1.414 -5.172 1 97.31 313 SER B CA 1
ATOM 5994 C C . SER B 1 313 ? 19.125 2.252 -5.902 1 97.31 313 SER B C 1
ATOM 5996 O O . SER B 1 313 ? 19.219 3.467 -5.699 1 97.31 313 SER B O 1
ATOM 5998 N N . ARG B 1 314 ? 19.938 1.597 -6.711 1 96.81 314 ARG B N 1
ATOM 5999 C CA . ARG B 1 314 ? 20.922 2.322 -7.496 1 96.81 314 ARG B CA 1
ATOM 6000 C C . ARG B 1 314 ? 20.25 3.312 -8.445 1 96.81 314 ARG B C 1
ATOM 6002 O O . ARG B 1 314 ? 20.688 4.457 -8.57 1 96.81 314 ARG B O 1
ATOM 6009 N N . LYS B 1 315 ? 19.281 2.828 -9.078 1 96.88 315 LYS B N 1
ATOM 6010 C CA . LYS B 1 315 ? 18.531 3.695 -9.992 1 96.88 315 LYS B CA 1
ATOM 6011 C C . LYS B 1 315 ? 17.906 4.871 -9.25 1 96.88 315 LYS B C 1
ATOM 6013 O O . LYS B 1 315 ? 17.969 6.012 -9.719 1 96.88 315 LYS B O 1
ATOM 6018 N N . GLU B 1 316 ? 17.281 4.59 -8.133 1 96.69 316 GLU B N 1
ATOM 6019 C CA . GLU B 1 316 ? 16.672 5.637 -7.328 1 96.69 316 GLU B CA 1
ATOM 6020 C C . GLU B 1 316 ? 17.703 6.641 -6.828 1 96.69 316 GLU B C 1
ATOM 6022 O O . GLU B 1 316 ? 17.438 7.844 -6.785 1 96.69 316 GLU B O 1
ATOM 6027 N N . MET B 1 317 ? 18.828 6.141 -6.457 1 97 317 MET B N 1
ATOM 6028 C CA . MET B 1 317 ? 19.906 7.016 -6 1 97 317 MET B CA 1
ATOM 6029 C C . MET B 1 317 ? 20.344 7.957 -7.113 1 97 317 MET B C 1
ATOM 6031 O O . MET B 1 317 ? 20.562 9.148 -6.879 1 97 317 MET B O 1
ATOM 6035 N N . GLU B 1 318 ? 20.531 7.391 -8.242 1 97 318 GLU B N 1
ATOM 6036 C CA . GLU B 1 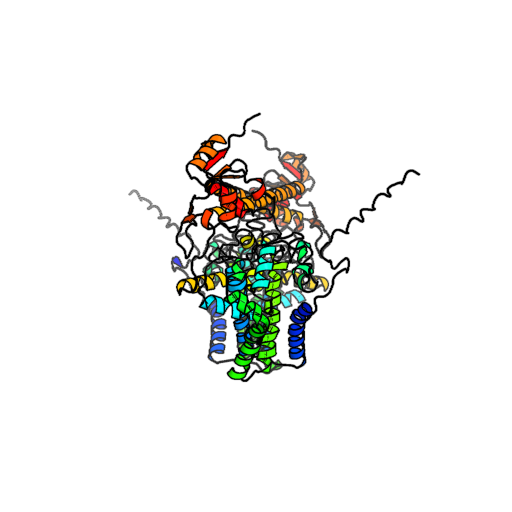318 ? 20.938 8.195 -9.383 1 97 318 GLU B CA 1
ATOM 6037 C C . GLU B 1 318 ? 19.906 9.266 -9.719 1 97 318 GLU B C 1
ATOM 6039 O O . GLU B 1 318 ? 20.25 10.414 -9.992 1 97 318 GLU B O 1
ATOM 6044 N N . GLN B 1 319 ? 18.688 8.867 -9.703 1 97 319 GLN B N 1
ATOM 6045 C CA . GLN B 1 319 ? 17.609 9.797 -9.984 1 97 319 GLN B CA 1
ATOM 6046 C C . GLN B 1 319 ? 17.547 10.906 -8.93 1 97 319 GLN B C 1
ATOM 6048 O O . GLN B 1 319 ? 17.391 12.078 -9.266 1 97 319 GLN B O 1
ATOM 6053 N N . ALA B 1 320 ? 17.594 10.539 -7.672 1 97.56 320 ALA B N 1
ATOM 6054 C CA . ALA B 1 320 ? 17.547 11.5 -6.574 1 97.56 320 ALA B CA 1
ATOM 6055 C C . ALA B 1 320 ? 18.703 12.484 -6.664 1 97.56 320 ALA B C 1
ATOM 6057 O O . ALA B 1 320 ? 18.516 13.695 -6.516 1 97.56 320 ALA B O 1
ATOM 6058 N N . GLN B 1 321 ? 19.906 11.969 -6.93 1 97 321 GLN B N 1
ATOM 6059 C CA . GLN B 1 321 ? 21.094 12.82 -7.047 1 97 321 GLN B CA 1
ATOM 6060 C C . GLN B 1 321 ? 20.953 13.781 -8.227 1 97 321 GLN B C 1
ATOM 6062 O O . GLN B 1 321 ? 21.297 14.961 -8.109 1 97 321 GLN B O 1
ATOM 6067 N N . THR B 1 322 ? 20.5 13.227 -9.305 1 97.5 322 THR B N 1
ATOM 6068 C CA . THR B 1 322 ? 20.312 14.062 -10.484 1 97.5 322 THR B CA 1
ATOM 6069 C C . THR B 1 322 ? 19.344 15.211 -10.188 1 97.5 322 THR B C 1
ATOM 6071 O O . THR B 1 322 ? 19.609 16.359 -10.539 1 97.5 322 THR B O 1
ATOM 6074 N N . ARG B 1 323 ? 18.234 14.922 -9.516 1 97.19 323 ARG B N 1
ATOM 6075 C CA . ARG B 1 323 ? 17.266 15.961 -9.203 1 97.19 323 ARG B CA 1
ATOM 6076 C C . ARG B 1 323 ? 17.828 16.969 -8.203 1 97.19 323 ARG B C 1
ATOM 6078 O O . ARG B 1 323 ? 17.609 18.172 -8.336 1 97.19 323 ARG B O 1
ATOM 6085 N N . LEU B 1 324 ? 18.5 16.516 -7.203 1 96.62 324 LEU B N 1
ATOM 6086 C CA . LEU B 1 324 ? 19.125 17.406 -6.223 1 96.62 324 LEU B CA 1
ATOM 6087 C C . LEU B 1 324 ? 20.141 18.328 -6.891 1 96.62 324 LEU B C 1
ATOM 6089 O O . LEU B 1 324 ? 20.234 19.5 -6.535 1 96.62 324 LEU B O 1
ATOM 6093 N N . ASP B 1 325 ? 20.875 17.797 -7.852 1 96.31 325 ASP B N 1
ATOM 6094 C CA . ASP B 1 325 ? 21.828 18.609 -8.609 1 96.31 325 ASP B CA 1
ATOM 6095 C C . ASP B 1 325 ? 21.094 19.688 -9.406 1 96.31 325 ASP B C 1
ATOM 6097 O O . ASP B 1 325 ? 21.578 20.828 -9.492 1 96.31 325 ASP B O 1
ATOM 6101 N N . GLU B 1 326 ? 19.984 19.312 -9.969 1 96.06 326 GLU B N 1
ATOM 6102 C CA . GLU B 1 326 ? 19.188 20.266 -10.711 1 96.06 326 GLU B CA 1
ATOM 6103 C C . GLU B 1 326 ? 18.656 21.375 -9.805 1 96.06 326 GLU B C 1
ATOM 6105 O O . GLU B 1 326 ? 18.5 22.516 -10.234 1 96.06 326 GLU B O 1
ATOM 6110 N N . LEU B 1 327 ? 18.391 21.047 -8.531 1 95.12 327 LEU B N 1
ATOM 6111 C CA . LEU B 1 327 ? 17.797 21.969 -7.582 1 95.12 327 LEU B CA 1
ATOM 6112 C C . LEU B 1 327 ? 18.859 22.844 -6.914 1 95.12 327 LEU B C 1
ATOM 6114 O O . LEU B 1 327 ? 18.531 23.859 -6.293 1 95.12 327 LEU B O 1
ATOM 6118 N N . SER B 1 328 ? 20.047 22.406 -7.008 1 92.19 328 SER B N 1
ATOM 6119 C CA . SER B 1 328 ? 21.141 23.125 -6.344 1 92.19 328 SER B CA 1
ATOM 6120 C C . SER B 1 328 ? 21.328 24.531 -6.938 1 92.19 328 SER B C 1
ATOM 6122 O O . SER B 1 328 ? 21.359 24.688 -8.156 1 92.19 328 SER B O 1
ATOM 6124 N N . ILE B 1 329 ? 21.359 25.5 -6.035 1 91.31 329 ILE B N 1
ATOM 6125 C CA . ILE B 1 329 ? 21.625 26.891 -6.422 1 91.31 329 ILE B CA 1
ATOM 6126 C C . ILE B 1 329 ? 23.062 27.25 -6.078 1 91.31 329 ILE B C 1
ATOM 6128 O O . ILE B 1 329 ? 23.422 27.375 -4.906 1 91.31 329 ILE B O 1
ATOM 6132 N N . PRO B 1 330 ? 23.891 27.359 -7.094 1 88.31 330 PRO B N 1
ATOM 6133 C CA . PRO B 1 330 ? 25.297 27.656 -6.832 1 88.31 330 PRO B CA 1
ATOM 6134 C C . PRO B 1 330 ? 25.5 29.016 -6.164 1 88.31 330 PRO B C 1
ATOM 6136 O O . PRO B 1 330 ? 24.719 29.953 -6.406 1 88.31 330 PRO B O 1
ATOM 6139 N N . ILE B 1 331 ? 26.5 28.984 -5.246 1 81.12 331 ILE B N 1
ATOM 6140 C CA . ILE B 1 331 ? 26.859 30.219 -4.57 1 81.12 331 ILE B CA 1
ATOM 6141 C C . ILE B 1 331 ? 28.109 30.828 -5.234 1 81.12 331 ILE B C 1
ATOM 6143 O O . ILE B 1 331 ? 29.141 30.156 -5.352 1 81.12 331 ILE B O 1
ATOM 6147 N N . SER B 1 332 ? 27.906 32 -5.664 1 76.44 332 SER B N 1
ATOM 6148 C CA . SER B 1 332 ? 29.047 32.531 -6.406 1 76.44 332 SER B CA 1
ATOM 6149 C C . SER B 1 332 ? 29.766 33.625 -5.613 1 76.44 332 SER B C 1
ATOM 6151 O O . SER B 1 332 ? 30.875 34.031 -5.969 1 76.44 332 SER B O 1
ATOM 6153 N N . THR B 1 333 ? 29.203 34.125 -4.48 1 90.12 333 THR B N 1
ATOM 6154 C CA . THR B 1 333 ? 29.828 35.281 -3.855 1 90.12 333 THR B CA 1
ATOM 6155 C C . THR B 1 333 ? 30.125 35 -2.383 1 90.12 333 THR B C 1
ATOM 6157 O O . THR B 1 333 ? 29.375 34.312 -1.712 1 90.12 333 THR B O 1
ATOM 6160 N N . GLU B 1 334 ? 31.281 35.469 -1.98 1 94 334 GLU B N 1
ATOM 6161 C CA . GLU B 1 334 ? 31.688 35.438 -0.578 1 94 334 GLU B CA 1
ATOM 6162 C C . GLU B 1 334 ? 31.688 36.844 0.025 1 94 334 GLU B C 1
ATOM 6164 O O . GLU B 1 334 ? 32.188 37.781 -0.598 1 94 334 GLU B O 1
ATOM 6169 N N . TRP B 1 335 ? 31.016 36.938 1.194 1 95.94 335 TRP B N 1
ATOM 6170 C CA . TRP B 1 335 ? 30.938 38.219 1.872 1 95.94 335 TRP B CA 1
ATOM 6171 C C . TRP B 1 335 ? 31.641 38.156 3.227 1 95.94 335 TRP B C 1
ATOM 6173 O O . TRP B 1 335 ? 31.719 37.094 3.844 1 95.94 335 TRP B O 1
ATOM 6183 N N . THR B 1 336 ? 32.188 39.281 3.635 1 95.12 336 THR B N 1
ATOM 6184 C CA . THR B 1 336 ? 32.688 39.438 5.008 1 95.12 336 THR B CA 1
ATOM 6185 C C . THR B 1 336 ? 31.547 39.938 5.914 1 95.12 336 THR B C 1
ATOM 6187 O O . THR B 1 336 ? 30.5 40.375 5.434 1 95.12 336 THR B O 1
ATOM 6190 N N . TRP B 1 337 ? 31.812 39.812 7.191 1 95.94 337 TRP B N 1
ATOM 6191 C CA . TRP B 1 337 ? 30.844 40.312 8.156 1 95.94 337 TRP B CA 1
ATOM 6192 C C . TRP B 1 337 ? 30.625 41.812 7.977 1 95.94 337 TRP B C 1
ATOM 6194 O O . TRP B 1 337 ? 29.5 42.312 8.148 1 95.94 337 TRP B O 1
ATOM 6204 N N . GLU B 1 338 ? 31.672 42.531 7.664 1 96 338 GLU B N 1
ATOM 6205 C CA . GLU B 1 338 ? 31.578 43.969 7.426 1 96 338 GLU B CA 1
ATOM 6206 C C . GLU B 1 338 ? 30.656 44.281 6.254 1 96 338 GLU B C 1
ATOM 6208 O O . GLU B 1 338 ? 29.875 45.25 6.309 1 96 338 GLU B O 1
ATOM 6213 N N . LYS B 1 339 ? 30.75 43.5 5.293 1 96.31 339 LYS B N 1
ATOM 6214 C CA . LYS B 1 339 ? 29.891 43.688 4.129 1 96.31 339 LYS B CA 1
ATOM 6215 C C . LYS B 1 339 ? 28.438 43.469 4.48 1 96.31 339 LYS B C 1
ATOM 6217 O O . LYS B 1 339 ? 27.547 44.188 4.035 1 96.31 339 LYS B O 1
ATOM 6222 N N . VAL B 1 340 ? 28.188 42.469 5.227 1 97.12 340 VAL B N 1
ATOM 6223 C CA . VAL B 1 340 ? 26.828 42.156 5.656 1 97.12 340 VAL B CA 1
ATOM 6224 C C . VAL B 1 340 ? 26.234 43.344 6.418 1 97.12 340 VAL B C 1
ATOM 6226 O O . VAL B 1 340 ? 25.109 43.781 6.145 1 97.12 340 VAL B O 1
ATOM 6229 N N . GLN B 1 341 ? 27.109 43.938 7.32 1 97.12 341 GLN B N 1
ATOM 6230 C CA . GLN B 1 341 ? 26.656 45.062 8.133 1 97.12 341 GLN B CA 1
ATOM 6231 C C . GLN B 1 341 ? 26.391 46.281 7.262 1 97.12 341 GLN B C 1
ATOM 6233 O O . GLN B 1 341 ? 25.453 47.031 7.516 1 97.12 341 GLN B O 1
ATOM 6238 N N . ASP B 1 342 ? 27.203 46.438 6.328 1 97.69 342 ASP B N 1
ATOM 6239 C CA . ASP B 1 342 ? 27.031 47.562 5.406 1 97.69 342 ASP B CA 1
ATOM 6240 C C . ASP B 1 342 ? 25.703 47.469 4.656 1 97.69 342 ASP B C 1
ATOM 6242 O O . ASP B 1 342 ? 24.984 48.438 4.539 1 97.69 342 ASP B O 1
ATOM 6246 N N . GLU B 1 343 ? 25.438 46.312 4.129 1 97.56 343 GLU B N 1
ATOM 6247 C CA . GLU B 1 343 ? 24.203 46.125 3.391 1 97.56 343 GLU B CA 1
ATOM 6248 C C . GLU B 1 343 ? 22.984 46.281 4.297 1 97.56 343 GLU B C 1
ATOM 6250 O O . GLU B 1 343 ? 21.953 46.812 3.865 1 97.56 343 GLU B O 1
ATOM 6255 N N . VAL B 1 344 ? 23.094 45.875 5.496 1 98 344 VAL B N 1
ATOM 6256 C CA . VAL B 1 344 ? 22.016 46 6.457 1 98 344 VAL B CA 1
ATOM 6257 C C . VAL B 1 344 ? 21.781 47.5 6.758 1 98 344 VAL B C 1
ATOM 6259 O O . VAL B 1 344 ? 20.641 47.938 6.879 1 98 344 VAL B O 1
ATOM 6262 N N . SER B 1 345 ? 22.859 48.219 6.902 1 97.38 345 SER B N 1
ATOM 6263 C CA . SER B 1 345 ? 22.75 49.656 7.168 1 97.38 345 SER B CA 1
ATOM 6264 C C . SER B 1 345 ? 22.047 50.375 6.02 1 97.38 345 SER B C 1
ATOM 6266 O O . SER B 1 345 ? 21.438 51.438 6.223 1 97.38 345 SER B O 1
ATOM 6268 N N . LYS B 1 346 ? 22.109 49.781 4.852 1 97.56 346 LYS B N 1
ATOM 6269 C CA . LYS B 1 346 ? 21.469 5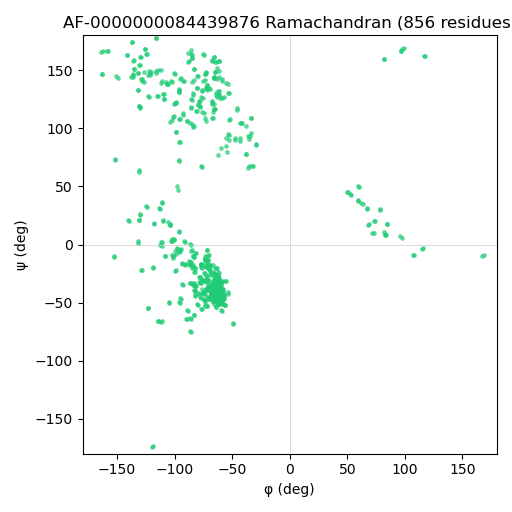0.375 3.674 1 97.56 346 LYS B CA 1
ATOM 6270 C C . LYS B 1 346 ? 20 49.969 3.594 1 97.56 346 LYS B C 1
ATOM 6272 O O . LYS B 1 346 ? 19.297 50.344 2.664 1 97.56 346 LYS B O 1
ATOM 6277 N N . GLY B 1 347 ? 19.547 49.062 4.523 1 96.69 347 GLY B N 1
ATOM 6278 C CA . GLY B 1 347 ? 18.125 48.781 4.602 1 96.69 347 GLY B CA 1
ATOM 6279 C C . GLY B 1 347 ? 17.781 47.344 4.242 1 96.69 347 GLY B C 1
ATOM 6280 O O . GLY B 1 347 ? 16.625 46.938 4.328 1 96.69 347 GLY B O 1
ATOM 6281 N N . ARG B 1 348 ? 18.812 46.594 3.852 1 97.44 348 ARG B N 1
ATOM 6282 C CA . ARG B 1 348 ? 18.547 45.219 3.5 1 97.44 348 ARG B CA 1
ATOM 6283 C C . ARG B 1 348 ? 18.312 44.375 4.75 1 97.44 348 ARG B C 1
ATOM 6285 O O . ARG B 1 348 ? 18.984 44.562 5.762 1 97.44 348 ARG B O 1
ATOM 6292 N N . LYS B 1 349 ? 17.359 43.438 4.695 1 98 349 LYS B N 1
ATOM 6293 C CA . LYS B 1 349 ? 17.078 42.531 5.809 1 98 349 LYS B CA 1
ATOM 6294 C C . LYS B 1 349 ? 17.812 41.188 5.641 1 98 349 LYS B C 1
ATOM 6296 O O . LYS B 1 349 ? 17.234 40.219 5.164 1 98 349 LYS B O 1
ATOM 6301 N N . LEU B 1 350 ? 19.031 41.219 6.16 1 98 350 LEU B N 1
ATOM 6302 C CA . LEU B 1 350 ? 19.906 40.062 6.039 1 98 350 LEU B CA 1
ATOM 6303 C C . LEU B 1 350 ? 20.141 39.406 7.398 1 98 350 LEU B C 1
ATOM 6305 O O . LEU B 1 350 ? 20.281 40.094 8.406 1 98 350 LEU B O 1
ATOM 6309 N N . ILE B 1 351 ? 20.141 38.094 7.406 1 97.5 351 ILE B N 1
ATOM 6310 C CA . ILE B 1 351 ? 20.562 37.312 8.57 1 97.5 351 ILE B CA 1
ATOM 6311 C C . ILE B 1 351 ? 21.594 36.25 8.141 1 97.5 351 ILE B C 1
ATOM 6313 O O . ILE B 1 351 ? 21.781 36 6.945 1 97.5 351 ILE B O 1
ATOM 6317 N N . VAL B 1 352 ? 22.328 35.75 9.102 1 96.81 352 VAL B N 1
ATOM 6318 C CA . VAL B 1 352 ? 23.297 34.719 8.805 1 96.81 352 VAL B CA 1
ATOM 6319 C C . VAL B 1 352 ? 22.875 33.406 9.492 1 96.81 352 VAL B C 1
ATOM 6321 O O . VAL B 1 352 ? 22.547 33.406 10.68 1 96.81 352 VAL B O 1
ATOM 6324 N N . ILE B 1 353 ? 22.812 32.344 8.719 1 95.06 353 ILE B N 1
ATOM 6325 C CA . ILE B 1 353 ? 22.547 31.016 9.242 1 95.06 353 ILE B CA 1
ATOM 6326 C C . ILE B 1 353 ? 23.594 30.031 8.711 1 95.06 353 ILE B C 1
ATOM 6328 O O . ILE B 1 353 ? 23.688 29.812 7.5 1 95.06 353 ILE B O 1
ATOM 6332 N N . ASN B 1 354 ? 24.391 29.406 9.562 1 92.94 354 ASN B N 1
ATOM 6333 C CA . ASN B 1 354 ? 25.422 28.438 9.18 1 92.94 354 ASN B CA 1
ATOM 6334 C C . ASN B 1 354 ? 26.344 29 8.109 1 92.94 354 ASN B C 1
ATOM 6336 O O . ASN B 1 354 ? 26.562 28.359 7.07 1 92.94 354 ASN B O 1
ATOM 6340 N N . ASN B 1 355 ? 26.719 30.172 8.281 1 94 355 ASN B N 1
ATOM 6341 C CA . ASN B 1 355 ? 27.672 30.891 7.438 1 94 355 ASN B CA 1
ATOM 6342 C C . ASN B 1 355 ? 27.062 31.234 6.074 1 94 355 ASN B C 1
ATOM 6344 O O . ASN B 1 355 ? 27.781 31.641 5.16 1 94 355 ASN B O 1
ATOM 6348 N N . ASP B 1 356 ? 25.812 31.062 5.898 1 95.44 356 ASP B N 1
ATOM 6349 C CA . ASP B 1 356 ? 25.094 31.547 4.715 1 95.44 356 ASP B CA 1
ATOM 6350 C C . ASP B 1 356 ? 24.422 32.906 4.984 1 95.44 356 ASP B C 1
ATOM 6352 O O . ASP B 1 356 ? 23.797 33.094 6.027 1 95.44 356 ASP B O 1
ATOM 6356 N N . VAL B 1 357 ? 24.641 33.75 4.113 1 97.06 357 VAL B N 1
ATOM 6357 C CA . VAL B 1 357 ? 23.953 35.062 4.207 1 97.06 357 VAL B CA 1
ATOM 6358 C C . VAL B 1 357 ? 22.578 34.938 3.551 1 97.06 357 VAL B C 1
ATOM 6360 O O . VAL B 1 357 ? 22.469 34.75 2.34 1 97.06 357 VAL B O 1
ATOM 6363 N N . ILE B 1 358 ? 21.609 35.156 4.344 1 96.81 358 ILE B N 1
ATOM 6364 C CA . ILE B 1 358 ? 20.219 34.906 3.918 1 96.81 358 ILE B CA 1
ATOM 6365 C C . ILE B 1 358 ? 19.516 36.25 3.752 1 96.81 358 ILE B C 1
ATOM 6367 O O . ILE B 1 358 ? 19.516 37.094 4.664 1 96.81 358 ILE B O 1
ATOM 6371 N N . ASP B 1 359 ? 18.953 36.5 2.609 1 96.88 359 ASP B N 1
ATOM 6372 C CA . ASP B 1 359 ? 18.125 37.656 2.357 1 96.88 359 ASP B CA 1
ATOM 6373 C C . ASP B 1 359 ? 16.656 37.344 2.611 1 96.88 359 ASP B C 1
ATOM 6375 O O . ASP B 1 359 ? 16.016 36.656 1.814 1 96.88 359 ASP B O 1
ATOM 6379 N N . LEU B 1 360 ? 16.047 37.938 3.623 1 96.62 360 LEU B N 1
ATOM 6380 C CA . LEU B 1 360 ? 14.703 37.594 4.086 1 96.62 360 LEU B CA 1
ATOM 6381 C C . LEU B 1 360 ? 13.656 38.125 3.096 1 96.62 360 LEU B C 1
ATOM 6383 O O . LEU B 1 360 ? 12.5 37.688 3.141 1 96.62 360 LEU B O 1
ATOM 6387 N N . MET B 1 361 ? 14.008 38.969 2.199 1 96.19 361 MET B N 1
ATOM 6388 C CA . MET B 1 361 ? 13.039 39.625 1.32 1 96.19 361 MET B CA 1
ATOM 6389 C C . MET B 1 361 ? 13.039 38.969 -0.062 1 96.19 361 MET B C 1
ATOM 6391 O O . MET B 1 361 ? 12.297 39.406 -0.948 1 96.19 361 MET B O 1
ATOM 6395 N N . ARG B 1 362 ? 13.758 37.969 -0.224 1 94.19 362 ARG B N 1
ATOM 6396 C CA . ARG B 1 362 ? 13.781 37.281 -1.508 1 94.19 362 ARG B CA 1
ATOM 6397 C C . ARG B 1 362 ? 12.492 36.5 -1.73 1 94.19 362 ARG B C 1
ATOM 6399 O O . ARG B 1 362 ? 11.875 36 -0.775 1 94.19 362 ARG B O 1
ATOM 6406 N N . SER B 1 363 ? 12.125 36.406 -2.986 1 94.88 363 SER B N 1
ATOM 6407 C CA . SER B 1 363 ? 10.922 35.656 -3.35 1 94.88 363 SER B CA 1
ATOM 6408 C C . SER B 1 363 ? 11.273 34.25 -3.871 1 94.88 363 SER B C 1
ATOM 6410 O O . SER B 1 363 ? 12.352 34.062 -4.434 1 94.88 363 SER B O 1
ATOM 6412 N N . ILE B 1 364 ? 10.445 33.344 -3.617 1 95 364 ILE B N 1
ATOM 6413 C CA . ILE B 1 364 ? 10.578 31.953 -4.098 1 95 364 ILE B CA 1
ATOM 6414 C C . ILE B 1 364 ? 9.328 31.578 -4.891 1 95 364 ILE B C 1
ATOM 6416 O O . ILE B 1 364 ? 8.203 31.719 -4.402 1 95 364 ILE B O 1
ATOM 6420 N N . PRO B 1 365 ? 9.508 31.094 -6.082 1 94.81 365 PRO B N 1
ATOM 6421 C CA . PRO B 1 365 ? 8.32 30.641 -6.82 1 94.81 365 PRO B CA 1
ATOM 6422 C C . PRO B 1 365 ? 7.738 29.344 -6.266 1 94.81 365 PRO B C 1
ATOM 6424 O O . PRO B 1 365 ? 8.484 28.438 -5.898 1 94.81 365 PRO B O 1
ATOM 6427 N N . THR B 1 366 ? 6.492 29.281 -6.156 1 95 366 THR B N 1
ATOM 6428 C CA . THR B 1 366 ? 5.816 28.094 -5.645 1 95 366 THR B CA 1
ATOM 6429 C C . THR B 1 366 ? 5.832 26.969 -6.684 1 95 366 THR B C 1
ATOM 6431 O O . THR B 1 366 ? 5.727 25.797 -6.336 1 95 366 THR B O 1
ATOM 6434 N N . GLY B 1 367 ? 5.957 27.375 -7.977 1 93.69 367 GLY B N 1
ATOM 6435 C CA . GLY B 1 367 ? 5.809 26.391 -9.047 1 93.69 367 GLY B CA 1
ATOM 6436 C C . GLY B 1 367 ? 4.359 26.109 -9.398 1 93.69 367 GLY B C 1
ATOM 6437 O O . GLY B 1 367 ? 3.457 26.375 -8.602 1 93.69 367 GLY B O 1
ATOM 6438 N N . SER B 1 368 ? 4.109 25.578 -10.57 1 91.06 368 SER B N 1
ATOM 6439 C CA . SER B 1 368 ? 2.752 25.281 -11.016 1 91.06 368 SER B CA 1
ATOM 6440 C C . SER B 1 368 ? 2.246 23.969 -10.422 1 91.06 368 SER B C 1
ATOM 6442 O O . SER B 1 368 ? 3.039 23.094 -10.086 1 91.06 368 SER B O 1
ATOM 6444 N N . GLY B 1 369 ? 0.994 23.938 -10.141 1 86.56 369 GLY B N 1
ATOM 6445 C CA . GLY B 1 369 ? 0.319 22.703 -9.75 1 86.56 369 GLY B CA 1
ATOM 6446 C C . GLY B 1 369 ? -0.795 22.312 -10.695 1 86.56 369 GLY B C 1
ATOM 6447 O O . GLY B 1 369 ? -0.933 22.875 -11.781 1 86.56 369 GLY B O 1
ATOM 6448 N N . TYR B 1 370 ? -1.558 21.281 -10.375 1 83.06 370 TYR B N 1
ATOM 6449 C CA . TYR B 1 370 ? -2.623 20.797 -11.242 1 83.06 370 TYR B CA 1
ATOM 6450 C C . TYR B 1 370 ? -3.812 21.75 -11.242 1 83.06 370 TYR B C 1
ATOM 6452 O O . TYR B 1 370 ? -4.613 21.75 -12.18 1 83.06 370 TYR B O 1
ATOM 6460 N N . THR B 1 371 ? -3.889 22.656 -10.18 1 83.56 371 THR B N 1
ATOM 6461 C CA . THR B 1 371 ? -5.008 23.594 -10.172 1 83.56 371 THR B CA 1
ATOM 6462 C C . THR B 1 371 ? -4.523 25.016 -9.914 1 83.56 371 THR B C 1
ATOM 6464 O O . THR B 1 371 ? -5.328 25.922 -9.68 1 83.56 371 THR B O 1
ATOM 6467 N N . HIS B 1 372 ? -3.178 25.172 -9.797 1 90.38 372 HIS B N 1
ATOM 6468 C CA . HIS B 1 372 ? -2.627 26.484 -9.453 1 90.38 372 HIS B CA 1
ATOM 6469 C C . HIS B 1 372 ? -1.532 26.891 -10.43 1 90.38 372 HIS B C 1
ATOM 6471 O O . HIS B 1 372 ? -0.738 26.062 -10.867 1 90.38 372 HIS B O 1
ATOM 6477 N N . SER B 1 373 ? -1.588 28.172 -10.672 1 91.5 373 SER B N 1
ATOM 6478 C CA . SER B 1 373 ? -0.442 28.719 -11.383 1 91.5 373 SER B CA 1
ATOM 6479 C C . SER B 1 373 ? 0.683 29.094 -10.422 1 91.5 373 SER B C 1
ATOM 6481 O O . SER B 1 373 ? 0.474 29.156 -9.203 1 91.5 373 SER B O 1
ATOM 6483 N N . SER B 1 374 ? 1.845 29.266 -11.008 1 93.62 374 SER B N 1
ATOM 6484 C CA . SER B 1 374 ? 2.994 29.656 -10.195 1 93.62 374 SER B CA 1
ATOM 6485 C C . SER B 1 374 ? 2.848 31.094 -9.695 1 93.62 374 SER B C 1
ATOM 6487 O O . SER B 1 374 ? 2.389 31.969 -10.422 1 93.62 374 SER B O 1
ATOM 6489 N N . LYS B 1 375 ? 3.154 31.219 -8.406 1 92.81 375 LYS B N 1
ATOM 6490 C CA . LYS B 1 375 ? 3.186 32.531 -7.781 1 92.81 375 LYS B CA 1
ATOM 6491 C C . LYS B 1 375 ? 4.406 32.688 -6.879 1 92.81 375 LYS B C 1
ATOM 6493 O O . LYS B 1 375 ? 4.824 31.734 -6.223 1 92.81 375 LYS B O 1
ATOM 6498 N N . ASP B 1 376 ? 4.871 33.875 -6.84 1 93.44 376 ASP B N 1
ATOM 6499 C CA . ASP B 1 376 ? 6.004 34.125 -5.957 1 93.44 376 ASP B CA 1
ATOM 6500 C C . ASP B 1 376 ? 5.539 34.406 -4.531 1 93.44 376 ASP B C 1
ATOM 6502 O O . ASP B 1 376 ? 4.531 35.094 -4.32 1 93.44 376 ASP B O 1
ATOM 6506 N N . ILE B 1 377 ? 6.355 33.812 -3.662 1 91.88 377 ILE B N 1
ATOM 6507 C CA . ILE B 1 377 ? 6.07 34.125 -2.262 1 91.88 377 ILE B CA 1
ATOM 6508 C C . ILE B 1 377 ? 7.293 34.75 -1.604 1 91.88 377 ILE B C 1
ATOM 6510 O O . ILE B 1 377 ? 8.43 34.406 -1.924 1 91.88 377 ILE B O 1
ATOM 6514 N N . PHE B 1 378 ? 6.996 35.656 -0.705 1 92.25 378 PHE B N 1
ATOM 6515 C CA . PHE B 1 378 ? 8.055 36.281 0.076 1 92.25 378 PHE B CA 1
ATOM 6516 C C . PHE B 1 378 ? 8.172 35.625 1.453 1 92.25 378 PHE B C 1
ATOM 6518 O O . PHE B 1 378 ? 7.203 35.625 2.219 1 92.25 378 PHE B O 1
ATOM 6525 N N . TRP B 1 379 ? 9.328 35.125 1.723 1 89.94 379 TRP B N 1
ATOM 6526 C CA . TRP B 1 379 ? 9.508 34.375 2.963 1 89.94 379 TRP B CA 1
ATOM 6527 C C . TRP B 1 379 ? 9.258 35.25 4.176 1 89.94 379 TRP B C 1
ATOM 6529 O O . TRP B 1 379 ? 8.664 34.812 5.164 1 89.94 379 TRP B O 1
ATOM 6539 N N . TYR B 1 380 ? 9.68 36.438 4.082 1 93.38 380 TYR B N 1
ATOM 6540 C CA . TYR B 1 380 ? 9.523 37.375 5.176 1 93.38 380 TYR B CA 1
ATOM 6541 C C . TYR B 1 380 ? 8.07 37.469 5.633 1 93.38 380 TYR B C 1
ATOM 6543 O O . TYR B 1 380 ? 7.789 37.438 6.832 1 93.38 380 TYR B O 1
ATOM 6551 N N . SER B 1 381 ? 7.168 37.469 4.734 1 90.19 381 SER B N 1
ATOM 6552 C CA . SER B 1 381 ? 5.754 37.625 5.051 1 90.19 381 SER B CA 1
ATOM 6553 C C . SER B 1 381 ? 5.102 36.281 5.348 1 90.19 381 SER B C 1
ATOM 6555 O O . SER B 1 381 ? 4.027 36.25 5.949 1 90.19 381 SER B O 1
ATOM 6557 N N . ASN B 1 382 ? 5.754 35.25 5.016 1 88.25 382 ASN B N 1
ATOM 6558 C CA . ASN B 1 382 ? 5.113 33.969 5.105 1 88.25 382 ASN B CA 1
ATOM 6559 C C . ASN B 1 382 ? 5.742 33.094 6.191 1 88.25 382 ASN B C 1
ATOM 6561 O O . ASN B 1 382 ? 5.32 31.953 6.414 1 88.25 382 ASN B O 1
ATOM 6565 N N . HIS B 1 383 ? 6.734 33.562 6.883 1 89.62 383 HIS B N 1
ATOM 6566 C CA . HIS B 1 383 ? 7.371 32.812 7.957 1 89.62 383 HIS B CA 1
ATOM 6567 C C . HIS B 1 383 ? 6.375 32.5 9.062 1 89.62 383 HIS B C 1
ATOM 6569 O O . HIS B 1 383 ? 5.707 33.375 9.594 1 89.62 383 HIS B O 1
ATOM 6575 N N . PRO B 1 384 ? 6.301 31.25 9.445 1 83 384 PRO B N 1
ATOM 6576 C CA . PRO B 1 384 ? 5.312 30.844 10.438 1 83 384 PRO B CA 1
ATOM 6577 C C . PRO B 1 384 ? 5.523 31.516 11.797 1 83 384 PRO B C 1
ATOM 6579 O O . PRO B 1 384 ? 4.562 31.719 12.547 1 83 384 PRO B O 1
ATOM 6582 N N . GLY B 1 385 ? 6.742 31.875 12.141 1 82.12 385 GLY B N 1
ATOM 6583 C CA . GLY B 1 385 ? 7.035 32.5 13.422 1 82.12 385 GLY B CA 1
ATOM 6584 C C . GLY B 1 385 ? 6.762 34 13.43 1 82.12 385 GLY B C 1
ATOM 6585 O O . GLY B 1 385 ? 6.867 34.656 14.469 1 82.12 385 GLY B O 1
ATOM 6586 N N . GLY B 1 386 ? 6.449 34.531 12.266 1 85.5 386 GLY B N 1
ATOM 6587 C CA . GLY B 1 386 ? 6.141 35.938 12.172 1 85.5 386 GLY B CA 1
ATOM 6588 C C . GLY B 1 386 ? 7.328 36.781 11.734 1 85.5 386 GLY B C 1
ATOM 6589 O O . GLY B 1 386 ? 8.477 36.344 11.82 1 85.5 386 GLY B O 1
ATOM 6590 N N . GLN B 1 387 ? 7.008 38 11.383 1 91.62 387 GLN B N 1
ATOM 6591 C CA . GLN B 1 387 ? 8.016 38.938 10.867 1 91.62 387 GLN B CA 1
ATOM 6592 C C . GLN B 1 387 ? 8.875 39.5 12 1 91.62 387 GLN B C 1
ATOM 6594 O O . GLN B 1 387 ? 10.062 39.75 11.82 1 91.62 387 GLN B O 1
ATOM 6599 N N . ARG B 1 388 ? 8.266 39.594 13.117 1 89.69 388 ARG B N 1
ATOM 6600 C CA . ARG B 1 388 ? 8.914 40.25 14.242 1 89.69 388 ARG B CA 1
ATOM 6601 C C . ARG B 1 388 ? 10.172 39.5 14.664 1 89.69 388 ARG B C 1
ATOM 6603 O O . ARG B 1 388 ? 11.211 40.125 14.93 1 89.69 388 ARG B O 1
ATOM 6610 N N . ILE B 1 389 ? 10.055 38.25 14.734 1 89.5 389 ILE B N 1
ATOM 6611 C CA . ILE B 1 389 ? 11.203 37.469 15.172 1 89.5 389 ILE B CA 1
ATOM 6612 C C . ILE B 1 389 ? 12.32 37.562 14.133 1 89.5 389 ILE B C 1
ATOM 6614 O O . ILE B 1 389 ? 13.5 37.562 14.484 1 89.5 389 ILE B O 1
ATOM 6618 N N . LEU B 1 390 ? 11.977 37.625 12.922 1 93.5 390 LEU B N 1
ATOM 6619 C CA . LEU B 1 390 ? 12.977 37.781 11.867 1 93.5 390 LEU B CA 1
ATOM 6620 C C . LEU B 1 390 ? 13.695 39.094 11.984 1 93.5 390 LEU B C 1
ATOM 6622 O O . LEU B 1 390 ? 14.922 39.188 11.883 1 93.5 390 LEU B O 1
ATOM 6626 N N . ASP B 1 391 ? 12.898 40.094 12.227 1 95.62 391 ASP B N 1
ATOM 6627 C CA . ASP B 1 391 ? 13.453 41.438 12.375 1 95.62 391 ASP B CA 1
ATOM 6628 C C . ASP B 1 391 ? 14.461 41.5 13.523 1 95.62 391 ASP B C 1
ATOM 6630 O O . ASP B 1 391 ? 15.445 42.25 13.453 1 95.62 391 ASP B O 1
ATOM 6634 N N . MET B 1 392 ? 14.234 40.75 14.523 1 94.5 392 MET B N 1
ATOM 6635 C CA . MET B 1 392 ? 15.102 40.719 15.703 1 94.5 392 MET B CA 1
ATOM 6636 C C . MET B 1 392 ? 16.484 40.188 15.344 1 94.5 392 MET B C 1
ATOM 6638 O O . MET B 1 392 ? 17.469 40.5 16.016 1 94.5 392 MET B O 1
ATOM 6642 N N . PHE B 1 393 ? 16.594 39.5 14.273 1 95.56 393 PHE B N 1
ATOM 6643 C CA . PHE B 1 393 ? 17.859 38.844 13.969 1 95.56 393 PHE B CA 1
ATOM 6644 C C . PHE B 1 393 ? 18.531 39.5 12.766 1 95.56 393 PHE B C 1
ATOM 6646 O O . PHE B 1 393 ? 19.578 39.062 12.305 1 95.56 393 PHE B O 1
ATOM 6653 N N . VAL B 1 394 ? 17.922 40.531 12.242 1 97.62 394 VAL B N 1
ATOM 6654 C CA . VAL B 1 394 ? 18.531 41.25 11.117 1 97.62 394 VAL B CA 1
ATOM 6655 C C . VAL B 1 394 ? 19.922 41.75 11.5 1 97.62 394 VAL B C 1
ATOM 6657 O O . VAL B 1 394 ? 20.078 42.375 12.539 1 97.62 394 VAL B O 1
ATOM 6660 N N . GLY B 1 395 ? 20.875 41.406 10.688 1 97.38 395 GLY B N 1
ATOM 6661 C CA . GLY B 1 395 ? 22.234 41.812 10.922 1 97.38 395 GLY B CA 1
ATOM 6662 C C . GLY B 1 395 ? 22.984 40.938 11.906 1 97.38 395 GLY B C 1
ATOM 6663 O O . GLY B 1 395 ? 24.094 41.25 12.328 1 97.38 395 GLY B O 1
ATOM 6664 N N . LYS B 1 396 ? 22.359 39.812 12.312 1 97.19 396 LYS B N 1
ATOM 6665 C CA . LYS B 1 396 ? 22.953 38.938 13.328 1 97.19 396 LYS B CA 1
ATOM 6666 C C . LYS B 1 396 ? 23.078 37.531 12.812 1 97.19 396 LYS B C 1
ATOM 6668 O O . LYS B 1 396 ? 22.562 37.188 11.75 1 97.19 396 LYS B O 1
ATOM 6673 N N . ASP B 1 397 ? 23.906 36.75 13.531 1 95.19 397 ASP B N 1
ATOM 6674 C CA . ASP B 1 397 ? 24 35.312 13.305 1 95.19 397 ASP B CA 1
ATOM 6675 C C . ASP B 1 397 ? 22.859 34.594 14 1 95.19 397 ASP B C 1
ATOM 6677 O O . ASP B 1 397 ? 22.797 34.531 15.227 1 95.19 397 ASP B O 1
ATOM 6681 N N . ALA B 1 398 ? 22.062 34.031 13.18 1 94.44 398 ALA B N 1
ATOM 6682 C CA . ALA B 1 398 ? 20.859 33.375 13.711 1 94.44 398 ALA B CA 1
ATOM 6683 C C . ALA B 1 398 ? 21.031 31.844 13.711 1 94.44 398 ALA B C 1
ATOM 6685 O O . ALA B 1 398 ? 20.031 31.109 13.781 1 94.44 398 ALA B O 1
ATOM 6686 N N . THR B 1 399 ? 22.203 31.312 13.594 1 93.19 399 THR B N 1
ATOM 6687 C CA . THR B 1 399 ? 22.469 29.875 13.477 1 93.19 399 THR B CA 1
ATOM 6688 C C . THR B 1 399 ? 21.922 29.125 14.688 1 93.19 399 THR B C 1
ATOM 6690 O O . THR B 1 399 ? 21.203 28.125 14.531 1 93.19 399 THR B O 1
ATOM 6693 N N . SER B 1 400 ? 22.156 29.562 15.836 1 90.69 400 SER B N 1
ATOM 6694 C CA . SER B 1 400 ? 21.734 28.891 17.047 1 90.69 400 SER B CA 1
ATOM 6695 C C . SER B 1 400 ? 20.219 28.906 17.188 1 90.69 400 SER B C 1
ATOM 6697 O O . SER B 1 400 ? 19.609 27.891 17.578 1 90.69 400 SER B O 1
ATOM 6699 N N . ALA B 1 401 ? 19.641 30.031 16.891 1 88.94 401 ALA B N 1
ATOM 6700 C CA . ALA B 1 401 ? 18.188 30.141 16.953 1 88.94 401 ALA B CA 1
ATOM 6701 C C . ALA B 1 401 ? 17.531 29.203 15.961 1 88.94 401 ALA B C 1
ATOM 6703 O O . ALA B 1 401 ? 16.453 28.641 16.234 1 88.94 401 ALA B O 1
ATOM 6704 N N . PHE B 1 402 ? 18.125 29.062 14.812 1 91.19 402 PHE B N 1
ATOM 6705 C CA . PHE B 1 402 ? 17.562 28.234 13.75 1 91.19 402 PHE B CA 1
ATOM 6706 C C . PHE B 1 402 ? 17.703 26.75 14.078 1 91.19 402 PHE B C 1
ATOM 6708 O O . PHE B 1 402 ? 16.797 25.969 13.812 1 91.19 402 PHE B O 1
ATOM 6715 N N . THR B 1 403 ? 18.828 26.234 14.703 1 85.69 403 THR B N 1
ATOM 6716 C CA . THR B 1 403 ? 19.125 24.828 14.875 1 85.69 403 THR B CA 1
ATOM 6717 C C . THR B 1 403 ? 18.766 24.359 16.281 1 85.69 403 THR B C 1
ATOM 6719 O O . THR B 1 403 ? 18.766 23.156 16.562 1 85.69 403 THR B O 1
ATOM 6722 N N . GLY B 1 404 ? 18.391 24.953 17.203 1 75.12 404 GLY B N 1
ATOM 6723 C CA . GLY B 1 404 ? 18.109 24.266 18.469 1 75.12 404 GLY B CA 1
ATOM 6724 C C . GLY B 1 404 ? 17.938 25.219 19.641 1 75.12 404 GLY B C 1
ATOM 6725 O O . GLY B 1 404 ? 17.844 24.781 20.781 1 75.12 404 GLY B O 1
ATOM 6726 N N . GLY B 1 405 ? 18.188 26.391 19.578 1 59.38 405 GLY B N 1
ATOM 6727 C CA . GLY B 1 405 ? 18.047 27.125 20.812 1 59.38 405 GLY B CA 1
ATOM 6728 C C . GLY B 1 405 ? 16.719 26.875 21.516 1 59.38 405 GLY B C 1
ATOM 6729 O O . GLY B 1 405 ? 16.672 26.172 22.531 1 59.38 405 GLY B O 1
ATOM 6730 N N . VAL B 1 406 ? 15.68 27.234 21.078 1 56.38 406 VAL B N 1
ATOM 6731 C CA . VAL B 1 406 ? 14.367 27.016 21.672 1 56.38 406 VAL B CA 1
ATOM 6732 C C . VAL B 1 406 ? 13.711 25.797 21.062 1 56.38 406 VAL B C 1
ATOM 6734 O O . VAL B 1 406 ? 13.227 24.906 21.781 1 56.38 406 VAL B O 1
ATOM 6737 N N . TYR B 1 407 ? 13.68 25.688 19.656 1 68.31 407 TYR B N 1
ATOM 6738 C CA . TYR B 1 407 ? 13.234 24.484 18.984 1 68.31 407 TYR B CA 1
ATOM 6739 C C . TYR B 1 407 ? 13.93 24.328 17.641 1 68.31 407 TYR B C 1
ATOM 6741 O O . TYR B 1 407 ? 14.406 25.312 17.062 1 68.31 407 TYR B O 1
ATOM 6749 N N . GLY B 1 408 ? 14.195 23.125 17.281 1 79.81 408 GLY B N 1
ATOM 6750 C CA . GLY B 1 408 ? 14.828 22.844 16 1 79.81 408 GLY B CA 1
ATOM 6751 C C . GLY B 1 408 ? 13.883 22.938 14.828 1 79.81 408 GLY B C 1
ATOM 6752 O O . GLY B 1 408 ? 12.742 22.453 14.898 1 79.81 408 GLY B O 1
ATOM 6753 N N . HIS B 1 409 ? 14.312 23.766 13.797 1 88.56 409 HIS B N 1
ATOM 6754 C CA . HIS B 1 409 ? 13.508 23.891 12.578 1 88.56 409 HIS B CA 1
ATOM 6755 C C . HIS B 1 409 ? 13.461 22.562 11.828 1 88.56 409 HIS B C 1
ATOM 6757 O O . HIS B 1 409 ? 14.32 21.703 12.016 1 88.56 409 HIS B O 1
ATOM 6763 N N . SER B 1 410 ? 12.43 22.438 11.023 1 90.06 410 SER B N 1
ATOM 6764 C CA . SER B 1 410 ? 12.211 21.219 10.242 1 90.06 410 SER B CA 1
ATOM 6765 C C . SER B 1 410 ? 13.164 21.125 9.062 1 90.06 410 SER B C 1
ATOM 6767 O O . SER B 1 410 ? 13.836 22.109 8.727 1 90.06 410 SER B O 1
ATOM 6769 N N . CYS B 1 411 ? 13.289 19.938 8.492 1 92.25 411 CYS B N 1
ATOM 6770 C CA . CYS B 1 411 ? 14.047 19.766 7.258 1 92.25 411 CYS B CA 1
ATOM 6771 C C . CYS B 1 411 ? 13.469 20.609 6.129 1 92.25 411 CYS B C 1
ATOM 6773 O O . CYS B 1 411 ? 14.211 21.109 5.285 1 92.25 411 CYS B O 1
ATOM 6775 N N . GLY B 1 412 ? 12.188 20.719 6.199 1 92.75 412 GLY B N 1
ATOM 6776 C CA . GLY B 1 412 ? 11.539 21.578 5.223 1 92.75 412 GLY B CA 1
ATOM 6777 C C . GLY B 1 412 ? 12 23.031 5.297 1 92.75 412 GLY B C 1
ATOM 6778 O O . GLY B 1 412 ? 12.266 23.656 4.27 1 92.75 412 GLY B O 1
ATOM 6779 N N . ALA B 1 413 ? 12.102 23.516 6.477 1 91.5 413 ALA B N 1
ATOM 6780 C CA . ALA B 1 413 ? 12.57 24.891 6.68 1 91.5 413 ALA B CA 1
ATOM 6781 C C . ALA B 1 413 ? 14 25.062 6.188 1 91.5 413 ALA B C 1
ATOM 6783 O O . ALA B 1 413 ? 14.344 26.094 5.605 1 91.5 413 ALA B O 1
ATOM 6784 N N . GLU B 1 414 ? 14.812 24.078 6.422 1 92.75 414 GLU B N 1
ATOM 6785 C CA . GLU B 1 414 ? 16.203 24.109 5.984 1 92.75 414 GLU B CA 1
ATOM 6786 C C . GLU B 1 414 ? 16.312 24.203 4.465 1 92.75 414 GLU B C 1
ATOM 6788 O O . GLU B 1 414 ? 17.203 24.844 3.932 1 92.75 414 GLU B O 1
ATOM 6793 N N . ALA B 1 415 ? 15.375 23.625 3.812 1 93.31 415 ALA B N 1
ATOM 6794 C CA . ALA B 1 415 ? 15.406 23.578 2.354 1 93.31 415 ALA B CA 1
ATOM 6795 C C . ALA B 1 415 ? 15.109 24.938 1.751 1 93.31 415 ALA B C 1
ATOM 6797 O O . ALA B 1 415 ? 15.461 25.219 0.602 1 93.31 415 ALA B O 1
ATOM 6798 N N . TYR B 1 416 ? 14.492 25.875 2.516 1 93.81 416 TYR B N 1
ATOM 6799 C CA . TYR B 1 416 ? 14.219 27.234 2.051 1 93.81 416 TYR B CA 1
ATOM 6800 C C . TYR B 1 416 ? 15.5 28.047 1.959 1 93.81 416 TYR B C 1
ATOM 6802 O O . TYR B 1 416 ? 15.602 28.969 1.149 1 93.81 416 TYR B O 1
ATOM 6810 N N . LEU B 1 417 ? 16.453 27.688 2.758 1 93.44 417 LEU B N 1
ATOM 6811 C CA . LEU B 1 417 ? 17.625 28.531 2.941 1 93.44 417 LEU B CA 1
ATOM 6812 C C . LEU B 1 417 ? 18.406 28.672 1.636 1 93.44 417 LEU B C 1
ATOM 6814 O O . LEU B 1 417 ? 18.922 29.75 1.331 1 93.44 417 LEU B O 1
ATOM 6818 N N . GLN B 1 418 ? 18.422 27.625 0.882 1 92.31 418 GLN B N 1
ATOM 6819 C CA . GLN B 1 418 ? 19.188 27.672 -0.359 1 92.31 418 GLN B CA 1
ATOM 6820 C C . GLN B 1 418 ? 18.594 28.688 -1.332 1 92.31 418 GLN B C 1
ATOM 6822 O O . GLN B 1 418 ? 19.328 29.312 -2.111 1 92.31 418 GLN B O 1
ATOM 6827 N N . HIS B 1 419 ? 17.359 28.906 -1.243 1 94.5 419 HIS B N 1
ATOM 6828 C CA . HIS B 1 419 ? 16.672 29.828 -2.141 1 94.5 419 HIS B CA 1
ATOM 6829 C C . HIS B 1 419 ? 16.828 31.266 -1.671 1 94.5 419 HIS B C 1
ATOM 6831 O O . HIS B 1 419 ? 16.703 32.219 -2.467 1 94.5 419 HIS B O 1
ATOM 6837 N N . LEU B 1 420 ? 17.141 31.438 -0.425 1 95.75 420 LEU B N 1
ATOM 6838 C CA . LEU B 1 420 ? 17.219 32.781 0.161 1 95.75 420 LEU B CA 1
ATOM 6839 C C . LEU B 1 420 ? 18.672 33.219 0.295 1 95.75 420 LEU B C 1
ATOM 6841 O O . LEU B 1 420 ? 18.938 34.375 0.6 1 95.75 420 LEU B O 1
ATOM 6845 N N . ARG B 1 421 ? 19.547 32.312 0.069 1 95.88 421 ARG B N 1
ATOM 6846 C CA . ARG B 1 421 ? 20.969 32.594 0.255 1 95.88 421 ARG B CA 1
ATOM 6847 C C . ARG B 1 421 ? 21.5 33.5 -0.838 1 95.88 421 ARG B C 1
ATOM 6849 O O . ARG B 1 421 ? 21.25 33.281 -2.023 1 95.88 421 ARG B O 1
ATOM 6856 N N . VAL B 1 422 ? 22.266 34.5 -0.408 1 95.31 422 VAL B N 1
ATOM 6857 C CA . VAL B 1 422 ? 22.797 35.438 -1.389 1 95.31 422 VAL B CA 1
ATOM 6858 C C . VAL B 1 422 ? 24.328 35.406 -1.376 1 95.31 422 VAL B C 1
ATOM 6860 O O . VAL B 1 422 ? 24.969 35.844 -2.334 1 95.31 422 VAL B O 1
ATOM 6863 N N . ALA B 1 423 ? 24.891 34.938 -0.345 1 96.06 423 ALA B N 1
ATOM 6864 C CA . ALA B 1 423 ? 26.344 34.844 -0.235 1 96.06 423 ALA B CA 1
ATOM 6865 C C . ALA B 1 423 ? 26.75 33.875 0.871 1 96.06 423 ALA B C 1
ATOM 6867 O O . ALA B 1 423 ? 25.922 33.406 1.642 1 96.06 423 ALA B O 1
ATOM 6868 N N . LYS B 1 424 ? 28 33.531 0.837 1 95.5 424 LYS B N 1
ATOM 6869 C CA . LYS B 1 424 ? 28.625 32.781 1.932 1 95.5 424 LYS B CA 1
ATOM 6870 C C . LYS B 1 424 ? 29.562 33.688 2.744 1 95.5 424 LYS B C 1
ATOM 6872 O O . LYS B 1 424 ? 30.281 34.531 2.182 1 95.5 424 LYS B O 1
ATOM 6877 N N . LEU B 1 425 ? 29.453 33.5 3.992 1 94.69 425 LEU B N 1
ATOM 6878 C CA . LEU B 1 425 ? 30.328 34.281 4.859 1 94.69 425 LEU B CA 1
ATOM 6879 C C . LEU B 1 425 ? 31.75 33.719 4.84 1 94.69 425 LEU B C 1
ATOM 6881 O O . LEU B 1 425 ? 31.938 32.5 4.973 1 94.69 425 LEU B O 1
ATOM 6885 N N . LYS B 1 426 ? 32.719 34.594 4.66 1 89 426 LYS B N 1
ATOM 6886 C CA . LYS B 1 426 ? 34.125 34.188 4.656 1 89 426 LYS B CA 1
ATOM 6887 C C . LYS B 1 426 ? 34.625 33.844 6.062 1 89 426 LYS B C 1
ATOM 6889 O O . LYS B 1 426 ? 34.438 34.625 6.996 1 89 426 LYS B O 1
ATOM 6894 N N . VAL B 1 427 ? 34.812 32.594 6.332 1 76.5 427 VAL B N 1
ATOM 6895 C CA . VAL B 1 427 ? 35.312 32.188 7.637 1 76.5 427 VAL B CA 1
ATOM 6896 C C . VAL B 1 427 ? 36.812 32.5 7.746 1 76.5 427 VAL B C 1
ATOM 6898 O O . VAL B 1 427 ? 37.562 32.25 6.816 1 76.5 427 VAL B O 1
ATOM 6901 N N . ALA B 1 428 ? 37.219 33.5 8.672 1 58.31 428 ALA B N 1
ATOM 6902 C CA . ALA B 1 428 ? 38.625 33.812 8.883 1 58.31 428 ALA B CA 1
ATOM 6903 C C . ALA B 1 428 ? 39.406 32.531 9.195 1 58.31 428 ALA B C 1
ATOM 6905 O O . ALA B 1 428 ? 38.969 31.703 10 1 58.31 428 ALA B O 1
ATOM 6906 N N . THR B 1 429 ? 39.969 31.953 8.148 1 51.78 429 THR B N 1
ATOM 6907 C CA . THR B 1 429 ? 40.969 30.953 8.484 1 51.78 429 THR B CA 1
ATOM 6908 C C . THR B 1 429 ? 41.875 31.453 9.617 1 51.78 429 THR B C 1
ATOM 6910 O O . THR B 1 429 ? 42.438 32.531 9.539 1 51.78 429 THR B O 1
ATOM 6913 N N . ASP B 1 430 ? 41.469 31.125 10.852 1 39.38 430 ASP B N 1
ATOM 6914 C CA . ASP B 1 430 ? 42.625 31.297 11.734 1 39.38 430 ASP B CA 1
ATOM 6915 C C . ASP B 1 430 ? 43.875 30.625 11.141 1 39.38 430 ASP B C 1
ATOM 6917 O O . ASP B 1 430 ? 43.781 29.531 10.594 1 39.38 430 ASP B O 1
#

Sequence (860 aa):
MTSVEKGKDVTEEPVRRQPTYKEGNYEINYVAVAVLGLPIAGVLVAAFMGVPLQWKTFVTAVLFYMFNGCLGVTVGYHRLFSHRSYTASTAFQWLCAFAGAGSFEGSAKWWARNHRIHHRYVDTEKDPYNAQRGFIFSHMGWMVMKQDYSLLGKVDVSDFKYNYVIQFQHQHFFKMAMLSGVILPTMVCGLGWGDWLGGYFYAALAKIVFVHHCTFFINSLAHTSLFGAMQNYSDRHSSHDSFVCALFTFGEGYHNFHHEFAQDYRNGIKWYHYDPTKWIIRAASFVGGAKNLVRTPNDVIDANFNKMLLKKSRKEMEQAQTRLDELSIPISTEWTWEKVQDEVSKGRKLIVINNDVIDLMRSIPTGSGYTHSSKDIFWYSNHPGGQRILDMFVGKDATSAFTGGVYGHSCGAEAYLQHLRVAKLKVATDMTSVEKGKDVTEEPVRRQPTYKEGNYEINYVAVAVLGLPIAGVLVAAFMGVPLQWKTFVTAVLFYMFNGCLGVTVGYHRLFSHRSYTASTAFQWLCAFAGAGSFEGSAKWWARNHRIHHRYVDTEKDPYNAQRGFIFSHMGWMVMKQDYSLLGKVDVSDFKYNYVIQFQHQHFFKMAMLSGVILPTMVCGLGWGDWLGGYFYAALAKIVFVHHCTFFINSLAHTSLFGAMQNYSDRHSSHDSFVCALFTFGEGYHNFHHEFAQDYRNGIKWYHYDPTKWIIRAASFVGGAKNLVRTPNDVIDANFNKMLLKKSRKEMEQAQTRLDELSIPISTEWTWEKVQDEVSKGRKLIVINNDVIDLMRSIPTGSGYTHSSKDIFWYSNHPGGQRILDMFVGKDATSAFTGGVYGHSCGAEAYLQHLRVAKLKVATD

Foldseek 3Di:
DPPPPPPPPPPVPPDDAKDAVVVPPFDFDVVLVCLQPVLVVLLVVCVVVPPDADPVLQVLLVVLLCQQQQLQPLQALAQCQQQVLWDFDPVSNLSNQLSPLQLVPAASLVSSQLVNLCLVQPLDRLRLLNQVSDQVCNLRVSSGTDTDNVSHDDDDNVVLVVDPSRVVCNVCSVVSNCVSQAVVQLCCCCVVPNSNSSSRNRSHSVSSNLSSRLVSCQSHVQLACPPNWAQQQDDPGSGTQDLVSCVSRQLCSLPNQCSVVVSQQHSPPDPPRRHVSSVVQVVCVVVPRIGDRDHDDPVNRVVRRVVVVVVVVVVVVVVVVVVVVVVFDDADAEDELVRLVVVVVVPFQWAAAPQFIFGQQDWDWPPDDPPDHIDIDGNCCVPPVHNVVSSVRGSHYCHCVADCDPHHDDPVVVSCRSRGTHHGYDDPPD/DPPPPPDPPPPVPPDDAKDAVVVPPFDFDVVLVCLQPVLVVLLVVCVVVPQDADPVLQVLLVVLLCQQQQLQPLQALAQCQQQVLWDFDPVSNLSNQLSPLQLVPAASLVSSQLVNLCLVQPLDRLRLQNQVSDQVCNLRVSSGTDTDNVSHDGDDNVVLVVDPSSVVCNVCSVVSNCVSQAVVQLCCCCVVPNSNSSSRNPSHSVSSNLSSRLVSCQSHVQLACPPNWAQQQDDPGSGTQDLVSCVSRQLCSLPNQCSVVVSQQHSPPDPPRRHVSSVVQVVCVVVPRIGDRDHDDPVNRVVRRVVVVVVVVVVVVVVVVVVVVVVFDDADAEDELVRLVVVVVVPFQWAAAPQFIFGQQDWDWPPDDPPDHIDIDGNCCVPPVHNVVSSVRGSHHCHCVADCDPHHDDPVVVSCRSRGTHHGYDDPPD